Protein AF-0000000085418784 (afdb_homodimer)

Radius of gyration: 41.67 Å; Cα contacts (8 Å, |Δi|>4): 2351; chains: 2; bounding box: 96×192×124 Å

Nearest PDB structures (foldseek):
  6fpy-assembly2_B  TM=6.308E-01  e=1.493E-15  Homo sapiens
  6fpz-assembly2_B  TM=6.278E-01  e=6.413E-15  Homo sapiens
  6fpy-assembly1_A  TM=6.193E-01  e=7.174E-15  Homo sapiens
  8e56-assembly1_F  TM=5.703E-01  e=1.381E-10  Oryctolagus cuniculus
  7ofp-assembly1_A  TM=4.975E-01  e=7.196E-03  Rattus norvegicus

Organism: Lolium multiflorum (NCBI:txid4521)

Foldseek 3Di:
DDCQADPVVRGGPDDDQPCPPVVSNVVPPPPVVPDDDDDDDDDDDDDDDDDDYDDDDDDDDDDDDDDDDDPDPDDDDDDDDPDDPDDDDDDPDPDDPPPPPPPPPPPPPPPDLLQPADAFDPPPPPPVPPVPPDPPQDAKAWAKDWQFQADAQQDWDFFTKMKIKIWGTAFDPVFDFFEEFEEEEEEQAQVCPDPNLVLVLVLVLLVLVPHDQRYWYWYWYDAPAIDTLDAGYGSDVVRSVVVSVSSVPRHHHHHHALLRSQVVVLSSQVSYPDDTLAYAYEYEDQAERPPPPPVCVPVDPPPQLVSSHDPQQFAPPPPPDQHHAYEYEHAALHYDLVNRLNRRLRRVHAYFYDHDSNCVSLQSLLVVLQRRQWWWFFKKKKKFFPDPPKFWDDKDQFSWDKDQPPRRRMIMTGLGIGGRRFMGMMMITMIGDNHDPPDDQKGFRMWMKMWTATNSPRDIDIDTYDTDMHGHHNDDDDPSRVDTDLVRVLVVLLSQLLVLLVVLLVCLVVVNLQVSLVSLVVSLVVCVPDPVPPPPSSVLSSVLSVLLSVQSNDNVSCSRPNVNSSSNLNRCSSSVAAHFDDRDPPDDDPPPPDDDDPPPPPPDPDCGRSVVRRDPSSVVSSVVSVVVSVVVVVVVVVVPPPPPPPPPPPDDPDDPDDDDDDDD/DQCQADPPVRGGPDDDQPCPPVVSNVVPPPPPVPDDDDDDDDDDDDDDDDDDDDDDDDDDDDDDDDDDDPVPPDDDDDDDDDDDPDDDDDDDDPDDPPPCPDDPPPPPPPPDLLQPADAFDPPPDPPVPPVPDDPPQDAKAKAKDWQFQADAQQDWDFQTKMKIKIWGTAFDPVFDFFEEFEEEEEEQAQVCPDPNLVLVLVLVLLVLVPHDQSYWYWYWYDAPAIDTLDAGYGSDVVRSVVVSVSSVPRHHYHHHALLRSQVVVLSSQVSYPDDTLAYAYEYEDQAERPPPPPVCVPVDPPPQLPSSHDPQQFAPPPPPDQHHAYEYEHAALHYDLVNRLNRRLRRVHAYFYDHDSNCVSLQSLLVVLQRRQWWWFFKKKKKFFPDPPKFWDDKDQQSWDKDQPPRRRMIMTGLGIGGRRFMGMMMITMIGDNHDPPDDQKGFRMWMKMWTATNSPRDIDIDTYDTDMHGHHNDDDDPSRVRTDLVRVLVVLLSQLLVLLVVLLVCLVVVNLQVSLVSLVVSLVVCVPDPVPPPPSSVLSSVLSVLLSVQSNDNVSCSRPNVNSSSNLNRCSSSVAAHFDDRDPPDDPPPPPDDPPDDPPPPDPDCGRSVVRRDPSSVVSSVVSVVVSVVVVVVVVVVPPPPPPPPPVPDDPDPPPDDDDDDD

Structure (mmCIF, N/CA/C/O backbone):
data_AF-0000000085418784-model_v1
#
loop_
_entity.id
_entity.type
_entity.pdbx_description
1 polymer 'VWFA domain-containing protein'
#
loop_
_atom_site.group_PDB
_atom_site.id
_atom_site.type_symbol
_atom_site.label_atom_id
_atom_site.label_alt_id
_atom_site.label_comp_id
_atom_site.label_asym_id
_atom_site.label_entity_id
_atom_site.label_seq_id
_atom_site.pdbx_PDB_ins_code
_atom_site.Cartn_x
_atom_site.Cartn_y
_atom_site.Cartn_z
_atom_site.occupancy
_atom_site.B_iso_or_equiv
_atom_site.auth_seq_id
_atom_site.auth_comp_id
_atom_site.auth_asym_id
_atom_site.auth_atom_id
_atom_site.pdbx_PDB_model_num
ATOM 1 N N . MET A 1 1 ? -30.25 18.844 -2.666 1 18.44 1 MET A N 1
ATOM 2 C CA . MET A 1 1 ? -30.297 19.75 -1.519 1 18.44 1 MET A CA 1
ATOM 3 C C . MET A 1 1 ? -30.625 21.172 -1.956 1 18.44 1 MET A C 1
ATOM 5 O O . MET A 1 1 ? -30.141 21.625 -2.996 1 18.44 1 MET A O 1
ATOM 9 N N . ASP A 1 2 ? -31.766 21.734 -1.354 1 25.77 2 ASP A N 1
ATOM 10 C CA . ASP A 1 2 ? -32.562 22.938 -1.175 1 25.77 2 ASP A CA 1
ATOM 11 C C . ASP A 1 2 ? -31.719 24.078 -0.584 1 25.77 2 ASP A C 1
ATOM 13 O O . ASP A 1 2 ? -30.703 23.828 0.067 1 25.77 2 ASP A O 1
ATOM 17 N N . THR A 1 3 ? -31.734 25.312 -0.74 1 36.75 3 THR A N 1
ATOM 18 C CA . THR A 1 3 ? -31.25 26.578 -0.182 1 36.75 3 THR A CA 1
ATOM 19 C C . THR A 1 3 ? -31.609 26.672 1.3 1 36.75 3 THR A C 1
ATOM 21 O O . THR A 1 3 ? -31.297 27.672 1.948 1 36.75 3 THR A O 1
ATOM 24 N N . SER A 1 4 ? -32.531 26.016 1.98 1 38.03 4 SER A N 1
ATOM 25 C CA . SER A 1 4 ? -33.344 26.203 3.17 1 38.03 4 SER A CA 1
ATOM 26 C C . SER A 1 4 ? -32.594 25.828 4.438 1 38.03 4 SER A C 1
ATOM 28 O O . SER A 1 4 ? -33.156 25.844 5.531 1 38.03 4 SER A O 1
ATOM 30 N N . ARG A 1 5 ? -31.312 25.156 4.441 1 43.41 5 ARG A N 1
ATOM 31 C CA . ARG A 1 5 ? -30.672 24.609 5.637 1 43.41 5 ARG A CA 1
ATOM 32 C C . ARG A 1 5 ? -29.438 25.406 6.02 1 43.41 5 ARG A C 1
ATOM 34 O O . ARG A 1 5 ? -28.812 26.031 5.164 1 43.41 5 ARG A O 1
ATOM 41 N N . CYS A 1 6 ? -29.094 25.688 7.387 1 35.53 6 CYS A N 1
ATOM 42 C CA . CYS A 1 6 ? -27.969 26.375 8.008 1 35.53 6 CYS A CA 1
ATOM 43 C C . CYS A 1 6 ? -26.641 25.875 7.449 1 35.53 6 CYS A C 1
ATOM 45 O O . CYS A 1 6 ? -26.422 24.656 7.375 1 35.53 6 CYS A O 1
ATOM 47 N N . ALA A 1 7 ? -25.859 26.625 6.832 1 43.34 7 ALA A N 1
ATOM 48 C CA . ALA A 1 7 ? -24.609 26.297 6.145 1 43.34 7 ALA A CA 1
ATOM 49 C C . ALA A 1 7 ? -23.594 25.703 7.117 1 43.34 7 ALA A C 1
ATOM 51 O O . ALA A 1 7 ? -22.609 25.078 6.699 1 43.34 7 ALA A O 1
ATOM 52 N N . VAL A 1 8 ? -23.609 26.094 8.398 1 37.88 8 VAL A N 1
ATOM 53 C CA . VAL A 1 8 ? -22.578 25.75 9.367 1 37.88 8 VAL A CA 1
ATOM 54 C C . VAL A 1 8 ? -22.703 24.281 9.766 1 37.88 8 VAL A C 1
ATOM 56 O O . VAL A 1 8 ? -21.719 23.547 9.766 1 37.88 8 VAL A O 1
ATOM 59 N N . CYS A 1 9 ? -24 23.734 10.219 1 37.59 9 CYS A N 1
ATOM 60 C CA . CYS A 1 9 ? -24.422 22.422 10.695 1 37.59 9 CYS A CA 1
ATOM 61 C C . CYS A 1 9 ? -25.297 21.719 9.664 1 37.59 9 CYS A C 1
ATOM 63 O O . CYS A 1 9 ? -25.844 20.641 9.922 1 37.59 9 CYS A O 1
ATOM 65 N N . PHE A 1 10 ? -25.344 22.188 8.32 1 42.97 10 PHE A N 1
ATOM 66 C CA . PHE A 1 10 ? -26 21.844 7.062 1 42.97 10 PHE A CA 1
ATOM 67 C C . PHE A 1 10 ? -27.516 21.875 7.211 1 42.97 10 PHE A C 1
ATOM 69 O O . PHE A 1 10 ? -28.234 21.25 6.434 1 42.97 10 PHE A O 1
ATOM 76 N N . HIS A 1 11 ? -28.047 22.625 8.117 1 41.31 11 HIS A N 1
ATOM 77 C CA . HIS A 1 11 ? -29.469 22.734 8.461 1 41.31 11 HIS A CA 1
ATOM 78 C C . HIS A 1 11 ? -30.219 23.562 7.426 1 41.31 11 HIS A C 1
ATOM 80 O O . HIS A 1 11 ? -29.672 24.484 6.836 1 41.31 11 HIS A O 1
ATOM 86 N N . PRO A 1 12 ? -31.391 23.359 7.082 1 42.06 12 PRO A N 1
ATOM 87 C CA . PRO A 1 12 ? -32.312 24.172 6.289 1 42.06 12 PRO A CA 1
ATOM 88 C C . PRO A 1 12 ? -32.688 25.484 6.992 1 42.06 12 PRO A C 1
ATOM 90 O O . PRO A 1 12 ? -33.031 25.469 8.18 1 42.06 12 PRO A O 1
ATOM 93 N N . LEU A 1 13 ? -32.25 26.688 6.688 1 38.31 13 LEU A N 1
ATOM 94 C CA . LEU A 1 13 ? -32.531 28 7.273 1 38.31 13 LEU A CA 1
ATOM 95 C C . LEU A 1 13 ? -34 28.375 7.059 1 38.31 13 LEU A C 1
ATOM 97 O O . LEU A 1 13 ? -34.438 28.562 5.922 1 38.31 13 LEU A O 1
ATOM 101 N N . LEU A 1 14 ? -35 27.984 7.789 1 34.59 14 LEU A N 1
ATOM 102 C CA . LEU A 1 14 ? -36.25 28.734 7.645 1 34.59 14 LEU A CA 1
ATOM 103 C C . LEU A 1 14 ? -36 30.219 7.773 1 34.59 14 LEU A C 1
ATOM 105 O O . LEU A 1 14 ? -34.906 30.641 8.195 1 34.59 14 LEU A O 1
ATOM 109 N N . GLY A 1 15 ? -37.156 31.188 8.117 1 34.81 15 GLY A N 1
ATOM 110 C CA . GLY A 1 15 ? -37.219 32.562 8.516 1 34.81 15 GLY A CA 1
ATOM 111 C C . GLY A 1 15 ? -36.188 32.938 9.594 1 34.81 15 GLY A C 1
ATOM 112 O O . GLY A 1 15 ? -35.406 33.844 9.422 1 34.81 15 GLY A O 1
ATOM 113 N N . ALA A 1 16 ? -36.75 32.594 10.883 1 35.12 16 ALA A N 1
ATOM 114 C CA . ALA A 1 16 ? -36.344 32.906 12.25 1 35.12 16 ALA A CA 1
ATOM 115 C C . ALA A 1 16 ? -34.969 32.344 12.547 1 35.12 16 ALA A C 1
ATOM 117 O O . ALA A 1 16 ? -34.562 31.328 11.961 1 35.12 16 ALA A O 1
ATOM 118 N N . ALA A 1 17 ? -34.031 33.062 13.211 1 35.53 17 ALA A N 1
ATOM 119 C CA . ALA A 1 17 ? -32.75 32.875 13.852 1 35.53 17 ALA A CA 1
ATOM 120 C C . ALA A 1 17 ? -32.625 31.516 14.523 1 35.53 17 ALA A C 1
ATOM 122 O O . ALA A 1 17 ? -33.469 31.156 15.344 1 35.53 17 ALA A O 1
ATOM 123 N N . ALA A 1 18 ? -32.281 30.438 13.984 1 37.03 18 ALA A N 1
ATOM 124 C CA . ALA A 1 18 ? -32.25 29.219 14.797 1 37.03 18 ALA A CA 1
ATOM 125 C C . ALA A 1 18 ? -31.438 29.422 16.062 1 37.03 18 ALA A C 1
ATOM 127 O O . ALA A 1 18 ? -30.297 29.859 16 1 37.03 18 ALA A O 1
ATOM 128 N N . ALA A 1 19 ? -31.953 29.5 17.297 1 39.16 19 ALA A N 1
ATOM 129 C CA . ALA A 1 19 ? -31.531 29.938 18.641 1 39.16 19 ALA A CA 1
ATOM 130 C C . ALA A 1 19 ? -30.219 29.25 19.047 1 39.16 19 ALA A C 1
ATOM 132 O O . ALA A 1 19 ? -29.375 29.859 19.703 1 39.16 19 ALA A O 1
ATOM 133 N N . ASP A 1 20 ? -30.141 27.891 18.812 1 38.47 20 ASP A N 1
ATOM 134 C CA . ASP A 1 20 ? -29.188 27.141 19.625 1 38.47 20 ASP A CA 1
ATOM 135 C C . ASP A 1 20 ? -27.828 27.031 18.922 1 38.47 20 ASP A C 1
ATOM 137 O O . ASP A 1 20 ? -26.938 26.328 19.391 1 38.47 20 ASP A O 1
ATOM 141 N N . CYS A 1 21 ? -27.75 27.188 17.594 1 35.06 21 CYS A N 1
ATOM 142 C CA . CYS A 1 21 ? -26.406 27.141 17.031 1 35.06 21 CYS A CA 1
ATOM 143 C C . CYS A 1 21 ? -25.641 28.422 17.359 1 35.06 21 CYS A C 1
ATOM 145 O O . CYS A 1 21 ? -26.094 29.516 17.016 1 35.06 21 CYS A O 1
ATOM 147 N N . ARG A 1 22 ? -24.812 28.25 18.375 1 40.56 22 ARG A N 1
ATOM 148 C CA . ARG A 1 22 ? -24.25 29.469 18.969 1 40.56 22 ARG A CA 1
ATOM 149 C C . ARG A 1 22 ? -23.781 30.438 17.891 1 40.56 22 ARG A C 1
ATOM 151 O O . ARG A 1 22 ? -23.891 31.641 18.047 1 40.56 22 ARG A O 1
ATOM 158 N N . VAL A 1 23 ? -23.406 29.75 16.906 1 37.62 23 VAL A N 1
ATOM 159 C CA . VAL A 1 23 ? -22.812 30.531 15.82 1 37.62 23 VAL A CA 1
ATOM 160 C C . VAL A 1 23 ? -23.906 31.203 15 1 37.62 23 VAL A C 1
ATOM 162 O O . VAL A 1 23 ? -23.828 32.406 14.703 1 37.62 23 VAL A O 1
ATOM 165 N N . CYS A 1 24 ? -24.906 30.438 14.555 1 40.78 24 CYS A N 1
ATOM 166 C CA . CYS A 1 24 ? -25.922 31.062 13.727 1 40.78 24 CYS A CA 1
ATOM 167 C C . CYS A 1 24 ? -26.719 32.094 14.516 1 40.78 24 CYS A C 1
ATOM 169 O O . CYS A 1 24 ? -27.266 33.031 13.945 1 40.78 24 CYS A O 1
ATOM 171 N N . SER A 1 25 ? -26.734 31.953 15.859 1 39.28 25 SER A N 1
ATOM 172 C CA . SER A 1 25 ? -27.516 32.812 16.734 1 39.28 25 SER A CA 1
ATOM 173 C C . SER A 1 25 ? -26.828 34.188 16.891 1 39.28 25 SER A C 1
ATOM 175 O O . SER A 1 25 ? -27.516 35.219 16.984 1 39.28 25 SER A O 1
ATOM 177 N N . THR A 1 26 ? -25.344 34.25 17.141 1 34.66 26 THR A N 1
ATOM 178 C CA . THR A 1 26 ? -24.703 35.562 17.344 1 34.66 26 THR A CA 1
ATOM 179 C C . THR A 1 26 ? -24.812 36.406 16.094 1 34.66 26 THR A C 1
ATOM 181 O O . THR A 1 26 ? -24.781 37.656 16.172 1 34.66 26 THR A O 1
ATOM 184 N N . ALA A 1 27 ? -24.75 35.75 14.906 1 31.44 27 ALA A N 1
ATOM 185 C CA . ALA A 1 27 ? -24.766 36.531 13.688 1 31.44 27 ALA A CA 1
ATOM 186 C C . ALA A 1 27 ? -26.062 37.312 13.547 1 31.44 27 ALA A C 1
ATOM 188 O O . ALA A 1 27 ? -26.141 38.312 12.805 1 31.44 27 ALA A O 1
ATOM 189 N N . ALA A 1 28 ? -27.031 36.688 14.078 1 31.92 28 ALA A N 1
ATOM 190 C CA . ALA A 1 28 ? -28.266 37.406 13.781 1 31.92 28 ALA A CA 1
ATOM 191 C C . ALA A 1 28 ? -28.328 38.75 14.508 1 31.92 28 ALA A C 1
ATOM 193 O O . ALA A 1 28 ? -29.109 39.625 14.148 1 31.92 28 ALA A O 1
ATOM 194 N N . LYS A 1 29 ? -27.609 38.75 15.711 1 32.44 29 LYS A N 1
ATOM 195 C CA . LYS A 1 29 ? -28.078 39.875 16.516 1 32.44 29 LYS A CA 1
ATOM 196 C C . LYS A 1 29 ? -27.453 41.188 16.031 1 32.44 29 LYS A C 1
ATOM 198 O O . LYS A 1 29 ? -27.719 42.25 16.609 1 32.44 29 LYS A O 1
ATOM 203 N N . THR A 1 30 ? -26.234 41.094 15.273 1 23.89 30 THR A N 1
ATOM 204 C CA . THR A 1 30 ? -25.734 42.469 15.297 1 23.89 30 THR A CA 1
ATOM 205 C C . THR A 1 30 ? -26.516 43.344 14.32 1 23.89 30 THR A C 1
ATOM 207 O O . THR A 1 30 ? -26.484 43.125 13.109 1 23.89 30 THR A O 1
ATOM 210 N N . PRO A 1 31 ? -27.594 43.906 14.648 1 23.27 31 PRO A N 1
ATOM 211 C CA . PRO A 1 31 ? -28.484 44.781 13.914 1 23.27 31 PRO A CA 1
ATOM 212 C C . PRO A 1 31 ? -27.75 45.969 13.273 1 23.27 31 PRO A C 1
ATOM 214 O O . PRO A 1 31 ? -27.25 46.844 13.984 1 23.27 31 PRO A O 1
ATOM 217 N N . SER A 1 32 ? -26.516 45.656 12.625 1 19.84 32 SER A N 1
ATOM 218 C CA . SER A 1 32 ? -25.984 47 12.391 1 19.84 32 SER A CA 1
ATOM 219 C C . SER A 1 32 ? -27 47.875 11.664 1 19.84 32 SER A C 1
ATOM 221 O O . SER A 1 32 ? -27.562 47.469 10.641 1 19.84 32 SER A O 1
ATOM 223 N N . PRO A 1 33 ? -27.531 48.844 12.25 1 19.97 33 PRO A N 1
ATOM 224 C CA . PRO A 1 33 ? -28.578 49.781 11.836 1 19.97 33 PRO A CA 1
ATOM 225 C C . PRO A 1 33 ? -28.172 50.594 10.609 1 19.97 33 PRO A C 1
ATOM 227 O O . PRO A 1 33 ? -28.828 51.594 10.289 1 19.97 33 PRO A O 1
ATOM 230 N N . PHE A 1 34 ? -27.25 50 9.766 1 18.8 34 PHE A N 1
ATOM 231 C CA . PHE A 1 34 ? -26.812 51.094 8.922 1 18.8 34 PHE A CA 1
ATOM 232 C C . PHE A 1 34 ? -28 51.719 8.203 1 18.8 34 PHE A C 1
ATOM 234 O O . PHE A 1 34 ? -28.922 51 7.77 1 18.8 34 PHE A O 1
ATOM 241 N N . GLY A 1 35 ? -28.156 52.969 8.344 1 17.7 35 GLY A N 1
ATOM 242 C CA . GLY A 1 35 ? -29.094 54.031 8.016 1 17.7 35 GLY A CA 1
ATOM 243 C C . GLY A 1 35 ? -29.297 54.219 6.527 1 17.7 35 GLY A C 1
ATOM 244 O O . GLY A 1 35 ? -28.391 53.938 5.738 1 17.7 35 GLY A O 1
ATOM 245 N N . SER A 1 36 ? -30.5 54.156 5.969 1 17.2 36 SER A N 1
ATOM 246 C CA . SER A 1 36 ? -31.266 54.156 4.723 1 17.2 36 SER A CA 1
ATOM 247 C C . SER A 1 36 ? -30.938 55.406 3.889 1 17.2 36 SER A C 1
ATOM 249 O O . SER A 1 36 ? -31.594 55.656 2.879 1 17.2 36 SER A O 1
ATOM 251 N N . SER A 1 37 ? -29.625 55.938 3.881 1 16.38 37 SER A N 1
ATOM 252 C CA . SER A 1 37 ? -29.938 57.25 3.348 1 16.38 37 SER A CA 1
ATOM 253 C C . SER A 1 37 ? -30.375 57.188 1.889 1 16.38 37 SER A C 1
ATOM 255 O O . SER A 1 37 ? -30.016 56.25 1.176 1 16.38 37 SER A O 1
ATOM 257 N N . SER A 1 38 ? -31.156 58.188 1.416 1 15.98 38 SER A N 1
ATOM 258 C CA . SER A 1 38 ? -32.188 58.531 0.464 1 15.98 38 SER A CA 1
ATOM 259 C C . SER A 1 38 ? -31.609 58.906 -0.896 1 15.98 38 SER A C 1
ATOM 261 O O . SER A 1 38 ? -32.344 59.094 -1.864 1 15.98 38 SER A O 1
ATOM 263 N N . ALA A 1 39 ? -30.281 58.875 -1.202 1 16.61 39 ALA A N 1
ATOM 264 C CA . ALA A 1 39 ? -30.297 60.031 -2.1 1 16.61 39 ALA A CA 1
ATOM 265 C C . ALA A 1 39 ? -31.016 59.688 -3.402 1 16.61 39 ALA A C 1
ATOM 267 O O . ALA A 1 39 ? -31.109 58.531 -3.789 1 16.61 39 ALA A O 1
ATOM 268 N N . PRO A 1 40 ? -31.078 60.812 -4.309 1 16.08 40 PRO A N 1
ATOM 269 C CA . PRO A 1 40 ? -32.094 61.281 -5.25 1 16.08 40 PRO A CA 1
ATOM 270 C C . PRO A 1 40 ? -32 60.594 -6.609 1 16.08 40 PRO A C 1
ATOM 272 O O . PRO A 1 40 ? -31.078 59.812 -6.855 1 16.08 40 PRO A O 1
ATOM 275 N N . GLY A 1 41 ? -32.031 61.406 -7.648 1 14.9 41 GLY A N 1
ATOM 276 C CA . GLY A 1 41 ? -33 61.562 -8.742 1 14.9 41 GLY A CA 1
ATOM 277 C C . GLY A 1 41 ? -32.531 60.938 -10.039 1 14.9 41 GLY A C 1
ATOM 278 O O . GLY A 1 41 ? -33.312 60.281 -10.727 1 14.9 41 GLY A O 1
ATOM 279 N N . PHE A 1 42 ? -31.219 61.156 -10.578 1 15.61 42 PHE A N 1
ATOM 280 C CA . PHE A 1 42 ? -31.391 61.812 -11.867 1 15.61 42 PHE A CA 1
ATOM 281 C C . PHE A 1 42 ? -31.703 60.812 -12.969 1 15.61 42 PHE A C 1
ATOM 283 O O . PHE A 1 42 ? -31.422 59.594 -12.812 1 15.61 42 PHE A O 1
ATOM 290 N N . THR A 1 43 ? -31.484 61.344 -14.25 1 15.43 43 THR A N 1
ATOM 291 C CA . THR A 1 43 ? -32.25 61.5 -15.484 1 15.43 43 THR A CA 1
ATOM 292 C C . THR A 1 43 ? -31.922 60.406 -16.484 1 15.43 43 THR A C 1
ATOM 294 O O . THR A 1 43 ? -30.875 59.75 -16.391 1 15.43 43 THR A O 1
ATOM 297 N N . PRO A 1 44 ? -32.5 60.438 -17.656 1 15.15 44 PRO A N 1
ATOM 298 C CA . PRO A 1 44 ? -33.25 59.562 -18.562 1 15.15 44 PRO A CA 1
ATOM 299 C C . PRO A 1 44 ? -32.344 58.906 -19.625 1 15.15 44 PRO A C 1
ATOM 301 O O . PRO A 1 44 ? -32.531 57.75 -19.953 1 15.15 44 PRO A O 1
ATOM 304 N N . PHE A 1 45 ? -31.219 59.594 -20.266 1 14.66 45 PHE A N 1
ATOM 305 C CA . PHE A 1 45 ? -31.562 59.75 -21.672 1 14.66 45 PHE A CA 1
ATOM 306 C C . PHE A 1 45 ? -31.312 58.469 -22.438 1 14.66 45 PHE A C 1
ATOM 308 O O . PHE A 1 45 ? -30.641 57.562 -21.953 1 14.66 45 PHE A O 1
ATOM 315 N N . GLY A 1 46 ? -30.844 58.688 -23.703 1 14.23 46 GLY A N 1
ATOM 316 C CA . GLY A 1 46 ? -31.359 58.438 -25.047 1 14.23 46 GLY A CA 1
ATOM 317 C C . GLY A 1 46 ? -30.797 57.188 -25.688 1 14.23 46 GLY A C 1
ATOM 318 O O . GLY A 1 46 ? -29.828 56.625 -25.188 1 14.23 46 GLY A O 1
ATOM 319 N N . PHE A 1 47 ? -30.641 57.219 -27.047 1 14.38 47 PHE A N 1
ATOM 320 C CA . PHE A 1 47 ? -31.266 56.438 -28.094 1 14.38 47 PHE A CA 1
ATOM 321 C C . PHE A 1 47 ? -30.312 55.375 -28.625 1 14.38 47 PHE A C 1
ATOM 323 O O . PHE A 1 47 ? -30.656 54.188 -28.703 1 14.38 47 PHE A O 1
ATOM 330 N N . SER A 1 48 ? -29.141 55.688 -29.359 1 14.08 48 SER A N 1
ATOM 331 C CA . SER A 1 48 ? -29.266 55.469 -30.797 1 14.08 48 SER A CA 1
ATOM 332 C C . SER A 1 48 ? -28.812 54.062 -31.172 1 14.08 48 SER A C 1
ATOM 334 O O . SER A 1 48 ? -28.094 53.406 -30.406 1 14.08 48 SER A O 1
ATOM 336 N N . GLY A 1 49 ? -28.422 53.844 -32.562 1 14.24 49 GLY A N 1
ATOM 337 C CA . GLY A 1 49 ? -28.859 53.031 -33.688 1 14.24 49 GLY A CA 1
ATOM 338 C C . GLY A 1 49 ? -28.016 51.812 -33.906 1 14.24 49 GLY A C 1
ATOM 339 O O . GLY A 1 49 ? -28.438 50.688 -33.625 1 14.24 49 GLY A O 1
ATOM 340 N N . ILE A 1 50 ? -27 51.75 -35 1 14.43 50 ILE A N 1
ATOM 341 C CA . ILE A 1 50 ? -27.328 51.031 -36.219 1 14.43 50 ILE A CA 1
ATOM 342 C C . ILE A 1 50 ? -26.641 49.656 -36.219 1 14.43 50 ILE A C 1
ATOM 344 O O . ILE A 1 50 ? -25.938 49.312 -35.25 1 14.43 50 ILE A O 1
ATOM 348 N N . PRO A 1 51 ? -25.594 49.312 -37.25 1 14.43 51 PRO A N 1
ATOM 349 C CA . PRO A 1 51 ? -25.859 48.469 -38.438 1 14.43 51 PRO A CA 1
ATOM 350 C C . PRO A 1 51 ? -25.266 47.062 -38.281 1 14.43 51 PRO A C 1
ATOM 352 O O . PRO A 1 51 ? -24.453 46.812 -37.375 1 14.43 51 PRO A O 1
ATOM 355 N N . SER A 1 52 ? -24.938 46.375 -39.562 1 14.19 52 SER A N 1
ATOM 356 C CA . SER A 1 52 ? -25.281 45.125 -40.25 1 14.19 52 SER A CA 1
ATOM 357 C C . SER A 1 52 ? -24.172 44.094 -40.125 1 14.19 52 SER A C 1
ATOM 359 O O . SER A 1 52 ? -24.391 42.969 -39.656 1 14.19 52 SER A O 1
ATOM 361 N N . ALA A 1 53 ? -23.344 43.75 -41.406 1 14.19 53 ALA A N 1
ATOM 362 C CA . ALA A 1 53 ? -23.562 42.562 -42.219 1 14.19 53 ALA A CA 1
ATOM 363 C C . ALA A 1 53 ? -22.516 41.469 -41.938 1 14.19 53 ALA A C 1
ATOM 365 O O . ALA A 1 53 ? -21.812 41.562 -40.906 1 14.19 53 ALA A O 1
ATOM 366 N N . PRO A 1 54 ? -21.672 41 -43.094 1 14.85 54 PRO A N 1
ATOM 367 C CA . PRO A 1 54 ? -21.797 39.719 -43.812 1 14.85 54 PRO A CA 1
ATOM 368 C C . PRO A 1 54 ? -20.75 38.688 -43.375 1 14.85 54 PRO A C 1
ATOM 370 O O . PRO A 1 54 ? -19.781 39.031 -42.688 1 14.85 54 PRO A O 1
ATOM 373 N N . ALA A 1 55 ? -20.438 37.594 -44.406 1 14.97 55 ALA A N 1
ATOM 374 C CA . ALA A 1 55 ? -20.406 36.156 -44.594 1 14.97 55 ALA A CA 1
ATOM 375 C C . ALA A 1 55 ? -18.969 35.656 -44.719 1 14.97 55 ALA A C 1
ATOM 377 O O . ALA A 1 55 ? -18.672 34.531 -44.25 1 14.97 55 ALA A O 1
ATOM 378 N N . THR A 1 56 ? -17.938 36.281 -45.375 1 14.22 56 THR A N 1
ATOM 379 C CA . THR A 1 56 ? -17.391 35.562 -46.5 1 14.22 56 THR A CA 1
ATOM 380 C C . THR A 1 56 ? -16.484 34.438 -46.062 1 14.22 56 THR A C 1
ATOM 382 O O . THR A 1 56 ? -16.047 34.406 -44.906 1 14.22 56 THR A O 1
ATOM 385 N N . SER A 1 57 ? -15.477 33.875 -47.062 1 14.57 57 SER A N 1
ATOM 386 C CA . SER A 1 57 ? -15.188 32.719 -47.938 1 14.57 57 SER A CA 1
ATOM 387 C C . SER A 1 57 ? -13.945 31.984 -47.469 1 14.57 57 SER A C 1
ATOM 389 O O . SER A 1 57 ? -13.953 30.75 -47.375 1 14.57 57 SER A O 1
ATOM 391 N N . SER A 1 58 ? -12.641 32.438 -47.531 1 14.3 58 SER A N 1
ATOM 392 C CA . SER A 1 58 ? -11.75 31.875 -48.531 1 14.3 58 SER A CA 1
ATOM 393 C C . SER A 1 58 ? -11 30.672 -47.969 1 14.3 58 SER A C 1
ATOM 395 O O . SER A 1 58 ? -10.703 30.609 -46.781 1 14.3 58 SER A O 1
ATOM 397 N N . PRO A 1 59 ? -10.539 29.625 -48.875 1 15.88 59 PRO A N 1
ATOM 398 C CA . PRO A 1 59 ? -10.219 28.203 -48.938 1 15.88 59 PRO A CA 1
ATOM 399 C C . PRO A 1 59 ? -8.773 27.891 -48.562 1 15.88 59 PRO A C 1
ATOM 401 O O . PRO A 1 59 ? -8.484 26.844 -48 1 15.88 59 PRO A O 1
ATOM 404 N N . PHE A 1 60 ? -7.727 28.766 -48.719 1 14.56 60 PHE A N 1
ATOM 405 C CA . PHE A 1 60 ? -6.633 28.328 -49.562 1 14.56 60 PHE A CA 1
ATOM 406 C C . PHE A 1 60 ? -5.812 27.234 -48.906 1 14.56 60 PHE A C 1
ATOM 408 O O . PHE A 1 60 ? -5.82 27.125 -47.656 1 14.56 60 PHE A O 1
ATOM 415 N N . GLY A 1 61 ? -4.957 26.578 -49.719 1 14.7 61 GLY A N 1
ATOM 416 C CA . GLY A 1 61 ? -4.371 25.328 -50.219 1 14.7 61 GLY A CA 1
ATOM 417 C C . GLY A 1 61 ? -3.111 24.938 -49.469 1 14.7 61 GLY A C 1
ATOM 418 O O . GLY A 1 61 ? -3.066 23.891 -48.812 1 14.7 61 GLY A O 1
ATOM 419 N N . PHE A 1 62 ? -1.841 25.281 -50.031 1 15.08 62 PHE A N 1
ATOM 420 C CA . PHE A 1 62 ? -0.983 24.281 -50.656 1 15.08 62 PHE A CA 1
ATOM 421 C C . PHE A 1 62 ? 0.137 23.859 -49.719 1 15.08 62 PHE A C 1
ATOM 423 O O . PHE A 1 62 ? 0.354 22.656 -49.5 1 15.08 62 PHE A O 1
ATOM 430 N N . GLY A 1 63 ? 1.154 24.719 -49.344 1 14.35 63 GLY A N 1
ATOM 431 C CA . GLY A 1 63 ? 2.482 24.469 -49.875 1 14.35 63 GLY A CA 1
ATOM 432 C C . GLY A 1 63 ? 3.318 23.562 -49 1 14.35 63 GLY A C 1
ATOM 433 O O . GLY A 1 63 ? 3.107 23.5 -47.812 1 14.35 63 GLY A O 1
ATOM 434 N N . CYS A 1 64 ? 4.281 22.766 -49.625 1 15.52 64 CYS A N 1
ATOM 435 C CA . CYS A 1 64 ? 4.988 21.5 -49.562 1 15.52 64 CYS A CA 1
ATOM 436 C C . CYS A 1 64 ? 6.258 21.609 -48.719 1 15.52 64 CYS A C 1
ATOM 438 O O . CYS A 1 64 ? 6.68 20.641 -48.094 1 15.52 64 CYS A O 1
ATOM 440 N N . PRO A 1 65 ? 6.961 22.828 -48.531 1 15.02 65 PRO A N 1
ATOM 441 C CA . PRO A 1 65 ? 8.336 22.609 -49 1 15.02 65 PRO A CA 1
ATOM 442 C C . PRO A 1 65 ? 9.141 21.719 -48.062 1 15.02 65 PRO A C 1
ATOM 444 O O . PRO A 1 65 ? 8.789 21.578 -46.906 1 15.02 65 PRO A O 1
ATOM 447 N N . PRO A 1 66 ? 10.492 21.469 -48.531 1 16.16 66 PRO A N 1
ATOM 448 C CA . PRO A 1 66 ? 11.43 20.344 -48.625 1 16.16 66 PRO A CA 1
ATOM 449 C C . PRO A 1 66 ? 12.398 20.281 -47.438 1 16.16 66 PRO A C 1
ATOM 451 O O . PRO A 1 66 ? 12.555 19.219 -46.812 1 16.16 66 PRO A O 1
ATOM 454 N N . THR A 1 67 ? 13.328 21.328 -47.25 1 15.31 67 THR A N 1
ATOM 455 C CA . THR A 1 67 ? 14.727 21.031 -47.5 1 15.31 67 THR A CA 1
ATOM 456 C C . THR A 1 67 ? 15.398 20.469 -46.25 1 15.31 67 THR A C 1
ATOM 458 O O . THR A 1 67 ? 14.906 20.672 -45.156 1 15.31 67 THR A O 1
ATOM 461 N N . PRO A 1 68 ? 16.875 20.516 -46.25 1 16.39 68 PRO A N 1
ATOM 462 C CA . PRO A 1 68 ? 18.016 19.609 -46.125 1 16.39 68 PRO A CA 1
ATOM 463 C C . PRO A 1 68 ? 18.672 19.703 -44.75 1 16.39 68 PRO A C 1
ATOM 465 O O . PRO A 1 68 ? 18.531 20.719 -44.062 1 16.39 68 PRO A O 1
ATOM 468 N N . CYS A 1 69 ? 19.156 18.625 -44.094 1 16.52 69 CYS A N 1
ATOM 469 C CA . CYS A 1 69 ? 19.562 18.109 -42.781 1 16.52 69 CYS A CA 1
ATOM 470 C C . CYS A 1 69 ? 20.969 18.594 -42.438 1 16.52 69 CYS A C 1
ATOM 472 O O . CYS A 1 69 ? 21.578 18.125 -41.469 1 16.52 69 CYS A O 1
ATOM 474 N N . PRO A 1 70 ? 21.469 19.812 -43.031 1 15.7 70 PRO A N 1
ATOM 475 C CA . PRO A 1 70 ? 22.922 19.688 -43.094 1 15.7 70 PRO A CA 1
ATOM 476 C C . PRO A 1 70 ? 23.562 19.609 -41.688 1 15.7 70 PRO A C 1
ATOM 478 O O . PRO A 1 70 ? 22.984 20.109 -40.719 1 15.7 70 PRO A O 1
ATOM 481 N N . LEU A 1 71 ? 24.656 18.75 -41.562 1 16.73 71 LEU A N 1
ATOM 482 C CA . LEU A 1 71 ? 25.516 18.094 -40.594 1 16.73 71 LEU A CA 1
ATOM 483 C C . LEU A 1 71 ? 26.531 19.062 -40 1 16.73 71 LEU A C 1
ATOM 485 O O . LEU A 1 71 ? 27.344 18.688 -39.156 1 16.73 71 LEU A O 1
ATOM 489 N N . LEU A 1 72 ? 26.297 20.453 -40.062 1 15.15 72 LEU A N 1
ATOM 490 C CA . LEU A 1 72 ? 27.594 21.125 -40.094 1 15.15 72 LEU A CA 1
ATOM 491 C C . LEU A 1 72 ? 28.344 20.891 -38.781 1 15.15 72 LEU A C 1
ATOM 493 O O . LEU A 1 72 ? 27.766 20.969 -37.688 1 15.15 72 LEU A O 1
ATOM 497 N N . PHE A 1 73 ? 29.719 20.5 -38.906 1 16.7 73 PHE A N 1
ATOM 498 C CA . PHE A 1 73 ? 30.891 19.984 -38.188 1 16.7 73 PHE A CA 1
ATOM 499 C C . PHE A 1 73 ? 31.562 21.078 -37.375 1 16.7 73 PHE A C 1
ATOM 501 O O . PHE A 1 73 ? 32.562 20.828 -36.719 1 16.7 73 PHE A O 1
ATOM 508 N N . GLY A 1 74 ? 30.953 22.281 -37.156 1 15.47 74 GLY A N 1
ATOM 509 C CA . GLY A 1 74 ? 32 23.281 -37 1 15.47 74 GLY A CA 1
ATOM 510 C C . GLY A 1 74 ? 32.938 22.984 -35.844 1 15.47 74 GLY A C 1
ATOM 511 O O . GLY A 1 74 ? 32.594 22.219 -34.938 1 15.47 74 GLY A O 1
ATOM 512 N N . HIS A 1 75 ? 34.219 23.641 -35.969 1 16.59 75 HIS A N 1
ATOM 513 C CA . HIS A 1 75 ? 35.656 23.672 -35.625 1 16.59 75 HIS A CA 1
ATOM 514 C C . HIS A 1 75 ? 35.875 24.156 -34.188 1 16.59 75 HIS A C 1
ATOM 516 O O . HIS A 1 75 ? 35.062 24.953 -33.688 1 16.59 75 HIS A O 1
ATOM 522 N N . ALA A 1 76 ? 36.719 23.453 -33.469 1 17.14 76 ALA A N 1
ATOM 523 C CA . ALA A 1 76 ? 37.219 23.312 -32.094 1 17.14 76 ALA A CA 1
ATOM 524 C C . ALA A 1 76 ? 38.094 24.516 -31.719 1 17.14 76 ALA A C 1
ATOM 526 O O . ALA A 1 76 ? 38.594 24.578 -30.594 1 17.14 76 ALA A O 1
ATOM 527 N N . PRO A 1 77 ? 37.75 25.859 -32.156 1 15.67 77 PRO A N 1
ATOM 528 C CA . PRO A 1 77 ? 39 26.609 -32.031 1 15.67 77 PRO A CA 1
ATOM 529 C C . PRO A 1 77 ? 39.5 26.672 -30.594 1 15.67 77 PRO A C 1
ATOM 531 O O . PRO A 1 77 ? 38.719 26.469 -29.656 1 15.67 77 PRO A O 1
ATOM 534 N N . SER A 1 78 ? 40.906 26.984 -30.453 1 17.52 78 SER A N 1
ATOM 535 C CA . SER A 1 78 ? 42.125 26.938 -29.656 1 17.52 78 SER A CA 1
ATOM 536 C C . SER A 1 78 ? 42.219 28.109 -28.688 1 17.52 78 SER A C 1
ATOM 538 O O . SER A 1 78 ? 43.219 28.281 -28.016 1 17.52 78 SER A O 1
ATOM 540 N N . ASP A 1 79 ? 41.094 28.719 -28.25 1 16.12 79 ASP A N 1
ATOM 541 C CA . ASP A 1 79 ? 41.469 30.062 -27.797 1 16.12 79 ASP A CA 1
ATOM 542 C C . ASP A 1 79 ? 42.531 30.016 -26.719 1 16.12 79 ASP A C 1
ATOM 544 O O . ASP A 1 79 ? 42.594 29.062 -25.938 1 16.12 79 ASP A O 1
ATOM 548 N N . ASP A 1 80 ? 43.281 31.188 -26.734 1 16.83 80 ASP A N 1
ATOM 549 C CA . ASP A 1 80 ? 44.562 31.734 -26.359 1 16.83 80 ASP A CA 1
ATOM 550 C C . ASP A 1 80 ? 44.688 31.859 -24.844 1 16.83 80 ASP A C 1
ATOM 552 O O . ASP A 1 80 ? 43.688 31.891 -24.141 1 16.83 80 ASP A O 1
ATOM 556 N N . PRO A 1 81 ? 45.875 32.438 -24.438 1 18.86 81 PRO A N 1
ATOM 557 C CA . PRO A 1 81 ? 46.938 32.344 -23.438 1 18.86 81 PRO A CA 1
ATOM 558 C C . PRO A 1 81 ? 46.719 33.25 -22.234 1 18.86 81 PRO A C 1
ATOM 560 O O . PRO A 1 81 ? 47.531 33.312 -21.312 1 18.86 81 PRO A O 1
ATOM 563 N N . ASN A 1 82 ? 45.438 33.688 -21.875 1 17.77 82 ASN A N 1
ATOM 564 C CA . ASN A 1 82 ? 45.562 34.969 -21.172 1 17.77 82 ASN A CA 1
ATOM 565 C C . ASN A 1 82 ? 46.469 34.844 -19.953 1 17.77 82 ASN A C 1
ATOM 567 O O . ASN A 1 82 ? 46.25 34 -19.094 1 17.77 82 ASN A O 1
ATOM 571 N N . PRO A 1 83 ? 47.562 35.625 -19.906 1 17.44 83 PRO A N 1
ATOM 572 C CA . PRO A 1 83 ? 48.812 35.688 -19.141 1 17.44 83 PRO A CA 1
ATOM 573 C C . PRO A 1 83 ? 48.594 36.031 -17.672 1 17.44 83 PRO A C 1
ATOM 575 O O . PRO A 1 83 ? 49.312 35.562 -16.812 1 17.44 83 PRO A O 1
ATOM 578 N N . PHE A 1 84 ? 47.75 37.062 -17.328 1 17.75 84 PHE A N 1
ATOM 579 C CA . PHE A 1 84 ? 48.375 38.062 -16.453 1 17.75 84 PHE A CA 1
ATOM 580 C C . PHE A 1 84 ? 48.406 37.562 -15.023 1 17.75 84 PHE A C 1
ATOM 582 O O . PHE A 1 84 ? 47.375 37.156 -14.469 1 17.75 84 PHE A O 1
ATOM 589 N N . LEU A 1 85 ? 49.562 37.25 -14.438 1 16.91 85 LEU A N 1
ATOM 590 C CA . LEU A 1 85 ? 50.156 36.625 -13.258 1 16.91 85 LEU A CA 1
ATOM 591 C C . LEU A 1 85 ? 50 37.5 -12.031 1 16.91 85 LEU A C 1
ATOM 593 O O . LEU A 1 85 ? 50.469 37.188 -10.953 1 16.91 85 LEU A O 1
ATOM 597 N N . THR A 1 86 ? 49.188 38.656 -12.047 1 18.31 86 THR A N 1
ATOM 598 C CA . THR A 1 86 ? 49.844 39.594 -11.117 1 18.31 86 THR A CA 1
ATOM 599 C C . THR A 1 86 ? 49.781 39.031 -9.695 1 18.31 86 THR A C 1
ATOM 601 O O . THR A 1 86 ? 48.844 38.312 -9.336 1 18.31 86 THR A O 1
ATOM 604 N N . PRO A 1 87 ? 50.781 39.406 -8.797 1 17.62 87 PRO A N 1
ATOM 605 C CA . PRO A 1 87 ? 51.344 38.906 -7.543 1 17.62 87 PRO A CA 1
ATOM 606 C C . PRO A 1 87 ? 50.469 39.188 -6.34 1 17.62 87 PRO A C 1
ATOM 608 O O . PRO A 1 87 ? 49.688 40.156 -6.348 1 17.62 87 PRO A O 1
ATOM 611 N N . ARG A 1 88 ? 50.156 38.188 -5.543 1 17.92 88 ARG A N 1
ATOM 612 C CA . ARG A 1 88 ? 49.344 38 -4.359 1 17.92 88 ARG A CA 1
ATOM 613 C C . ARG A 1 88 ? 49.812 38.875 -3.203 1 17.92 88 ARG A C 1
ATOM 615 O O . ARG A 1 88 ? 50.875 38.656 -2.65 1 17.92 88 ARG A O 1
ATOM 622 N N . PRO A 1 89 ? 49.469 40.188 -3.268 1 16.8 89 PRO A N 1
ATOM 623 C CA . PRO A 1 89 ? 50.188 40.844 -2.168 1 16.8 89 PRO A CA 1
ATOM 624 C C . PRO A 1 89 ? 49.844 40.25 -0.804 1 16.8 89 PRO A C 1
ATOM 626 O O . PRO A 1 89 ? 48.844 39.531 -0.668 1 16.8 89 PRO A O 1
ATOM 629 N N . ALA A 1 90 ? 50.469 40.875 0.396 1 19.16 90 ALA A N 1
ATOM 630 C CA . ALA A 1 90 ? 51.031 40.656 1.729 1 19.16 90 ALA A CA 1
ATOM 631 C C . ALA A 1 90 ? 49.906 40.562 2.768 1 19.16 90 ALA A C 1
ATOM 633 O O . ALA A 1 90 ? 48.844 41.188 2.615 1 19.16 90 ALA A O 1
ATOM 634 N N . SER A 1 91 ? 49.969 39.531 3.699 1 18.67 91 SER A N 1
ATOM 635 C CA . SER A 1 91 ? 49.281 38.844 4.777 1 18.67 91 SER A CA 1
ATOM 636 C C . SER A 1 91 ? 49.031 39.75 5.969 1 18.67 91 SER A C 1
ATOM 638 O O . SER A 1 91 ? 48.812 39.281 7.086 1 18.67 91 SER A O 1
ATOM 640 N N . PHE A 1 92 ? 48.656 41.062 5.781 1 19.14 92 PHE A N 1
ATOM 641 C CA . PHE A 1 92 ? 48.781 41.781 7.039 1 19.14 92 PHE A CA 1
ATOM 642 C C . PHE A 1 92 ? 47.938 41.094 8.133 1 19.14 92 PHE A C 1
ATOM 644 O O . PHE A 1 92 ? 46.875 40.562 7.875 1 19.14 92 PHE A O 1
ATOM 651 N N . GLY A 1 93 ? 48.594 40.75 9.344 1 19.33 93 GLY A N 1
ATOM 652 C CA . GLY A 1 93 ? 48.469 40.062 10.625 1 19.33 93 GLY A CA 1
ATOM 653 C C . GLY A 1 93 ? 47.375 40.656 11.492 1 19.33 93 GLY A C 1
ATOM 654 O O . GLY A 1 93 ? 47.469 41.781 11.938 1 19.33 93 GLY A O 1
ATOM 655 N N . GLU A 1 94 ? 46.094 40.688 11.078 1 20.09 94 GLU A N 1
ATOM 656 C CA . GLU A 1 94 ? 45.219 41.375 12.008 1 20.09 94 GLU A CA 1
ATOM 657 C C . GLU A 1 94 ? 45.312 40.781 13.414 1 20.09 94 GLU A C 1
ATOM 659 O O . GLU A 1 94 ? 45.406 39.562 13.57 1 20.09 94 GLU A O 1
ATOM 664 N N . PRO A 1 95 ? 45.625 41.562 14.422 1 19.94 95 PRO A N 1
ATOM 665 C CA . PRO A 1 95 ? 45.844 41.281 15.836 1 19.94 95 PRO A CA 1
ATOM 666 C C . PRO A 1 95 ? 44.719 40.5 16.5 1 19.94 95 PRO A C 1
ATOM 668 O O . PRO A 1 95 ? 43.562 40.594 16.031 1 19.94 95 PRO A O 1
ATOM 671 N N . ALA A 1 96 ? 45.062 39.438 17.266 1 20.31 96 ALA A N 1
ATOM 672 C CA . ALA A 1 96 ? 44.438 38.406 18.078 1 20.31 96 ALA A CA 1
ATOM 673 C C . ALA A 1 96 ? 43.5 39 19.109 1 20.31 96 ALA A C 1
ATOM 675 O O . ALA A 1 96 ? 43.938 39.719 20.016 1 20.31 96 ALA A O 1
ATOM 676 N N . SER A 1 97 ? 42.406 39.594 18.656 1 20.17 97 SER A N 1
ATOM 677 C CA . SER A 1 97 ? 41.625 40.125 19.766 1 20.17 97 SER A CA 1
ATOM 678 C C . SER A 1 97 ? 41.406 39.062 20.844 1 20.17 97 SER A C 1
ATOM 680 O O . SER A 1 97 ? 41.062 37.938 20.531 1 20.17 97 SER A O 1
ATOM 682 N N . PRO A 1 98 ? 41.938 39.125 22.094 1 22 98 PRO A N 1
ATOM 683 C CA . PRO A 1 98 ? 42.156 38.25 23.25 1 22 98 PRO A CA 1
ATOM 684 C C . PRO A 1 98 ? 40.875 37.625 23.734 1 22 98 PRO A C 1
ATOM 686 O O . PRO A 1 98 ? 40.906 36.688 24.547 1 22 98 PRO A O 1
ATOM 689 N N . PHE A 1 99 ? 39.781 38.281 23.719 1 22.86 99 PHE A N 1
ATOM 690 C CA . PHE A 1 99 ? 38.875 37.906 24.781 1 22.86 99 PHE A CA 1
ATOM 691 C C . PHE A 1 99 ? 38.188 36.594 24.5 1 22.86 99 PHE A C 1
ATOM 693 O O . PHE A 1 99 ? 37.188 36.562 23.797 1 22.86 99 PHE A O 1
ATOM 700 N N . ALA A 1 100 ? 39 35.5 24.078 1 23.19 100 ALA A N 1
ATOM 701 C CA . ALA A 1 100 ? 38.375 34.219 23.781 1 23.19 100 ALA A CA 1
ATOM 702 C C . ALA A 1 100 ? 37.531 33.719 24.953 1 23.19 100 ALA A C 1
ATOM 704 O O . ALA A 1 100 ? 38.062 33.594 26.078 1 23.19 100 ALA A O 1
ATOM 705 N N . LEU A 1 101 ? 36.281 34.125 24.969 1 25.11 101 LEU A N 1
ATOM 706 C CA . LEU A 1 101 ? 35.438 33.531 26 1 25.11 101 LEU A CA 1
ATOM 707 C C . LEU A 1 101 ? 35.688 32.031 26.109 1 25.11 101 LEU A C 1
ATOM 709 O O . LEU A 1 101 ? 36 31.375 25.109 1 25.11 101 LEU A O 1
ATOM 713 N N . PRO A 1 102 ? 36.125 31.531 27.266 1 26.92 102 PRO A N 1
ATOM 714 C CA . PRO A 1 102 ? 36.5 30.125 27.406 1 26.92 102 PRO A CA 1
ATOM 715 C C . PRO A 1 102 ? 35.531 29.172 26.719 1 26.92 102 PRO A C 1
ATOM 717 O O . PRO A 1 102 ? 34.344 29.484 26.578 1 26.92 102 PRO A O 1
ATOM 720 N N . PRO A 1 103 ? 36.062 28.438 25.703 1 27.73 103 PRO A N 1
ATOM 721 C CA . PRO A 1 103 ? 35.25 27.469 24.953 1 27.73 103 PRO A CA 1
ATOM 722 C C . PRO A 1 103 ? 34.406 26.578 25.875 1 27.73 103 PRO A C 1
ATOM 724 O O . PRO A 1 103 ? 34.875 26.156 26.938 1 27.73 103 PRO A O 1
ATOM 727 N N . MET A 1 104 ? 33.156 26.953 26.016 1 29.2 104 MET A N 1
ATOM 728 C CA . MET A 1 104 ? 32.281 26.031 26.75 1 29.2 104 MET A CA 1
ATOM 729 C C . MET A 1 104 ? 32.594 24.594 26.375 1 29.2 104 MET A C 1
ATOM 731 O O . MET A 1 104 ? 32.906 24.297 25.219 1 29.2 104 MET A O 1
ATOM 735 N N . PRO A 1 105 ? 33.062 23.734 27.297 1 25.94 105 PRO A N 1
ATOM 736 C CA . PRO A 1 105 ? 33.5 22.375 27.016 1 25.94 105 PRO A CA 1
ATOM 737 C C . PRO A 1 105 ? 32.562 21.641 26.047 1 25.94 105 PRO A C 1
ATOM 739 O O . PRO A 1 105 ? 31.344 21.75 26.172 1 25.94 105 PRO A O 1
ATOM 742 N N . ALA A 1 106 ? 32.969 21.516 24.812 1 30.89 106 ALA A N 1
ATOM 743 C CA . ALA A 1 106 ? 32.438 20.797 23.672 1 30.89 106 ALA A CA 1
ATOM 744 C C . ALA A 1 106 ? 32.062 19.359 24.047 1 30.89 106 ALA A C 1
ATOM 746 O O . ALA A 1 106 ? 31.609 18.578 23.203 1 30.89 106 ALA A O 1
ATOM 747 N N . ASN A 1 107 ? 32.75 18.812 25.141 1 28.95 107 ASN A N 1
ATOM 748 C CA . ASN A 1 107 ? 32.875 17.359 25.078 1 28.95 107 ASN A CA 1
ATOM 749 C C . ASN A 1 107 ? 31.531 16.656 25.156 1 28.95 107 ASN A C 1
ATOM 751 O O . ASN A 1 107 ? 31.484 15.453 25.391 1 28.95 107 ASN A O 1
ATOM 755 N N . THR A 1 108 ? 30.438 17.219 25.797 1 29.91 108 THR A N 1
ATOM 756 C CA . THR A 1 108 ? 29.531 16.141 26.141 1 29.91 108 THR A CA 1
ATOM 757 C C . THR A 1 108 ? 28.859 15.562 24.906 1 29.91 108 THR A C 1
ATOM 759 O O . THR A 1 108 ? 27.906 16.156 24.375 1 29.91 108 THR A O 1
ATOM 762 N N . ASN A 1 109 ? 29.531 15.078 23.938 1 33.62 109 ASN A N 1
ATOM 763 C CA . ASN A 1 109 ? 29 14.25 22.859 1 33.62 109 ASN A CA 1
ATOM 764 C C . ASN A 1 109 ? 28.062 13.172 23.391 1 33.62 109 ASN A C 1
ATOM 766 O O . ASN A 1 109 ? 28.281 11.984 23.172 1 33.62 109 ASN A O 1
ATOM 770 N N . SER A 1 110 ? 27.625 13.102 24.672 1 34.53 110 SER A N 1
ATOM 771 C CA . SER A 1 110 ? 27.016 11.898 25.25 1 34.53 110 SER A CA 1
ATOM 772 C C . SER A 1 110 ? 25.812 11.453 24.422 1 34.53 110 SER A C 1
ATOM 774 O O . SER A 1 110 ? 24.875 12.219 24.234 1 34.53 110 SER A O 1
ATOM 776 N N . TYR A 1 111 ? 25.953 10.602 23.406 1 42.12 111 TYR A N 1
ATOM 777 C CA . TYR A 1 111 ? 24.938 9.727 22.828 1 42.12 111 TYR A CA 1
ATOM 778 C C . TYR A 1 111 ? 23.938 9.281 23.891 1 42.12 111 TYR A C 1
ATOM 780 O O . TYR A 1 111 ? 23.969 8.133 24.328 1 42.12 111 TYR A O 1
ATOM 788 N N . GLY A 1 112 ? 23.75 9.938 24.969 1 44.47 112 GLY A N 1
ATOM 789 C CA . GLY A 1 112 ? 22.922 9.422 26.047 1 44.47 112 GLY A CA 1
ATOM 790 C C . GLY A 1 112 ? 21.469 9.289 25.672 1 44.47 112 GLY A C 1
ATOM 791 O O . GLY A 1 112 ? 21 9.891 24.703 1 44.47 112 GLY A O 1
ATOM 792 N N . VAL A 1 113 ? 20.906 8.125 26.031 1 60.62 113 VAL A N 1
ATOM 793 C CA . VAL A 1 113 ? 19.469 7.832 26.047 1 60.62 113 VAL A CA 1
ATOM 794 C C . VAL A 1 113 ? 18.719 8.992 26.703 1 60.62 113 VAL A C 1
ATOM 796 O O . VAL A 1 113 ? 19.078 9.445 27.781 1 60.62 113 VAL A O 1
ATOM 799 N N . PHE A 1 114 ? 18.156 9.859 25.938 1 69.94 114 PHE A N 1
ATOM 800 C CA . PHE A 1 114 ? 17.375 11.008 26.391 1 69.94 114 PHE A CA 1
ATOM 801 C C . PHE A 1 114 ? 16.109 10.555 27.109 1 69.94 114 PHE A C 1
ATOM 803 O O . PHE A 1 114 ? 15.008 10.938 26.734 1 69.94 114 PHE A O 1
ATOM 810 N N . ASP A 1 115 ? 16.203 9.633 28.031 1 71.75 115 ASP A N 1
ATOM 811 C CA . ASP A 1 115 ? 15.062 9.156 28.797 1 71.75 115 ASP A CA 1
ATOM 812 C C . ASP A 1 115 ? 14.844 10.008 30.047 1 71.75 115 ASP A C 1
ATOM 814 O O . ASP A 1 115 ? 14.531 9.484 31.109 1 71.75 115 ASP A O 1
ATOM 818 N N . ASP A 1 116 ? 15.141 11.359 29.922 1 72.75 116 ASP A N 1
ATOM 819 C CA . ASP A 1 116 ? 15.031 12.266 31.062 1 72.75 116 ASP A CA 1
ATOM 820 C C . ASP A 1 116 ? 13.82 13.188 30.906 1 72.75 116 ASP A C 1
ATOM 822 O O . ASP A 1 116 ? 13.758 14.242 31.547 1 72.75 116 ASP A O 1
ATOM 826 N N . ASP A 1 117 ? 12.984 12.797 30.062 1 79.31 117 ASP A N 1
ATOM 827 C CA . ASP A 1 117 ? 11.789 13.617 29.891 1 79.31 117 ASP A CA 1
ATOM 828 C C . ASP A 1 117 ? 10.922 13.609 31.141 1 79.31 117 ASP A C 1
ATOM 830 O O . ASP A 1 117 ? 10.914 12.625 31.891 1 79.31 117 ASP A O 1
ATOM 834 N N . GLU A 1 118 ? 10.195 14.648 31.344 1 78.94 118 GLU A N 1
ATOM 835 C CA . GLU A 1 118 ? 9.297 14.727 32.5 1 78.94 118 GLU A CA 1
ATOM 836 C C . GLU A 1 118 ? 8.062 13.859 32.281 1 78.94 118 GLU A C 1
ATOM 838 O O . GLU A 1 118 ? 7.609 13.68 31.156 1 78.94 118 GLU A O 1
ATOM 843 N N . PRO A 1 119 ? 7.559 13.227 33.375 1 76.94 119 PRO A N 1
ATOM 844 C CA . PRO A 1 119 ? 6.383 12.359 33.25 1 76.94 119 PRO A CA 1
ATOM 845 C C . PRO A 1 119 ? 5.152 13.102 32.719 1 76.94 119 PRO A C 1
ATOM 847 O O . PRO A 1 119 ? 5.039 14.32 32.906 1 76.94 119 PRO A O 1
ATOM 850 N N . VAL A 1 120 ? 4.453 12.414 31.969 1 78.12 120 VAL A N 1
ATOM 851 C CA . VAL A 1 120 ? 3.215 12.984 31.438 1 78.12 120 VAL A CA 1
ATOM 852 C C . VAL A 1 120 ? 2.111 12.883 32.5 1 78.12 120 VAL A C 1
ATOM 854 O O . VAL A 1 120 ? 2.131 11.984 33.344 1 78.12 120 VAL A O 1
ATOM 857 N N . GLU A 1 121 ? 1.438 13.891 32.688 1 64.56 121 GLU A N 1
ATOM 858 C CA . GLU A 1 121 ? 0.302 13.812 33.594 1 64.56 121 GLU A CA 1
ATOM 859 C C . GLU A 1 121 ? -0.687 12.734 33.156 1 64.56 121 GLU A C 1
ATOM 861 O O . GLU A 1 121 ? -0.924 12.555 31.969 1 64.56 121 GLU A O 1
ATOM 866 N N . ASP A 1 122 ? -0.625 11.625 33.969 1 52.94 122 ASP A N 1
ATOM 867 C CA . ASP A 1 122 ? -1.593 10.57 33.688 1 52.94 122 ASP A CA 1
ATOM 868 C C . ASP A 1 122 ? -2.908 11.156 33.188 1 52.94 122 ASP A C 1
ATOM 870 O O . ASP A 1 122 ? -3.395 12.156 33.719 1 52.94 122 ASP A O 1
ATOM 874 N N . PRO A 1 123 ? -3.168 10.883 32.094 1 47.91 123 PRO A N 1
ATOM 875 C CA . PRO A 1 123 ? -4.539 11.336 31.844 1 47.91 123 PRO A CA 1
ATOM 876 C C . PRO A 1 123 ? -5.438 11.18 33.062 1 47.91 123 PRO A C 1
ATOM 878 O O . PRO A 1 123 ? -5.207 10.297 33.906 1 47.91 123 PRO A O 1
ATOM 881 N N . PRO A 1 124 ? -6.008 12.227 33.781 1 33.16 124 PRO A N 1
ATOM 882 C CA . PRO A 1 124 ? -6.852 11.859 34.938 1 33.16 124 PRO A CA 1
ATOM 883 C C . PRO A 1 124 ? -7.344 10.414 34.844 1 33.16 124 PRO A C 1
ATOM 885 O O . PRO A 1 124 ? -7.672 9.922 33.75 1 33.16 124 PRO A O 1
ATOM 888 N N . ALA A 1 125 ? -6.801 9.578 35.75 1 32.28 125 ALA A N 1
ATOM 889 C CA . ALA A 1 125 ? -7.547 8.32 35.812 1 32.28 125 ALA A CA 1
ATOM 890 C C . ALA A 1 125 ? -8.977 8.508 35.312 1 32.28 125 ALA A C 1
ATOM 892 O O . ALA A 1 125 ? -9.555 9.586 35.469 1 32.28 125 ALA A O 1
ATOM 893 N N . ALA A 1 126 ? -9.43 7.523 34.625 1 32.66 126 ALA A N 1
ATOM 894 C CA . ALA A 1 126 ? -10.891 7.523 34.562 1 32.66 126 ALA A CA 1
ATOM 895 C C . ALA A 1 126 ? -11.484 7.961 35.906 1 32.66 126 ALA A C 1
ATOM 897 O O . ALA A 1 126 ? -11.609 7.156 36.812 1 32.66 126 ALA A O 1
ATOM 898 N N . LYS A 1 127 ? -11.055 8.828 36.688 1 32.5 127 LYS A N 1
ATOM 899 C CA . LYS A 1 127 ? -12.242 9.117 37.5 1 32.5 127 LYS A CA 1
ATOM 900 C C . LYS A 1 127 ? -13.516 8.789 36.719 1 32.5 127 LYS A C 1
ATOM 902 O O . LYS A 1 127 ? -13.68 9.211 35.562 1 32.5 127 LYS A O 1
ATOM 907 N N . GLN A 1 128 ? -14.062 7.656 37.125 1 29.72 128 GLN A N 1
ATOM 908 C CA . GLN A 1 128 ? -15.469 7.316 36.906 1 29.72 128 GLN A CA 1
ATOM 909 C C . GLN A 1 128 ? -16.328 8.57 36.781 1 29.72 128 GLN A C 1
ATOM 911 O O . GLN A 1 128 ? -17.266 8.789 37.531 1 29.72 128 GLN A O 1
ATOM 916 N N . LEU A 1 129 ? -15.742 9.727 36.938 1 29.98 129 LEU A N 1
ATOM 917 C CA . LEU A 1 129 ? -16.781 10.734 36.844 1 29.98 129 LEU A CA 1
ATOM 918 C C . LEU A 1 129 ? -17.875 10.297 35.875 1 29.98 129 LEU A C 1
ATOM 920 O O . LEU A 1 129 ? -17.594 9.625 34.875 1 29.98 129 LEU A O 1
ATOM 924 N N . GLU A 1 130 ? -19.109 10.344 36.5 1 29.8 130 GLU A N 1
ATOM 925 C CA . GLU A 1 130 ? -20.344 10.242 35.719 1 29.8 130 GLU A CA 1
ATOM 926 C C . GLU A 1 130 ? -20.109 10.688 34.281 1 29.8 130 GLU A C 1
ATOM 928 O O . GLU A 1 130 ? -19.438 11.695 34.031 1 29.8 130 GLU A O 1
ATOM 933 N N . ALA A 1 131 ? -20 9.773 33.5 1 34.47 131 ALA A N 1
ATOM 934 C CA . ALA A 1 131 ? -20.109 10.094 32.094 1 34.47 131 ALA A CA 1
ATOM 935 C C . ALA A 1 131 ? -20.703 11.484 31.875 1 34.47 131 ALA A C 1
ATOM 937 O O . ALA A 1 131 ? -21.875 11.719 32.188 1 34.47 131 ALA A O 1
ATOM 938 N N . PRO A 1 132 ? -20.031 12.523 32.531 1 29.81 132 PRO A N 1
ATOM 939 C CA . PRO A 1 132 ? -20.953 13.602 32.188 1 29.81 132 PRO A CA 1
ATOM 940 C C . PRO A 1 132 ? -21.688 13.336 30.859 1 29.81 132 PRO A C 1
ATOM 942 O O . PRO A 1 132 ? -21.156 12.633 29.984 1 29.81 132 PRO A O 1
ATOM 945 N N . SER A 1 133 ? -23.062 13.438 30.938 1 32.59 133 SER A N 1
ATOM 946 C CA . SER A 1 133 ? -23.984 13.156 29.828 1 32.59 133 SER A CA 1
ATOM 947 C C . SER A 1 133 ? -23.297 13.359 28.484 1 32.59 133 SER A C 1
ATOM 949 O O . SER A 1 133 ? -23.203 12.43 27.688 1 32.59 133 SER A O 1
ATOM 951 N N . SER A 1 134 ? -23.984 14.312 27.609 1 34.59 134 SER A N 1
ATOM 952 C CA . SER A 1 134 ? -24.391 14.656 26.25 1 34.59 134 SER A CA 1
ATOM 953 C C . SER A 1 134 ? -23.266 15.344 25.484 1 34.59 134 SER A C 1
ATOM 955 O O . SER A 1 134 ? -23.453 15.805 24.359 1 34.59 134 SER A O 1
ATOM 957 N N . THR A 1 135 ? -22.359 16.016 26.125 1 40.19 135 THR A N 1
ATOM 958 C CA . THR A 1 135 ? -21.781 16.938 25.156 1 40.19 135 THR A CA 1
ATOM 959 C C . THR A 1 135 ? -20.922 16.172 24.141 1 40.19 135 THR A C 1
ATOM 961 O O . THR A 1 135 ? -19.734 15.969 24.359 1 40.19 135 THR A O 1
ATOM 964 N N . THR A 1 136 ? -21.25 15.039 23.703 1 47.16 136 THR A N 1
ATOM 965 C CA . THR A 1 136 ? -20.766 14.227 22.594 1 47.16 136 THR A CA 1
ATOM 966 C C . THR A 1 136 ? -20.281 15.117 21.453 1 47.16 136 THR A C 1
ATOM 968 O O . THR A 1 136 ? -21.062 15.82 20.828 1 47.16 136 THR A O 1
ATOM 971 N N . ASN A 1 137 ? -19.031 15.68 21.609 1 58.69 137 ASN A N 1
ATOM 972 C CA . ASN A 1 137 ? -18.547 16.344 20.406 1 58.69 137 ASN A CA 1
ATOM 973 C C . ASN A 1 137 ? -18.969 15.594 19.141 1 58.69 137 ASN A C 1
ATOM 975 O O . ASN A 1 137 ? -19.062 14.367 19.156 1 58.69 137 ASN A O 1
ATOM 979 N N . ALA A 1 138 ? -19.609 16.312 18.375 1 78 138 ALA A N 1
ATOM 980 C CA . ALA A 1 138 ? -20.062 15.781 17.094 1 78 138 ALA A CA 1
ATOM 981 C C . ALA A 1 138 ? -18.922 15.031 16.391 1 78 138 ALA A C 1
ATOM 983 O O . ALA A 1 138 ? -17.781 15.469 16.406 1 78 138 ALA A O 1
ATOM 984 N N . PRO A 1 139 ? -19.109 13.812 16.172 1 90.38 139 PRO A N 1
ATOM 985 C CA . PRO A 1 139 ? -18.109 13.023 15.461 1 90.38 139 PRO A CA 1
ATOM 986 C C . PRO A 1 139 ? -17.688 13.648 14.133 1 90.38 139 PRO A C 1
ATOM 988 O O . PRO A 1 139 ? -18.266 14.656 13.711 1 90.38 139 PRO A O 1
ATOM 991 N N . LEU A 1 140 ? -16.547 13.195 13.656 1 94.81 140 LEU A N 1
ATOM 992 C CA . LEU A 1 140 ? -16.109 13.578 12.32 1 94.81 140 LEU A CA 1
ATOM 993 C C . LEU A 1 140 ? -17.234 13.422 11.305 1 94.81 140 LEU A C 1
ATOM 995 O O . LEU A 1 140 ? -17.984 12.445 11.352 1 94.81 140 LEU A O 1
ATOM 999 N N . VAL A 1 141 ? -17.391 14.352 10.484 1 95.62 141 VAL A N 1
ATOM 1000 C CA . VAL A 1 141 ? -18.438 14.32 9.461 1 95.62 141 VAL A CA 1
ATOM 1001 C C . VAL A 1 141 ? -17.844 13.859 8.133 1 95.62 141 VAL A C 1
ATOM 1003 O O . VAL A 1 141 ? -16.797 14.344 7.715 1 95.62 141 VAL A O 1
ATOM 1006 N N . LEU A 1 142 ? -18.469 12.953 7.523 1 96.25 142 LEU A N 1
ATOM 1007 C CA . LEU A 1 142 ? -18.047 12.391 6.246 1 96.25 142 LEU A CA 1
ATOM 1008 C C . LEU A 1 142 ? -19.172 12.477 5.215 1 96.25 142 LEU A C 1
ATOM 1010 O O . LEU A 1 142 ? -20.25 11.922 5.422 1 96.25 142 LEU A O 1
ATOM 1014 N N . LYS A 1 143 ? -18.938 13.188 4.129 1 96.69 143 LYS A N 1
ATOM 1015 C CA . LYS A 1 143 ? -19.922 13.367 3.076 1 96.69 143 LYS A CA 1
ATOM 1016 C C . LYS A 1 143 ? -19.359 13.023 1.706 1 96.69 143 LYS A C 1
ATOM 1018 O O . LYS A 1 143 ? -18.141 13.023 1.522 1 96.69 143 LYS A O 1
ATOM 1023 N N . THR A 1 144 ? -20.234 12.734 0.798 1 97.75 144 THR A N 1
ATOM 1024 C CA . THR A 1 144 ? -19.828 12.469 -0.582 1 97.75 144 THR A CA 1
ATOM 1025 C C . THR A 1 144 ? -20.656 13.312 -1.549 1 97.75 144 THR A C 1
ATOM 1027 O O . THR A 1 144 ? -21.812 13.656 -1.259 1 97.75 144 THR A O 1
ATOM 1030 N N . HIS A 1 145 ? -20.047 13.75 -2.648 1 97.62 145 HIS A N 1
ATOM 1031 C CA . HIS A 1 145 ? -20.703 14.484 -3.721 1 97.62 145 HIS A CA 1
ATOM 1032 C C . HIS A 1 145 ? -20.359 13.906 -5.086 1 97.62 145 HIS A C 1
ATOM 1034 O O . HIS A 1 145 ? -19.172 13.781 -5.422 1 97.62 145 HIS A O 1
ATOM 1040 N N . CYS A 1 146 ? -21.359 13.633 -5.871 1 97.75 146 CYS A N 1
ATOM 1041 C CA . CYS A 1 146 ? -21.125 13.148 -7.227 1 97.75 146 CYS A CA 1
ATOM 1042 C C . CYS A 1 146 ? -21 14.305 -8.203 1 97.75 146 CYS A C 1
ATOM 1044 O O . CYS A 1 146 ? -21.625 15.359 -8.016 1 97.75 146 CYS A O 1
ATOM 1046 N N . GLU A 1 147 ? -20.219 14.062 -9.258 1 97.06 147 GLU A N 1
ATOM 1047 C CA . GLU A 1 147 ? -20.031 15.07 -10.297 1 97.06 147 GLU A CA 1
ATOM 1048 C C . GLU A 1 147 ? -21.359 15.461 -10.945 1 97.06 147 GLU A C 1
ATOM 1050 O O . GLU A 1 147 ? -21.609 16.641 -11.188 1 97.06 147 GLU A O 1
ATOM 1055 N N . LEU A 1 148 ? -22.172 14.445 -11.219 1 96.5 148 LEU A N 1
ATOM 1056 C CA . LEU A 1 148 ? -23.516 14.617 -11.766 1 96.5 148 LEU A CA 1
ATOM 1057 C C . LEU A 1 148 ? -24.531 13.828 -10.953 1 96.5 148 LEU A C 1
ATOM 1059 O O . LEU A 1 148 ? -24.219 12.758 -10.43 1 96.5 148 LEU A O 1
ATOM 1063 N N . PRO A 1 149 ? -25.703 14.383 -10.906 1 95.56 149 PRO A N 1
ATOM 1064 C CA . PRO A 1 149 ? -26.719 13.672 -10.125 1 95.56 149 PRO A CA 1
ATOM 1065 C C . PRO A 1 149 ? -27.25 12.43 -10.836 1 95.56 149 PRO A C 1
ATOM 1067 O O . PRO A 1 149 ? -27.797 11.531 -10.188 1 95.56 149 PRO A O 1
ATOM 1070 N N . ALA A 1 150 ? -27.078 12.445 -12.188 1 95.62 150 ALA A N 1
ATOM 1071 C CA . ALA A 1 150 ? -27.672 11.336 -12.938 1 95.62 150 ALA A CA 1
ATOM 1072 C C . ALA A 1 150 ? -26.781 10.953 -14.125 1 95.62 150 ALA A C 1
ATOM 1074 O O . ALA A 1 150 ? -26.078 11.797 -14.68 1 95.62 150 ALA A O 1
ATOM 1075 N N . VAL A 1 151 ? -26.797 9.695 -14.477 1 94.94 151 VAL A N 1
ATOM 1076 C CA . VAL A 1 151 ? -26.172 9.109 -15.656 1 94.94 151 VAL A CA 1
ATOM 1077 C C . VAL A 1 151 ? -27.156 8.156 -16.344 1 94.94 151 VAL A C 1
ATOM 1079 O O . VAL A 1 151 ? -27.75 7.305 -15.688 1 94.94 151 VAL A O 1
ATOM 1082 N N . ALA A 1 152 ? -27.281 8.344 -17.562 1 94 152 ALA A N 1
ATOM 1083 C CA . ALA A 1 152 ? -28.219 7.508 -18.297 1 94 152 ALA A CA 1
ATOM 1084 C C . ALA A 1 152 ? -27.906 6.027 -18.109 1 94 152 ALA A C 1
ATOM 1086 O O . ALA A 1 152 ? -26.734 5.637 -18.062 1 94 152 ALA A O 1
ATOM 1087 N N . ARG A 1 153 ? -28.938 5.156 -18.109 1 91.62 153 ARG A N 1
ATOM 1088 C CA . ARG A 1 153 ? -28.812 3.723 -17.875 1 91.62 153 ARG A CA 1
ATOM 1089 C C . ARG A 1 153 ? -27.922 3.074 -18.938 1 91.62 153 ARG A C 1
ATOM 1091 O O . ARG A 1 153 ? -27.141 2.18 -18.625 1 91.62 153 ARG A O 1
ATOM 1098 N N . GLY A 1 154 ? -28.125 3.443 -20.125 1 90 154 GLY A N 1
ATOM 1099 C CA . GLY A 1 154 ? -27.359 2.863 -21.219 1 90 154 GLY A CA 1
ATOM 1100 C C . GLY A 1 154 ? -25.984 3.496 -21.391 1 90 154 GLY A C 1
ATOM 1101 O O . GLY A 1 154 ? -25.188 3.055 -22.219 1 90 154 GLY A O 1
ATOM 1102 N N . GLY A 1 155 ? -25.734 4.449 -20.594 1 89.81 155 GLY A N 1
ATOM 1103 C CA . GLY A 1 155 ? -24.469 5.164 -20.719 1 89.81 155 GLY A CA 1
ATOM 1104 C C . GLY A 1 155 ? -23.453 4.762 -19.688 1 89.81 155 GLY A C 1
ATOM 1105 O O . GLY A 1 155 ? -23.797 4.535 -18.516 1 89.81 155 GLY A O 1
ATOM 1106 N N . ALA A 1 156 ? -22.219 4.418 -20.203 1 92.81 156 ALA A N 1
ATOM 1107 C CA . ALA A 1 156 ? -21.078 4.246 -19.312 1 92.81 156 ALA A CA 1
ATOM 1108 C C . ALA A 1 156 ? -20.219 5.512 -19.266 1 92.81 156 ALA A C 1
ATOM 1110 O O . ALA A 1 156 ? -20.156 6.254 -20.25 1 92.81 156 ALA A O 1
ATOM 1111 N N . ARG A 1 157 ? -19.75 5.844 -18.141 1 94.12 157 ARG A N 1
ATOM 1112 C CA . ARG A 1 157 ? -18.875 7.008 -17.984 1 94.12 157 ARG A CA 1
ATOM 1113 C C . ARG A 1 157 ? -17.547 6.621 -17.359 1 94.12 157 ARG A C 1
ATOM 1115 O O . ARG A 1 157 ? -17.516 5.977 -16.312 1 94.12 157 ARG A O 1
ATOM 1122 N N . ASP A 1 158 ? -16.516 7.043 -18.016 1 93.88 158 ASP A N 1
ATOM 1123 C CA . ASP A 1 158 ? -15.172 6.832 -17.469 1 93.88 158 ASP A CA 1
ATOM 1124 C C . ASP A 1 158 ? -14.727 8.031 -16.641 1 93.88 158 ASP A C 1
ATOM 1126 O O . ASP A 1 158 ? -15.086 9.172 -16.938 1 93.88 158 ASP A O 1
ATOM 1130 N N . SER A 1 159 ? -14.008 7.781 -15.602 1 95.31 159 SER A N 1
ATOM 1131 C CA . SER A 1 159 ? -13.375 8.797 -14.766 1 95.31 159 SER A CA 1
ATOM 1132 C C . SER A 1 159 ? -14.406 9.781 -14.219 1 95.31 159 SER A C 1
ATOM 1134 O O . SER A 1 159 ? -14.211 10.992 -14.289 1 95.31 159 SER A O 1
ATOM 1136 N N . PHE A 1 160 ? -15.602 9.242 -13.82 1 97.25 160 PHE A N 1
ATOM 1137 C CA . PHE A 1 160 ? -16.609 10.008 -13.109 1 97.25 160 PHE A CA 1
ATOM 1138 C C . PHE A 1 160 ? -16.094 10.461 -11.75 1 97.25 160 PHE A C 1
ATOM 1140 O O . PHE A 1 160 ? -15.641 9.648 -10.945 1 97.25 160 PHE A O 1
ATOM 1147 N N . ALA A 1 161 ? -16.172 11.773 -11.461 1 98.12 161 ALA A N 1
ATOM 1148 C CA . ALA A 1 161 ? -15.57 12.312 -10.242 1 98.12 161 ALA A CA 1
ATOM 1149 C C . ALA A 1 161 ? -16.531 12.227 -9.062 1 98.12 161 ALA A C 1
ATOM 1151 O O . ALA A 1 161 ? -17.719 12.539 -9.203 1 98.12 161 ALA A O 1
ATOM 1152 N N . VAL A 1 162 ? -16.078 11.758 -7.965 1 98.5 162 VAL A N 1
ATOM 1153 C CA . VAL A 1 162 ? -16.781 11.758 -6.691 1 98.5 162 VAL A CA 1
ATOM 1154 C C . VAL A 1 162 ? -15.922 12.422 -5.617 1 98.5 162 VAL A C 1
ATOM 1156 O O . VAL A 1 162 ? -14.766 12.047 -5.422 1 98.5 162 VAL A O 1
ATOM 1159 N N . LEU A 1 163 ? -16.516 13.375 -4.934 1 98.38 163 LEU A N 1
ATOM 1160 C CA . LEU A 1 163 ? -15.797 14.07 -3.869 1 98.38 163 LEU A CA 1
ATOM 1161 C C . LEU A 1 163 ? -16.078 13.43 -2.516 1 98.38 163 LEU A C 1
ATOM 1163 O O . LEU A 1 163 ? -17.25 13.234 -2.148 1 98.38 163 LEU A O 1
ATOM 1167 N N . VAL A 1 164 ? -15.062 13.031 -1.844 1 98.25 164 VAL A N 1
ATOM 1168 C CA . VAL A 1 164 ? -15.148 12.617 -0.446 1 98.25 164 VAL A CA 1
ATOM 1169 C C . VAL A 1 164 ? -14.68 13.758 0.457 1 98.25 164 VAL A C 1
ATOM 1171 O O . VAL A 1 164 ? -13.531 14.188 0.379 1 98.25 164 VAL A O 1
ATOM 1174 N N . HIS A 1 165 ? -15.594 14.188 1.291 1 97.5 165 HIS A N 1
ATOM 1175 C CA . HIS A 1 165 ? -15.359 15.359 2.129 1 97.5 165 HIS A CA 1
ATOM 1176 C C . HIS A 1 165 ? -15.43 15 3.609 1 97.5 165 HIS A C 1
ATOM 1178 O O . HIS A 1 165 ? -16.5 14.641 4.117 1 97.5 165 HIS A O 1
ATOM 1184 N N . ALA A 1 166 ? -14.266 15.109 4.285 1 97.19 166 ALA A N 1
ATOM 1185 C CA . ALA A 1 166 ? -14.195 14.844 5.719 1 97.19 166 ALA A CA 1
ATOM 1186 C C . ALA A 1 166 ? -13.953 16.125 6.504 1 97.19 166 ALA A C 1
ATOM 1188 O O . ALA A 1 166 ? -13.148 16.969 6.102 1 97.19 166 ALA A O 1
ATOM 1189 N N . LYS A 1 167 ? -14.617 16.297 7.582 1 96 167 LYS A N 1
ATOM 1190 C CA . LYS A 1 167 ? -14.438 17.453 8.453 1 96 167 LYS A CA 1
ATOM 1191 C C . LYS A 1 167 ? -14.305 17.016 9.914 1 96 167 LYS A C 1
ATOM 1193 O O . LYS A 1 167 ? -15.156 16.312 10.438 1 96 167 LYS A O 1
ATOM 1198 N N . ALA A 1 168 ? -13.25 17.453 10.539 1 96.38 168 ALA A N 1
ATOM 1199 C CA . ALA A 1 168 ? -13.016 17.156 11.945 1 96.38 168 ALA A CA 1
ATOM 1200 C C . ALA A 1 168 ? -14.008 17.891 12.844 1 96.38 168 ALA A C 1
ATOM 1202 O O . ALA A 1 168 ? -14.555 18.922 12.445 1 96.38 168 ALA A O 1
ATOM 1203 N N . PRO A 1 169 ? -14.219 17.375 14.031 1 93.38 169 PRO A N 1
ATOM 1204 C CA . PRO A 1 169 ? -15.109 18.047 14.977 1 93.38 169 PRO A CA 1
ATOM 1205 C C . PRO A 1 169 ? -14.586 19.422 15.406 1 93.38 169 PRO A C 1
ATOM 1207 O O . PRO A 1 169 ? -13.375 19.672 15.336 1 93.38 169 PRO A O 1
ATOM 1210 N N . ALA A 1 170 ? -15.453 20.234 15.797 1 90.12 170 ALA A N 1
ATOM 1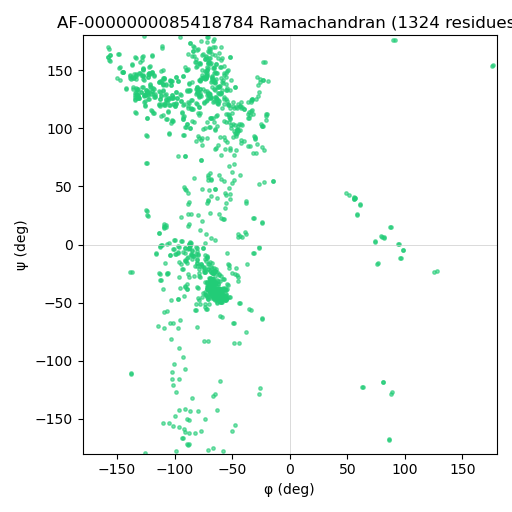211 C CA . ALA A 1 170 ? -15.078 21.562 16.281 1 90.12 170 ALA A CA 1
ATOM 1212 C C . ALA A 1 170 ? -14.391 21.469 17.641 1 90.12 170 ALA A C 1
ATOM 1214 O O . ALA A 1 170 ? -14.562 20.484 18.375 1 90.12 170 ALA A O 1
ATOM 1215 N N . ALA A 1 171 ? -13.641 22.469 17.891 1 82.81 171 ALA A N 1
ATOM 1216 C CA . ALA A 1 171 ? -12.945 22.516 19.172 1 82.81 171 ALA A CA 1
ATOM 1217 C C . ALA A 1 171 ? -13.922 22.734 20.328 1 82.81 171 ALA A C 1
ATOM 1219 O O . ALA A 1 171 ? -14.859 23.531 20.203 1 82.81 171 ALA A O 1
ATOM 1220 N N . ASP A 1 172 ? -13.805 21.812 21.266 1 74.06 172 ASP A N 1
ATOM 1221 C CA . ASP A 1 172 ? -14.562 22.016 22.484 1 74.06 172 ASP A CA 1
ATOM 1222 C C . ASP A 1 172 ? -13.727 22.734 23.531 1 74.06 172 ASP A C 1
ATOM 1224 O O . ASP A 1 172 ? -12.797 22.156 24.109 1 74.06 172 ASP A O 1
ATOM 1228 N N . HIS A 1 173 ? -14.055 23.953 23.766 1 70.62 173 HIS A N 1
ATOM 1229 C CA . HIS A 1 173 ? -13.266 24.766 24.688 1 70.62 173 HIS A CA 1
ATOM 1230 C C . HIS A 1 173 ? -13.484 24.328 26.125 1 70.62 173 HIS A C 1
ATOM 1232 O O . HIS A 1 173 ? -12.727 24.703 27.031 1 70.62 173 HIS A O 1
ATOM 1238 N N . THR A 1 174 ? -14.469 23.5 26.297 1 67.19 174 THR A N 1
ATOM 1239 C CA . THR A 1 174 ? -14.781 23.094 27.656 1 67.19 174 THR A CA 1
ATOM 1240 C C . THR A 1 174 ? -14.109 21.766 27.984 1 67.19 174 THR A C 1
ATOM 1242 O O . THR A 1 174 ? -13.969 21.406 29.156 1 67.19 174 THR A O 1
ATOM 1245 N N . ALA A 1 175 ? -13.672 21.109 27 1 70.69 175 ALA A N 1
ATOM 1246 C CA . ALA A 1 175 ? -13.055 19.812 27.234 1 70.69 175 ALA A CA 1
ATOM 1247 C C . ALA A 1 175 ? -11.539 19.922 27.25 1 70.69 175 ALA A C 1
ATOM 1249 O O . ALA A 1 175 ? -10.961 20.797 26.594 1 70.69 175 ALA A O 1
ATOM 1250 N N . PRO A 1 176 ? -11.008 19.094 28.141 1 78.5 176 PRO A N 1
ATOM 1251 C CA . PRO A 1 176 ? -9.539 19.094 28.125 1 78.5 176 PRO A CA 1
ATOM 1252 C C . PRO A 1 176 ? -8.969 18.688 26.766 1 78.5 176 PRO A C 1
ATOM 1254 O O . PRO A 1 176 ? -9.492 17.781 26.125 1 78.5 176 PRO A O 1
ATOM 1257 N N . ARG A 1 177 ? -8.062 19.531 26.344 1 83.88 177 ARG A N 1
ATOM 1258 C CA . ARG A 1 177 ? -7.398 19.219 25.078 1 83.88 177 ARG A CA 1
ATOM 1259 C C . ARG A 1 177 ? -6.27 18.219 25.281 1 83.88 177 ARG A C 1
ATOM 1261 O O . ARG A 1 177 ? -5.727 18.094 26.391 1 83.88 177 ARG A O 1
ATOM 1268 N N . PRO A 1 178 ? -5.926 17.531 24.266 1 88.31 178 PRO A N 1
ATOM 1269 C CA . PRO A 1 178 ? -4.785 16.609 24.375 1 88.31 178 PRO A CA 1
ATOM 1270 C C . PRO A 1 178 ? -3.465 17.344 24.609 1 88.31 178 PRO A C 1
ATOM 1272 O O . PRO A 1 178 ? -3.273 18.453 24.109 1 88.31 178 PRO A O 1
ATOM 1275 N N . SER A 1 179 ? -2.607 16.656 25.344 1 93.12 179 SER A N 1
ATOM 1276 C CA . SER A 1 179 ? -1.313 17.25 25.656 1 93.12 179 SER A CA 1
ATOM 1277 C C . SER A 1 179 ? -0.334 17.094 24.5 1 93.12 179 SER A C 1
ATOM 1279 O O . SER A 1 179 ? -0.439 16.141 23.719 1 93.12 179 SER A O 1
ATOM 1281 N N . LEU A 1 180 ? 0.598 18 24.453 1 95.81 180 LEU A N 1
ATOM 1282 C CA . LEU A 1 180 ? 1.504 18.109 23.312 1 95.81 180 LEU A CA 1
ATOM 1283 C C . LEU A 1 180 ? 2.953 17.938 23.75 1 95.81 180 LEU A C 1
ATOM 1285 O O . LEU A 1 180 ? 3.361 18.453 24.781 1 95.81 180 LEU A O 1
ATOM 1289 N N . ASP A 1 181 ? 3.688 17.062 23.078 1 96.69 181 ASP A N 1
ATOM 1290 C CA . ASP A 1 181 ? 5.148 17.078 23.094 1 96.69 181 ASP A CA 1
ATOM 1291 C C . ASP A 1 181 ? 5.703 17.875 21.922 1 96.69 181 ASP A C 1
ATOM 1293 O O . ASP A 1 181 ? 5.594 17.453 20.766 1 96.69 181 ASP A O 1
ATOM 1297 N N . LEU A 1 182 ? 6.336 18.969 22.203 1 98 182 LEU A N 1
ATOM 1298 C CA . LEU A 1 182 ? 6.859 19.844 21.172 1 98 182 LEU A CA 1
ATOM 1299 C C . LEU A 1 182 ? 8.375 19.938 21.25 1 98 182 LEU A C 1
ATOM 1301 O O . LEU A 1 182 ? 8.93 20.141 22.328 1 98 182 LEU A O 1
ATOM 1305 N N . VAL A 1 183 ? 9.047 19.688 20.156 1 98.19 183 VAL A N 1
ATOM 1306 C CA . VAL A 1 183 ? 10.477 19.953 20.047 1 98.19 183 VAL A CA 1
ATOM 1307 C C . VAL A 1 183 ? 10.719 21.078 19.031 1 98.19 183 VAL A C 1
ATOM 1309 O O . VAL A 1 183 ? 10.289 20.984 17.875 1 98.19 183 VAL A O 1
ATOM 1312 N N . THR A 1 184 ? 11.32 22.125 19.453 1 98.38 184 THR A N 1
ATOM 1313 C CA . THR A 1 184 ? 11.68 23.203 18.547 1 98.38 184 THR A CA 1
ATOM 1314 C C . THR A 1 184 ? 13.164 23.141 18.188 1 98.38 184 THR A C 1
ATOM 1316 O O . THR A 1 184 ? 14.016 23 19.078 1 98.38 184 THR A O 1
ATOM 1319 N N . VAL A 1 185 ? 13.43 23.141 16.922 1 98 185 VAL A N 1
ATOM 1320 C CA . VAL A 1 185 ? 14.789 23.125 16.391 1 98 185 VAL A CA 1
ATOM 1321 C C . VAL A 1 185 ? 15.117 24.5 15.812 1 98 185 VAL A C 1
ATOM 1323 O O . VAL A 1 185 ? 14.703 24.828 14.695 1 98 185 VAL A O 1
ATOM 1326 N N . LEU A 1 186 ? 15.953 25.219 16.5 1 97.25 186 LEU A N 1
ATOM 1327 C CA . LEU A 1 186 ? 16.141 26.641 16.219 1 97.25 186 LEU A CA 1
ATOM 1328 C C . LEU A 1 186 ? 17.531 26.906 15.68 1 97.25 186 LEU A C 1
ATOM 1330 O O . LEU A 1 186 ? 18.531 26.578 16.328 1 97.25 186 LEU A O 1
ATOM 1334 N N . ASP A 1 187 ? 17.578 27.516 14.562 1 95.62 187 ASP A N 1
ATOM 1335 C CA . ASP A 1 187 ? 18.844 27.922 13.938 1 95.62 187 ASP A CA 1
ATOM 1336 C C . ASP A 1 187 ? 19.469 29.094 14.688 1 95.62 187 ASP A C 1
ATOM 1338 O O . ASP A 1 187 ? 18.844 30.156 14.82 1 95.62 187 ASP A O 1
ATOM 1342 N N . VAL A 1 188 ? 20.719 28.969 15.148 1 95.38 188 VAL A N 1
ATOM 1343 C CA . VAL A 1 188 ? 21.438 30.062 15.797 1 95.38 188 VAL A CA 1
ATOM 1344 C C . VAL A 1 188 ? 22.766 30.297 15.078 1 95.38 188 VAL A C 1
ATOM 1346 O O . VAL A 1 188 ? 23.766 30.672 15.703 1 95.38 188 VAL A O 1
ATOM 1349 N N . SER A 1 189 ? 22.734 30 13.82 1 92.44 189 SER A N 1
ATOM 1350 C CA . SER A 1 189 ? 23.953 30.234 13.031 1 92.44 189 SER A CA 1
ATOM 1351 C C . SER A 1 189 ? 24.25 31.734 12.938 1 92.44 189 SER A C 1
ATOM 1353 O O . SER A 1 189 ? 23.438 32.562 13.344 1 92.44 189 SER A O 1
ATOM 1355 N N . GLY A 1 190 ? 25.422 32.062 12.43 1 90.19 190 GLY A N 1
ATOM 1356 C CA . GLY A 1 190 ? 25.875 33.438 12.352 1 90.19 190 GLY A CA 1
ATOM 1357 C C . GLY A 1 190 ? 24.891 34.344 11.648 1 90.19 190 GLY A C 1
ATOM 1358 O O . GLY A 1 190 ? 24.766 35.531 12.016 1 90.19 190 GLY A O 1
ATOM 1359 N N . SER A 1 191 ? 24.219 33.906 10.695 1 88.06 191 SER A N 1
ATOM 1360 C CA . SER A 1 191 ? 23.297 34.719 9.922 1 88.06 191 SER A CA 1
ATOM 1361 C C . SER A 1 191 ? 22.094 35.156 10.758 1 88.06 191 SER A C 1
ATOM 1363 O O . SER A 1 191 ? 21.359 36.062 10.375 1 88.06 191 SER A O 1
ATOM 1365 N N . MET A 1 192 ? 21.859 34.531 11.883 1 91.75 192 MET A N 1
ATOM 1366 C CA . MET A 1 192 ? 20.719 34.812 12.75 1 91.75 192 MET A CA 1
ATOM 1367 C C . MET A 1 192 ? 21.047 35.938 13.727 1 91.75 192 MET A C 1
ATOM 1369 O O . MET A 1 192 ? 20.172 36.375 14.461 1 91.75 192 MET A O 1
ATOM 1373 N N . ALA A 1 193 ? 22.188 36.406 13.703 1 91 193 ALA A N 1
ATOM 1374 C CA . ALA A 1 193 ? 22.625 37.406 14.672 1 91 193 ALA A CA 1
ATOM 1375 C C . ALA A 1 193 ? 21.812 38.688 14.531 1 91 193 ALA A C 1
ATOM 1377 O O . ALA A 1 193 ? 21.359 39.031 13.438 1 91 193 ALA A O 1
ATOM 1378 N N . GLY A 1 194 ? 21.578 39.406 15.68 1 90.81 194 GLY A N 1
ATOM 1379 C CA . GLY A 1 194 ? 20.891 40.719 15.648 1 90.81 194 GLY A CA 1
ATOM 1380 C C . GLY A 1 194 ? 19.391 40.594 15.734 1 90.81 194 GLY A C 1
ATOM 1381 O O . GLY A 1 194 ? 18.859 39.906 16.609 1 90.81 194 GLY A O 1
ATOM 1382 N N . GLY A 1 195 ? 18.75 41.219 14.82 1 88.88 195 GLY A N 1
ATOM 1383 C CA . GLY A 1 195 ? 17.297 41.344 14.852 1 88.88 195 GLY A CA 1
ATOM 1384 C C . GLY A 1 195 ? 16.594 40 14.695 1 88.88 195 GLY A C 1
ATOM 1385 O O . GLY A 1 195 ? 15.57 39.75 15.344 1 88.88 195 GLY A O 1
ATOM 1386 N N . LYS A 1 196 ? 17.141 39.125 13.898 1 90.69 196 LYS A N 1
ATOM 1387 C CA . LYS A 1 196 ? 16.516 37.844 13.648 1 90.69 196 LYS A CA 1
ATOM 1388 C C . LYS A 1 196 ? 16.422 37 14.922 1 90.69 196 LYS A C 1
ATOM 1390 O O . LYS A 1 196 ? 15.383 36.438 15.227 1 90.69 196 LYS A O 1
ATOM 1395 N N . LEU A 1 197 ? 17.5 36.969 15.633 1 94 197 LEU A N 1
ATOM 1396 C CA . LEU A 1 197 ? 17.531 36.188 16.859 1 94 197 LEU A CA 1
ATOM 1397 C C . LEU A 1 197 ? 16.609 36.781 17.922 1 94 197 LEU A C 1
ATOM 1399 O O . LEU A 1 197 ? 15.961 36.031 18.672 1 94 197 LEU A O 1
ATOM 1403 N N . ALA A 1 198 ? 16.609 38.094 17.984 1 93.62 198 ALA A N 1
ATOM 1404 C CA . ALA A 1 198 ? 15.734 38.781 18.938 1 93.62 198 ALA A CA 1
ATOM 1405 C C . ALA A 1 198 ? 14.266 38.469 18.656 1 93.62 198 ALA A C 1
ATOM 1407 O O . ALA A 1 198 ? 13.492 38.188 19.578 1 93.62 198 ALA A O 1
ATOM 1408 N N . LEU A 1 199 ? 13.906 38.531 17.422 1 91.69 199 LEU A N 1
ATOM 1409 C CA . LEU A 1 199 ? 12.539 38.25 17.016 1 91.69 199 LEU A CA 1
ATOM 1410 C C . LEU A 1 199 ? 12.195 36.781 17.312 1 91.69 199 LEU A C 1
ATOM 1412 O O . LEU A 1 199 ? 11.078 36.469 17.719 1 91.69 199 LEU A O 1
ATOM 1416 N N . LEU A 1 200 ? 13.141 35.906 17.031 1 94.75 200 LEU A N 1
ATOM 1417 C CA . LEU A 1 200 ? 12.945 34.5 17.344 1 94.75 200 LEU A CA 1
ATOM 1418 C C . LEU A 1 200 ? 12.711 34.281 18.828 1 94.75 200 LEU A C 1
ATOM 1420 O O . LEU A 1 200 ? 11.836 33.5 19.219 1 94.75 200 LEU A O 1
ATOM 1424 N N . LYS A 1 201 ? 13.531 34.938 19.672 1 95.62 201 LYS A N 1
ATOM 1425 C CA . LYS A 1 201 ? 13.367 34.812 21.109 1 95.62 201 LYS A CA 1
ATOM 1426 C C . LYS A 1 201 ? 11.984 35.281 21.547 1 95.62 201 LYS A C 1
ATOM 1428 O O . LYS A 1 201 ? 11.352 34.656 22.406 1 95.62 201 LYS A O 1
ATOM 1433 N N . GLU A 1 202 ? 11.531 36.344 20.953 1 93.81 202 GLU A N 1
ATOM 1434 C CA . GLU A 1 202 ? 10.188 36.844 21.234 1 93.81 202 GLU A CA 1
ATOM 1435 C C . GLU A 1 202 ? 9.117 35.844 20.812 1 93.81 202 GLU A C 1
ATOM 1437 O O . GLU A 1 202 ? 8.164 35.625 21.562 1 93.81 202 GLU A O 1
ATOM 1442 N N . ALA A 1 203 ? 9.305 35.344 19.641 1 94.88 203 ALA A N 1
ATOM 1443 C CA . ALA A 1 203 ? 8.352 34.375 19.141 1 94.88 203 ALA A CA 1
ATOM 1444 C C . ALA A 1 203 ? 8.297 33.125 20.031 1 94.88 203 ALA A C 1
ATOM 1446 O O . ALA A 1 203 ? 7.215 32.625 20.312 1 94.88 203 ALA A O 1
ATOM 1447 N N . MET A 1 204 ? 9.422 32.688 20.469 1 97.12 204 MET A N 1
ATOM 1448 C CA . MET A 1 204 ? 9.484 31.547 21.375 1 97.12 204 MET A CA 1
ATOM 1449 C C . MET A 1 204 ? 8.836 31.875 22.719 1 97.12 204 MET A C 1
ATOM 1451 O O . MET A 1 204 ? 8.203 31 23.328 1 97.12 204 MET A O 1
ATOM 1455 N N . GLY A 1 205 ? 9.086 33.094 23.156 1 96.19 205 GLY A N 1
ATOM 1456 C CA . GLY A 1 205 ? 8.398 33.5 24.359 1 96.19 205 GLY A CA 1
ATOM 1457 C C . GLY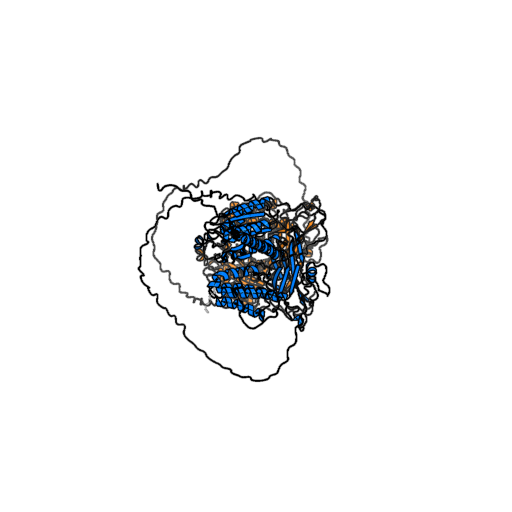 A 1 205 ? 6.891 33.375 24.281 1 96.19 205 GLY A C 1
ATOM 1458 O O . GLY A 1 205 ? 6.254 32.875 25.219 1 96.19 205 GLY A O 1
ATOM 1459 N N . PHE A 1 206 ? 6.359 33.781 23.188 1 95.31 206 PHE A N 1
ATOM 1460 C CA . PHE A 1 206 ? 4.926 33.656 22.953 1 95.31 206 PHE A CA 1
ATOM 1461 C C . PHE A 1 206 ? 4.5 32.188 22.969 1 95.31 206 PHE A C 1
ATOM 1463 O O . PHE A 1 206 ? 3.502 31.844 23.609 1 95.31 206 PHE A O 1
ATOM 1470 N N . VAL A 1 207 ? 5.246 31.312 22.219 1 97.06 207 VAL A N 1
ATOM 1471 C CA . VAL A 1 207 ? 4.934 29.891 22.156 1 97.06 207 VAL A CA 1
ATOM 1472 C C . VAL A 1 207 ? 4.91 29.297 23.562 1 97.06 207 VAL A C 1
ATOM 1474 O O . VAL A 1 207 ? 3.967 28.609 23.922 1 97.06 207 VAL A O 1
ATOM 1477 N N . ILE A 1 208 ? 5.93 29.594 24.344 1 97.81 208 ILE A N 1
ATOM 1478 C CA . ILE A 1 208 ? 6.059 29.078 25.703 1 97.81 208 ILE A CA 1
ATOM 1479 C C . ILE A 1 208 ? 4.855 29.5 26.531 1 97.81 208 ILE A C 1
ATOM 1481 O O . ILE A 1 208 ? 4.281 28.703 27.281 1 97.81 208 ILE A O 1
ATOM 1485 N N . ASP A 1 209 ? 4.422 30.688 26.328 1 96.62 209 ASP A N 1
ATOM 1486 C CA . ASP A 1 209 ? 3.316 31.234 27.109 1 96.62 209 ASP A CA 1
ATOM 1487 C C . ASP A 1 209 ? 2.002 30.547 26.766 1 96.62 209 ASP A C 1
ATOM 1489 O O . ASP A 1 209 ? 1.117 30.422 27.625 1 96.62 209 ASP A O 1
ATOM 1493 N N . LYS A 1 210 ? 1.831 30.078 25.594 1 95.81 210 LYS A N 1
ATOM 1494 C CA . LYS A 1 210 ? 0.554 29.531 25.141 1 95.81 210 LYS A CA 1
ATOM 1495 C C . LYS A 1 210 ? 0.451 28.047 25.453 1 95.81 210 LYS A C 1
ATOM 1497 O O . LYS A 1 210 ? -0.636 27.469 25.375 1 95.81 210 LYS A O 1
ATOM 1502 N N . LEU A 1 211 ? 1.564 27.406 25.766 1 96.38 211 LEU A N 1
ATOM 1503 C CA . LEU A 1 211 ? 1.536 26 26.125 1 96.38 211 LEU A CA 1
ATOM 1504 C C . LEU A 1 211 ? 0.949 25.797 27.516 1 96.38 211 LEU A C 1
ATOM 1506 O O . LEU A 1 211 ? 1.151 26.625 28.406 1 96.38 211 LEU A O 1
ATOM 1510 N N . GLY A 1 212 ? 0.179 24.719 27.703 1 93.69 212 GLY A N 1
ATOM 1511 C CA . GLY A 1 212 ? -0.407 24.406 29 1 93.69 212 GLY A CA 1
ATOM 1512 C C . GLY A 1 212 ? 0.52 23.594 29.891 1 93.69 212 GLY A C 1
ATOM 1513 O O . GLY A 1 212 ? 1.583 23.156 29.453 1 93.69 212 GLY A O 1
ATOM 1514 N N . PRO A 1 213 ? 0.085 23.406 31.109 1 93.62 213 PRO A N 1
ATOM 1515 C CA . PRO A 1 213 ? 0.945 22.734 32.094 1 93.62 213 PRO A CA 1
ATOM 1516 C C . PRO A 1 213 ? 1.189 21.266 31.734 1 93.62 213 PRO A C 1
ATOM 1518 O O . PRO A 1 213 ? 2.182 20.672 32.188 1 93.62 213 PRO A O 1
ATOM 1521 N N . ALA A 1 214 ? 0.322 20.672 31 1 93.06 214 ALA A N 1
ATOM 1522 C CA . ALA A 1 214 ? 0.482 19.266 30.641 1 93.06 214 ALA A CA 1
ATOM 1523 C C . ALA A 1 214 ? 1.304 19.109 29.375 1 93.06 214 ALA A C 1
ATOM 1525 O O . ALA A 1 214 ? 1.721 18 29.016 1 93.06 214 ALA A O 1
ATOM 1526 N N . ASP A 1 215 ? 1.535 20.203 28.703 1 96 215 ASP A N 1
ATOM 1527 C CA . ASP A 1 215 ? 2.375 20.156 27.5 1 96 215 ASP A CA 1
ATOM 1528 C C . ASP A 1 215 ? 3.855 20.109 27.875 1 96 215 ASP A C 1
ATOM 1530 O O . ASP A 1 215 ? 4.234 20.516 28.984 1 96 215 ASP A O 1
ATOM 1534 N N . ARG A 1 216 ? 4.621 19.594 26.969 1 97.56 216 ARG A N 1
ATOM 1535 C CA . ARG A 1 216 ? 6.066 19.562 27.188 1 97.56 216 ARG A CA 1
ATOM 1536 C C . ARG A 1 216 ? 6.805 20.172 26 1 97.56 216 ARG A C 1
ATOM 1538 O O . ARG A 1 216 ? 6.336 20.078 24.859 1 97.56 216 ARG A O 1
ATOM 1545 N N . LEU A 1 217 ? 7.895 20.844 26.312 1 97.81 217 LEU A N 1
ATOM 1546 C CA . LEU A 1 217 ? 8.688 21.516 25.281 1 97.81 217 LEU A CA 1
ATOM 1547 C C . LEU A 1 217 ? 10.172 21.234 25.469 1 97.81 217 LEU A C 1
ATOM 1549 O O . LEU A 1 217 ? 10.68 21.266 26.594 1 97.81 217 LEU A O 1
ATOM 1553 N N . SER A 1 218 ? 10.781 20.812 24.453 1 97.81 218 SER A N 1
ATOM 1554 C CA . SER A 1 218 ? 12.234 20.75 24.375 1 97.81 218 SER A CA 1
ATOM 1555 C C . SER A 1 218 ? 12.766 21.719 23.328 1 97.81 218 SER A C 1
ATOM 1557 O O . SER A 1 218 ? 12.25 21.781 22.219 1 97.81 218 SER A O 1
ATOM 1559 N N . VAL A 1 219 ? 13.758 22.484 23.703 1 97.75 219 VAL A N 1
ATOM 1560 C CA . VAL A 1 219 ? 14.383 23.438 22.781 1 97.75 219 VAL A CA 1
ATOM 1561 C C . VAL A 1 219 ? 15.742 22.906 22.328 1 97.75 219 VAL A C 1
ATOM 1563 O O . VAL A 1 219 ? 16.609 22.609 23.156 1 97.75 219 VAL A O 1
ATOM 1566 N N . VAL A 1 220 ? 15.844 22.734 21.062 1 97.5 220 VAL A N 1
ATOM 1567 C CA . VAL A 1 220 ? 17.094 22.344 20.422 1 97.5 220 VAL A CA 1
ATOM 1568 C C . VAL A 1 220 ? 17.625 23.5 19.578 1 97.5 220 VAL A C 1
ATOM 1570 O O . VAL A 1 220 ? 16.875 24.125 18.828 1 97.5 220 VAL A O 1
ATOM 1573 N N . SER A 1 221 ? 18.828 23.875 19.766 1 96.94 221 SER A N 1
ATOM 1574 C CA . SER A 1 221 ? 19.484 24.859 18.906 1 96.94 221 SER A CA 1
ATOM 1575 C C . SER A 1 221 ? 20.578 24.219 18.047 1 96.94 221 SER A C 1
ATOM 1577 O O . SER A 1 221 ? 21.125 23.172 18.422 1 96.94 221 SER A O 1
ATOM 1579 N N . PHE A 1 222 ? 20.781 24.812 16.859 1 94.31 222 PHE A N 1
ATOM 1580 C CA . PHE A 1 222 ? 21.812 24.234 16.016 1 94.31 222 PHE A CA 1
ATOM 1581 C C . PHE A 1 222 ? 22.516 25.328 15.219 1 94.31 222 PHE A C 1
ATOM 1583 O O . PHE A 1 222 ? 21.938 26.375 14.953 1 94.31 222 PHE A O 1
ATOM 1590 N N . SER A 1 223 ? 23.719 25.141 14.961 1 93 223 SER A N 1
ATOM 1591 C CA . SER A 1 223 ? 24.609 25.828 14.031 1 93 223 SER A CA 1
ATOM 1592 C C . SER A 1 223 ? 25.5 24.844 13.281 1 93 223 SER A C 1
ATOM 1594 O O . SER A 1 223 ? 25.016 24.078 12.438 1 93 223 SER A O 1
ATOM 1596 N N . HIS A 1 224 ? 26.781 24.844 13.57 1 88.31 224 HIS A N 1
ATOM 1597 C CA . HIS A 1 224 ? 27.641 23.781 13.055 1 88.31 224 HIS A CA 1
ATOM 1598 C C . HIS A 1 224 ? 27.516 22.516 13.906 1 88.31 224 HIS A C 1
ATOM 1600 O O . HIS A 1 224 ? 27.891 21.422 13.469 1 88.31 224 HIS A O 1
ATOM 1606 N N . GLN A 1 225 ? 26.984 22.734 15.008 1 90.31 225 GLN A N 1
ATOM 1607 C CA . GLN A 1 225 ? 26.625 21.656 15.914 1 90.31 225 GLN A CA 1
ATOM 1608 C C . GLN A 1 225 ? 25.219 21.859 16.484 1 90.31 225 GLN A C 1
ATOM 1610 O O . GLN A 1 225 ? 24.672 22.953 16.422 1 90.31 225 GLN A O 1
ATOM 1615 N N . ALA A 1 226 ? 24.656 20.766 17 1 94.5 226 ALA A N 1
ATOM 1616 C CA . ALA A 1 226 ? 23.328 20.844 17.625 1 94.5 226 ALA A CA 1
ATOM 1617 C C . ALA A 1 226 ? 23.422 20.656 19.125 1 94.5 226 ALA A C 1
ATOM 1619 O O . ALA A 1 226 ? 24.25 19.875 19.609 1 94.5 226 ALA A O 1
ATOM 1620 N N . ARG A 1 227 ? 22.625 21.359 19.812 1 93.44 227 ARG A N 1
ATOM 1621 C CA . ARG A 1 227 ? 22.594 21.297 21.266 1 93.44 227 ARG A CA 1
ATOM 1622 C C . ARG A 1 227 ? 21.156 21.25 21.781 1 93.44 227 ARG A C 1
ATOM 1624 O O . ARG A 1 227 ? 20.297 22.016 21.312 1 93.44 227 ARG A O 1
ATOM 1631 N N . ARG A 1 228 ? 20.938 20.344 22.719 1 95.31 228 ARG A N 1
ATOM 1632 C CA . ARG A 1 228 ? 19.672 20.359 23.438 1 95.31 228 ARG A CA 1
ATOM 1633 C C . ARG A 1 228 ? 19.688 21.359 24.578 1 95.31 228 ARG A C 1
ATOM 1635 O O . ARG A 1 228 ? 20.312 21.109 25.625 1 95.31 228 ARG A O 1
ATOM 1642 N N . VAL A 1 229 ? 19.062 22.406 24.406 1 94.38 229 VAL A N 1
ATOM 1643 C CA . VAL A 1 229 ? 19.094 23.5 25.375 1 94.38 229 VAL A CA 1
ATOM 1644 C C . VAL A 1 229 ? 18.266 23.141 26.594 1 94.38 229 VAL A C 1
ATOM 1646 O O . VAL A 1 229 ? 18.625 23.5 27.719 1 94.38 229 VAL A O 1
ATOM 1649 N N . THR A 1 230 ? 17.141 22.531 26.359 1 94.69 230 THR A N 1
ATOM 1650 C CA . THR A 1 230 ? 16.281 22.062 27.438 1 94.69 230 THR A CA 1
ATOM 1651 C C . THR A 1 230 ? 15.82 20.625 27.172 1 94.69 230 THR A C 1
ATOM 1653 O O . THR A 1 230 ? 15.633 20.234 26.031 1 94.69 230 THR A O 1
ATOM 1656 N N . ARG A 1 231 ? 15.664 19.828 28.25 1 93.75 231 ARG A N 1
ATOM 1657 C CA . ARG A 1 231 ? 15.008 18.531 28.109 1 93.75 231 ARG A CA 1
ATOM 1658 C C . ARG A 1 231 ? 13.516 18.688 27.844 1 93.75 231 ARG A C 1
ATOM 1660 O O . ARG A 1 231 ? 13.008 19.812 27.828 1 93.75 231 ARG A O 1
ATOM 1667 N N . LEU A 1 232 ? 12.938 17.641 27.5 1 95.44 232 LEU A N 1
ATOM 1668 C CA . LEU A 1 232 ? 11.492 17.703 27.328 1 95.44 232 LEU A CA 1
ATOM 1669 C C . LEU A 1 232 ? 10.805 18 28.656 1 95.44 232 LEU A C 1
ATOM 1671 O O . LEU A 1 232 ? 10.5 17.078 29.422 1 95.44 232 LEU A O 1
ATOM 1675 N N . THR A 1 233 ? 10.484 19.281 28.828 1 94.88 233 THR A N 1
ATOM 1676 C CA . THR A 1 233 ? 10.078 19.812 30.125 1 94.88 233 THR A CA 1
ATOM 1677 C C . THR A 1 233 ? 8.609 20.219 30.109 1 94.88 233 THR A C 1
ATOM 1679 O O . THR A 1 233 ? 8.148 20.844 29.141 1 94.88 233 THR A O 1
ATOM 1682 N N . ARG A 1 234 ? 7.93 19.906 31.234 1 95.44 234 ARG A N 1
ATOM 1683 C CA . ARG A 1 234 ? 6.543 20.344 31.375 1 95.44 234 ARG A CA 1
ATOM 1684 C C . ARG A 1 234 ? 6.441 21.859 31.438 1 95.44 234 ARG A C 1
ATOM 1686 O O . ARG A 1 234 ? 7.266 22.516 32.062 1 95.44 234 ARG A O 1
ATOM 1693 N N . MET A 1 235 ? 5.465 22.375 30.781 1 96.12 235 MET A N 1
ATOM 1694 C CA . MET A 1 235 ? 5.289 23.828 30.719 1 96.12 235 MET A CA 1
ATOM 1695 C C . MET A 1 235 ? 4.406 24.328 31.859 1 96.12 235 MET A C 1
ATOM 1697 O O . MET A 1 235 ? 3.428 25.031 31.625 1 96.12 235 MET A O 1
ATOM 1701 N N . SER A 1 236 ? 4.754 23.828 33.062 1 94.12 236 SER A N 1
ATOM 1702 C CA . SER A 1 236 ? 4.242 24.453 34.281 1 94.12 236 SER A CA 1
ATOM 1703 C C . SER A 1 236 ? 4.801 25.859 34.438 1 94.12 236 SER A C 1
ATOM 1705 O O . SER A 1 236 ? 5.617 26.312 33.656 1 94.12 236 SER A O 1
ATOM 1707 N N . ASP A 1 237 ? 4.383 26.578 35.469 1 93.81 237 ASP A N 1
ATOM 1708 C CA . ASP A 1 237 ? 4.902 27.922 35.688 1 93.81 237 ASP A CA 1
ATOM 1709 C C . ASP A 1 237 ? 6.422 27.906 35.812 1 93.81 237 ASP A C 1
ATOM 1711 O O . ASP A 1 237 ? 7.113 28.75 35.219 1 93.81 237 ASP A O 1
ATOM 1715 N N . ALA A 1 238 ? 6.855 26.938 36.594 1 93.75 238 ALA A N 1
ATOM 1716 C CA . ALA A 1 238 ? 8.297 26.797 36.75 1 93.75 238 ALA A CA 1
ATOM 1717 C C . ALA A 1 238 ? 8.984 26.406 35.469 1 93.75 238 ALA A C 1
ATOM 1719 O O . ALA A 1 238 ? 10.062 26.906 35.125 1 93.75 238 ALA A O 1
ATOM 1720 N N . GLY A 1 239 ? 8.367 25.516 34.781 1 94.56 239 GLY A N 1
ATOM 1721 C CA . GLY A 1 239 ? 8.922 25.094 33.5 1 94.56 239 GLY A CA 1
ATOM 1722 C C . GLY A 1 239 ? 8.984 26.203 32.469 1 94.56 239 GLY A C 1
ATOM 1723 O O . GLY A 1 239 ? 9.961 26.312 31.734 1 94.56 239 GLY A O 1
ATOM 1724 N N . LYS A 1 240 ? 8 27.031 32.438 1 96.81 240 LYS A N 1
ATOM 1725 C CA . LYS A 1 240 ? 7.957 28.156 31.516 1 96.81 240 LYS A CA 1
ATOM 1726 C C . LYS A 1 240 ? 9.086 29.141 31.812 1 96.81 240 LYS A C 1
ATOM 1728 O O . LYS A 1 240 ? 9.758 29.609 30.891 1 96.81 240 LYS A O 1
ATOM 1733 N N . ALA A 1 241 ? 9.234 29.453 33.031 1 96.12 241 ALA A N 1
ATOM 1734 C CA . ALA A 1 241 ? 10.266 30.406 33.406 1 96.12 241 ALA A CA 1
ATOM 1735 C C . ALA A 1 241 ? 11.656 29.891 33.062 1 96.12 241 ALA A C 1
ATOM 1737 O O . ALA A 1 241 ? 12.477 30.641 32.5 1 96.12 241 ALA A O 1
ATOM 1738 N N . SER A 1 242 ? 11.859 28.656 33.406 1 95.19 242 SER A N 1
ATOM 1739 C CA . SER A 1 242 ? 13.164 28.062 33.125 1 95.19 242 SER A CA 1
ATOM 1740 C C . SER A 1 242 ? 13.438 28.016 31.625 1 95.19 242 SER A C 1
ATOM 1742 O O . SER A 1 242 ? 14.555 28.297 31.172 1 95.19 242 SER A O 1
ATOM 1744 N N . THR A 1 243 ? 12.43 27.625 30.906 1 96.69 243 THR A N 1
ATOM 1745 C CA . THR A 1 243 ? 12.586 27.516 29.453 1 96.69 243 THR A CA 1
ATOM 1746 C C . THR A 1 243 ? 12.812 28.891 28.828 1 96.69 243 THR A C 1
ATOM 1748 O O . THR A 1 243 ? 13.609 29.047 27.906 1 96.69 243 THR A O 1
ATOM 1751 N N . LYS A 1 244 ? 12.109 29.922 29.281 1 96.75 244 LYS A N 1
ATOM 1752 C CA . LYS A 1 244 ? 12.289 31.281 28.766 1 96.75 244 LYS A CA 1
ATOM 1753 C C . LYS A 1 244 ? 13.711 31.781 29.016 1 96.75 244 LYS A C 1
ATOM 1755 O O . LYS A 1 244 ? 14.305 32.438 28.156 1 96.75 244 LYS A O 1
ATOM 1760 N N . LEU A 1 245 ? 14.25 31.453 30.125 1 95.56 245 LEU A N 1
ATOM 1761 C CA . LEU A 1 245 ? 15.625 31.828 30.438 1 95.56 245 LEU A CA 1
ATOM 1762 C C . LEU A 1 245 ? 16.594 31.141 29.5 1 95.56 245 LEU A C 1
ATOM 1764 O O . LEU A 1 245 ? 17.578 31.75 29.047 1 95.56 245 LEU A O 1
ATOM 1768 N N . SER A 1 246 ? 16.328 29.922 29.297 1 95.62 246 SER A N 1
ATOM 1769 C CA . SER A 1 246 ? 17.172 29.172 28.375 1 95.62 246 SER A CA 1
ATOM 1770 C C . SER A 1 246 ? 17.141 29.766 26.984 1 95.62 246 SER A C 1
ATOM 1772 O O . SER A 1 246 ? 18.172 29.859 26.312 1 95.62 246 SER A O 1
ATOM 1774 N N . VAL A 1 247 ? 16 30.125 26.547 1 96.75 247 VAL A N 1
ATOM 1775 C CA . VAL A 1 247 ? 15.836 30.719 25.219 1 96.75 247 VAL A CA 1
ATOM 1776 C C . VAL A 1 247 ? 16.562 32.062 25.156 1 96.75 247 VAL A C 1
ATOM 1778 O O . VAL A 1 247 ? 17.203 32.375 24.141 1 96.75 247 VAL A O 1
ATOM 1781 N N . GLU A 1 248 ? 16.469 32.812 26.188 1 94.94 248 GLU A N 1
ATOM 1782 C CA . GLU A 1 248 ? 17.125 34.125 26.25 1 94.94 248 GLU A CA 1
ATOM 1783 C C . GLU A 1 248 ? 18.656 33.969 26.203 1 94.94 248 GLU A C 1
ATOM 1785 O O . GLU A 1 248 ? 19.344 34.875 25.781 1 94.94 248 GLU A O 1
ATOM 1790 N N . SER A 1 249 ? 19.125 32.844 26.562 1 94.12 249 SER A N 1
ATOM 1791 C CA . SER A 1 249 ? 20.562 32.594 26.625 1 94.12 249 SER A CA 1
ATOM 1792 C C . SER A 1 249 ? 21.125 32.188 25.266 1 94.12 249 SER A C 1
ATOM 1794 O O . SER A 1 249 ? 22.344 32.094 25.094 1 94.12 249 SER A O 1
ATOM 1796 N N . LEU A 1 250 ? 20.312 32.031 24.328 1 95.19 250 LEU A N 1
ATOM 1797 C CA . LEU A 1 250 ? 20.766 31.625 23 1 95.19 250 LEU A CA 1
ATOM 1798 C C . LEU A 1 250 ? 21.625 32.719 22.375 1 95.19 250 LEU A C 1
ATOM 1800 O O . LEU A 1 250 ? 21.344 33.906 22.547 1 95.19 250 LEU A O 1
ATOM 1804 N N . SER A 1 251 ? 22.656 32.344 21.688 1 94.44 251 SER A N 1
ATOM 1805 C CA . SER A 1 251 ? 23.547 33.25 20.984 1 94.44 251 SER A CA 1
ATOM 1806 C C . SER A 1 251 ? 23.859 32.719 19.578 1 94.44 251 SER A C 1
ATOM 1808 O O . SER A 1 251 ? 23.922 31.516 19.359 1 94.44 251 SER A O 1
ATOM 1810 N N . ALA A 1 252 ? 24.016 33.688 18.734 1 92.81 252 ALA A N 1
ATOM 1811 C CA . ALA A 1 252 ? 24.234 33.344 17.328 1 92.81 252 ALA A CA 1
ATOM 1812 C C . ALA A 1 252 ? 25.719 33.125 17.047 1 92.81 252 ALA A C 1
ATOM 1814 O O . ALA A 1 252 ? 26.562 33.812 17.594 1 92.81 252 ALA A O 1
ATOM 1815 N N . GLY A 1 253 ? 26 32.062 16.25 1 88.44 253 GLY A N 1
ATOM 1816 C CA . GLY A 1 253 ? 27.359 31.828 15.805 1 88.44 253 GLY A CA 1
ATOM 1817 C C . GLY A 1 253 ? 27.516 30.547 14.992 1 88.44 253 GLY A C 1
ATOM 1818 O O . GLY A 1 253 ? 26.625 29.703 14.992 1 88.44 253 GLY A O 1
ATOM 1819 N N . GLY A 1 254 ? 28.578 30.578 14.133 1 85.38 254 GLY A N 1
ATOM 1820 C CA . GLY A 1 254 ? 28.953 29.375 13.43 1 85.38 254 GLY A CA 1
ATOM 1821 C C . GLY A 1 254 ? 28.188 29.156 12.141 1 85.38 254 GLY A C 1
ATOM 1822 O O . GLY A 1 254 ? 27.609 30.109 11.602 1 85.38 254 GLY A O 1
ATOM 1823 N N . GLY A 1 255 ? 28.266 27.906 11.516 1 86.25 255 GLY A N 1
ATOM 1824 C CA . GLY A 1 255 ? 27.594 27.516 10.289 1 86.25 255 GLY A CA 1
ATOM 1825 C C . GLY A 1 255 ? 26.203 26.953 10.531 1 86.25 255 GLY A C 1
ATOM 1826 O O . GLY A 1 255 ? 25.625 27.156 11.594 1 86.25 255 GLY A O 1
ATOM 1827 N N . THR A 1 256 ? 25.609 26.453 9.516 1 87.19 256 THR A N 1
ATOM 1828 C CA . THR A 1 256 ? 24.25 25.922 9.586 1 87.19 256 THR A CA 1
ATOM 1829 C C . THR A 1 256 ? 24.234 24.438 9.203 1 87.19 256 THR A C 1
ATOM 1831 O O . THR A 1 256 ? 24.594 24.078 8.086 1 87.19 256 THR A O 1
ATOM 1834 N N . ASP A 1 257 ? 23.891 23.609 10.156 1 89.62 257 ASP A N 1
ATOM 1835 C CA . ASP A 1 257 ? 23.75 22.172 9.93 1 89.62 257 ASP A CA 1
ATOM 1836 C C . ASP A 1 257 ? 22.359 21.672 10.344 1 89.62 257 ASP A C 1
ATOM 1838 O O . ASP A 1 257 ? 22.172 21.25 11.484 1 89.62 257 ASP A O 1
ATOM 1842 N N . ILE A 1 258 ? 21.484 21.625 9.445 1 90.88 258 ILE A N 1
ATOM 1843 C CA . ILE A 1 258 ? 20.094 21.297 9.703 1 90.88 258 ILE A CA 1
ATOM 1844 C C . ILE A 1 258 ? 19.984 19.828 10.102 1 90.88 258 ILE A C 1
ATOM 1846 O O . ILE A 1 258 ? 19.172 19.484 10.977 1 90.88 258 ILE A O 1
ATOM 1850 N N . LEU A 1 259 ? 20.734 18.938 9.469 1 89.81 259 LEU A N 1
ATOM 1851 C CA . LEU A 1 259 ? 20.703 17.516 9.758 1 89.81 259 LEU A CA 1
ATOM 1852 C C . LEU A 1 259 ? 20.984 17.25 11.234 1 89.81 259 LEU A C 1
ATOM 1854 O O . LEU A 1 259 ? 20.281 16.453 11.867 1 89.81 259 LEU A O 1
ATOM 1858 N N . LYS A 1 260 ? 21.969 17.844 11.773 1 92.12 260 LYS A N 1
ATOM 1859 C CA . LYS A 1 260 ? 22.312 17.641 13.18 1 92.12 260 LYS A CA 1
ATOM 1860 C C . LYS A 1 260 ? 21.188 18.109 14.094 1 92.12 260 LYS A C 1
ATOM 1862 O O . LYS A 1 260 ? 20.938 17.516 15.141 1 92.12 260 LYS A O 1
ATOM 1867 N N . GLY A 1 261 ? 20.609 19.266 13.75 1 95.25 261 GLY A N 1
ATOM 1868 C CA . GLY A 1 261 ? 19.469 19.75 14.508 1 95.25 261 GLY A CA 1
ATOM 1869 C C . GLY A 1 261 ? 18.312 18.75 14.539 1 95.25 261 GLY A C 1
ATOM 1870 O O . GLY A 1 261 ? 17.766 18.453 15.602 1 95.25 261 GLY A O 1
ATOM 1871 N N . LEU A 1 262 ? 18 18.219 13.383 1 95.06 262 LEU A N 1
ATOM 1872 C CA . LEU A 1 262 ? 16.891 17.281 13.273 1 95.06 262 LEU A CA 1
ATOM 1873 C C . LEU A 1 262 ? 17.25 15.953 13.93 1 95.06 262 LEU A C 1
ATOM 1875 O O . LEU A 1 262 ? 16.375 15.289 14.508 1 95.06 262 LEU A O 1
ATOM 1879 N N . ASP A 1 263 ? 18.422 15.547 13.82 1 93.75 263 ASP A N 1
ATOM 1880 C CA . ASP A 1 263 ? 18.875 14.336 14.508 1 93.75 263 ASP A CA 1
ATOM 1881 C C . ASP A 1 263 ? 18.672 14.461 16.016 1 93.75 263 ASP A C 1
ATOM 1883 O O . ASP A 1 263 ? 18.234 13.508 16.672 1 93.75 263 ASP A O 1
ATOM 1887 N N . MET A 1 264 ? 19.062 15.578 16.516 1 95.19 264 MET A N 1
ATOM 1888 C CA . MET A 1 264 ? 18.875 15.82 17.953 1 95.19 264 MET A CA 1
ATOM 1889 C C . MET A 1 264 ? 17.406 15.789 18.328 1 95.19 264 MET A C 1
ATOM 1891 O O . MET A 1 264 ? 17.031 15.242 19.359 1 95.19 264 MET A O 1
ATOM 1895 N N . ALA A 1 265 ? 16.609 16.422 17.562 1 96.56 265 ALA A N 1
ATOM 1896 C CA . ALA A 1 265 ? 15.164 16.406 17.812 1 96.56 265 ALA A CA 1
ATOM 1897 C C . ALA A 1 265 ? 14.633 14.969 17.812 1 96.56 265 ALA A C 1
ATOM 1899 O O . ALA A 1 265 ? 13.82 14.609 18.672 1 96.56 265 ALA A O 1
ATOM 1900 N N . ALA A 1 266 ? 15.062 14.18 16.844 1 94 266 ALA A N 1
ATOM 1901 C CA . ALA A 1 266 ? 14.656 12.781 16.75 1 94 266 ALA A CA 1
ATOM 1902 C C . ALA A 1 266 ? 15.055 12.023 18.016 1 94 266 ALA A C 1
ATOM 1904 O O . ALA A 1 266 ? 14.266 11.234 18.547 1 94 266 ALA A O 1
ATOM 1905 N N . LYS A 1 267 ? 16.188 12.242 18.453 1 92.88 267 LYS A N 1
ATOM 1906 C CA . LYS A 1 267 ? 16.672 11.586 19.672 1 92.88 267 LYS A CA 1
ATOM 1907 C C . LYS A 1 267 ? 15.805 11.945 20.875 1 92.88 267 LYS A C 1
ATOM 1909 O O . LYS A 1 267 ? 15.508 11.094 21.703 1 92.88 267 LYS A O 1
ATOM 1914 N N . VAL A 1 268 ? 15.453 13.203 20.984 1 94.38 268 VAL A N 1
ATOM 1915 C CA . VAL A 1 268 ? 14.609 13.656 22.078 1 94.38 268 VAL A CA 1
ATOM 1916 C C . VAL A 1 268 ? 13.273 12.914 22.047 1 94.38 268 VAL A C 1
ATOM 1918 O O . VAL A 1 268 ? 12.805 12.422 23.078 1 94.38 268 VAL A O 1
ATOM 1921 N N . LEU A 1 269 ? 12.727 12.812 20.906 1 93.62 269 LEU A N 1
ATOM 1922 C CA . LEU A 1 269 ? 11.414 12.188 20.766 1 93.62 269 LEU A CA 1
ATOM 1923 C C . LEU A 1 269 ? 11.508 10.672 20.953 1 93.62 269 LEU A C 1
ATOM 1925 O O . LEU A 1 269 ? 10.641 10.062 21.578 1 93.62 269 LEU A O 1
ATOM 1929 N N . ASP A 1 270 ? 12.5 10.078 20.375 1 89.31 270 ASP A N 1
ATOM 1930 C CA . ASP A 1 270 ? 12.664 8.625 20.438 1 89.31 270 ASP A CA 1
ATOM 1931 C C . ASP A 1 270 ? 12.992 8.188 21.859 1 89.31 270 ASP A C 1
ATOM 1933 O O . ASP A 1 270 ? 12.641 7.074 22.266 1 89.31 270 ASP A O 1
ATOM 1937 N N . GLY A 1 271 ? 13.625 9 22.547 1 88.06 271 GLY A N 1
ATOM 1938 C CA . GLY A 1 271 ? 14.086 8.641 23.875 1 88.06 271 GLY A CA 1
ATOM 1939 C C . GLY A 1 271 ? 13.047 8.883 24.953 1 88.06 271 GLY A C 1
ATOM 1940 O O . GLY A 1 271 ? 13.289 8.617 26.141 1 88.06 271 GLY A O 1
ATOM 1941 N N . ARG A 1 272 ? 11.906 9.328 24.594 1 90.06 272 ARG A N 1
ATOM 1942 C CA . ARG A 1 272 ? 10.875 9.648 25.578 1 90.06 272 ARG A CA 1
ATOM 1943 C C . ARG A 1 272 ? 10.453 8.398 26.359 1 90.06 272 ARG A C 1
ATOM 1945 O O . ARG A 1 272 ? 10.211 7.348 25.75 1 90.06 272 ARG A O 1
ATOM 1952 N N . ARG A 1 273 ? 10.32 8.469 27.641 1 88.38 273 ARG A N 1
ATOM 1953 C CA . ARG A 1 273 ? 9.773 7.406 28.484 1 88.38 273 ARG A CA 1
ATOM 1954 C C . ARG A 1 273 ? 8.25 7.406 28.438 1 88.38 273 ARG A C 1
ATOM 1956 O O . ARG A 1 273 ? 7.621 6.352 28.547 1 88.38 273 ARG A O 1
ATOM 1963 N N . TYR A 1 274 ? 7.734 8.656 28.375 1 88.88 274 TYR A N 1
ATOM 1964 C CA . TYR A 1 274 ? 6.293 8.883 28.312 1 88.88 274 TYR A CA 1
ATOM 1965 C C . TYR A 1 274 ? 5.93 9.656 27.047 1 88.88 274 TYR A C 1
ATOM 1967 O O . TYR A 1 274 ? 6.719 10.461 26.547 1 88.88 274 TYR A O 1
ATOM 1975 N N . LYS A 1 275 ? 4.809 9.32 26.609 1 89.75 275 LYS A N 1
ATOM 1976 C CA . LYS A 1 275 ? 4.418 9.984 25.359 1 89.75 275 LYS A CA 1
ATOM 1977 C C . LYS A 1 275 ? 3.057 10.664 25.5 1 89.75 275 LYS A C 1
ATOM 1979 O O . LYS A 1 275 ? 2.086 10.031 25.922 1 89.75 275 LYS A O 1
ATOM 1984 N N . ASN A 1 276 ? 3.064 11.977 25.219 1 91.88 276 ASN A N 1
ATOM 1985 C CA . ASN A 1 276 ? 1.783 12.656 25.062 1 91.88 276 ASN A CA 1
ATOM 1986 C C . ASN A 1 276 ? 1.075 12.227 23.781 1 91.88 276 ASN A C 1
ATOM 1988 O O . ASN A 1 276 ? 1.666 11.555 22.938 1 91.88 276 ASN A O 1
ATOM 1992 N N . THR A 1 277 ? -0.149 12.562 23.734 1 89.06 277 THR A N 1
ATOM 1993 C CA . THR A 1 277 ? -0.992 12.125 22.625 1 89.06 277 THR A CA 1
ATOM 1994 C C . THR A 1 277 ? -0.495 12.719 21.312 1 89.06 277 THR A C 1
ATOM 1996 O O . THR A 1 277 ? -0.532 12.047 20.266 1 89.06 277 THR A O 1
ATOM 1999 N N . VAL A 1 278 ? -0.086 13.992 21.375 1 93.06 278 VAL A N 1
ATOM 2000 C CA . VAL A 1 278 ? 0.344 14.695 20.172 1 93.06 278 VAL A CA 1
ATOM 2001 C C . VAL A 1 278 ? 1.836 15.008 20.266 1 93.06 278 VAL A C 1
ATOM 2003 O O . VAL A 1 278 ? 2.352 15.305 21.344 1 93.06 278 VAL A O 1
ATOM 2006 N N . ALA A 1 279 ? 2.518 14.859 19.172 1 94.75 279 ALA A N 1
ATOM 2007 C CA . ALA A 1 279 ? 3.928 15.234 19.078 1 94.75 279 ALA A CA 1
ATOM 2008 C C . ALA A 1 279 ? 4.219 15.961 17.781 1 94.75 279 ALA A C 1
ATOM 2010 O O . ALA A 1 279 ? 3.635 15.648 16.734 1 94.75 279 ALA A O 1
ATOM 2011 N N . SER A 1 280 ? 5.078 16.906 17.828 1 96.88 280 SER A N 1
ATOM 2012 C CA . SER A 1 280 ? 5.434 17.672 16.641 1 96.88 280 SER A CA 1
ATOM 2013 C C . SER A 1 280 ? 6.809 18.312 16.781 1 96.88 280 SER A C 1
ATOM 2015 O O . SER A 1 280 ? 7.324 18.453 17.906 1 96.88 280 SER A O 1
ATOM 2017 N N . VAL A 1 281 ? 7.434 18.656 15.648 1 97.69 281 VAL A N 1
ATOM 2018 C CA . VAL A 1 281 ? 8.711 19.344 15.602 1 97.69 281 VAL A CA 1
ATOM 2019 C C . VAL A 1 281 ? 8.562 20.641 14.789 1 97.69 281 VAL A C 1
ATOM 2021 O O . VAL A 1 281 ? 7.934 20.641 13.734 1 97.69 281 VAL A O 1
ATOM 2024 N N . ILE A 1 282 ? 9.031 21.672 15.32 1 97.44 282 ILE A N 1
ATOM 2025 C CA . ILE A 1 282 ? 9.117 22.938 14.586 1 97.44 282 ILE A CA 1
ATOM 2026 C C . ILE A 1 282 ? 10.578 23.219 14.242 1 97.44 282 ILE A C 1
ATOM 2028 O O . ILE A 1 282 ? 11.438 23.234 15.125 1 97.44 282 ILE A O 1
ATOM 2032 N N . LEU A 1 283 ? 10.875 23.422 12.977 1 97.19 283 LEU A N 1
ATOM 2033 C CA . LEU A 1 283 ? 12.211 23.766 12.5 1 97.19 283 LEU A CA 1
ATOM 2034 C C . LEU A 1 283 ? 12.234 25.172 11.922 1 97.19 283 LEU A C 1
ATOM 2036 O O . LEU A 1 283 ? 11.461 25.484 11.008 1 97.19 283 LEU A O 1
ATOM 2040 N N . LEU A 1 284 ? 13.023 26.016 12.484 1 94.81 284 LEU A N 1
ATOM 2041 C CA . LEU A 1 284 ? 13.211 27.359 11.93 1 94.81 284 LEU A CA 1
ATOM 2042 C C . LEU A 1 284 ? 14.656 27.562 11.508 1 94.81 284 LEU A C 1
ATOM 2044 O O . LEU A 1 284 ? 15.586 27.297 12.281 1 94.81 284 LEU A O 1
ATOM 2048 N N . SER A 1 285 ? 14.852 28.016 10.289 1 93.31 285 SER A N 1
ATOM 2049 C CA . SER A 1 285 ? 16.188 28.297 9.781 1 93.31 285 SER A CA 1
ATOM 2050 C C . SER A 1 285 ? 16.172 29.422 8.758 1 93.31 285 SER A C 1
ATOM 2052 O O . SER A 1 285 ? 15.203 29.578 8.023 1 93.31 285 SER A O 1
ATOM 2054 N N . ASP A 1 286 ? 17.203 30.297 8.734 1 86.56 286 ASP A N 1
ATOM 2055 C CA . ASP A 1 286 ? 17.312 31.359 7.734 1 86.56 286 ASP A CA 1
ATOM 2056 C C . ASP A 1 286 ? 18.391 31.031 6.711 1 86.56 286 ASP A C 1
ATOM 2058 O O . ASP A 1 286 ? 18.781 31.875 5.91 1 86.56 286 ASP A O 1
ATOM 2062 N N . GLY A 1 287 ? 19 29.875 6.91 1 74.19 287 GLY A N 1
ATOM 2063 C CA . GLY A 1 287 ? 20.156 29.688 6.043 1 74.19 287 GLY A CA 1
ATOM 2064 C C . GLY A 1 287 ? 20.094 28.391 5.25 1 74.19 287 GLY A C 1
ATOM 2065 O O . GLY A 1 287 ? 19.062 27.734 5.199 1 74.19 287 GLY A O 1
ATOM 2066 N N . GLN A 1 288 ? 21.25 28.266 4.441 1 67.44 288 GLN A N 1
ATOM 2067 C CA . GLN A 1 288 ? 21.5 27.078 3.643 1 67.44 288 GLN A CA 1
ATOM 2068 C C . GLN A 1 288 ? 22.406 26.094 4.375 1 67.44 288 GLN A C 1
ATOM 2070 O O . GLN A 1 288 ? 23.328 26.516 5.098 1 67.44 288 GLN A O 1
ATOM 2075 N N . ASP A 1 289 ? 21.969 24.891 4.418 1 65 289 ASP A N 1
ATOM 2076 C CA . ASP A 1 289 ? 22.812 23.859 5.004 1 65 289 ASP A CA 1
ATOM 2077 C C . ASP A 1 289 ? 24.234 23.922 4.422 1 65 289 ASP A C 1
ATOM 2079 O O . ASP A 1 289 ? 24.438 23.625 3.244 1 65 289 ASP A O 1
ATOM 2083 N N . THR A 1 290 ? 25.078 24.609 5.043 1 57.03 290 THR A N 1
ATOM 2084 C CA . THR A 1 290 ? 26.438 24.844 4.562 1 57.03 290 THR A CA 1
ATOM 2085 C C . THR A 1 290 ? 27.344 23.656 4.875 1 57.03 290 THR A C 1
ATOM 2087 O O . THR A 1 290 ? 28.406 23.516 4.285 1 57.03 290 THR A O 1
ATOM 2090 N N . CYS A 1 291 ? 26.938 22.875 5.754 1 50.16 291 CYS A N 1
ATOM 2091 C CA . CYS A 1 291 ? 27.828 21.812 6.219 1 50.16 291 CYS A CA 1
ATOM 2092 C C . CYS A 1 291 ? 27.641 20.531 5.414 1 50.16 291 CYS A C 1
ATOM 2094 O O . CYS A 1 291 ? 28.562 19.734 5.285 1 50.16 291 CYS A O 1
ATOM 2096 N N . ASN A 1 292 ? 26.531 20.219 5.043 1 52.31 292 ASN A N 1
ATOM 2097 C CA . ASN A 1 292 ? 26.281 18.938 4.406 1 52.31 292 ASN A CA 1
ATOM 2098 C C . ASN A 1 292 ? 26.281 19.062 2.885 1 52.31 292 ASN A C 1
ATOM 2100 O O . ASN A 1 292 ? 26.156 18.047 2.18 1 52.31 292 ASN A O 1
ATOM 2104 N N . ARG A 1 293 ? 26.359 20.234 2.381 1 50.34 293 ARG A N 1
ATOM 2105 C CA . ARG A 1 293 ? 26.422 20.391 0.932 1 50.34 293 ARG A CA 1
ATOM 2106 C C . ARG A 1 293 ? 27.672 19.734 0.369 1 50.34 293 ARG A C 1
ATOM 2108 O O . ARG A 1 293 ? 27.672 19.25 -0.765 1 50.34 293 ARG A O 1
ATOM 2115 N N . GLN A 1 294 ? 28.875 19.969 0.965 1 43.5 294 GLN A N 1
ATOM 2116 C CA . GLN A 1 294 ? 30.156 19.562 0.369 1 43.5 294 GLN A CA 1
ATOM 2117 C C . GLN A 1 294 ? 30.203 18.062 0.149 1 43.5 294 GLN A C 1
ATOM 2119 O O . GLN A 1 294 ? 30.766 17.594 -0.849 1 43.5 294 GLN A O 1
ATOM 2124 N N . SER A 1 295 ? 30.109 17.359 1.254 1 38.47 295 SER A N 1
ATOM 2125 C CA . SER A 1 295 ? 30.438 15.938 1.137 1 38.47 295 SER A CA 1
ATOM 2126 C C . SER A 1 295 ? 29.578 15.25 0.094 1 38.47 295 SER A C 1
ATOM 2128 O O . SER A 1 295 ? 29.828 14.102 -0.273 1 38.47 295 SER A O 1
ATOM 2130 N N . TYR A 1 296 ? 28.484 15.656 -0.118 1 41.28 296 TYR A N 1
ATOM 2131 C CA . TYR A 1 296 ? 27.578 14.969 -1.042 1 41.28 296 TYR A CA 1
ATOM 2132 C C . TYR A 1 296 ? 27.922 15.32 -2.486 1 41.28 296 TYR A C 1
ATOM 2134 O O . TYR A 1 296 ? 27.172 14.961 -3.406 1 41.28 296 TYR A O 1
ATOM 2142 N N . TYR A 1 297 ? 28.781 16.25 -2.787 1 36.66 297 TYR A N 1
ATOM 2143 C CA . TYR A 1 297 ? 29.219 16.234 -4.184 1 36.66 297 TYR A CA 1
ATOM 2144 C C . TYR A 1 297 ? 29.516 14.812 -4.645 1 36.66 297 TYR A C 1
ATOM 2146 O O . TYR A 1 297 ? 29.469 14.523 -5.844 1 36.66 297 TYR A O 1
ATOM 2154 N N . ASN A 1 298 ? 30.266 14.133 -3.898 1 33.12 298 ASN A N 1
ATOM 2155 C CA . ASN A 1 298 ? 30.672 12.812 -4.375 1 33.12 298 ASN A CA 1
ATOM 2156 C C . ASN A 1 298 ? 29.5 11.828 -4.355 1 33.12 298 ASN A C 1
ATOM 2158 O O . ASN A 1 298 ? 29.672 10.656 -4.711 1 33.12 298 ASN A O 1
ATOM 2162 N N . TYR A 1 299 ? 28.797 11.812 -3.287 1 34 299 TYR A N 1
ATOM 2163 C CA . TYR A 1 299 ? 27.812 10.75 -3.416 1 34 299 TYR A CA 1
ATOM 2164 C C . TYR A 1 299 ? 26.859 11.031 -4.574 1 34 299 TYR A C 1
ATOM 2166 O O . TYR A 1 299 ? 26.547 12.188 -4.859 1 34 299 TYR A O 1
ATOM 2174 N N . GLY A 1 300 ? 26.734 10.219 -5.531 1 33.12 300 GLY A N 1
ATOM 2175 C CA . GLY A 1 300 ? 25.984 10.219 -6.777 1 33.12 300 GLY A CA 1
ATOM 2176 C C . GLY A 1 300 ? 24.797 11.172 -6.766 1 33.12 300 GLY A C 1
ATOM 2177 O O . GLY A 1 300 ? 24.391 11.648 -5.703 1 33.12 300 GLY A O 1
ATOM 2178 N N . ALA A 1 301 ? 24.281 11.664 -8.07 1 35.69 301 ALA A N 1
ATOM 2179 C CA . ALA A 1 301 ? 23.203 12.438 -8.68 1 35.69 301 ALA A CA 1
ATOM 2180 C C . ALA A 1 301 ? 21.906 12.297 -7.895 1 35.69 301 ALA A C 1
ATOM 2182 O O . ALA A 1 301 ? 20.844 12.695 -8.367 1 35.69 301 ALA A O 1
ATOM 2183 N N . ASN A 1 302 ? 21.734 11.492 -6.91 1 39.31 302 ASN A N 1
ATOM 2184 C CA . ASN A 1 302 ? 20.328 11.477 -6.484 1 39.31 302 ASN A CA 1
ATOM 2185 C C . ASN A 1 302 ? 19.984 12.719 -5.66 1 39.31 302 ASN A C 1
ATOM 2187 O O . ASN A 1 302 ? 20.469 12.875 -4.535 1 39.31 302 ASN A O 1
ATOM 2191 N N . ASN A 1 303 ? 19.844 13.969 -6.18 1 48.56 303 ASN A N 1
ATOM 2192 C CA . ASN A 1 303 ? 19.234 15.227 -5.766 1 48.56 303 ASN A CA 1
ATOM 2193 C C . ASN A 1 303 ? 18.125 15.016 -4.738 1 48.56 303 ASN A C 1
ATOM 2195 O O . ASN A 1 303 ? 17.234 15.852 -4.598 1 48.56 303 ASN A O 1
ATOM 2199 N N . SER A 1 304 ? 18.062 13.938 -4.094 1 62.31 304 SER A N 1
ATOM 2200 C CA . SER A 1 304 ? 16.953 13.75 -3.164 1 62.31 304 SER A CA 1
ATOM 2201 C C . SER A 1 304 ? 17.312 14.203 -1.756 1 62.31 304 SER A C 1
ATOM 2203 O O . SER A 1 304 ? 18.422 13.93 -1.286 1 62.31 304 SER A O 1
ATOM 2205 N N . TYR A 1 305 ? 16.75 15.359 -1.126 1 72.75 305 TYR A N 1
ATOM 2206 C CA . TYR A 1 305 ? 16.906 15.875 0.231 1 72.75 305 TYR A CA 1
ATOM 2207 C C . TYR A 1 305 ? 16.484 14.828 1.26 1 72.75 305 TYR A C 1
ATOM 2209 O O . TYR A 1 305 ? 16.297 15.148 2.436 1 72.75 305 TYR A O 1
ATOM 2217 N N . ASP A 1 306 ? 16.484 13.547 0.857 1 73.75 306 ASP A N 1
ATOM 2218 C CA . ASP A 1 306 ? 16.016 12.477 1.739 1 73.75 306 ASP A CA 1
ATOM 2219 C C . ASP A 1 306 ? 17.016 12.25 2.881 1 73.75 306 ASP A C 1
ATOM 2221 O O . ASP A 1 306 ? 16.625 11.766 3.951 1 73.75 306 ASP A O 1
ATOM 2225 N N . TYR A 1 307 ? 18.188 12.641 2.705 1 77.19 307 TYR A N 1
ATOM 2226 C CA . TYR A 1 307 ? 19.234 12.398 3.699 1 77.19 307 TYR A CA 1
ATOM 2227 C C . TYR A 1 307 ? 19.062 13.32 4.902 1 77.19 307 TYR A C 1
ATOM 2229 O O . TYR A 1 307 ? 19.594 13.055 5.977 1 77.19 307 TYR A O 1
ATOM 2237 N N . LEU A 1 308 ? 18.344 14.406 4.797 1 83.12 308 LEU A N 1
ATOM 2238 C CA . LEU A 1 308 ? 18.203 15.406 5.855 1 83.12 308 LEU A CA 1
ATOM 2239 C C . LEU A 1 308 ? 17.234 14.914 6.93 1 83.12 308 LEU A C 1
ATOM 2241 O O . LEU A 1 308 ? 17.203 15.461 8.039 1 83.12 308 LEU A O 1
ATOM 2245 N N . VAL A 1 309 ? 16.469 13.953 6.637 1 88.12 309 VAL A N 1
ATOM 2246 C CA . VAL A 1 309 ? 15.414 13.523 7.543 1 88.12 309 VAL A CA 1
ATOM 2247 C C . VAL A 1 309 ? 15.805 12.211 8.219 1 88.12 309 VAL A C 1
ATOM 2249 O O . VAL A 1 309 ? 15.945 11.18 7.555 1 88.12 309 VAL A O 1
ATOM 2252 N N . PRO A 1 310 ? 15.984 12.297 9.523 1 87.44 310 PRO A N 1
ATOM 2253 C CA . PRO A 1 310 ? 16.203 11.039 10.234 1 87.44 310 PRO A CA 1
ATOM 2254 C C . PRO A 1 310 ? 15.109 10.008 9.969 1 87.44 310 PRO A C 1
ATOM 2256 O O . PRO A 1 310 ? 13.945 10.375 9.82 1 87.44 310 PRO A O 1
ATOM 2259 N N . ARG A 1 311 ? 15.438 8.75 10.016 1 82.62 311 ARG A N 1
ATOM 2260 C CA . ARG A 1 311 ? 14.539 7.652 9.672 1 82.62 311 ARG A CA 1
ATOM 2261 C C . ARG A 1 311 ? 13.32 7.641 10.586 1 82.62 311 ARG A C 1
ATOM 2263 O O . ARG A 1 311 ? 12.203 7.344 10.148 1 82.62 311 ARG A O 1
ATOM 2270 N N . SER A 1 312 ? 13.578 7.926 11.797 1 84.94 312 SER A N 1
ATOM 2271 C CA . SER A 1 312 ? 12.484 7.852 12.766 1 84.94 312 SER A CA 1
ATOM 2272 C C . SER A 1 312 ? 11.445 8.938 12.516 1 84.94 312 SER A C 1
ATOM 2274 O O . SER A 1 312 ? 10.32 8.852 13.008 1 84.94 312 SER A O 1
ATOM 2276 N N . LEU A 1 313 ? 11.828 10 11.773 1 87.12 313 LEU A N 1
ATOM 2277 C CA . LEU A 1 313 ? 10.898 11.086 11.484 1 87.12 313 LEU A CA 1
ATOM 2278 C C . LEU A 1 313 ? 10.305 10.93 10.094 1 87.12 313 LEU A C 1
ATOM 2280 O O . LEU A 1 313 ? 9.383 11.656 9.727 1 87.12 313 LEU A O 1
ATOM 2284 N N . ALA A 1 314 ? 10.828 10.016 9.375 1 80.88 314 ALA A N 1
ATOM 2285 C CA . ALA A 1 314 ? 10.398 9.859 7.984 1 80.88 314 ALA A CA 1
ATOM 2286 C C . ALA A 1 314 ? 9.086 9.086 7.902 1 80.88 314 ALA A C 1
ATOM 2288 O O . ALA A 1 314 ? 8.891 8.094 8.609 1 80.88 314 ALA A O 1
ATOM 2289 N N . ALA A 1 315 ? 8.203 9.625 7.039 1 65.75 315 ALA A N 1
ATOM 2290 C CA . ALA A 1 315 ? 6.922 8.969 6.809 1 65.75 315 ALA A CA 1
ATOM 2291 C C . ALA A 1 315 ? 7.094 7.691 5.996 1 65.75 315 ALA A C 1
ATOM 2293 O O . ALA A 1 315 ? 8.016 7.582 5.188 1 65.75 315 ALA A O 1
ATOM 2294 N N . GLY A 1 316 ? 6.215 6.609 6.094 1 59 316 GLY A N 1
ATOM 2295 C CA . GLY A 1 316 ? 6.152 5.426 5.246 1 59 316 GLY A CA 1
ATOM 2296 C C . GLY A 1 316 ? 6.918 4.246 5.812 1 59 316 GLY A C 1
ATOM 2297 O O . GLY A 1 316 ? 6.992 3.189 5.184 1 59 316 GLY A O 1
ATOM 2298 N N . THR A 1 317 ? 7.762 4.527 6.91 1 52.09 317 THR A N 1
ATOM 2299 C CA . THR A 1 317 ? 8.453 3.35 7.426 1 52.09 317 THR A CA 1
ATOM 2300 C C . THR A 1 317 ? 7.453 2.334 7.973 1 52.09 317 THR A C 1
ATOM 2302 O O . THR A 1 317 ? 6.391 2.707 8.469 1 52.09 317 THR A O 1
ATOM 2305 N N . ASN A 1 318 ? 7.34 1.218 7.277 1 49.25 318 ASN A N 1
ATOM 2306 C CA . ASN A 1 318 ? 6.445 0.075 7.434 1 49.25 318 ASN A CA 1
ATOM 2307 C C . ASN A 1 318 ? 6.309 -0.33 8.898 1 49.25 318 ASN A C 1
ATOM 2309 O O . ASN A 1 318 ? 5.871 -1.442 9.203 1 49.25 318 ASN A O 1
ATOM 2313 N N . ASP A 1 319 ? 6.859 0.455 9.875 1 49.75 319 ASP A N 1
ATOM 2314 C CA . ASP A 1 319 ? 6.809 -0.121 11.211 1 49.75 319 ASP A CA 1
ATOM 2315 C C . ASP A 1 319 ? 5.5 0.237 11.914 1 49.75 319 ASP A C 1
ATOM 2317 O O . ASP A 1 319 ? 5.324 -0.059 13.102 1 49.75 319 ASP A O 1
ATOM 2321 N N . GLY A 1 320 ? 4.555 0.676 11.18 1 54.97 320 GLY A N 1
ATOM 2322 C CA . GLY A 1 320 ? 3.264 0.904 11.805 1 54.97 320 GLY A CA 1
ATOM 2323 C C . GLY A 1 320 ? 3.223 2.168 12.641 1 54.97 320 GLY A C 1
ATOM 2324 O O . GLY A 1 320 ? 2.154 2.584 13.094 1 54.97 320 GLY A O 1
ATOM 2325 N N . ASN A 1 321 ? 4.422 2.715 12.969 1 59.25 321 ASN A N 1
ATOM 2326 C CA . ASN A 1 321 ? 4.398 3.904 13.812 1 59.25 321 ASN A CA 1
ATOM 2327 C C . ASN A 1 321 ? 4.316 5.18 12.977 1 59.25 321 ASN A C 1
ATOM 2329 O O . ASN A 1 321 ? 4.887 5.254 11.891 1 59.25 321 ASN A O 1
ATOM 2333 N N . ARG A 1 322 ? 3.416 6.098 13.359 1 65.56 322 ARG A N 1
ATOM 2334 C CA . ARG A 1 322 ? 3.244 7.359 12.648 1 65.56 322 ARG A CA 1
ATOM 2335 C C . ARG A 1 322 ? 4.438 8.281 12.867 1 65.56 322 ARG A C 1
ATOM 2337 O O . ARG A 1 322 ? 4.875 8.477 14.008 1 65.56 322 ARG A O 1
ATOM 2344 N N . PRO A 1 323 ? 4.934 8.727 11.828 1 77.88 323 PRO A N 1
ATOM 2345 C CA . PRO A 1 323 ? 6.02 9.695 11.961 1 77.88 323 PRO A CA 1
ATOM 2346 C C . PRO A 1 323 ? 5.559 11.023 12.562 1 77.88 323 PRO A C 1
ATOM 2348 O O . PRO A 1 323 ? 4.398 11.406 12.391 1 77.88 323 PRO A O 1
ATOM 2351 N N . THR A 1 324 ? 6.383 11.625 13.375 1 91.56 324 THR A N 1
ATOM 2352 C CA . THR A 1 324 ? 6.137 12.961 13.914 1 91.56 324 THR A CA 1
ATOM 2353 C C . THR A 1 324 ? 6.363 14.023 12.852 1 91.56 324 THR A C 1
ATOM 2355 O O . THR A 1 324 ? 7.457 14.125 12.289 1 91.56 324 THR A O 1
ATOM 2358 N N . PRO A 1 325 ? 5.367 14.789 12.594 1 94.38 325 PRO A N 1
ATOM 2359 C CA . PRO A 1 325 ? 5.523 15.797 11.539 1 94.38 325 PRO A CA 1
ATOM 2360 C C . PRO A 1 325 ? 6.516 16.891 11.922 1 94.38 325 PRO A C 1
ATOM 2362 O O . PRO A 1 325 ? 6.582 17.297 13.086 1 94.38 325 PRO A O 1
ATOM 2365 N N . VAL A 1 326 ? 7.254 17.391 10.945 1 96.06 326 VAL A N 1
ATOM 2366 C CA . VAL A 1 326 ? 8.156 18.516 11.094 1 96.06 326 VAL A CA 1
ATOM 2367 C C . VAL A 1 326 ? 7.617 19.719 10.312 1 96.06 326 VAL A C 1
ATOM 2369 O O . VAL A 1 326 ? 7.555 19.688 9.086 1 96.06 326 VAL A O 1
ATOM 2372 N N . HIS A 1 327 ? 7.207 20.688 11.031 1 96.25 327 HIS A N 1
ATOM 2373 C CA . HIS A 1 327 ? 6.812 21.953 10.406 1 96.25 327 HIS A CA 1
ATOM 2374 C C . HIS A 1 327 ? 8.008 22.891 10.266 1 96.25 327 HIS A C 1
ATOM 2376 O O . HIS A 1 327 ? 8.602 23.312 11.258 1 96.25 327 HIS A O 1
ATOM 2382 N N . THR A 1 328 ? 8.312 23.234 9.039 1 96.31 328 THR A N 1
ATOM 2383 C CA . THR A 1 328 ? 9.516 24.016 8.766 1 96.31 328 THR A CA 1
ATOM 2384 C C . THR A 1 328 ? 9.156 25.469 8.484 1 96.31 328 THR A C 1
ATOM 2386 O O . THR A 1 328 ? 8.141 25.75 7.848 1 96.31 328 THR A O 1
ATOM 2389 N N . PHE A 1 329 ? 9.938 26.359 8.961 1 95 329 PHE A N 1
ATOM 2390 C CA . PHE A 1 329 ? 9.789 27.797 8.773 1 95 329 PHE A CA 1
ATOM 2391 C C . PHE A 1 329 ? 11.055 28.391 8.172 1 95 329 PHE A C 1
ATOM 2393 O O . PHE A 1 329 ? 12.102 28.422 8.82 1 95 329 PHE A O 1
ATOM 2400 N N . GLY A 1 330 ? 10.945 28.797 6.895 1 93.12 330 GLY A N 1
ATOM 2401 C CA . GLY A 1 330 ? 12.039 29.516 6.266 1 93.12 330 GLY A CA 1
ATOM 2402 C C . GLY A 1 330 ? 12.055 30.984 6.617 1 93.12 330 GLY A C 1
ATOM 2403 O O . GLY A 1 330 ? 11.125 31.719 6.289 1 93.12 330 GLY A O 1
ATOM 2404 N N . PHE A 1 331 ? 13.125 31.391 7.176 1 88.75 331 PHE A N 1
ATOM 2405 C CA . PHE A 1 331 ? 13.211 32.719 7.73 1 88.75 331 PHE A CA 1
ATOM 2406 C C . PHE A 1 331 ? 14.016 33.656 6.805 1 88.75 331 PHE A C 1
ATOM 2408 O O . PHE A 1 331 ? 15.227 33.469 6.652 1 88.75 331 PHE A O 1
ATOM 2415 N N . GLY A 1 332 ? 13.32 34.469 6.16 1 85.69 332 GLY A N 1
ATOM 2416 C CA . GLY A 1 332 ? 13.984 35.406 5.258 1 85.69 332 GLY A CA 1
ATOM 2417 C C . GLY A 1 332 ? 14.117 34.875 3.844 1 85.69 332 GLY A C 1
ATOM 2418 O O . GLY A 1 332 ? 13.789 33.719 3.58 1 85.69 332 GLY A O 1
ATOM 2419 N N . THR A 1 333 ? 14.617 35.656 2.959 1 84.19 333 THR A N 1
ATOM 2420 C CA . THR A 1 333 ? 14.672 35.312 1.542 1 84.19 333 THR A CA 1
ATOM 2421 C C . THR A 1 333 ? 15.93 34.5 1.227 1 84.19 333 THR A C 1
ATOM 2423 O O . THR A 1 333 ? 16.047 33.938 0.148 1 84.19 333 THR A O 1
ATOM 2426 N N . ASP A 1 334 ? 16.797 34.406 2.162 1 80 334 ASP A N 1
ATOM 2427 C CA . ASP A 1 334 ? 18.078 33.781 1.896 1 80 334 ASP A CA 1
ATOM 2428 C C . ASP A 1 334 ? 18.078 32.312 2.307 1 80 334 ASP A C 1
ATOM 2430 O O . ASP A 1 334 ? 19.047 31.609 2.068 1 80 334 ASP A O 1
ATOM 2434 N N . HIS A 1 335 ? 17 31.891 2.838 1 85.88 335 HIS A N 1
ATOM 2435 C CA . HIS A 1 335 ? 16.984 30.5 3.277 1 85.88 335 HIS A CA 1
ATOM 2436 C C . HIS A 1 335 ? 16.859 29.547 2.096 1 85.88 335 HIS A C 1
ATOM 2438 O O . HIS A 1 335 ? 16.531 29.984 0.983 1 85.88 335 HIS A O 1
ATOM 2444 N N . ASP A 1 336 ? 17.156 28.312 2.311 1 88.12 336 ASP A N 1
ATOM 2445 C CA . ASP A 1 336 ? 16.969 27.297 1.279 1 88.12 336 ASP A CA 1
ATOM 2446 C C . ASP A 1 336 ? 15.555 26.734 1.313 1 88.12 336 ASP A C 1
ATOM 2448 O O . ASP A 1 336 ? 15.281 25.781 2.055 1 88.12 336 ASP A O 1
ATOM 2452 N N . ALA A 1 337 ? 14.773 27.203 0.459 1 90.81 337 ALA A N 1
ATOM 2453 C CA . ALA A 1 337 ? 13.352 26.844 0.438 1 90.81 337 ALA A CA 1
ATOM 2454 C C . ALA A 1 337 ? 13.156 25.391 0.037 1 90.81 337 ALA A C 1
ATOM 2456 O O . ALA A 1 337 ? 12.25 24.719 0.538 1 90.81 337 ALA A O 1
ATOM 2457 N N . LYS A 1 338 ? 13.961 24.891 -0.859 1 90 338 LYS A N 1
ATOM 2458 C CA . LYS A 1 338 ? 13.836 23.516 -1.329 1 90 338 LYS A CA 1
ATOM 2459 C C . LYS A 1 338 ? 14.109 22.531 -0.202 1 90 338 LYS A C 1
ATOM 2461 O O . LYS A 1 338 ? 13.391 21.531 -0.055 1 90 338 LYS A O 1
ATOM 2466 N N . GLU A 1 339 ? 15.086 22.844 0.529 1 89.62 339 GLU A N 1
ATOM 2467 C CA . GLU A 1 339 ? 15.438 21.984 1.648 1 89.62 339 GLU A CA 1
ATOM 2468 C C . GLU A 1 339 ? 14.328 21.953 2.697 1 89.62 339 GLU A C 1
ATOM 2470 O O . GLU A 1 339 ? 13.953 20.891 3.182 1 89.62 339 GLU A O 1
ATOM 2475 N N . MET A 1 340 ? 13.859 23.078 3.041 1 92.62 340 MET A N 1
ATOM 2476 C CA . MET A 1 340 ? 12.812 23.188 4.051 1 92.62 340 MET A CA 1
ATOM 2477 C C . MET A 1 340 ? 11.539 22.484 3.594 1 92.62 340 MET A C 1
ATOM 2479 O O . MET A 1 340 ? 10.891 21.797 4.383 1 92.62 340 MET A O 1
ATOM 2483 N N . HIS A 1 341 ? 11.266 22.688 2.393 1 92.81 341 HIS A N 1
ATOM 2484 C CA . HIS A 1 341 ? 10.078 22.047 1.829 1 92.81 341 HIS A CA 1
ATOM 2485 C C . HIS A 1 341 ? 10.227 20.531 1.814 1 92.81 341 HIS A C 1
ATOM 2487 O O . HIS A 1 341 ? 9.281 19.812 2.125 1 92.81 341 HIS A O 1
ATOM 2493 N N . ALA A 1 342 ? 11.375 20.062 1.45 1 91.44 342 ALA A N 1
ATOM 2494 C CA . ALA A 1 342 ? 11.625 18.641 1.369 1 91.44 342 ALA A CA 1
ATOM 2495 C C . ALA A 1 342 ? 11.484 17.969 2.738 1 91.44 342 ALA A C 1
ATOM 2497 O O . ALA A 1 342 ? 10.906 16.891 2.854 1 91.44 342 ALA A O 1
ATOM 2498 N N . VAL A 1 343 ? 11.961 18.594 3.719 1 92.19 343 VAL A N 1
ATOM 2499 C CA . VAL A 1 343 ? 11.867 18.078 5.078 1 92.19 343 VAL A CA 1
ATOM 2500 C C . VAL A 1 343 ? 10.398 17.984 5.496 1 92.19 343 VAL A C 1
ATOM 2502 O O . VAL A 1 343 ? 9.953 16.969 6.027 1 92.19 343 VAL A O 1
ATOM 2505 N N . ALA A 1 344 ? 9.695 19.047 5.301 1 93.56 344 ALA A N 1
ATOM 2506 C CA . ALA A 1 344 ? 8.281 19.078 5.652 1 93.56 344 ALA A CA 1
ATOM 2507 C C . ALA A 1 344 ? 7.512 17.969 4.93 1 93.56 344 ALA A C 1
ATOM 2509 O O . ALA A 1 344 ? 6.723 17.25 5.543 1 93.56 344 ALA A O 1
ATOM 2510 N N . GLU A 1 345 ? 7.797 17.828 3.707 1 90.75 345 GLU A N 1
ATOM 2511 C CA . GLU A 1 345 ? 7.09 16.859 2.889 1 90.75 345 GLU A CA 1
ATOM 2512 C C . GLU A 1 345 ? 7.398 15.43 3.348 1 90.75 345 GLU A C 1
ATOM 2514 O O . GLU A 1 345 ? 6.504 14.586 3.4 1 90.75 345 GLU A O 1
ATOM 2519 N N . ALA A 1 346 ? 8.578 15.172 3.654 1 89 346 ALA A N 1
ATOM 2520 C CA . ALA A 1 346 ? 9.016 13.828 4.012 1 89 346 ALA A CA 1
ATOM 2521 C C . ALA A 1 346 ? 8.453 13.414 5.371 1 89 346 ALA A C 1
ATOM 2523 O O . ALA A 1 346 ? 8.391 12.219 5.684 1 89 346 ALA A O 1
ATOM 2524 N N . THR A 1 347 ? 7.992 14.312 6.156 1 91.44 347 THR A N 1
ATOM 2525 C CA . THR A 1 347 ? 7.586 13.992 7.523 1 91.44 347 THR A CA 1
ATOM 2526 C C . THR A 1 347 ? 6.086 14.227 7.707 1 91.44 347 THR A C 1
ATOM 2528 O O . THR A 1 347 ? 5.535 13.93 8.766 1 91.44 347 THR A O 1
ATOM 2531 N N . GLY A 1 348 ? 5.449 14.797 6.715 1 89.5 348 GLY A N 1
ATOM 2532 C CA . GLY A 1 348 ? 4.023 15.07 6.82 1 89.5 348 GLY A CA 1
ATOM 2533 C C . GLY A 1 348 ? 3.715 16.406 7.457 1 89.5 348 GLY A C 1
ATOM 2534 O O . GLY A 1 348 ? 2.586 16.656 7.891 1 89.5 348 GLY A O 1
ATOM 2535 N N . GLY A 1 349 ? 4.703 17.25 7.543 1 92.94 349 GLY A N 1
ATOM 2536 C CA . GLY A 1 349 ? 4.5 18.609 8.039 1 92.94 349 GLY A CA 1
ATOM 2537 C C . GLY A 1 349 ? 4.227 19.609 6.941 1 92.94 349 GLY A C 1
ATOM 2538 O O . GLY A 1 349 ? 3.771 19.25 5.855 1 92.94 349 GLY A O 1
ATOM 2539 N N . THR A 1 350 ? 4.324 20.906 7.348 1 92.38 350 THR A N 1
ATOM 2540 C CA . THR A 1 350 ? 4.125 21.984 6.391 1 92.38 350 THR A CA 1
ATOM 2541 C C . THR A 1 350 ? 5.355 22.875 6.32 1 92.38 350 THR A C 1
ATOM 2543 O O . THR A 1 350 ? 6.141 22.953 7.27 1 92.38 350 THR A O 1
ATOM 2546 N N . TYR A 1 351 ? 5.523 23.516 5.152 1 94.12 351 TYR A N 1
ATOM 2547 C CA . TYR A 1 351 ? 6.555 24.531 4.945 1 94.12 351 TYR A CA 1
ATOM 2548 C C . TYR A 1 351 ? 5.945 25.922 4.906 1 94.12 351 TYR A C 1
ATOM 2550 O O . TYR A 1 351 ? 5.02 26.188 4.129 1 94.12 351 TYR A O 1
ATOM 2558 N N . SER A 1 352 ? 6.496 26.766 5.766 1 92.44 352 SER A N 1
ATOM 2559 C CA . SER A 1 352 ? 6.07 28.156 5.816 1 92.44 352 SER A CA 1
ATOM 2560 C C . SER A 1 352 ? 7.219 29.109 5.477 1 92.44 352 SER A C 1
ATOM 2562 O O . SER A 1 352 ? 8.336 28.922 5.961 1 92.44 352 SER A O 1
ATOM 2564 N N . PHE A 1 353 ? 6.938 30.078 4.629 1 90.75 353 PHE A N 1
ATOM 2565 C CA . PHE A 1 353 ? 7.891 31.125 4.258 1 90.75 353 PHE A CA 1
ATOM 2566 C C . PHE A 1 353 ? 7.605 32.406 5.016 1 90.75 353 PHE A C 1
ATOM 2568 O O . PHE A 1 353 ? 6.516 32.969 4.902 1 90.75 353 PHE A O 1
ATOM 2575 N N . ILE A 1 354 ? 8.602 32.781 5.719 1 88.69 354 ILE A N 1
ATOM 2576 C CA . ILE A 1 354 ? 8.5 34.062 6.441 1 88.69 354 ILE A CA 1
ATOM 2577 C C . ILE A 1 354 ? 9.336 35.125 5.738 1 88.69 354 ILE A C 1
ATOM 2579 O O . ILE A 1 354 ? 10.531 35.25 6.012 1 88.69 354 ILE A O 1
ATOM 2583 N N . GLU A 1 355 ? 8.695 35.844 4.934 1 82.81 355 GLU A N 1
ATOM 2584 C CA . GLU A 1 355 ? 9.398 36.906 4.184 1 82.81 355 GLU A CA 1
ATOM 2585 C C . GLU A 1 355 ? 9.766 38.062 5.082 1 82.81 355 GLU A C 1
ATOM 2587 O O . GLU A 1 355 ? 10.922 38.5 5.121 1 82.81 355 GLU A O 1
ATOM 2592 N N . ASN A 1 356 ? 8.641 38.562 5.734 1 78.94 356 ASN A N 1
ATOM 2593 C CA . ASN A 1 356 ? 8.828 39.625 6.73 1 78.94 356 ASN A CA 1
ATOM 2594 C C . ASN A 1 356 ? 9.156 39.031 8.102 1 78.94 356 ASN A C 1
ATOM 2596 O O . ASN A 1 356 ? 8.289 38.469 8.758 1 78.94 356 ASN A O 1
ATOM 2600 N N . GLN A 1 357 ? 10.297 39.344 8.555 1 77.94 357 GLN A N 1
ATOM 2601 C CA . GLN A 1 357 ? 10.797 38.75 9.789 1 77.94 357 GLN A CA 1
ATOM 2602 C C . GLN A 1 357 ? 9.961 39.188 10.984 1 77.94 357 GLN A C 1
ATOM 2604 O O . GLN A 1 357 ? 9.852 38.438 11.969 1 77.94 357 GLN A O 1
ATOM 2609 N N . ALA A 1 358 ? 9.258 40.25 10.844 1 78.12 358 ALA A N 1
ATOM 2610 C CA . ALA A 1 358 ? 8.5 40.812 11.961 1 78.12 358 ALA A CA 1
ATOM 2611 C C . ALA A 1 358 ? 7.277 39.938 12.281 1 78.12 358 ALA A C 1
ATOM 2613 O O . ALA A 1 358 ? 6.715 40.031 13.375 1 78.12 358 ALA A O 1
ATOM 2614 N N . VAL A 1 359 ? 7 39.094 11.391 1 81.88 359 VAL A N 1
ATOM 2615 C CA . VAL A 1 359 ? 5.758 38.344 11.594 1 81.88 359 VAL A CA 1
ATOM 2616 C C . VAL A 1 359 ? 6.066 36.906 11.953 1 81.88 359 VAL A C 1
ATOM 2618 O O . VAL A 1 359 ? 5.191 36.031 11.883 1 81.88 359 VAL A O 1
ATOM 2621 N N . VAL A 1 360 ? 7.25 36.594 12.328 1 88.5 360 VAL A N 1
ATOM 2622 C CA . VAL A 1 360 ? 7.633 35.219 12.688 1 88.5 360 VAL A CA 1
ATOM 2623 C C . VAL A 1 360 ? 6.75 34.719 13.828 1 88.5 360 VAL A C 1
ATOM 2625 O O . VAL A 1 360 ? 6.367 33.562 13.852 1 88.5 360 VAL A O 1
ATOM 2628 N N . GLN A 1 361 ? 6.449 35.625 14.758 1 90.94 361 GLN A N 1
ATOM 2629 C CA . GLN A 1 361 ? 5.594 35.219 15.867 1 90.94 361 GLN A CA 1
ATOM 2630 C C . GLN A 1 361 ? 4.219 34.781 15.375 1 90.94 361 GLN A C 1
ATOM 2632 O O . GLN A 1 361 ? 3.656 33.812 15.883 1 90.94 361 GLN A O 1
ATOM 2637 N N . ASP A 1 362 ? 3.678 35.5 14.391 1 90.25 362 ASP A N 1
ATOM 2638 C CA . ASP A 1 362 ? 2.385 35.125 13.812 1 90.25 362 ASP A CA 1
ATOM 2639 C C . ASP A 1 362 ? 2.445 33.75 13.148 1 90.25 362 ASP A C 1
ATOM 2641 O O . ASP A 1 362 ? 1.485 32.969 13.211 1 90.25 362 ASP A O 1
ATOM 2645 N N . ALA A 1 363 ? 3.516 33.469 12.484 1 90.44 363 ALA A N 1
ATOM 2646 C CA . ALA A 1 363 ? 3.684 32.188 11.836 1 90.44 363 ALA A CA 1
ATOM 2647 C C . ALA A 1 363 ? 3.707 31.047 12.867 1 90.44 363 ALA A C 1
ATOM 2649 O O . ALA A 1 363 ? 3.049 30.016 12.688 1 90.44 363 ALA A O 1
ATOM 2650 N N . PHE A 1 364 ? 4.484 31.234 13.93 1 94.38 364 PHE A N 1
ATOM 2651 C CA . PHE A 1 364 ? 4.504 30.266 15.016 1 94.38 364 PHE A CA 1
ATOM 2652 C C . PHE A 1 364 ? 3.115 30.109 15.633 1 94.38 364 PHE A C 1
ATOM 2654 O O . PHE A 1 364 ? 2.701 29 15.977 1 94.38 364 PHE A O 1
ATOM 2661 N N . ALA A 1 365 ? 2.469 31.25 15.797 1 93.94 365 ALA A N 1
ATOM 2662 C CA . ALA A 1 365 ? 1.13 31.234 16.375 1 93.94 365 ALA A CA 1
ATOM 2663 C C . ALA A 1 365 ? 0.177 30.391 15.547 1 93.94 365 ALA A C 1
ATOM 2665 O O . ALA A 1 365 ? -0.592 29.594 16.094 1 93.94 365 ALA A O 1
ATOM 2666 N N . GLN A 1 366 ? 0.207 30.531 14.258 1 91.69 366 GLN A N 1
ATOM 2667 C CA . GLN A 1 366 ? -0.653 29.734 13.398 1 91.69 366 GLN A CA 1
ATOM 2668 C C . GLN A 1 366 ? -0.371 28.234 13.578 1 91.69 366 GLN A C 1
ATOM 2670 O O . GLN A 1 366 ? -1.299 27.438 13.672 1 91.69 366 GLN A O 1
ATOM 2675 N N . CYS A 1 367 ? 0.885 27.922 13.578 1 93.81 367 CYS A N 1
ATOM 2676 C CA . CYS A 1 367 ? 1.285 26.531 13.734 1 93.81 367 CYS A CA 1
ATOM 2677 C C . CYS A 1 367 ? 0.813 25.969 15.07 1 93.81 367 CYS A C 1
ATOM 2679 O O . CYS A 1 367 ? 0.177 24.922 15.117 1 93.81 367 CYS A O 1
ATOM 2681 N N . ILE A 1 368 ? 1.02 26.688 16.156 1 95.5 368 ILE A N 1
ATOM 2682 C CA . ILE A 1 368 ? 0.677 26.219 17.5 1 95.5 368 ILE A CA 1
ATOM 2683 C C . ILE A 1 368 ? -0.841 26.188 17.656 1 95.5 368 ILE A C 1
ATOM 2685 O O . ILE A 1 368 ? -1.383 25.328 18.344 1 95.5 368 ILE A O 1
ATOM 2689 N N . GLY A 1 369 ? -1.481 27.188 17.031 1 93.81 369 GLY A N 1
ATOM 2690 C CA . GLY A 1 369 ? -2.936 27.156 17.062 1 93.81 369 GLY A CA 1
ATOM 2691 C C . GLY A 1 369 ? -3.514 25.844 16.531 1 93.81 369 GLY A C 1
ATOM 2692 O O . GLY A 1 369 ? -4.52 25.359 17.047 1 93.81 369 GLY A O 1
ATOM 2693 N N . GLY A 1 370 ? -2.906 25.344 15.531 1 94.12 370 GLY A N 1
ATOM 2694 C CA . GLY A 1 370 ? -3.305 24.047 15.008 1 94.12 370 GLY A CA 1
ATOM 2695 C C . GLY A 1 370 ? -2.93 22.891 15.922 1 94.12 370 GLY A C 1
ATOM 2696 O O . GLY A 1 370 ? -3.771 22.047 16.25 1 94.12 370 GLY A O 1
ATOM 2697 N N . LEU A 1 371 ? -1.742 22.875 16.438 1 95 371 LEU A N 1
ATOM 2698 C CA . LEU A 1 371 ? -1.193 21.766 17.219 1 95 371 LEU A CA 1
ATOM 2699 C C . LEU A 1 371 ? -1.927 21.625 18.547 1 95 371 LEU A C 1
ATOM 2701 O O . LEU A 1 371 ? -2.057 20.516 19.078 1 95 371 LEU A O 1
ATOM 2705 N N . LEU A 1 372 ? -2.406 22.672 19.047 1 94.88 372 LEU A N 1
ATOM 2706 C CA . LEU A 1 372 ? -3.086 22.656 20.344 1 94.88 372 LEU A CA 1
ATOM 2707 C C . LEU A 1 372 ? -4.566 22.328 20.172 1 94.88 372 LEU A C 1
ATOM 2709 O O . LEU A 1 372 ? -5.301 22.219 21.156 1 94.88 372 LEU A O 1
ATOM 2713 N N . SER A 1 373 ? -4.941 22.125 18.953 1 94.19 373 SER A N 1
ATOM 2714 C CA . SER A 1 373 ? -6.352 21.859 18.688 1 94.19 373 SER A CA 1
ATOM 2715 C C . SER A 1 373 ? -6.531 20.531 17.953 1 94.19 373 SER A C 1
ATOM 2717 O O . SER A 1 373 ? -7.504 20.359 17.203 1 94.19 373 SER A O 1
ATOM 2719 N N . VAL A 1 374 ? -5.625 19.688 18.094 1 94.38 374 VAL A N 1
ATOM 2720 C CA . VAL A 1 374 ? -5.746 18.391 17.422 1 94.38 374 VAL A CA 1
ATOM 2721 C C . VAL A 1 374 ? -6.953 17.641 17.969 1 94.38 374 VAL A C 1
ATOM 2723 O O . VAL A 1 374 ? -7.047 17.406 19.188 1 94.38 374 VAL A O 1
ATOM 2726 N N . ALA A 1 375 ? -7.863 17.219 17.109 1 94.12 375 ALA A N 1
ATOM 2727 C CA . ALA A 1 375 ? -9.102 16.578 17.531 1 94.12 375 ALA A CA 1
ATOM 2728 C C . ALA A 1 375 ? -9.133 15.109 17.109 1 94.12 375 ALA A C 1
ATOM 2730 O O . ALA A 1 375 ? -9.773 14.281 17.781 1 94.12 375 ALA A O 1
ATOM 2731 N N . VAL A 1 376 ? -8.508 14.852 16.062 1 94 376 VAL A N 1
ATOM 2732 C CA . VAL A 1 376 ? -8.594 13.523 15.461 1 94 376 VAL A CA 1
ATOM 2733 C C . VAL A 1 376 ? -7.188 12.945 15.289 1 94 376 VAL A C 1
ATOM 2735 O O . VAL A 1 376 ? -6.273 13.648 14.852 1 94 376 VAL A O 1
ATOM 2738 N N . GLN A 1 377 ? -7.051 11.703 15.711 1 92.12 377 GLN A N 1
ATOM 2739 C CA . GLN A 1 377 ? -5.812 10.969 15.477 1 92.12 377 GLN A CA 1
ATOM 2740 C C . GLN A 1 377 ? -6.066 9.711 14.648 1 92.12 377 GLN A C 1
ATOM 2742 O O . GLN A 1 377 ? -7.156 9.133 14.703 1 92.12 377 GLN A O 1
ATOM 2747 N N . GLU A 1 378 ? -5.098 9.32 13.844 1 91.81 378 GLU A N 1
ATOM 2748 C CA . GLU A 1 378 ? -5.113 8.07 13.094 1 91.81 378 GLU A CA 1
ATOM 2749 C C . GLU A 1 378 ? -6.359 7.961 12.227 1 91.81 378 GLU A C 1
ATOM 2751 O O . GLU A 1 378 ? -7.023 6.918 12.211 1 91.81 378 GLU A O 1
ATOM 2756 N N . ALA A 1 379 ? -6.762 8.984 11.625 1 95.31 379 ALA A N 1
ATOM 2757 C CA . ALA A 1 379 ? -7.938 8.953 10.758 1 95.31 379 ALA A CA 1
ATOM 2758 C C . ALA A 1 379 ? -7.648 8.172 9.477 1 95.31 379 ALA A C 1
ATOM 2760 O O . ALA A 1 379 ? -6.633 8.398 8.82 1 95.31 379 ALA A O 1
ATOM 2761 N N . TRP A 1 380 ? -8.508 7.277 9.18 1 95.38 380 TRP A N 1
ATOM 2762 C CA . TRP A 1 380 ? -8.391 6.41 8.008 1 95.38 380 TRP A CA 1
ATOM 2763 C C . TRP A 1 380 ? -9.719 6.32 7.266 1 95.38 380 TRP A C 1
ATOM 2765 O O . TRP A 1 380 ? -10.734 5.914 7.844 1 95.38 380 TRP A O 1
ATOM 2775 N N . ILE A 1 381 ? -9.641 6.652 5.977 1 97.5 381 ILE A N 1
ATOM 2776 C CA . ILE A 1 381 ? -10.852 6.586 5.168 1 97.5 381 ILE A CA 1
ATOM 2777 C C . ILE A 1 381 ? -10.836 5.324 4.309 1 97.5 381 ILE A C 1
ATOM 2779 O O . ILE A 1 381 ? -9.852 5.062 3.604 1 97.5 381 ILE A O 1
ATOM 2783 N N . ALA A 1 382 ? -11.836 4.594 4.418 1 96.5 382 ALA A N 1
ATOM 2784 C CA . ALA A 1 382 ? -12.016 3.398 3.596 1 96.5 382 ALA A CA 1
ATOM 2785 C C . ALA A 1 382 ? -13.141 3.592 2.588 1 96.5 382 ALA A C 1
ATOM 2787 O O . ALA A 1 382 ? -14.227 4.066 2.941 1 96.5 382 ALA A O 1
ATOM 2788 N N . VAL A 1 383 ? -12.859 3.229 1.331 1 97.19 383 VAL A N 1
ATOM 2789 C CA . VAL A 1 383 ? -13.836 3.33 0.248 1 97.19 383 VAL A CA 1
ATOM 2790 C C . VAL A 1 383 ? -14.094 1.946 -0.344 1 97.19 383 VAL A C 1
ATOM 2792 O O . VAL A 1 383 ? -13.156 1.184 -0.59 1 97.19 383 VAL A O 1
ATOM 2795 N N . THR A 1 384 ? -15.336 1.604 -0.502 1 95.25 384 THR A N 1
ATOM 2796 C CA . THR A 1 384 ? -15.719 0.378 -1.193 1 95.25 384 THR A CA 1
ATOM 2797 C C . THR A 1 384 ? -16.734 0.674 -2.297 1 95.25 384 THR A C 1
ATOM 2799 O O . THR A 1 384 ? -17.484 1.651 -2.217 1 95.25 384 THR A O 1
ATOM 2802 N N . CYS A 1 385 ? -16.703 -0.126 -3.309 1 95.81 385 CYS A N 1
ATOM 2803 C CA . CYS A 1 385 ? -17.688 -0.033 -4.387 1 95.81 385 CYS A CA 1
ATOM 2804 C C . CYS A 1 385 ? -18.766 -1.109 -4.242 1 95.81 385 CYS A C 1
ATOM 2806 O O . CYS A 1 385 ? -18.516 -2.275 -4.559 1 95.81 385 CYS A O 1
ATOM 2808 N N . PRO A 1 386 ? -19.938 -0.693 -3.838 1 91.94 386 PRO A N 1
ATOM 2809 C CA . PRO A 1 386 ? -20.984 -1.699 -3.65 1 91.94 386 PRO A CA 1
ATOM 2810 C C . PRO A 1 386 ? -21.391 -2.377 -4.957 1 91.94 386 PRO A C 1
ATOM 2812 O O . PRO A 1 386 ? -21.688 -3.576 -4.969 1 91.94 386 PRO A O 1
ATOM 2815 N N . HIS A 1 387 ? -21.531 -1.596 -6.008 1 91.31 387 HIS A N 1
ATOM 2816 C CA . HIS A 1 387 ? -21.844 -2.201 -7.297 1 91.31 387 HIS A CA 1
ATOM 2817 C C . HIS A 1 387 ? -20.625 -2.949 -7.859 1 91.31 387 HIS A C 1
ATOM 2819 O O . HIS A 1 387 ? -19.531 -2.395 -7.941 1 91.31 387 HIS A O 1
ATOM 2825 N N . PRO A 1 388 ? -20.781 -4.098 -8.281 1 85.44 388 PRO A N 1
ATOM 2826 C CA . PRO A 1 388 ? -19.656 -4.949 -8.656 1 85.44 388 PRO A CA 1
ATOM 2827 C C . PRO A 1 388 ? -18.906 -4.426 -9.883 1 85.44 388 PRO A C 1
ATOM 2829 O O . PRO A 1 388 ? -17.719 -4.73 -10.062 1 85.44 388 PRO A O 1
ATOM 2832 N N . ASP A 1 389 ? -19.5 -3.668 -10.719 1 88.38 389 ASP A N 1
ATOM 2833 C CA . ASP A 1 389 ? -18.844 -3.252 -11.961 1 88.38 389 ASP A CA 1
ATOM 2834 C C . ASP A 1 389 ? -18.312 -1.828 -11.844 1 88.38 389 ASP A C 1
ATOM 2836 O O . ASP A 1 389 ? -17.75 -1.292 -12.805 1 88.38 389 ASP A O 1
ATOM 2840 N N . VAL A 1 390 ? -18.578 -1.184 -10.734 1 94.38 390 VAL A N 1
ATOM 2841 C CA . VAL A 1 390 ? -17.984 0.124 -10.484 1 94.38 390 VAL A CA 1
ATOM 2842 C C . VAL A 1 390 ? -16.531 -0.048 -10.047 1 94.38 390 VAL A C 1
ATOM 2844 O O . VAL A 1 390 ? -16.219 -0.921 -9.234 1 94.38 390 VAL A O 1
ATOM 2847 N N . ARG A 1 391 ? -15.617 0.766 -10.648 1 93.94 391 ARG A N 1
ATOM 2848 C CA . ARG A 1 391 ? -14.203 0.651 -10.328 1 93.94 391 ARG A CA 1
ATOM 2849 C C . ARG A 1 391 ? -13.586 2.021 -10.055 1 93.94 391 ARG A C 1
ATOM 2851 O O . ARG A 1 391 ? -13.852 2.979 -10.781 1 93.94 391 ARG A O 1
ATOM 2858 N N . VAL A 1 392 ? -12.836 2.096 -8.977 1 96.5 392 VAL A N 1
ATOM 2859 C CA . VAL A 1 392 ? -12.055 3.299 -8.711 1 96.5 392 VAL A CA 1
ATOM 2860 C C . VAL A 1 392 ? -10.805 3.309 -9.586 1 96.5 392 VAL A C 1
ATOM 2862 O O . VAL A 1 392 ? -10.039 2.342 -9.594 1 96.5 392 VAL A O 1
ATOM 2865 N N . ARG A 1 393 ? -10.586 4.344 -10.25 1 94.5 393 ARG A N 1
ATOM 2866 C CA . ARG A 1 393 ? -9.43 4.453 -11.141 1 94.5 393 ARG A CA 1
ATOM 2867 C C . ARG A 1 393 ? -8.273 5.172 -10.445 1 94.5 393 ARG A C 1
ATOM 2869 O O . ARG A 1 393 ? -7.125 4.742 -10.547 1 94.5 393 ARG A O 1
ATOM 2876 N N . SER A 1 394 ? -8.625 6.207 -9.859 1 95.94 394 SER A N 1
ATOM 2877 C CA . SER A 1 394 ? -7.574 7 -9.227 1 95.94 394 SER A CA 1
ATOM 2878 C C . SER A 1 394 ? -8.141 7.891 -8.133 1 95.94 394 SER A C 1
ATOM 2880 O O . SER A 1 394 ? -9.359 8.094 -8.055 1 95.94 394 SER A O 1
ATOM 2882 N N . ILE A 1 395 ? -7.246 8.344 -7.273 1 97.25 395 ILE A N 1
ATOM 2883 C CA . ILE A 1 395 ? -7.586 9.234 -6.172 1 97.25 395 ILE A CA 1
ATOM 2884 C C . ILE A 1 395 ? -6.625 10.422 -6.148 1 97.25 395 ILE A C 1
ATOM 2886 O O . ILE A 1 395 ? -5.406 10.242 -6.195 1 97.25 395 ILE A O 1
ATOM 2890 N N . LYS A 1 396 ? -7.148 11.562 -6.16 1 97.56 396 LYS A N 1
ATOM 2891 C CA . LYS A 1 396 ? -6.352 12.758 -5.914 1 97.56 396 LYS A CA 1
ATOM 2892 C C . LYS A 1 396 ? -6.359 13.133 -4.434 1 97.56 396 LYS A C 1
ATOM 2894 O O . LYS A 1 396 ? -7.266 13.828 -3.969 1 97.56 396 LYS A O 1
ATOM 2899 N N . SER A 1 397 ? -5.332 12.656 -3.721 1 95.62 397 SER A N 1
ATOM 2900 C CA . SER A 1 397 ? -5.32 12.805 -2.268 1 95.62 397 SER A CA 1
ATOM 2901 C C . SER A 1 397 ? -4.199 13.734 -1.816 1 95.62 397 SER A C 1
ATOM 2903 O O . SER A 1 397 ? -3.914 13.836 -0.622 1 95.62 397 SER A O 1
ATOM 2905 N N . GLY A 1 398 ? -3.537 14.414 -2.721 1 92.44 398 GLY A N 1
ATOM 2906 C CA . GLY A 1 398 ? -2.426 15.266 -2.34 1 92.44 398 GLY A CA 1
ATOM 2907 C C . GLY A 1 398 ? -1.27 14.5 -1.722 1 92.44 398 GLY A C 1
ATOM 2908 O O . GLY A 1 398 ? -0.761 13.547 -2.316 1 92.44 398 GLY A O 1
ATOM 2909 N N . ARG A 1 399 ? -0.935 14.922 -0.488 1 90.5 399 ARG A N 1
ATOM 2910 C CA . ARG A 1 399 ? 0.206 14.281 0.16 1 90.5 399 ARG A CA 1
ATOM 2911 C C . ARG A 1 399 ? -0.239 13.086 1.002 1 90.5 399 ARG A C 1
ATOM 2913 O O . ARG A 1 399 ? 0.594 12.352 1.535 1 90.5 399 ARG A O 1
ATOM 2920 N N . TYR A 1 400 ? -1.452 12.883 1.049 1 93.56 400 TYR A N 1
ATOM 2921 C CA . TYR A 1 400 ? -1.958 11.773 1.855 1 93.56 400 TYR A CA 1
ATOM 2922 C C . TYR A 1 400 ? -1.84 10.453 1.105 1 93.56 400 TYR A C 1
ATOM 2924 O O . TYR A 1 400 ? -2.273 10.344 -0.044 1 93.56 400 TYR A O 1
ATOM 2932 N N . GLU A 1 401 ? -1.275 9.492 1.781 1 91.25 401 GLU A N 1
ATOM 2933 C CA . GLU A 1 401 ? -1.114 8.188 1.147 1 91.25 401 GLU A CA 1
ATOM 2934 C C . GLU A 1 401 ? -2.467 7.57 0.804 1 91.25 401 GLU A C 1
ATOM 2936 O O . GLU A 1 401 ? -3.357 7.5 1.653 1 91.25 401 GLU A O 1
ATOM 2941 N N . SER A 1 402 ? -2.621 7.316 -0.403 1 94.44 402 SER A N 1
ATOM 2942 C CA . SER A 1 402 ? -3.842 6.672 -0.876 1 94.44 402 SER A CA 1
ATOM 2943 C C . SER A 1 402 ? -3.529 5.438 -1.714 1 94.44 402 SER A C 1
ATOM 2945 O O . SER A 1 402 ? -2.432 5.316 -2.264 1 94.44 402 SER A O 1
ATOM 2947 N N . ARG A 1 403 ? -4.441 4.488 -1.72 1 91.94 403 ARG A N 1
ATOM 2948 C CA . ARG A 1 403 ? -4.258 3.26 -2.484 1 91.94 403 ARG A CA 1
ATOM 2949 C C . ARG A 1 403 ? -5.574 2.795 -3.098 1 91.94 403 ARG A C 1
ATOM 2951 O O . ARG A 1 403 ? -6.629 2.891 -2.465 1 91.94 403 ARG A O 1
ATOM 2958 N N . VAL A 1 404 ? -5.465 2.439 -4.359 1 93.5 404 VAL A N 1
ATOM 2959 C CA . VAL A 1 404 ? -6.555 1.693 -4.98 1 93.5 404 VAL A CA 1
ATOM 2960 C C . VAL A 1 404 ? -6.383 0.201 -4.711 1 93.5 404 VAL A C 1
ATOM 2962 O O . VAL A 1 404 ? -5.32 -0.366 -4.973 1 93.5 404 VAL A O 1
ATOM 2965 N N . LEU A 1 405 ? -7.391 -0.369 -4.152 1 91.88 405 LEU A N 1
ATOM 2966 C CA . LEU A 1 405 ? -7.305 -1.75 -3.689 1 91.88 405 LEU A CA 1
ATOM 2967 C C . LEU A 1 405 ? -8.328 -2.629 -4.41 1 91.88 405 LEU A C 1
ATOM 2969 O O . LEU A 1 405 ? -9.258 -2.121 -5.035 1 91.88 405 LEU A O 1
ATOM 2973 N N . ALA A 1 406 ? -8.086 -3.928 -4.316 1 92.31 406 ALA A N 1
ATOM 2974 C CA . ALA A 1 406 ? -9.039 -4.918 -4.801 1 92.31 406 ALA A CA 1
ATOM 2975 C C . ALA A 1 406 ? -9.375 -4.68 -6.27 1 92.31 406 ALA A C 1
ATOM 2977 O O . ALA A 1 406 ? -10.555 -4.668 -6.652 1 92.31 406 ALA A O 1
ATOM 2978 N N . TYR A 1 407 ? -8.383 -4.309 -7.043 1 89.06 407 TYR A N 1
ATOM 2979 C CA . TYR A 1 407 ? -8.523 -4.145 -8.484 1 89.06 407 TYR A CA 1
ATOM 2980 C C . TYR A 1 407 ? -9.562 -3.078 -8.82 1 89.06 407 TYR A C 1
ATOM 2982 O O . TYR A 1 407 ? -10.359 -3.25 -9.734 1 89.06 407 TYR A O 1
ATOM 2990 N N . GLY A 1 408 ? -9.625 -2.082 -7.988 1 92.38 408 GLY A N 1
ATOM 2991 C CA . GLY A 1 408 ? -10.484 -0.936 -8.219 1 92.38 408 GLY A CA 1
ATOM 2992 C C . GLY A 1 408 ? -11.797 -1.015 -7.457 1 92.38 408 GLY A C 1
ATOM 2993 O O . GLY A 1 408 ? -12.594 -0.074 -7.48 1 92.38 408 GLY A O 1
ATOM 2994 N N . ARG A 1 409 ? -12.086 -2.066 -6.781 1 94.06 409 ARG A N 1
ATOM 2995 C CA . ARG A 1 409 ? -13.352 -2.227 -6.074 1 94.06 409 ARG A CA 1
ATOM 2996 C C . ARG A 1 409 ? -13.297 -1.572 -4.699 1 94.06 409 ARG A C 1
ATOM 2998 O O . ARG A 1 409 ? -14.312 -1.494 -4 1 94.06 409 ARG A O 1
ATOM 3005 N N . ALA A 1 410 ? -12.148 -1.16 -4.281 1 94.31 410 ALA A N 1
ATOM 3006 C CA . ALA A 1 410 ? -11.945 -0.49 -3 1 94.31 410 ALA A CA 1
ATOM 3007 C C . ALA A 1 410 ? -10.797 0.514 -3.08 1 94.31 410 ALA A C 1
ATOM 3009 O O . ALA A 1 410 ? -10.039 0.522 -4.051 1 94.31 410 ALA A O 1
ATOM 3010 N N . ALA A 1 411 ? -10.758 1.346 -2.15 1 96.12 411 ALA A N 1
ATOM 3011 C CA . ALA A 1 411 ? -9.68 2.32 -2.014 1 96.12 411 ALA A CA 1
ATOM 3012 C C . ALA A 1 411 ? -9.539 2.787 -0.567 1 96.12 411 ALA A C 1
ATOM 3014 O O . ALA A 1 411 ? -10.406 2.512 0.266 1 96.12 411 ALA A O 1
ATOM 3015 N N . SER A 1 412 ? -8.438 3.377 -0.247 1 96.31 412 SER A N 1
ATOM 3016 C CA . SER A 1 412 ? -8.234 3.9 1.099 1 96.31 412 SER A CA 1
ATOM 3017 C C . SER A 1 412 ? -7.352 5.145 1.077 1 96.31 412 SER A C 1
ATOM 3019 O O . SER A 1 412 ? -6.574 5.348 0.141 1 96.31 412 SER A O 1
ATOM 3021 N N . VAL A 1 413 ? -7.555 5.984 2.053 1 96.88 413 VAL A N 1
ATOM 3022 C CA . VAL A 1 413 ? -6.734 7.176 2.246 1 96.88 413 VAL A CA 1
ATOM 3023 C C . VAL A 1 413 ? -6.309 7.277 3.709 1 96.88 413 VAL A C 1
ATOM 3025 O O . VAL A 1 413 ? -7.141 7.191 4.613 1 96.88 413 VAL A O 1
ATOM 3028 N N . ASP A 1 414 ? -5.016 7.457 3.943 1 94.44 414 ASP A N 1
ATOM 3029 C CA . ASP A 1 414 ? -4.477 7.707 5.277 1 94.44 414 ASP A CA 1
ATOM 3030 C C . ASP A 1 414 ? -4.453 9.203 5.59 1 94.44 414 ASP A C 1
ATOM 3032 O O . ASP A 1 414 ? -3.525 9.906 5.188 1 94.44 414 ASP A O 1
ATOM 3036 N N . VAL A 1 415 ? -5.344 9.625 6.359 1 95.12 415 VAL A N 1
ATOM 3037 C CA . VAL A 1 415 ? -5.5 11.047 6.641 1 95.12 415 VAL A CA 1
ATOM 3038 C C . VAL A 1 415 ? -4.633 11.43 7.84 1 95.12 415 VAL A C 1
ATOM 3040 O O . VAL A 1 415 ? -4.078 12.531 7.883 1 95.12 415 VAL A O 1
ATOM 3043 N N . GLY A 1 416 ? -4.555 10.578 8.805 1 92.44 416 GLY A N 1
ATOM 3044 C CA . GLY A 1 416 ? -3.711 10.836 9.969 1 92.44 416 GLY A CA 1
ATOM 3045 C C . GLY A 1 416 ? -4.359 11.758 10.984 1 92.44 416 GLY A C 1
ATOM 3046 O O . GLY A 1 416 ? -5.457 11.477 11.469 1 92.44 416 GLY A O 1
ATOM 3047 N N . GLU A 1 417 ? -3.738 12.891 11.203 1 93.69 417 GLU A N 1
ATOM 3048 C CA . GLU A 1 417 ? -4.18 13.82 12.234 1 93.69 417 GLU A CA 1
ATOM 3049 C C . GLU A 1 417 ? -4.93 15.008 11.633 1 93.69 417 GLU A C 1
ATOM 3051 O O . GLU A 1 417 ? -4.547 15.516 10.578 1 93.69 417 GLU A O 1
ATOM 3056 N N . LEU A 1 418 ? -5.977 15.367 12.367 1 95.88 418 LEU A N 1
ATOM 3057 C CA . LEU A 1 418 ? -6.723 16.562 11.992 1 95.88 418 LEU A CA 1
ATOM 3058 C C . LEU A 1 418 ? -6.867 17.516 13.18 1 95.88 418 LEU A C 1
ATOM 3060 O O . LEU A 1 418 ? -7.121 17.062 14.305 1 95.88 418 LEU A O 1
ATOM 3064 N N . TYR A 1 419 ? -6.637 18.766 12.852 1 95.75 419 TYR A N 1
ATOM 3065 C CA . TYR A 1 419 ? -6.992 19.797 13.828 1 95.75 419 TYR A CA 1
ATOM 3066 C C . TYR A 1 419 ? -8.5 19.984 13.898 1 95.75 419 TYR A C 1
ATOM 3068 O O . TYR A 1 419 ? -9.227 19.547 13.008 1 95.75 419 TYR A O 1
ATOM 3076 N N . ALA A 1 420 ? -8.891 20.562 15.016 1 94.81 420 ALA A N 1
ATOM 3077 C CA . ALA A 1 420 ? -10.312 20.875 15.117 1 94.81 420 ALA A CA 1
ATOM 3078 C C . ALA A 1 420 ? -10.766 21.734 13.938 1 94.81 420 ALA A C 1
ATOM 3080 O O . ALA A 1 420 ? -10.07 22.656 13.523 1 94.81 420 ALA A O 1
ATOM 3081 N N . ASP A 1 421 ? -11.906 21.359 13.32 1 93.44 421 ASP A N 1
ATOM 3082 C CA . ASP A 1 421 ? -12.586 22.078 12.242 1 93.44 421 ASP A CA 1
ATOM 3083 C C . ASP A 1 421 ? -11.828 21.938 10.922 1 93.44 421 ASP A C 1
ATOM 3085 O O . ASP A 1 421 ? -12.25 22.469 9.898 1 93.44 421 ASP A O 1
ATOM 3089 N N . GLU A 1 422 ? -10.781 21.203 10.906 1 95.12 422 GLU A N 1
ATOM 3090 C CA . GLU A 1 422 ? -10.039 21.016 9.664 1 95.12 422 GLU A CA 1
ATOM 3091 C C . GLU A 1 422 ? -10.797 20.125 8.695 1 95.12 422 GLU A C 1
ATOM 3093 O O . GLU A 1 422 ? -11.516 19.219 9.109 1 95.12 422 GLU A O 1
ATOM 3098 N N . GLU A 1 423 ? -10.602 20.406 7.461 1 95 423 GLU A N 1
ATOM 3099 C CA . GLU A 1 423 ? -11.297 19.641 6.422 1 95 423 GLU A CA 1
ATOM 3100 C C . GLU A 1 423 ? -10.305 19 5.453 1 95 423 GLU A C 1
ATOM 3102 O O . GLU A 1 423 ? -9.211 19.531 5.238 1 95 423 GLU A O 1
ATOM 3107 N N . ARG A 1 424 ? -10.648 17.844 5.012 1 97.12 424 ARG A N 1
ATOM 3108 C CA . ARG A 1 424 ? -9.938 17.156 3.932 1 97.12 424 ARG A CA 1
ATOM 3109 C C . ARG A 1 424 ? -10.891 16.812 2.793 1 97.12 424 ARG A C 1
ATOM 3111 O O . ARG A 1 424 ? -11.992 16.312 3.033 1 97.12 424 ARG A O 1
ATOM 3118 N N . ARG A 1 425 ? -10.461 17.156 1.616 1 97 425 ARG A N 1
ATOM 3119 C CA . ARG A 1 425 ? -11.258 16.891 0.419 1 97 425 ARG A CA 1
ATOM 3120 C C . ARG A 1 425 ? -10.484 16.047 -0.582 1 97 425 ARG A C 1
ATOM 3122 O O . ARG A 1 425 ? -9.391 16.422 -1.013 1 97 425 ARG A O 1
ATOM 3129 N N . PHE A 1 426 ? -11.07 14.922 -0.986 1 98.19 426 PHE A N 1
ATOM 3130 C CA . PHE A 1 426 ? -10.398 14.008 -1.902 1 98.19 426 PHE A CA 1
ATOM 3131 C C . PHE A 1 426 ? -11.273 13.711 -3.111 1 98.19 426 PHE A C 1
ATOM 3133 O O . PHE A 1 426 ? -12.453 13.359 -2.963 1 98.19 426 PHE A O 1
ATOM 3140 N N . LEU A 1 427 ? -10.734 13.883 -4.27 1 98.25 427 LEU A N 1
ATOM 3141 C CA . LEU A 1 427 ? -11.445 13.555 -5.496 1 98.25 427 LEU A CA 1
ATOM 3142 C C . LEU A 1 427 ? -11.141 12.125 -5.934 1 98.25 427 LEU A C 1
ATOM 3144 O O . LEU A 1 427 ? -9.977 11.781 -6.164 1 98.25 427 LEU A O 1
ATOM 3148 N N . LEU A 1 428 ? -12.133 11.359 -6.023 1 98.06 428 LEU A N 1
ATOM 3149 C CA . LEU A 1 428 ? -12.031 10.016 -6.574 1 98.06 428 LEU A CA 1
ATOM 3150 C C . LEU A 1 428 ? -12.586 9.961 -7.992 1 98.06 428 LEU A C 1
ATOM 3152 O O . LEU A 1 428 ? -13.633 10.547 -8.273 1 98.06 428 LEU A O 1
ATOM 3156 N N . PHE A 1 429 ? -11.898 9.281 -8.82 1 98.25 429 PHE A N 1
ATOM 3157 C CA . PHE A 1 429 ? -12.383 9.039 -10.172 1 98.25 429 PHE A CA 1
ATOM 3158 C C . PHE A 1 429 ? -12.789 7.586 -10.359 1 98.25 429 PHE A C 1
ATOM 3160 O O . PHE A 1 429 ? -11.977 6.68 -10.172 1 98.25 429 PHE A O 1
ATOM 3167 N N . VAL A 1 430 ? -14.062 7.414 -10.688 1 97.69 430 VAL A N 1
ATOM 3168 C CA . VAL A 1 430 ? -14.625 6.07 -10.75 1 97.69 430 VAL A CA 1
ATOM 3169 C C . VAL A 1 430 ? -15.195 5.809 -12.148 1 97.69 430 VAL A C 1
ATOM 3171 O O . VAL A 1 430 ? -15.633 6.738 -12.828 1 97.69 430 VAL A O 1
ATOM 3174 N N . ASP A 1 431 ? -15.125 4.582 -12.586 1 96.69 431 ASP A N 1
ATOM 3175 C CA . ASP A 1 431 ? -15.797 4.148 -13.812 1 96.69 431 ASP A CA 1
ATOM 3176 C C . ASP A 1 431 ? -17.219 3.693 -13.516 1 96.69 431 ASP A C 1
ATOM 3178 O O . ASP A 1 431 ? -17.438 2.775 -12.727 1 96.69 431 ASP A O 1
ATOM 3182 N N . VAL A 1 432 ? -18.141 4.316 -14.156 1 95.88 432 VAL A N 1
ATOM 3183 C CA . VAL A 1 432 ? -19.562 3.994 -14.008 1 95.88 432 VAL A CA 1
ATOM 3184 C C . VAL A 1 432 ? -20.016 3.094 -15.156 1 95.88 432 VAL A C 1
ATOM 3186 O O . VAL A 1 432 ? -19.969 3.492 -16.312 1 95.88 432 VAL A O 1
ATOM 3189 N N . PRO A 1 433 ? -20.5 1.947 -14.852 1 93.25 433 PRO A N 1
ATOM 3190 C CA . PRO A 1 433 ? -20.891 1.002 -15.906 1 93.25 433 PRO A CA 1
ATOM 3191 C C . PRO A 1 433 ? -22.297 1.255 -16.453 1 93.25 433 PRO A C 1
ATOM 3193 O O . PRO A 1 433 ? -23.062 2.008 -15.844 1 93.25 433 PRO A O 1
ATOM 3196 N N . ARG A 1 434 ? -22.484 0.579 -17.578 1 92.56 434 ARG A N 1
ATOM 3197 C CA . ARG A 1 434 ? -23.859 0.471 -18.062 1 92.56 434 ARG A CA 1
ATOM 3198 C C . ARG A 1 434 ? -24.672 -0.483 -17.203 1 92.56 434 ARG A C 1
ATOM 3200 O O . ARG A 1 434 ? -24.125 -1.388 -16.578 1 92.56 434 ARG A O 1
ATOM 3207 N N . VAL A 1 435 ? -25.906 -0.14 -17.062 1 88.81 435 VAL A N 1
ATOM 3208 C CA . VAL A 1 435 ? -26.766 -1.024 -16.266 1 88.81 435 VAL A CA 1
ATOM 3209 C C . VAL A 1 435 ? -27.891 -1.569 -17.141 1 88.81 435 VAL A C 1
ATOM 3211 O O . VAL A 1 435 ? -28.344 -0.898 -18.062 1 88.81 435 VAL A O 1
ATOM 3214 N N . ALA A 1 436 ? -28.188 -2.812 -16.781 1 82.88 436 ALA A N 1
ATOM 3215 C CA . ALA A 1 436 ? -29.266 -3.469 -17.516 1 82.88 436 ALA A CA 1
ATOM 3216 C C . ALA A 1 436 ? -30.609 -2.842 -17.188 1 82.88 436 ALA A C 1
ATOM 3218 O O . ALA A 1 436 ? -30.734 -2.102 -16.203 1 82.88 436 ALA A O 1
ATOM 3219 N N . GLU A 1 437 ? -31.562 -3.061 -18.031 1 77.75 437 GLU A N 1
ATOM 3220 C CA . GLU A 1 437 ? -32.906 -2.479 -17.891 1 77.75 437 GLU A CA 1
ATOM 3221 C C . GLU A 1 437 ? -33.562 -2.943 -16.609 1 77.75 437 GLU A C 1
ATOM 3223 O O . GLU A 1 437 ? -34.344 -2.193 -16 1 77.75 437 GLU A O 1
ATOM 3228 N N . ASP A 1 438 ? -33.156 -4.082 -16.125 1 75.75 438 ASP A N 1
ATOM 3229 C CA . ASP A 1 438 ? -33.844 -4.648 -14.953 1 75.75 438 ASP A CA 1
ATOM 3230 C C . ASP A 1 438 ? -33.125 -4.246 -13.664 1 75.75 438 ASP A C 1
ATOM 3232 O O . ASP A 1 438 ? -33.594 -4.559 -12.57 1 75.75 438 ASP A O 1
ATOM 3236 N N . ASP A 1 439 ? -32.125 -3.461 -13.914 1 77.81 439 ASP A N 1
ATOM 3237 C CA . ASP A 1 439 ? -31.375 -3.049 -12.727 1 77.81 439 ASP A CA 1
ATOM 3238 C C . ASP A 1 439 ? -32.094 -1.915 -12 1 77.81 439 ASP A C 1
ATOM 3240 O O . ASP A 1 439 ? -33.062 -1.347 -12.516 1 77.81 439 ASP A O 1
ATOM 3244 N N . GLU A 1 440 ? -31.641 -1.608 -10.742 1 81.19 440 GLU A N 1
ATOM 3245 C CA . GLU A 1 440 ? -32.188 -0.528 -9.93 1 81.19 440 GLU A CA 1
ATOM 3246 C C . GLU A 1 440 ? -32.031 0.821 -10.617 1 81.19 440 GLU A C 1
ATOM 3248 O O . GLU A 1 440 ? -31.141 1.001 -11.445 1 81.19 440 GLU A O 1
ATOM 3253 N N . ASP A 1 441 ? -32.906 1.766 -10.328 1 90.12 441 ASP A N 1
ATOM 3254 C CA . ASP A 1 441 ? -32.906 3.102 -10.914 1 90.12 441 ASP A CA 1
ATOM 3255 C C . ASP A 1 441 ? -31.781 3.959 -10.305 1 90.12 441 ASP A C 1
ATOM 3257 O O . ASP A 1 441 ? -31.609 5.121 -10.68 1 90.12 441 ASP A O 1
ATOM 3261 N N . VAL A 1 442 ? -31.141 3.354 -9.391 1 93.44 442 VAL A N 1
ATOM 3262 C CA . VAL A 1 442 ? -30.047 4.062 -8.742 1 93.44 442 VAL A CA 1
ATOM 3263 C C . VAL A 1 442 ? -28.828 3.15 -8.648 1 93.44 442 VAL A C 1
ATOM 3265 O O . VAL A 1 442 ? -28.953 1.942 -8.438 1 93.44 442 VAL A O 1
ATOM 3268 N N . THR A 1 443 ? -27.703 3.713 -8.992 1 94.5 443 THR A N 1
ATOM 3269 C CA . THR A 1 443 ? -26.453 2.975 -8.805 1 94.5 443 THR A CA 1
ATOM 3270 C C . THR A 1 443 ? -25.641 3.58 -7.672 1 94.5 443 THR A C 1
ATOM 3272 O O . THR A 1 443 ? -25.344 4.777 -7.68 1 94.5 443 THR A O 1
ATOM 3275 N N . ARG A 1 444 ? -25.375 2.82 -6.703 1 96 444 ARG A N 1
ATOM 3276 C CA . ARG A 1 444 ? -24.453 3.234 -5.648 1 96 444 ARG A CA 1
ATOM 3277 C C . ARG A 1 444 ? -23 3.102 -6.098 1 96 444 ARG A C 1
ATOM 3279 O O . ARG A 1 444 ? -22.5 1.989 -6.281 1 96 444 ARG A O 1
ATOM 3286 N N . LEU A 1 445 ? -22.312 4.188 -6.238 1 97.19 445 LEU A N 1
ATOM 3287 C CA . LEU A 1 445 ? -20.969 4.191 -6.785 1 97.19 445 LEU A CA 1
ATOM 3288 C C . LEU A 1 445 ? -19.938 3.824 -5.715 1 97.19 445 LEU A C 1
ATOM 3290 O O . LEU A 1 445 ? -19.188 2.863 -5.879 1 97.19 445 LEU A O 1
ATOM 3294 N N . ILE A 1 446 ? -19.922 4.574 -4.598 1 97.69 446 ILE A N 1
ATOM 3295 C CA . ILE A 1 446 ? -18.953 4.27 -3.553 1 97.69 446 ILE A CA 1
ATOM 3296 C C . ILE A 1 446 ? -19.625 4.387 -2.182 1 97.69 446 ILE A C 1
ATOM 3298 O O . ILE A 1 446 ? -20.562 5.156 -2.008 1 97.69 446 ILE A O 1
ATOM 3302 N N . ARG A 1 447 ? -19.234 3.586 -1.269 1 96.94 447 ARG A N 1
ATOM 3303 C CA . ARG A 1 447 ? -19.5 3.662 0.165 1 96.94 447 ARG A CA 1
ATOM 3304 C C . ARG A 1 447 ? -18.25 4.055 0.931 1 96.94 447 ARG A C 1
ATOM 3306 O O . ARG A 1 447 ? -17.172 3.518 0.681 1 96.94 447 ARG A O 1
ATOM 3313 N N . VAL A 1 448 ? -18.391 5.094 1.801 1 97.5 448 VAL A N 1
ATOM 3314 C CA . VAL A 1 448 ? -17.203 5.629 2.475 1 97.5 448 VAL A CA 1
ATOM 3315 C C . VAL A 1 448 ? -17.391 5.516 3.988 1 97.5 448 VAL A C 1
ATOM 3317 O O . VAL A 1 448 ? -18.484 5.727 4.512 1 97.5 448 VAL A O 1
ATOM 3320 N N . SER A 1 449 ? -16.359 5.121 4.668 1 96.06 449 SER A N 1
ATOM 3321 C CA . SER A 1 449 ? -16.297 5.109 6.125 1 96.06 449 SER A CA 1
ATOM 3322 C C . SER A 1 449 ? -14.953 5.621 6.629 1 96.06 449 SER A C 1
ATOM 3324 O O . SER A 1 449 ? -13.977 5.652 5.879 1 96.06 449 SER A O 1
ATOM 3326 N N . CYS A 1 450 ? -14.945 6.125 7.836 1 96.31 450 CYS A N 1
ATOM 3327 C CA . CYS A 1 450 ? -13.727 6.637 8.445 1 96.31 450 CYS A CA 1
ATOM 3328 C C . CYS A 1 450 ? -13.547 6.094 9.859 1 96.31 450 CYS A C 1
ATOM 3330 O O . CYS A 1 450 ? -14.492 6.094 10.648 1 96.31 450 CYS A O 1
ATOM 3332 N N . THR A 1 451 ? -12.453 5.547 10.148 1 94.44 451 THR A N 1
ATOM 3333 C CA . THR A 1 451 ? -12.07 5.156 11.5 1 94.44 451 THR A CA 1
ATOM 3334 C C . THR A 1 451 ? -10.992 6.082 12.047 1 94.44 451 THR A C 1
ATOM 3336 O O . THR A 1 451 ? -10.094 6.496 11.312 1 94.44 451 THR A O 1
ATOM 3339 N N . TYR A 1 452 ? -11.109 6.465 13.297 1 94.12 452 TYR A N 1
ATOM 3340 C CA . TYR A 1 452 ? -10.125 7.355 13.906 1 94.12 452 TYR A CA 1
ATOM 3341 C C . TYR A 1 452 ? -10.148 7.23 15.43 1 94.12 452 TYR A C 1
ATOM 3343 O O . TYR A 1 452 ? -10.992 6.527 15.992 1 94.12 452 TYR A O 1
ATOM 3351 N N . LYS A 1 453 ? -9.18 7.812 16.062 1 91.44 453 LYS A N 1
ATOM 3352 C CA . LYS A 1 453 ? -9.117 7.941 17.516 1 91.44 453 LYS A CA 1
ATOM 3353 C C . LYS A 1 453 ? -9.391 9.383 17.938 1 91.44 453 LYS A C 1
ATOM 3355 O O . LYS A 1 453 ? -8.758 10.312 17.438 1 91.44 453 LYS A O 1
ATOM 3360 N N . GLU A 1 454 ? -10.359 9.484 18.797 1 90.75 454 GLU A N 1
ATOM 3361 C CA . GLU A 1 454 ? -10.617 10.812 19.359 1 90.75 454 GLU A CA 1
ATOM 3362 C C . GLU A 1 454 ? -9.477 11.242 20.281 1 90.75 454 GLU A C 1
ATOM 3364 O O . GLU A 1 454 ? -9.164 10.547 21.25 1 90.75 454 GLU A O 1
ATOM 3369 N N . SER A 1 455 ? -8.922 12.367 20.078 1 89.62 455 SER A N 1
ATOM 3370 C CA . SER A 1 455 ? -7.691 12.781 20.75 1 89.62 455 SER A CA 1
ATOM 3371 C C . SER A 1 455 ? -7.926 13.039 22.234 1 89.62 455 SER A C 1
ATOM 3373 O O . SER A 1 455 ? -7.062 12.75 23.062 1 89.62 455 SER A O 1
ATOM 3375 N N . ALA A 1 456 ? -8.984 13.602 22.594 1 84.56 456 ALA A N 1
ATOM 3376 C CA . ALA A 1 456 ? -9.258 13.984 23.969 1 84.56 456 ALA A CA 1
ATOM 3377 C C . ALA A 1 456 ? -9.469 12.766 24.859 1 84.56 456 ALA A C 1
ATOM 3379 O O . ALA A 1 456 ? -9 12.727 26 1 84.56 456 ALA A O 1
ATOM 3380 N N . THR A 1 457 ? -10.141 11.719 24.344 1 83.12 457 THR A N 1
ATOM 3381 C CA . THR A 1 457 ? -10.523 10.57 25.156 1 83.12 457 THR A CA 1
ATOM 3382 C C . THR A 1 457 ? -9.664 9.359 24.828 1 83.12 457 THR A C 1
ATOM 3384 O O . THR A 1 457 ? -9.57 8.422 25.625 1 83.12 457 THR A O 1
ATOM 3387 N N . GLY A 1 458 ? -9.172 9.383 23.672 1 84.38 458 GLY A N 1
ATOM 3388 C CA . GLY A 1 458 ? -8.422 8.211 23.234 1 84.38 458 GLY A CA 1
ATOM 3389 C C . GLY A 1 458 ? -9.312 7.094 22.719 1 84.38 458 GLY A C 1
ATOM 3390 O O . GLY A 1 458 ? -8.828 6.016 22.375 1 84.38 458 GLY A O 1
ATOM 3391 N N . LYS A 1 459 ? -10.594 7.328 22.609 1 85 459 LYS A N 1
ATOM 3392 C CA . LYS A 1 459 ? -11.547 6.316 22.156 1 85 459 LYS A CA 1
ATOM 3393 C C . LYS A 1 459 ? -11.508 6.145 20.641 1 85 459 LYS A C 1
ATOM 3395 O O . LYS A 1 459 ? -11.391 7.125 19.906 1 85 459 LYS A O 1
ATOM 3400 N N . SER A 1 460 ? -11.633 4.871 20.234 1 88.31 460 SER A N 1
ATOM 3401 C CA . SER A 1 460 ? -11.727 4.578 18.812 1 88.31 460 SER A CA 1
ATOM 3402 C C . SER A 1 460 ? -13.141 4.836 18.281 1 88.31 460 SER A C 1
ATOM 3404 O O . SER A 1 460 ? -14.117 4.387 18.875 1 88.31 460 SER A O 1
ATOM 3406 N N . MET A 1 461 ? -13.188 5.559 17.172 1 91.19 461 MET A N 1
ATOM 3407 C CA . MET A 1 461 ? -14.469 5.941 16.578 1 91.19 461 MET A CA 1
ATOM 3408 C C . MET A 1 461 ? -14.586 5.445 15.148 1 91.19 461 MET A C 1
ATOM 3410 O O . MET A 1 461 ? -13.57 5.281 14.461 1 91.19 461 MET A O 1
ATOM 3414 N N . GLN A 1 462 ? -15.766 5.117 14.75 1 91.75 462 GLN A N 1
ATOM 3415 C CA . GLN A 1 462 ? -16.078 4.797 13.359 1 91.75 462 GLN A CA 1
ATOM 3416 C C . GLN A 1 462 ? -17.281 5.598 12.867 1 91.75 462 GLN A C 1
ATOM 3418 O O . GLN A 1 462 ? -18.297 5.676 13.547 1 91.75 462 GLN A O 1
ATOM 3423 N N . VAL A 1 463 ? -17.109 6.191 11.742 1 94.44 463 VAL A N 1
ATOM 3424 C CA . VAL A 1 463 ? -18.172 6.988 11.141 1 94.44 463 VAL A CA 1
ATOM 3425 C C . VAL A 1 463 ? -18.453 6.5 9.727 1 94.44 463 VAL A C 1
ATOM 3427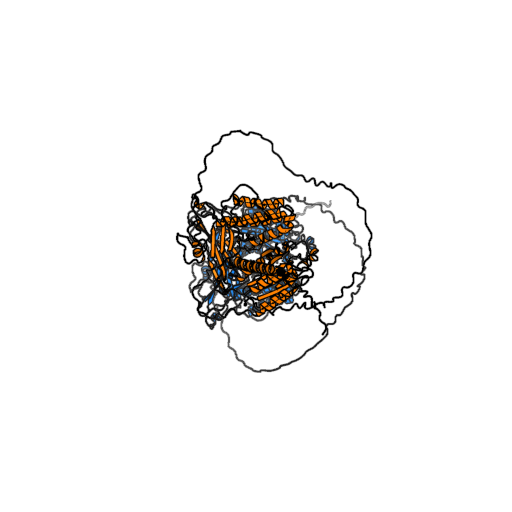 O O . VAL A 1 463 ? -17.516 6.332 8.93 1 94.44 463 VAL A O 1
ATOM 3430 N N . ASP A 1 464 ? -19.688 6.234 9.43 1 93.38 464 ASP A N 1
ATOM 3431 C CA . ASP A 1 464 ? -20.094 5.879 8.078 1 93.38 464 ASP A CA 1
ATOM 3432 C C . ASP A 1 464 ? -20.656 7.09 7.332 1 93.38 464 ASP A C 1
ATOM 3434 O O . ASP A 1 464 ? -21.547 7.777 7.832 1 93.38 464 ASP A O 1
ATOM 3438 N N . GLY A 1 465 ? -20.094 7.316 6.219 1 92.69 465 GLY A N 1
ATOM 3439 C CA . GLY A 1 465 ? -20.609 8.398 5.395 1 92.69 465 GLY A CA 1
ATOM 3440 C C . GLY A 1 465 ? -21.797 7.98 4.539 1 92.69 465 GLY A C 1
ATOM 3441 O O . GLY A 1 465 ? -22.188 6.809 4.531 1 92.69 465 GLY A O 1
ATOM 3442 N N . GLU A 1 466 ? -22.391 8.984 3.939 1 90.38 466 GLU A N 1
ATOM 3443 C CA . GLU A 1 466 ? -23.438 8.695 2.973 1 90.38 466 GLU A CA 1
ATOM 3444 C C . GLU A 1 466 ? -22.859 8.125 1.68 1 90.38 466 GLU A C 1
ATOM 3446 O O . GLU A 1 466 ? -21.812 8.57 1.216 1 90.38 466 GLU A O 1
ATOM 3451 N N . ASP A 1 467 ? -23.578 7.203 1.121 1 95.12 467 ASP A N 1
ATOM 3452 C CA . ASP A 1 467 ? -23.141 6.629 -0.147 1 95.12 467 ASP A CA 1
ATOM 3453 C C . ASP A 1 467 ? -23.234 7.656 -1.272 1 95.12 467 ASP A C 1
ATOM 3455 O O . ASP A 1 467 ? -24.125 8.508 -1.281 1 95.12 467 ASP A O 1
ATOM 3459 N N . ALA A 1 468 ? -22.203 7.582 -2.096 1 97.5 468 ALA A N 1
ATOM 3460 C CA . ALA A 1 468 ? -22.328 8.344 -3.336 1 97.5 468 ALA A CA 1
ATOM 3461 C C . ALA A 1 468 ? -23.203 7.617 -4.348 1 97.5 468 ALA A C 1
ATOM 3463 O O . ALA A 1 468 ? -22.859 6.531 -4.82 1 97.5 468 ALA A O 1
ATOM 3464 N N . VAL A 1 469 ? -24.312 8.234 -4.719 1 96.44 469 VAL A N 1
ATOM 3465 C CA . VAL A 1 469 ? -25.297 7.562 -5.551 1 96.44 469 VAL A CA 1
ATOM 3466 C C . VAL A 1 469 ? -25.609 8.414 -6.781 1 96.44 469 VAL A C 1
ATOM 3468 O O . VAL A 1 469 ? -25.609 9.648 -6.707 1 96.44 469 VAL A O 1
ATOM 3471 N N . VAL A 1 470 ? -25.797 7.746 -7.93 1 96 470 VAL A N 1
ATOM 3472 C CA . VAL A 1 470 ? -26.25 8.43 -9.141 1 96 470 VAL A CA 1
ATOM 3473 C C . VAL A 1 470 ? -27.562 7.812 -9.625 1 96 470 VAL A C 1
ATOM 3475 O O . VAL A 1 470 ? -27.734 6.598 -9.562 1 96 470 VAL A O 1
ATOM 3478 N N . ARG A 1 471 ? -28.484 8.633 -9.992 1 95.5 471 ARG A N 1
ATOM 3479 C CA . ARG A 1 471 ? -29.703 8.148 -10.609 1 95.5 471 ARG A CA 1
ATOM 3480 C C . ARG A 1 471 ? -29.453 7.652 -12.031 1 95.5 471 ARG A C 1
ATOM 3482 O O . ARG A 1 471 ? -28.578 8.164 -12.727 1 95.5 471 ARG A O 1
ATOM 3489 N N . ARG A 1 472 ? -30.266 6.68 -12.438 1 94.81 472 ARG A N 1
ATOM 3490 C CA . ARG A 1 472 ? -30.062 6.051 -13.734 1 94.81 472 ARG A CA 1
ATOM 3491 C C . ARG A 1 472 ? -31.328 6.125 -14.594 1 94.81 472 ARG A C 1
ATOM 3493 O O . ARG A 1 472 ? -31.922 5.098 -14.914 1 94.81 472 ARG A O 1
ATOM 3500 N N . PRO A 1 473 ? -31.656 7.281 -15.039 1 92.81 473 PRO A N 1
ATOM 3501 C CA . PRO A 1 473 ? -32.812 7.383 -15.945 1 92.81 473 PRO A CA 1
ATOM 3502 C C . PRO A 1 473 ? -32.5 6.836 -17.344 1 92.81 473 PRO A C 1
ATOM 3504 O O . PRO A 1 473 ? -31.328 6.617 -17.688 1 92.81 473 PRO A O 1
ATOM 3507 N N . ALA A 1 474 ? -33.562 6.562 -18.047 1 90.62 474 ALA A N 1
ATOM 3508 C CA . ALA A 1 474 ? -33.375 6.09 -19.406 1 90.62 474 ALA A CA 1
ATOM 3509 C C . ALA A 1 474 ? -32.594 7.113 -20.25 1 90.62 474 ALA A C 1
ATOM 3511 O O . ALA A 1 474 ? -31.703 6.758 -21 1 90.62 474 ALA A O 1
ATOM 3512 N N . GLU A 1 475 ? -33 8.383 -20.078 1 90.5 475 GLU A N 1
ATOM 3513 C CA . GLU A 1 475 ? -32.312 9.523 -20.672 1 90.5 475 GLU A CA 1
ATOM 3514 C C . GLU A 1 475 ? -32.219 10.688 -19.703 1 90.5 475 GLU A C 1
ATOM 3516 O O . GLU A 1 475 ? -33.125 10.922 -18.906 1 90.5 475 GLU A O 1
ATOM 3521 N N . VAL A 1 476 ? -31.109 11.328 -19.797 1 91.25 476 VAL A N 1
ATOM 3522 C CA . VAL A 1 476 ? -30.938 12.492 -18.922 1 91.25 476 VAL A CA 1
ATOM 3523 C C . VAL A 1 476 ? -31.453 13.742 -19.641 1 91.25 476 VAL A C 1
ATOM 3525 O O . VAL A 1 476 ? -30.75 14.305 -20.484 1 91.25 476 VAL A O 1
ATOM 3528 N N . THR A 1 477 ? -32.594 14.242 -19.375 1 87.5 477 THR A N 1
ATOM 3529 C CA . THR A 1 477 ? -33.188 15.336 -20.125 1 87.5 477 THR A CA 1
ATOM 3530 C C . THR A 1 477 ? -33.312 16.594 -19.25 1 87.5 477 THR A C 1
ATOM 3532 O O . THR A 1 477 ? -33.25 17.703 -19.766 1 87.5 477 THR A O 1
ATOM 3535 N N . SER A 1 478 ? -33.375 16.484 -17.969 1 89.62 478 SER A N 1
ATOM 3536 C CA . SER A 1 478 ? -33.562 17.641 -17.109 1 89.62 478 SER A CA 1
ATOM 3537 C C . SER A 1 478 ? -32.281 18.438 -16.922 1 89.62 478 SER A C 1
ATOM 3539 O O . SER A 1 478 ? -31.203 17.859 -16.859 1 89.62 478 SER A O 1
ATOM 3541 N N . GLU A 1 479 ? -32.406 19.703 -16.891 1 89.12 479 GLU A N 1
ATOM 3542 C CA . GLU A 1 479 ? -31.25 20.594 -16.688 1 89.12 479 GLU A CA 1
ATOM 3543 C C . GLU A 1 479 ? -30.609 20.344 -15.32 1 89.12 479 GLU A C 1
ATOM 3545 O O . GLU A 1 479 ? -29.391 20.422 -15.18 1 89.12 479 GLU A O 1
ATOM 3550 N N . GLU A 1 480 ? -31.406 20.031 -14.414 1 88.5 480 GLU A N 1
ATOM 3551 C CA . GLU A 1 480 ? -30.922 19.781 -13.062 1 88.5 480 GLU A CA 1
ATOM 3552 C C . GLU A 1 480 ? -30.031 18.547 -13.023 1 88.5 480 GLU A C 1
ATOM 3554 O O . GLU A 1 480 ? -29.047 18.5 -12.289 1 88.5 480 GLU A O 1
ATOM 3559 N N . ASP A 1 481 ? -30.344 17.656 -13.852 1 90.81 481 ASP A N 1
ATOM 3560 C CA . ASP A 1 481 ? -29.609 16.406 -13.875 1 90.81 481 ASP A CA 1
ATOM 3561 C C . ASP A 1 481 ? -28.297 16.547 -14.641 1 90.81 481 ASP A C 1
ATOM 3563 O O . ASP A 1 481 ? -27.406 15.711 -14.523 1 90.81 481 ASP A O 1
ATOM 3567 N N . GLN A 1 482 ? -28.234 17.625 -15.32 1 89.75 482 GLN A N 1
ATOM 3568 C CA . GLN A 1 482 ? -27.047 17.828 -16.141 1 89.75 482 GLN A CA 1
ATOM 3569 C C . GLN A 1 482 ? -26.109 18.844 -15.492 1 89.75 482 GLN A C 1
ATOM 3571 O O . GLN A 1 482 ? -24.984 19.047 -15.961 1 89.75 482 GLN A O 1
ATOM 3576 N N . LYS A 1 483 ? -26.531 19.469 -14.484 1 90.25 483 LYS A N 1
ATOM 3577 C CA . LYS A 1 483 ? -25.719 20.484 -13.828 1 90.25 483 LYS A CA 1
ATOM 3578 C C . LYS A 1 483 ? -24.656 19.828 -12.93 1 90.25 483 LYS A C 1
ATOM 3580 O O . LYS A 1 483 ? -25 19.062 -12.023 1 90.25 483 LYS A O 1
ATOM 3585 N N . PRO A 1 484 ? -23.438 20.203 -13.094 1 92.25 484 PRO A N 1
ATOM 3586 C CA . PRO A 1 484 ? -22.391 19.625 -12.25 1 92.25 484 PRO A CA 1
ATOM 3587 C C . PRO A 1 484 ? -22.438 20.141 -10.812 1 92.25 484 PRO A C 1
ATOM 3589 O O . PRO A 1 484 ? -22.844 21.281 -10.578 1 92.25 484 PRO A O 1
ATOM 3592 N N . SER A 1 485 ? -22.109 19.312 -9.875 1 94.31 485 SER A N 1
ATOM 3593 C CA . SER A 1 485 ? -22.047 19.688 -8.469 1 94.31 485 SER A CA 1
ATOM 3594 C C . SER A 1 485 ? -21 20.766 -8.234 1 94.31 485 SER A C 1
ATOM 3596 O O . SER A 1 485 ? -19.859 20.641 -8.672 1 94.31 485 SER A O 1
ATOM 3598 N N . MET A 1 486 ? -21.422 21.812 -7.527 1 93.44 486 MET A N 1
ATOM 3599 C CA . MET A 1 486 ? -20.516 22.922 -7.227 1 93.44 486 MET A CA 1
ATOM 3600 C C . MET A 1 486 ? -19.359 22.438 -6.352 1 93.44 486 MET A C 1
ATOM 3602 O O . MET A 1 486 ? -18.219 22.859 -6.539 1 93.44 486 MET A O 1
ATOM 3606 N N . GLU A 1 487 ? -19.656 21.547 -5.43 1 94.88 487 GLU A N 1
ATOM 3607 C CA . GLU A 1 487 ? -18.625 21.031 -4.539 1 94.88 487 GLU A CA 1
ATOM 3608 C C . GLU A 1 487 ? -17.531 20.297 -5.324 1 94.88 487 GLU A C 1
ATOM 3610 O O . GLU A 1 487 ? -16.344 20.469 -5.047 1 94.88 487 GLU A O 1
ATOM 3615 N N . VAL A 1 488 ? -17.969 19.562 -6.254 1 96.88 488 VAL A N 1
ATOM 3616 C CA . VAL A 1 488 ? -17.016 18.797 -7.055 1 96.88 488 VAL A CA 1
ATOM 3617 C C . VAL A 1 488 ? -16.234 19.734 -7.961 1 96.88 488 VAL A C 1
ATOM 3619 O O . VAL A 1 488 ? -15.008 19.609 -8.102 1 96.88 488 VAL A O 1
ATOM 3622 N N . GLN A 1 489 ? -16.891 20.734 -8.5 1 95.12 489 GLN A N 1
ATOM 3623 C CA . GLN A 1 489 ? -16.219 21.672 -9.406 1 95.12 489 GLN A CA 1
ATOM 3624 C C . GLN A 1 489 ? -15.164 22.484 -8.68 1 95.12 489 GLN A C 1
ATOM 3626 O O . GLN A 1 489 ? -14.078 22.719 -9.203 1 95.12 489 GLN A O 1
ATOM 3631 N N . VAL A 1 490 ? -15.531 22.922 -7.5 1 93.69 490 VAL A N 1
ATOM 3632 C CA . VAL A 1 490 ? -14.602 23.734 -6.715 1 93.69 490 VAL A CA 1
ATOM 3633 C C . VAL A 1 490 ? -13.359 22.906 -6.387 1 93.69 490 VAL A C 1
ATOM 3635 O O . VAL A 1 490 ? -12.234 23.406 -6.52 1 93.69 490 VAL A O 1
ATOM 3638 N N . GLU A 1 491 ? -13.578 21.703 -5.965 1 95.75 491 GLU A N 1
ATOM 3639 C CA . GLU A 1 491 ? -12.43 20.875 -5.613 1 95.75 491 GLU A CA 1
ATOM 3640 C C . GLU A 1 491 ? -11.602 20.516 -6.848 1 95.75 491 GLU A C 1
ATOM 3642 O O . GLU A 1 491 ? -10.375 20.469 -6.785 1 95.75 491 GLU A O 1
ATOM 3647 N N . ARG A 1 492 ? -12.234 20.219 -7.898 1 95.81 492 ARG A N 1
ATOM 3648 C CA . ARG A 1 492 ? -11.523 19.953 -9.141 1 95.81 492 ARG A CA 1
ATOM 3649 C C . ARG A 1 492 ? -10.633 21.141 -9.523 1 95.81 492 ARG A C 1
ATOM 3651 O O . ARG A 1 492 ? -9.492 20.953 -9.938 1 95.81 492 ARG A O 1
ATOM 3658 N N . PHE A 1 493 ? -11.227 22.328 -9.383 1 94.5 493 PHE A N 1
ATOM 3659 C CA . PHE A 1 493 ? -10.461 23.531 -9.68 1 94.5 493 PHE A CA 1
ATOM 3660 C C . PHE A 1 493 ? -9.25 23.641 -8.766 1 94.5 493 PHE A C 1
ATOM 3662 O O . PHE A 1 493 ? -8.148 23.953 -9.219 1 94.5 493 PHE A O 1
ATOM 3669 N N . ARG A 1 494 ? -9.414 23.422 -7.527 1 94.31 494 ARG A N 1
ATOM 3670 C CA . ARG A 1 494 ? -8.312 23.516 -6.574 1 94.31 494 ARG A CA 1
ATOM 3671 C C . ARG A 1 494 ? -7.199 22.531 -6.922 1 94.31 494 ARG A C 1
ATOM 3673 O O . ARG A 1 494 ? -6.016 22.875 -6.875 1 94.31 494 ARG A O 1
ATOM 3680 N N . VAL A 1 495 ? -7.566 21.312 -7.191 1 96.31 495 VAL A N 1
ATOM 3681 C CA . VAL A 1 495 ? -6.594 20.281 -7.523 1 96.31 495 VAL A CA 1
ATOM 3682 C C . VAL A 1 495 ? -5.82 20.672 -8.781 1 96.31 495 VAL A C 1
ATOM 3684 O O . VAL A 1 495 ? -4.594 20.562 -8.82 1 96.31 495 VAL A O 1
ATOM 3687 N N . GLU A 1 496 ? -6.52 21.125 -9.742 1 96.19 496 GLU A N 1
ATOM 3688 C CA . GLU A 1 496 ? -5.871 21.562 -10.977 1 96.19 496 GLU A CA 1
ATOM 3689 C C . GLU A 1 496 ? -4.953 22.75 -10.734 1 96.19 496 GLU A C 1
ATOM 3691 O O . GLU A 1 496 ? -3.875 22.844 -11.328 1 96.19 496 GLU A O 1
ATOM 3696 N N . ALA A 1 497 ? -5.426 23.672 -9.914 1 94.75 497 ALA A N 1
ATOM 3697 C CA . ALA A 1 497 ? -4.598 24.828 -9.57 1 94.75 497 ALA A CA 1
ATOM 3698 C C . ALA A 1 497 ? -3.307 24.391 -8.883 1 94.75 497 ALA A C 1
ATOM 3700 O O . ALA A 1 497 ? -2.229 24.891 -9.195 1 94.75 497 ALA A O 1
ATOM 3701 N N . ALA A 1 498 ? -3.412 23.484 -7.957 1 94.62 498 ALA A N 1
ATOM 3702 C CA . ALA A 1 498 ? -2.23 22.969 -7.27 1 94.62 498 ALA A CA 1
ATOM 3703 C C . ALA A 1 498 ? -1.257 22.328 -8.25 1 94.62 498 ALA A C 1
ATOM 3705 O O . ALA A 1 498 ? -0.043 22.516 -8.148 1 94.62 498 ALA A O 1
ATOM 3706 N N . GLU A 1 499 ? -1.75 21.609 -9.172 1 96.12 499 GLU A N 1
ATOM 3707 C CA . GLU A 1 499 ? -0.916 20.984 -10.188 1 96.12 499 GLU A CA 1
ATOM 3708 C C . GLU A 1 499 ? -0.243 22.031 -11.07 1 96.12 499 GLU A C 1
ATOM 3710 O O . GLU A 1 499 ? 0.916 21.875 -11.461 1 96.12 499 GLU A O 1
ATOM 3715 N N . ASP A 1 500 ? -1.013 23.016 -11.344 1 97 500 ASP A N 1
ATOM 3716 C CA . ASP A 1 500 ? -0.464 24.094 -12.172 1 97 500 ASP A CA 1
ATOM 3717 C C . ASP A 1 500 ? 0.638 24.844 -11.43 1 97 500 ASP A C 1
ATOM 3719 O O . ASP A 1 500 ? 1.601 25.297 -12.047 1 97 500 ASP A O 1
ATOM 3723 N N . ILE A 1 501 ? 0.476 25.047 -10.164 1 95.56 501 ILE A N 1
ATOM 3724 C CA . ILE A 1 501 ? 1.533 25.672 -9.375 1 95.56 501 ILE A CA 1
ATOM 3725 C C . ILE A 1 501 ? 2.812 24.844 -9.477 1 95.56 501 ILE A C 1
ATOM 3727 O O . ILE A 1 501 ? 3.896 25.391 -9.695 1 95.56 501 ILE A O 1
ATOM 3731 N N . ALA A 1 502 ? 2.693 23.609 -9.336 1 96.06 502 ALA A N 1
ATOM 3732 C CA . ALA A 1 502 ? 3.848 22.734 -9.445 1 96.06 502 ALA A CA 1
ATOM 3733 C C . ALA A 1 502 ? 4.465 22.812 -10.836 1 96.06 502 ALA A C 1
ATOM 3735 O O . ALA A 1 502 ? 5.691 22.859 -10.977 1 96.06 502 ALA A O 1
ATOM 3736 N N . ALA A 1 503 ? 3.637 22.797 -11.844 1 97.25 503 ALA A N 1
ATOM 3737 C CA . ALA A 1 503 ? 4.121 22.891 -13.219 1 97.25 503 ALA A CA 1
ATOM 3738 C C . ALA A 1 503 ? 4.836 24.219 -13.461 1 97.25 503 ALA A C 1
ATOM 3740 O O . ALA A 1 503 ? 5.859 24.266 -14.141 1 97.25 503 ALA A O 1
ATOM 3741 N N . ALA A 1 504 ? 4.219 25.219 -12.945 1 97.56 504 ALA A N 1
ATOM 3742 C CA . ALA A 1 504 ? 4.828 26.547 -13.07 1 97.56 504 ALA A CA 1
ATOM 3743 C C . ALA A 1 504 ? 6.191 26.594 -12.383 1 97.56 504 ALA A C 1
ATOM 3745 O O . ALA A 1 504 ? 7.137 27.188 -12.906 1 97.56 504 ALA A O 1
ATOM 3746 N N . ARG A 1 505 ? 6.289 26.047 -11.258 1 96.31 505 ARG A N 1
ATOM 3747 C CA . ARG A 1 505 ? 7.566 26 -10.555 1 96.31 505 ARG A CA 1
ATOM 3748 C C . ARG A 1 505 ? 8.609 25.25 -11.391 1 96.31 505 ARG A C 1
ATOM 3750 O O . ARG A 1 505 ? 9.758 25.703 -11.492 1 96.31 505 ARG A O 1
ATOM 3757 N N . ALA A 1 506 ? 8.203 24.125 -11.93 1 95.88 506 ALA A N 1
ATOM 3758 C CA . ALA A 1 506 ? 9.125 23.359 -12.773 1 95.88 506 ALA A CA 1
ATOM 3759 C C . ALA A 1 506 ? 9.617 24.203 -13.945 1 95.88 506 ALA A C 1
ATOM 3761 O O . ALA A 1 506 ? 10.797 24.156 -14.297 1 95.88 506 ALA A O 1
ATOM 3762 N N . ALA A 1 507 ? 8.734 24.891 -14.531 1 96.75 507 ALA A N 1
ATOM 3763 C CA . ALA A 1 507 ? 9.102 25.781 -15.641 1 96.75 507 ALA A CA 1
ATOM 3764 C C . ALA A 1 507 ? 10.086 26.859 -15.18 1 96.75 507 ALA A C 1
ATOM 3766 O O . ALA A 1 507 ? 11.07 27.141 -15.859 1 96.75 507 ALA A O 1
ATOM 3767 N N . ALA A 1 508 ? 9.797 27.469 -14.047 1 96.81 508 ALA A N 1
ATOM 3768 C CA . ALA A 1 508 ? 10.672 28.516 -13.5 1 96.81 508 ALA A CA 1
ATOM 3769 C C . ALA A 1 508 ? 12.055 27.953 -13.188 1 96.81 508 ALA A C 1
ATOM 3771 O O . ALA A 1 508 ? 13.062 28.625 -13.422 1 96.81 508 ALA A O 1
ATOM 3772 N N . GLU A 1 509 ? 12.102 26.766 -12.641 1 95.12 509 GLU A N 1
ATOM 3773 C CA . GLU A 1 509 ? 13.375 26.125 -12.297 1 95.12 509 GLU A CA 1
ATOM 3774 C C . GLU A 1 509 ? 14.211 25.859 -13.547 1 95.12 509 GLU A C 1
ATOM 3776 O O . GLU A 1 509 ? 15.445 25.828 -13.484 1 95.12 509 GLU A O 1
ATOM 3781 N N . ARG A 1 510 ? 13.531 25.766 -14.688 1 94.94 510 ARG A N 1
ATOM 3782 C CA . ARG A 1 510 ? 14.227 25.594 -15.961 1 94.94 510 ARG A CA 1
ATOM 3783 C C . ARG A 1 510 ? 14.594 26.938 -16.578 1 94.94 510 ARG A C 1
ATOM 3785 O O . ARG A 1 510 ? 15.188 26.984 -17.656 1 94.94 510 ARG A O 1
ATOM 3792 N N . GLY A 1 511 ? 14.18 27.969 -15.961 1 95.12 511 GLY A N 1
ATOM 3793 C CA . GLY A 1 511 ? 14.508 29.297 -16.422 1 95.12 511 GLY A CA 1
ATOM 3794 C C . GLY A 1 511 ? 13.438 29.906 -17.312 1 95.12 511 GLY A C 1
ATOM 3795 O O . GLY A 1 511 ? 13.617 31 -17.859 1 95.12 511 GLY A O 1
ATOM 3796 N N . ASP A 1 512 ? 12.422 29.156 -17.5 1 96.75 512 ASP A N 1
ATOM 3797 C CA . ASP A 1 512 ? 11.336 29.656 -18.344 1 96.75 512 ASP A CA 1
ATOM 3798 C C . ASP A 1 512 ? 10.281 30.391 -17.531 1 96.75 512 ASP A C 1
ATOM 3800 O O . ASP A 1 512 ? 9.148 29.922 -17.391 1 96.75 512 ASP A O 1
ATOM 3804 N N . TYR A 1 513 ? 10.57 31.609 -17.125 1 96.62 513 TYR A N 1
ATOM 3805 C CA . TYR A 1 513 ? 9.734 32.375 -16.219 1 96.62 513 TYR A CA 1
ATOM 3806 C C . TYR A 1 513 ? 8.461 32.844 -16.922 1 96.62 513 TYR A C 1
ATOM 3808 O O . TYR A 1 513 ? 7.395 32.938 -16.297 1 96.62 513 TYR A O 1
ATOM 3816 N N . ALA A 1 514 ? 8.531 33.094 -18.156 1 95.88 514 ALA A N 1
ATOM 3817 C CA . ALA A 1 514 ? 7.352 33.5 -18.906 1 95.88 514 ALA A CA 1
ATOM 3818 C C . ALA A 1 514 ? 6.324 32.375 -18.984 1 95.88 514 ALA A C 1
ATOM 3820 O O . ALA A 1 514 ? 5.125 32.625 -18.812 1 95.88 514 ALA A O 1
ATOM 3821 N N . GLU A 1 515 ? 6.848 31.234 -19.25 1 96.88 515 GLU A N 1
ATOM 3822 C CA . GLU A 1 515 ? 5.953 30.094 -19.281 1 96.88 515 GLU A CA 1
ATOM 3823 C C . GLU A 1 515 ? 5.332 29.828 -17.922 1 96.88 515 GLU A C 1
ATOM 3825 O O . GLU A 1 515 ? 4.156 29.469 -17.812 1 96.88 515 GLU A O 1
ATOM 3830 N N . ALA A 1 516 ? 6.141 29.922 -16.906 1 97.75 516 ALA A N 1
ATOM 3831 C CA . ALA A 1 516 ? 5.637 29.734 -15.547 1 97.75 516 ALA A CA 1
ATOM 3832 C C . ALA A 1 516 ? 4.477 30.688 -15.258 1 97.75 516 ALA A C 1
ATOM 3834 O O . ALA A 1 516 ? 3.428 30.266 -14.766 1 97.75 516 ALA A O 1
ATOM 3835 N N . ALA A 1 517 ? 4.641 31.875 -15.586 1 96.88 517 ALA A N 1
ATOM 3836 C CA . ALA A 1 517 ? 3.586 32.875 -15.375 1 96.88 517 ALA A CA 1
ATOM 3837 C C . ALA A 1 517 ? 2.357 32.562 -16.219 1 96.88 517 ALA A C 1
ATOM 3839 O O . ALA A 1 517 ? 1.224 32.688 -15.758 1 96.88 517 ALA A O 1
ATOM 3840 N N . ARG A 1 518 ? 2.604 32.094 -17.391 1 97.31 518 ARG A N 1
ATOM 3841 C CA . ARG A 1 518 ? 1.506 31.797 -18.297 1 97.31 518 ARG A CA 1
ATOM 3842 C C . ARG A 1 518 ? 0.655 30.641 -17.781 1 97.31 518 ARG A C 1
ATOM 3844 O O . ARG A 1 518 ? -0.57 30.656 -17.922 1 97.31 518 ARG A O 1
ATOM 3851 N N . ILE A 1 519 ? 1.279 29.656 -17.25 1 97.88 519 ILE A N 1
ATOM 3852 C CA . ILE A 1 519 ? 0.569 28.516 -16.688 1 97.88 519 ILE A CA 1
ATOM 3853 C C . ILE A 1 519 ? -0.4 28.984 -15.609 1 97.88 519 ILE A C 1
ATOM 3855 O O . ILE A 1 519 ? -1.568 28.594 -15.602 1 97.88 519 ILE A O 1
ATOM 3859 N N . LEU A 1 520 ? 0.071 29.844 -14.789 1 97.06 520 LEU A N 1
ATOM 3860 C CA . LEU A 1 520 ? -0.735 30.344 -13.68 1 97.06 520 LEU A CA 1
ATOM 3861 C C . LEU A 1 520 ? -1.836 31.281 -14.188 1 97.06 520 LEU A C 1
ATOM 3863 O O . LEU A 1 520 ? -2.965 31.234 -13.688 1 97.06 520 LEU A O 1
ATOM 3867 N N . ASP A 1 521 ? -1.539 32 -15.156 1 96.44 521 ASP A N 1
ATOM 3868 C CA . ASP A 1 521 ? -2.518 32.938 -15.719 1 96.44 521 ASP A CA 1
ATOM 3869 C C . ASP A 1 521 ? -3.648 32.188 -16.422 1 96.44 521 ASP A C 1
ATOM 3871 O O . ASP A 1 521 ? -4.812 32.562 -16.328 1 96.44 521 ASP A O 1
ATOM 3875 N N . ARG A 1 522 ? -3.268 31.219 -17.094 1 96.38 522 ARG A N 1
ATOM 3876 C CA . ARG A 1 522 ? -4.273 30.406 -17.766 1 96.38 522 ARG A CA 1
ATOM 3877 C C . ARG A 1 522 ? -5.266 29.812 -16.781 1 96.38 522 ARG A C 1
ATOM 3879 O O . ARG A 1 522 ? -6.461 29.734 -17.062 1 96.38 522 ARG A O 1
ATOM 3886 N N . ARG A 1 523 ? -4.781 29.375 -15.672 1 95.06 523 ARG A N 1
ATOM 3887 C CA . ARG A 1 523 ? -5.648 28.828 -14.641 1 95.06 523 ARG A CA 1
ATOM 3888 C C . ARG A 1 523 ? -6.586 29.891 -14.086 1 95.06 523 ARG A C 1
ATOM 3890 O O . ARG A 1 523 ? -7.758 29.625 -13.812 1 95.06 523 ARG A O 1
ATOM 3897 N N . GLN A 1 524 ? -6.094 31.047 -13.922 1 92.88 524 GLN A N 1
ATOM 3898 C CA . GLN A 1 524 ? -6.934 32.156 -13.477 1 92.88 524 GLN A CA 1
ATOM 3899 C C . GLN A 1 524 ? -8.047 32.438 -14.484 1 92.88 524 GLN A C 1
ATOM 3901 O O . GLN A 1 524 ? -9.203 32.625 -14.094 1 92.88 524 GLN A O 1
ATOM 3906 N N . GLU A 1 525 ? -7.668 32.344 -15.719 1 92.69 525 GLU A N 1
ATOM 3907 C CA . GLU A 1 525 ? -8.633 32.625 -16.781 1 92.69 525 GLU A CA 1
ATOM 3908 C C . GLU A 1 525 ? -9.711 31.531 -16.844 1 92.69 525 GLU A C 1
ATOM 3910 O O . GLU A 1 525 ? -10.875 31.828 -17.109 1 92.69 525 GLU A O 1
ATOM 3915 N N . ALA A 1 526 ? -9.305 30.359 -16.609 1 90.44 526 ALA A N 1
ATOM 3916 C CA . ALA A 1 526 ? -10.25 29.25 -16.609 1 90.44 526 ALA A CA 1
ATOM 3917 C C . ALA A 1 526 ? -11.312 29.438 -15.523 1 90.44 526 ALA A C 1
ATOM 3919 O O . ALA A 1 526 ? -12.469 29.062 -15.711 1 90.44 526 ALA A O 1
ATOM 3920 N N . ALA A 1 527 ? -10.93 29.953 -14.406 1 88.12 527 ALA A N 1
ATOM 3921 C CA . ALA A 1 527 ? -11.859 30.188 -13.305 1 88.12 527 ALA A CA 1
ATOM 3922 C C . ALA A 1 527 ? -12.844 31.297 -13.641 1 88.12 527 ALA A C 1
ATOM 3924 O O . ALA A 1 527 ? -14.008 31.25 -13.234 1 88.12 527 ALA A O 1
ATOM 3925 N N . ARG A 1 528 ? -12.398 32.25 -14.398 1 84.06 528 ARG A N 1
ATOM 3926 C CA . ARG A 1 528 ? -13.227 33.406 -14.727 1 84.06 528 ARG A CA 1
ATOM 3927 C C . ARG A 1 528 ? -14.305 33.062 -15.742 1 84.06 528 ARG A C 1
ATOM 3929 O O . ARG A 1 528 ? -15.359 33.688 -15.789 1 84.06 528 ARG A O 1
ATOM 3936 N N . THR A 1 529 ? -14.078 32.031 -16.5 1 79.94 529 THR A N 1
ATOM 3937 C CA . THR A 1 529 ? -15 31.656 -17.562 1 79.94 529 THR A CA 1
ATOM 3938 C C . THR A 1 529 ? -15.906 30.516 -17.125 1 79.94 529 THR A C 1
ATOM 3940 O O . THR A 1 529 ? -16.75 30.047 -17.906 1 79.94 529 THR A O 1
ATOM 3943 N N . SER A 1 530 ? -15.773 30.141 -15.938 1 81.5 530 SER A N 1
ATOM 3944 C CA . SER A 1 530 ? -16.547 28.984 -15.484 1 81.5 530 SER A CA 1
ATOM 3945 C C . SER A 1 530 ? -17.625 29.406 -14.492 1 81.5 530 SER A C 1
ATOM 3947 O O . SER A 1 530 ? -17.734 30.594 -14.148 1 81.5 530 SER A O 1
ATOM 3949 N N . ASP A 1 531 ? -18.547 28.484 -14.172 1 82.88 531 ASP A N 1
ATOM 3950 C CA . ASP A 1 531 ? -19.609 28.688 -13.195 1 82.88 531 ASP A CA 1
ATOM 3951 C C . ASP A 1 531 ? -19.047 28.875 -11.789 1 82.88 531 ASP A C 1
ATOM 3953 O O . ASP A 1 531 ? -19.797 29.094 -10.836 1 82.88 531 ASP A O 1
ATOM 3957 N N . LEU A 1 532 ? -17.797 28.906 -11.734 1 86.38 532 LEU A N 1
ATOM 3958 C CA . LEU A 1 532 ? -17.141 28.984 -10.43 1 86.38 532 LEU A CA 1
ATOM 3959 C C . LEU A 1 532 ? -17.016 30.438 -9.977 1 86.38 532 LEU A C 1
ATOM 3961 O O . LEU A 1 532 ? -16.641 30.703 -8.836 1 86.38 532 LEU A O 1
ATOM 3965 N N . VAL A 1 533 ? -17.547 31.203 -10.969 1 80.06 533 VAL A N 1
ATOM 3966 C CA . VAL A 1 533 ? -17.453 32.625 -10.68 1 80.06 533 VAL A CA 1
ATOM 3967 C C . VAL A 1 533 ? -18.344 32.969 -9.484 1 80.06 533 VAL A C 1
ATOM 3969 O O . VAL A 1 533 ? -19.5 32.562 -9.438 1 80.06 533 VAL A O 1
ATOM 3972 N N . GLY A 1 534 ? -17.875 33.281 -8.328 1 79 534 GLY A N 1
ATOM 3973 C CA . GLY A 1 534 ? -18.656 33.656 -7.16 1 79 534 GLY A CA 1
ATOM 3974 C C . GLY A 1 534 ? -18.344 32.812 -5.934 1 79 534 GLY A C 1
ATOM 3975 O O . GLY A 1 534 ? -18.75 33.156 -4.82 1 79 534 GLY A O 1
ATOM 3976 N N . ASP A 1 535 ? -17.875 31.719 -6.277 1 86.62 535 ASP A N 1
ATOM 3977 C CA . ASP A 1 535 ? -17.516 30.891 -5.129 1 86.62 535 ASP A CA 1
ATOM 3978 C C . ASP A 1 535 ? -16.281 31.438 -4.41 1 86.62 535 ASP A C 1
ATOM 3980 O O . ASP A 1 535 ? -15.234 31.641 -5.023 1 86.62 535 ASP A O 1
ATOM 3984 N N . ALA A 1 536 ? -16.406 31.656 -3.098 1 83.19 536 ALA A N 1
ATOM 3985 C CA . ALA A 1 536 ? -15.352 32.281 -2.305 1 83.19 536 ALA A CA 1
ATOM 3986 C C . ALA A 1 536 ? -14.102 31.422 -2.258 1 83.19 536 ALA A C 1
ATOM 3988 O O . ALA A 1 536 ? -12.984 31.953 -2.184 1 83.19 536 ALA A O 1
ATOM 3989 N N . ARG A 1 537 ? -14.289 30.188 -2.305 1 87 537 ARG A N 1
ATOM 3990 C CA . ARG A 1 537 ? -13.133 29.297 -2.246 1 87 537 ARG A CA 1
ATOM 3991 C C . ARG A 1 537 ? -12.305 29.391 -3.521 1 87 537 ARG A C 1
ATOM 3993 O O . ARG A 1 537 ? -11.07 29.422 -3.467 1 87 537 ARG A O 1
ATOM 4000 N N . CYS A 1 538 ? -12.945 29.438 -4.555 1 88.81 538 CYS A N 1
ATOM 4001 C CA . CYS A 1 538 ? -12.258 29.578 -5.832 1 88.81 538 CYS A CA 1
ATOM 4002 C C . CYS A 1 538 ? -11.594 30.938 -5.945 1 88.81 538 CYS A C 1
ATOM 4004 O O . CYS A 1 538 ? -10.492 31.062 -6.484 1 88.81 538 CYS A O 1
ATOM 4006 N N . ALA A 1 539 ? -12.305 31.891 -5.41 1 85.38 539 ALA A N 1
ATOM 4007 C CA . ALA A 1 539 ? -11.75 33.25 -5.438 1 85.38 539 ALA A CA 1
ATOM 4008 C C . ALA A 1 539 ? -10.438 33.312 -4.66 1 85.38 539 ALA A C 1
ATOM 4010 O O . ALA A 1 539 ? -9.5 34 -5.066 1 85.38 539 ALA A O 1
ATOM 4011 N N . ALA A 1 540 ? -10.383 32.656 -3.572 1 84.5 540 ALA A N 1
ATOM 4012 C CA . ALA A 1 540 ? -9.164 32.625 -2.768 1 84.5 540 ALA A CA 1
ATOM 4013 C C . ALA A 1 540 ? -8.008 31.984 -3.543 1 84.5 540 ALA A C 1
ATOM 4015 O O . ALA A 1 540 ? -6.871 32.469 -3.477 1 84.5 540 ALA A O 1
ATOM 4016 N N . VAL A 1 541 ? -8.289 30.953 -4.289 1 89.5 541 VAL A N 1
ATOM 4017 C CA . VAL A 1 541 ? -7.266 30.266 -5.07 1 89.5 541 VAL A CA 1
ATOM 4018 C C . VAL A 1 541 ? -6.809 31.156 -6.219 1 89.5 541 VAL A C 1
ATOM 4020 O O . VAL A 1 541 ? -5.613 31.234 -6.516 1 89.5 541 VAL A O 1
ATOM 4023 N N . VAL A 1 542 ? -7.75 31.828 -6.812 1 89.25 542 VAL A N 1
ATOM 4024 C CA . VAL A 1 542 ? -7.418 32.719 -7.926 1 89.25 542 VAL A CA 1
ATOM 4025 C C . VAL A 1 542 ? -6.512 33.844 -7.434 1 89.25 542 VAL A C 1
ATOM 4027 O O . VAL A 1 542 ? -5.559 34.219 -8.117 1 89.25 542 VAL A O 1
ATOM 4030 N N . TYR A 1 543 ? -6.824 34.312 -6.289 1 85 543 TYR A N 1
ATOM 4031 C CA . TYR A 1 543 ? -5.984 35.344 -5.695 1 85 543 TYR A CA 1
ATOM 4032 C C . TYR A 1 543 ? -4.562 34.844 -5.484 1 85 543 TYR A C 1
ATOM 4034 O O . TYR A 1 543 ? -3.596 35.562 -5.777 1 85 543 TYR A O 1
ATOM 4042 N N . GLU A 1 544 ? -4.426 33.719 -4.961 1 87.25 544 GLU A N 1
ATOM 4043 C CA . GLU A 1 544 ? -3.113 33.125 -4.754 1 87.25 544 GLU A CA 1
ATOM 4044 C C . GLU A 1 544 ? -2.369 32.938 -6.074 1 87.25 544 GLU A C 1
ATOM 4046 O O . GLU A 1 544 ? -1.173 33.219 -6.16 1 87.25 544 GLU A O 1
ATOM 4051 N N . LEU A 1 545 ? -3.098 32.469 -7.074 1 91.44 545 LEU A N 1
ATOM 4052 C CA . LEU A 1 545 ? -2.484 32.281 -8.383 1 91.44 545 LEU A CA 1
ATOM 4053 C C . LEU A 1 545 ? -1.977 33.594 -8.961 1 91.44 545 LEU A C 1
ATOM 4055 O O . LEU A 1 545 ? -0.915 33.625 -9.578 1 91.44 545 LEU A O 1
ATOM 4059 N N . ALA A 1 546 ? -2.721 34.594 -8.734 1 89.44 546 ALA A N 1
ATOM 4060 C CA . ALA A 1 546 ? -2.322 35.906 -9.227 1 89.44 546 ALA A CA 1
ATOM 4061 C C . ALA A 1 546 ? -1.041 36.375 -8.547 1 89.44 546 ALA A C 1
ATOM 4063 O O . ALA A 1 546 ? -0.147 36.938 -9.203 1 89.44 546 ALA A O 1
ATOM 4064 N N . GLU A 1 547 ? -0.983 36.188 -7.27 1 87.25 547 GLU A N 1
ATOM 4065 C CA . GLU A 1 547 ? 0.213 36.562 -6.52 1 87.25 547 GLU A CA 1
ATOM 4066 C C . GLU A 1 547 ? 1.428 35.781 -6.98 1 87.25 547 GLU A C 1
ATOM 4068 O O . GLU A 1 547 ? 2.516 36.344 -7.148 1 87.25 547 GLU A O 1
ATOM 4073 N N . LEU A 1 548 ? 1.229 34.562 -7.18 1 91.88 548 LEU A N 1
ATOM 4074 C CA . LEU A 1 548 ? 2.336 33.719 -7.59 1 91.88 548 LEU A CA 1
ATOM 4075 C C . LEU A 1 548 ? 2.801 34.062 -9 1 91.88 548 LEU A C 1
ATOM 4077 O O . LEU A 1 548 ? 3.996 34 -9.297 1 91.88 548 LEU A O 1
ATOM 4081 N N . SER A 1 549 ? 1.847 34.344 -9.82 1 94.06 549 SER A N 1
ATOM 4082 C CA . SER A 1 549 ? 2.199 34.719 -11.188 1 94.06 549 SER A CA 1
ATOM 4083 C C . SER A 1 549 ? 3.115 35.938 -11.195 1 94.06 549 SER A C 1
ATOM 4085 O O . SER A 1 549 ? 4.074 36 -11.969 1 94.06 549 SER A O 1
ATOM 4087 N N . ALA A 1 550 ? 2.846 36.844 -10.305 1 90 550 ALA A N 1
ATOM 4088 C CA . ALA A 1 550 ? 3.664 38.062 -10.195 1 90 550 ALA A CA 1
ATOM 4089 C C . ALA A 1 550 ? 5.062 37.719 -9.68 1 90 550 ALA A C 1
ATOM 4091 O O . ALA A 1 550 ? 6.039 38.375 -10.062 1 90 550 ALA A O 1
ATOM 4092 N N . ARG A 1 551 ? 5.184 36.75 -8.938 1 91 551 ARG A N 1
ATOM 4093 C CA . ARG A 1 551 ? 6.445 36.438 -8.266 1 91 551 ARG A CA 1
ATOM 4094 C C . ARG A 1 551 ? 7.305 35.5 -9.109 1 91 551 ARG A C 1
ATOM 4096 O O . ARG A 1 551 ? 8.461 35.25 -8.766 1 91 551 ARG A O 1
ATOM 4103 N N . VAL A 1 552 ? 6.762 35.031 -10.156 1 94 552 VAL A N 1
ATOM 4104 C CA . VAL A 1 552 ? 7.535 34.094 -10.961 1 94 552 VAL A CA 1
ATOM 4105 C C . VAL A 1 552 ? 7.871 34.719 -12.312 1 94 552 VAL A C 1
ATOM 4107 O O . VAL A 1 552 ? 8.625 34.156 -13.102 1 94 552 VAL A O 1
ATOM 4110 N N . SER A 1 553 ? 7.441 35.906 -12.594 1 89.06 553 SER A N 1
ATOM 4111 C CA . SER A 1 553 ? 7.5 36.5 -13.922 1 89.06 553 SER A CA 1
ATOM 4112 C C . SER A 1 553 ? 8.938 36.812 -14.32 1 89.06 553 SER A C 1
ATOM 4114 O O . SER A 1 553 ? 9.266 36.844 -15.508 1 89.06 553 SER A O 1
ATOM 4116 N N . THR A 1 554 ? 9.758 37.094 -13.266 1 92.88 554 THR A N 1
ATOM 4117 C CA . THR A 1 554 ? 11.156 37.375 -13.547 1 92.88 554 THR A CA 1
ATOM 4118 C C . THR A 1 554 ? 12.078 36.5 -12.695 1 92.88 554 THR A C 1
ATOM 4120 O O . THR A 1 554 ? 11.664 36 -11.664 1 92.88 554 THR A O 1
ATOM 4123 N N . ARG A 1 555 ? 13.258 36.469 -13.18 1 94 555 ARG A N 1
ATOM 4124 C CA . ARG A 1 555 ? 14.25 35.656 -12.453 1 94 555 ARG A CA 1
ATOM 4125 C C . ARG A 1 555 ? 14.484 36.219 -11.055 1 94 555 ARG A C 1
ATOM 4127 O O . ARG A 1 555 ? 14.555 35.469 -10.086 1 94 555 ARG A O 1
ATOM 4134 N N . ARG A 1 556 ? 14.633 37.531 -10.984 1 92.06 556 ARG A N 1
ATOM 4135 C CA . ARG A 1 556 ? 14.922 38.156 -9.711 1 92.06 556 ARG A CA 1
ATOM 4136 C C . ARG A 1 556 ? 13.812 37.906 -8.695 1 92.06 556 ARG A C 1
ATOM 4138 O O . ARG A 1 556 ? 14.086 37.5 -7.562 1 92.06 556 ARG A O 1
ATOM 4145 N N . GLU A 1 557 ? 12.625 38.094 -9.148 1 90 557 GLU A N 1
ATOM 4146 C CA . GLU A 1 557 ? 11.492 37.875 -8.25 1 90 557 GLU A CA 1
ATOM 4147 C C . GLU A 1 557 ? 11.367 36.438 -7.824 1 90 557 GLU A C 1
ATOM 4149 O O . GLU A 1 557 ? 11.078 36.125 -6.664 1 90 557 GLU A O 1
ATOM 4154 N N . TYR A 1 558 ? 11.555 35.594 -8.789 1 93.88 558 TYR A N 1
ATOM 4155 C CA . TYR A 1 558 ? 11.445 34.156 -8.5 1 93.88 558 TYR A CA 1
ATOM 4156 C C . TYR A 1 558 ? 12.477 33.719 -7.461 1 93.88 558 TYR A C 1
ATOM 4158 O O . TYR A 1 558 ? 12.156 33 -6.52 1 93.88 558 TYR A O 1
ATOM 4166 N N . GLU A 1 559 ? 13.672 34.156 -7.574 1 90.75 559 GLU A N 1
ATOM 4167 C CA . GLU A 1 559 ? 14.758 33.75 -6.684 1 90.75 559 GLU A CA 1
ATOM 4168 C C . GLU A 1 559 ? 14.617 34.406 -5.309 1 90.75 559 GLU A C 1
ATOM 4170 O O . GLU A 1 559 ? 15 33.812 -4.297 1 90.75 559 GLU A O 1
ATOM 4175 N N . GLN A 1 560 ? 14.086 35.562 -5.32 1 87.75 560 GLN A N 1
ATOM 4176 C CA . GLN A 1 560 ? 13.977 36.281 -4.055 1 87.75 560 GLN A CA 1
ATOM 4177 C C . GLN A 1 560 ? 12.797 35.75 -3.23 1 87.75 560 GLN A C 1
ATOM 4179 O O . GLN A 1 560 ? 12.938 35.5 -2.035 1 87.75 560 GLN A O 1
ATOM 4184 N N . THR A 1 561 ? 11.633 35.625 -3.936 1 89.38 561 THR A N 1
ATOM 4185 C CA . THR A 1 561 ? 10.461 35.281 -3.137 1 89.38 561 THR A CA 1
ATOM 4186 C C . THR A 1 561 ? 9.617 34.219 -3.832 1 89.38 561 THR A C 1
ATOM 4188 O O . THR A 1 561 ? 8.836 33.531 -3.186 1 89.38 561 THR A O 1
ATOM 4191 N N . GLY A 1 562 ? 9.734 34.125 -5.113 1 92 562 GLY A N 1
ATOM 4192 C CA . GLY A 1 562 ? 8.859 33.25 -5.891 1 92 562 GLY A CA 1
ATOM 4193 C C . GLY A 1 562 ? 8.992 31.797 -5.539 1 92 562 GLY A C 1
ATOM 4194 O O . GLY A 1 562 ? 7.992 31.094 -5.348 1 92 562 GLY A O 1
ATOM 4195 N N . ARG A 1 563 ? 10.164 31.312 -5.445 1 93.06 563 ARG A N 1
ATOM 4196 C CA . ARG A 1 563 ? 10.422 29.906 -5.145 1 93.06 563 ARG A CA 1
ATOM 4197 C C . ARG A 1 563 ? 9.828 29.516 -3.791 1 93.06 563 ARG A C 1
ATOM 4199 O O . ARG A 1 563 ? 9.109 28.531 -3.684 1 93.06 563 ARG A O 1
ATOM 4206 N N . SER A 1 564 ? 10.125 30.312 -2.803 1 92.12 564 SER A N 1
ATOM 4207 C CA . SER A 1 564 ? 9.648 30.047 -1.45 1 92.12 564 SER A CA 1
ATOM 4208 C C . SER A 1 564 ? 8.125 30.109 -1.381 1 92.12 564 SER A C 1
ATOM 4210 O O . SER A 1 564 ? 7.492 29.25 -0.75 1 92.12 564 SER A O 1
ATOM 4212 N N . SER A 1 565 ? 7.574 31.047 -2.076 1 90.94 565 SER A N 1
ATOM 4213 C CA . SER A 1 565 ? 6.121 31.219 -2.059 1 90.94 565 SER A CA 1
ATOM 4214 C C . SER A 1 565 ? 5.43 30.047 -2.76 1 90.94 565 SER A C 1
ATOM 4216 O O . SER A 1 565 ? 4.391 29.562 -2.297 1 90.94 565 SER A O 1
ATOM 4218 N N . MET A 1 566 ? 5.961 29.672 -3.863 1 92.75 566 MET A N 1
ATOM 4219 C CA . MET A 1 566 ? 5.371 28.562 -4.609 1 92.75 566 MET A CA 1
ATOM 4220 C C . MET A 1 566 ? 5.445 27.266 -3.809 1 92.75 566 MET A C 1
ATOM 4222 O O . MET A 1 566 ? 4.477 26.516 -3.754 1 92.75 566 MET A O 1
ATOM 4226 N N . LEU A 1 567 ? 6.59 27.016 -3.203 1 92.69 567 LEU A N 1
ATOM 4227 C CA . LEU A 1 567 ? 6.758 25.797 -2.412 1 92.69 567 LEU A CA 1
ATOM 4228 C C . LEU A 1 567 ? 5.828 25.812 -1.205 1 92.69 567 LEU A C 1
ATOM 4230 O O . LEU A 1 567 ? 5.281 24.766 -0.833 1 92.69 567 LEU A O 1
ATOM 4234 N N . SER A 1 568 ? 5.676 26.938 -0.588 1 91.31 568 SER A N 1
ATOM 4235 C CA . SER A 1 568 ? 4.734 27.047 0.524 1 91.31 568 SER A CA 1
ATOM 4236 C C . SER A 1 568 ? 3.305 26.781 0.071 1 91.31 568 SER A C 1
ATOM 4238 O O . SER A 1 568 ? 2.549 26.094 0.762 1 91.31 568 SER A O 1
ATOM 4240 N N . GLY A 1 569 ? 2.953 27.375 -1.041 1 88.81 569 GLY A N 1
ATOM 4241 C CA . GLY A 1 569 ? 1.637 27.125 -1.602 1 88.81 569 GLY A CA 1
ATOM 4242 C C . GLY A 1 569 ? 1.399 25.656 -1.922 1 88.81 569 GLY A C 1
ATOM 4243 O O . GLY A 1 569 ? 0.337 25.109 -1.614 1 88.81 569 GLY A O 1
ATOM 4244 N N . MET A 1 570 ? 2.369 25.094 -2.541 1 91.69 570 MET A N 1
ATOM 4245 C CA . MET A 1 570 ? 2.279 23.672 -2.855 1 91.69 570 MET A CA 1
ATOM 4246 C C . MET A 1 570 ? 2.086 22.844 -1.589 1 91.69 570 MET A C 1
ATOM 4248 O O . MET A 1 570 ? 1.264 21.922 -1.56 1 91.69 570 MET A O 1
ATOM 4252 N N . SER A 1 571 ? 2.816 23.156 -0.604 1 91.75 571 SER A N 1
ATOM 4253 C CA . SER A 1 571 ? 2.715 22.453 0.673 1 91.75 571 SER A CA 1
ATOM 4254 C C . SER A 1 571 ? 1.317 22.594 1.268 1 91.75 571 SER A C 1
ATOM 4256 O O . SER A 1 571 ? 0.732 21.609 1.726 1 91.75 571 SER A O 1
ATOM 4258 N N . ALA A 1 572 ? 0.793 23.75 1.263 1 91.69 572 ALA A N 1
ATOM 4259 C CA . ALA A 1 572 ? -0.526 24.016 1.831 1 91.69 572 ALA A CA 1
ATOM 4260 C C . ALA A 1 572 ? -1.608 23.234 1.102 1 91.69 572 ALA A C 1
ATOM 4262 O O . ALA A 1 572 ? -2.469 22.609 1.735 1 91.69 572 ALA A O 1
ATOM 4263 N N . HIS A 1 573 ? -1.564 23.266 -0.186 1 92.75 573 HIS A N 1
ATOM 4264 C CA . HIS A 1 573 ? -2.592 22.594 -0.964 1 92.75 573 HIS A CA 1
ATOM 4265 C C . HIS A 1 573 ? -2.43 21.078 -0.885 1 92.75 573 HIS A C 1
ATOM 4267 O O . HIS A 1 573 ? -3.42 20.344 -0.858 1 92.75 573 HIS A O 1
ATOM 4273 N N . ALA A 1 574 ? -1.203 20.656 -0.882 1 92.56 574 ALA A N 1
ATOM 4274 C CA . ALA A 1 574 ? -0.973 19.219 -0.795 1 92.56 574 ALA A CA 1
ATOM 4275 C C . ALA A 1 574 ? -1.442 18.672 0.549 1 92.56 574 ALA A C 1
ATOM 4277 O O . ALA A 1 574 ? -2.025 17.578 0.614 1 92.56 574 ALA A O 1
ATOM 4278 N N . GLN A 1 575 ? -1.236 19.422 1.596 1 92.88 575 GLN A N 1
ATOM 4279 C CA . GLN A 1 575 ? -1.628 19 2.938 1 92.88 575 GLN A CA 1
ATOM 4280 C C . GLN A 1 575 ? -3.047 19.469 3.266 1 92.88 575 GLN A C 1
ATOM 4282 O O . GLN A 1 575 ? -3.645 19 4.238 1 92.88 575 GLN A O 1
ATOM 4287 N N . GLN A 1 576 ? -3.521 20.391 2.43 1 93.69 576 GLN A N 1
ATOM 4288 C CA . GLN A 1 576 ? -4.777 21.047 2.764 1 93.69 576 GLN A CA 1
ATOM 4289 C C . GLN A 1 576 ? -4.75 21.594 4.191 1 93.69 576 GLN A C 1
ATOM 4291 O O . GLN A 1 576 ? -5.676 21.344 4.969 1 93.69 576 GLN A O 1
ATOM 4296 N N . ARG A 1 577 ? -3.701 22.141 4.477 1 92.5 577 ARG A N 1
ATOM 4297 C CA . ARG A 1 577 ? -3.443 22.75 5.777 1 92.5 577 ARG A CA 1
ATOM 4298 C C . ARG A 1 577 ? -2.809 24.141 5.617 1 92.5 577 ARG A C 1
ATOM 4300 O O . ARG A 1 577 ? -1.96 24.344 4.746 1 92.5 577 ARG A O 1
ATOM 4307 N N . ALA A 1 578 ? -3.225 24.984 6.477 1 86.5 578 ALA A N 1
ATOM 4308 C CA . ALA A 1 578 ? -2.762 26.359 6.352 1 86.5 578 ALA A CA 1
ATOM 4309 C C . ALA A 1 578 ? -1.26 26.453 6.605 1 86.5 578 ALA A C 1
ATOM 4311 O O . ALA A 1 578 ? -0.749 25.891 7.578 1 86.5 578 ALA A O 1
ATOM 4312 N N . ALA A 1 579 ? -0.589 26.969 5.652 1 80.56 579 ALA A N 1
ATOM 4313 C CA . ALA A 1 579 ? 0.81 27.359 5.793 1 80.56 579 ALA A CA 1
ATOM 4314 C C . ALA A 1 579 ? 0.955 28.875 5.797 1 80.56 579 ALA A C 1
ATOM 4316 O O . ALA A 1 579 ? 0.207 29.578 5.109 1 80.56 579 ALA A O 1
ATOM 4317 N N . TYR A 1 580 ? 1.819 29.344 6.555 1 73.56 580 TYR A N 1
ATOM 4318 C CA . TYR A 1 580 ? 1.926 30.797 6.695 1 73.56 580 TYR A CA 1
ATOM 4319 C C . TYR A 1 580 ? 2.799 31.391 5.598 1 73.56 580 TYR A C 1
ATOM 4321 O O . TYR A 1 580 ? 3.898 30.906 5.336 1 73.56 580 TYR A O 1
ATOM 4329 N N . VAL A 1 581 ? 2.223 32.188 4.812 1 68.62 581 VAL A N 1
ATOM 4330 C CA . VAL A 1 581 ? 2.969 33 3.859 1 68.62 581 VAL A CA 1
ATOM 4331 C C . VAL A 1 581 ? 2.471 34.438 3.906 1 68.62 581 VAL A C 1
ATOM 4333 O O . VAL A 1 581 ? 1.263 34.688 3.859 1 68.62 581 VAL A O 1
ATOM 4336 N N . ASN A 1 582 ? 3.311 35.406 4.371 1 59.06 582 ASN A N 1
ATOM 4337 C CA . ASN A 1 582 ? 2.9 36.812 4.316 1 59.06 582 ASN A CA 1
ATOM 4338 C C . ASN A 1 582 ? 3.098 37.375 2.924 1 59.06 582 ASN A C 1
ATOM 4340 O O . ASN A 1 582 ? 4.227 37.5 2.445 1 59.06 582 ASN A O 1
ATOM 4344 N N . LEU A 1 583 ? 2.078 37.344 2.055 1 53.25 583 LEU A N 1
ATOM 4345 C CA . LEU A 1 583 ? 2.164 37.906 0.702 1 53.25 583 LEU A CA 1
ATOM 4346 C C . LEU A 1 583 ? 2.068 39.406 0.718 1 53.25 583 LEU A C 1
ATOM 4348 O O . LEU A 1 583 ? 1.164 39.969 1.337 1 53.25 583 LEU A O 1
ATOM 4352 N N . CYS A 1 584 ? 3.184 40.094 0.792 1 45.06 584 CYS A N 1
ATOM 4353 C CA . CYS A 1 584 ? 3.109 41.531 0.573 1 45.06 584 CYS A CA 1
ATOM 4354 C C . CYS A 1 584 ? 2.408 41.844 -0.743 1 45.06 584 CYS A C 1
ATOM 4356 O O . CYS A 1 584 ? 2.613 41.156 -1.742 1 45.06 584 CYS A O 1
ATOM 4358 N N . GLY A 1 585 ? 1.252 42.281 -0.797 1 41.97 585 GLY A N 1
ATOM 4359 C CA . GLY A 1 585 ? 0.503 42.812 -1.924 1 41.97 585 GLY A CA 1
ATOM 4360 C C . GLY A 1 585 ? 1.391 43.312 -3.047 1 41.97 585 GLY A C 1
ATOM 4361 O O . GLY A 1 585 ? 1.824 44.469 -3.033 1 41.97 585 GLY A O 1
ATOM 4362 N N . ALA A 1 586 ? 2.256 42.625 -3.561 1 35.84 586 ALA A N 1
ATOM 4363 C CA . ALA A 1 586 ? 2.797 43.281 -4.75 1 35.84 586 ALA A CA 1
ATOM 4364 C C . ALA A 1 586 ? 1.677 43.75 -5.668 1 35.84 586 ALA A C 1
ATOM 4366 O O . ALA A 1 586 ? 1.814 44.781 -6.34 1 35.84 586 ALA A O 1
ATOM 4367 N N . MET A 1 587 ? 0.887 42.875 -6.316 1 33.31 587 MET A N 1
ATOM 4368 C CA . MET A 1 587 ? 0.028 43.375 -7.387 1 33.31 587 MET A CA 1
ATOM 4369 C C . MET A 1 587 ? -0.972 44.375 -6.852 1 33.31 587 MET A C 1
ATOM 4371 O O . MET A 1 587 ? -1.881 44.031 -6.098 1 33.31 587 MET A O 1
ATOM 4375 N N . ALA A 1 588 ? -0.713 45.625 -6.707 1 29.81 588 ALA A N 1
ATOM 4376 C CA . ALA A 1 588 ? -1.571 46.719 -7.109 1 29.81 588 ALA A CA 1
ATOM 4377 C C . ALA A 1 588 ? -2.451 46.344 -8.297 1 29.81 588 ALA A C 1
ATOM 4379 O O . ALA A 1 588 ? -2.074 45.5 -9.109 1 29.81 588 ALA A O 1
ATOM 4380 N N . SER A 1 589 ? -3.729 46.781 -8.469 1 28.59 589 SER A N 1
ATOM 4381 C CA . SER A 1 589 ? -4.781 46.719 -9.477 1 28.59 589 SER A CA 1
ATOM 4382 C C . SER A 1 589 ? -4.211 46.875 -10.883 1 28.59 589 SER A C 1
ATOM 4384 O O . SER A 1 589 ? -3.574 47.875 -11.195 1 28.59 589 SER A O 1
ATOM 4386 N N . PRO A 1 590 ? -3.805 46 -11.633 1 29.2 590 PRO A N 1
ATOM 4387 C CA . PRO A 1 590 ? -3.938 46.531 -12.992 1 29.2 590 PRO A CA 1
ATOM 4388 C C . PRO A 1 590 ? -5.273 47.219 -13.227 1 29.2 590 PRO A C 1
ATOM 4390 O O . PRO A 1 590 ? -6.262 46.906 -12.562 1 29.2 590 PRO A O 1
ATOM 4393 N N . THR A 1 591 ? -5.32 48.531 -13.602 1 25.97 591 THR A N 1
ATOM 4394 C CA . THR A 1 591 ? -6.398 49.312 -14.188 1 25.97 591 THR A CA 1
ATOM 4395 C C . THR A 1 591 ? -7.191 48.469 -15.195 1 25.97 591 THR A C 1
ATOM 4397 O O . THR A 1 591 ? -7.438 48.906 -16.312 1 25.97 591 THR A O 1
ATOM 4400 N N . PHE A 1 592 ? -7.188 47.25 -15.5 1 26.44 592 PHE A N 1
ATOM 4401 C CA . PHE A 1 592 ? -8.281 47 -16.422 1 26.44 592 PHE A CA 1
ATOM 4402 C C . PHE A 1 592 ? -9.609 47.469 -15.844 1 26.44 592 PHE A C 1
ATOM 4404 O O . PHE A 1 592 ? -9.766 47.531 -14.625 1 26.44 592 PHE A O 1
ATOM 4411 N N . GLY A 1 593 ? -10.57 48.188 -16.516 1 27.23 593 GLY A N 1
ATOM 4412 C CA . GLY A 1 593 ? -11.883 48.781 -16.328 1 27.23 593 GLY A CA 1
ATOM 4413 C C . GLY A 1 593 ? -12.766 47.969 -15.383 1 27.23 593 GLY A C 1
ATOM 4414 O O . GLY A 1 593 ? -13.875 48.406 -15.055 1 27.23 593 GLY A O 1
ATOM 4415 N N . ALA A 1 594 ? -12.977 46.656 -15.695 1 27.58 594 ALA A N 1
ATOM 4416 C CA . ALA A 1 594 ? -14.156 46.219 -14.953 1 27.58 594 ALA A CA 1
ATOM 4417 C C . ALA A 1 594 ? -13.945 46.375 -13.445 1 27.58 594 ALA A C 1
ATOM 4419 O O . ALA A 1 594 ? -12.805 46.5 -12.984 1 27.58 594 ALA A O 1
ATOM 4420 N N . THR A 1 595 ? -15.07 46.188 -12.68 1 27.48 595 THR A N 1
ATOM 4421 C CA . THR A 1 595 ? -15.383 46.375 -11.273 1 27.48 595 THR A CA 1
ATOM 4422 C C . THR A 1 595 ? -14.328 45.719 -10.391 1 27.48 595 THR A C 1
ATOM 4424 O O . THR A 1 595 ? -13.938 44.594 -10.625 1 27.48 595 THR A O 1
ATOM 4427 N N . PRO A 1 596 ? -13.445 46.469 -9.805 1 28.84 596 PRO A N 1
ATOM 4428 C CA . PRO A 1 596 ? -12.516 46.031 -8.758 1 28.84 596 PRO A CA 1
ATOM 4429 C C . PRO A 1 596 ? -13.062 44.906 -7.898 1 28.84 596 PRO A C 1
ATOM 4431 O O . PRO A 1 596 ? -14.242 44.906 -7.543 1 28.84 596 PRO A O 1
ATOM 4434 N N . ALA A 1 597 ? -12.805 43.719 -8.266 1 31.45 597 ALA A N 1
ATOM 4435 C CA . ALA A 1 597 ? -13.305 42.719 -7.32 1 31.45 597 ALA A CA 1
ATOM 4436 C C . ALA A 1 597 ? -13.375 43.312 -5.906 1 31.45 597 ALA A C 1
ATOM 4438 O O . ALA A 1 597 ? -12.641 44.25 -5.574 1 31.45 597 ALA A O 1
ATOM 4439 N N . PRO A 1 598 ? -14.5 43.031 -5.148 1 29.31 598 PRO A N 1
ATOM 4440 C CA . PRO A 1 598 ? -14.719 43.625 -3.836 1 29.31 598 PRO A CA 1
ATOM 4441 C C . PRO A 1 598 ? -13.43 43.812 -3.035 1 29.31 598 PRO A C 1
ATOM 4443 O O . PRO A 1 598 ? -12.5 43 -3.189 1 29.31 598 PRO A O 1
ATOM 4446 N N . ALA A 1 599 ? -12.977 45.031 -2.861 1 27.12 599 ALA A N 1
ATOM 4447 C CA . ALA A 1 599 ? -12.094 45.531 -1.814 1 27.12 599 ALA A CA 1
ATOM 4448 C C . ALA A 1 599 ? -12.148 44.625 -0.575 1 27.12 599 ALA A C 1
ATOM 4450 O O . ALA A 1 599 ? -13.219 44.406 -0 1 27.12 599 ALA A O 1
ATOM 4451 N N . PHE A 1 600 ? -11.438 43.531 -0.548 1 29.3 600 PHE A N 1
ATOM 4452 C CA . PHE A 1 600 ? -11.398 43.031 0.811 1 29.3 600 PHE A CA 1
ATOM 4453 C C . PHE A 1 600 ? -11.461 44.156 1.831 1 29.3 600 PHE A C 1
ATOM 4455 O O . PHE A 1 600 ? -10.812 45.188 1.66 1 29.3 600 PHE A O 1
ATOM 4462 N N . GLY A 1 601 ? -12.578 44.562 2.361 1 27.48 601 GLY A N 1
ATOM 4463 C CA . GLY A 1 601 ? -12.719 45.625 3.361 1 27.48 601 GLY A CA 1
ATOM 4464 C C . GLY A 1 601 ? -11.469 45.812 4.199 1 27.48 601 GLY A C 1
ATOM 4465 O O . GLY A 1 601 ? -10.625 44.938 4.285 1 27.48 601 GLY A O 1
ATOM 4466 N N . ALA A 1 602 ? -11 47.062 4.621 1 30.88 602 ALA A N 1
ATOM 4467 C CA . ALA A 1 602 ? -9.883 47.5 5.457 1 30.88 602 ALA A CA 1
ATOM 4468 C C . ALA A 1 602 ? -9.453 46.375 6.41 1 30.88 602 ALA A C 1
ATOM 4470 O O . ALA A 1 602 ? -8.258 46.219 6.672 1 30.88 602 ALA A O 1
ATOM 4471 N N . GLY A 1 603 ? -10.297 45.969 7.297 1 30.3 603 GLY A N 1
ATOM 4472 C CA . GLY A 1 603 ? -10.047 45.062 8.43 1 30.3 603 GLY A CA 1
ATOM 4473 C C . GLY A 1 603 ? -9.742 43.656 8.023 1 30.3 603 GLY A C 1
ATOM 4474 O O . GLY A 1 603 ? -9.734 42.75 8.859 1 30.3 603 GLY A O 1
ATOM 4475 N N . CYS A 1 604 ? -10.18 43.281 6.902 1 31.91 604 CYS A N 1
ATOM 4476 C CA . CYS A 1 604 ? -9.961 41.875 6.637 1 31.91 604 CYS A CA 1
ATOM 4477 C C . CYS A 1 604 ? -8.484 41.562 6.434 1 31.91 604 CYS A C 1
ATOM 4479 O O . CYS A 1 604 ? -7.801 42.281 5.688 1 31.91 604 CYS A O 1
ATOM 4481 N N . ALA A 1 605 ? -7.82 40.875 7.359 1 37.91 605 ALA A N 1
ATOM 4482 C CA . ALA A 1 605 ? -6.48 40.312 7.344 1 37.91 605 ALA A CA 1
ATOM 4483 C C . ALA A 1 605 ? -6.129 39.781 5.961 1 37.91 605 ALA A C 1
ATOM 4485 O O . ALA A 1 605 ? -7.004 39.312 5.227 1 37.91 605 ALA A O 1
ATOM 4486 N N . MET A 1 606 ? -5.215 40.375 5.289 1 42.66 606 MET A N 1
ATOM 4487 C CA . MET A 1 606 ? -4.582 39.844 4.078 1 42.66 606 MET A CA 1
ATOM 4488 C C . MET A 1 606 ? -4.75 38.344 3.975 1 42.66 606 MET A C 1
ATOM 4490 O O . MET A 1 606 ? -4.543 37.625 4.953 1 42.66 606 MET A O 1
ATOM 4494 N N . PRO A 1 607 ? -5.566 38 2.938 1 44.28 607 PRO A N 1
ATOM 4495 C CA . PRO A 1 607 ? -5.699 36.531 2.803 1 44.28 607 PRO A CA 1
ATOM 4496 C C . PRO A 1 607 ? -4.355 35.812 2.844 1 44.28 607 PRO A C 1
ATOM 4498 O O . PRO A 1 607 ? -3.357 36.344 2.334 1 44.28 607 PRO A O 1
ATOM 4501 N N . THR A 1 608 ? -3.969 35.344 3.953 1 50.22 608 THR A N 1
ATOM 4502 C CA . THR A 1 608 ? -2.801 34.5 4.047 1 50.22 608 THR A CA 1
ATOM 4503 C C . THR A 1 608 ? -2.914 33.312 3.066 1 50.22 608 THR A C 1
ATOM 4505 O O . THR A 1 608 ? -4.02 32.875 2.758 1 50.22 608 THR A O 1
ATOM 4508 N N . PHE A 1 609 ? -1.985 33.312 2.264 1 52.12 609 PHE A N 1
ATOM 4509 C CA . PHE A 1 609 ? -1.799 32.156 1.401 1 52.12 609 PHE A CA 1
ATOM 4510 C C . PHE A 1 609 ? -2.225 30.891 2.115 1 52.12 609 PHE A C 1
ATOM 4512 O O . PHE A 1 609 ? -1.808 30.641 3.246 1 52.12 609 PHE A O 1
ATOM 4519 N N . GLY A 1 610 ? -3.08 30.172 1.578 1 55.62 610 GLY A N 1
ATOM 4520 C CA . GLY A 1 610 ? -3.613 28.969 2.219 1 55.62 610 GLY A CA 1
ATOM 4521 C C . GLY A 1 610 ? -4.68 29.281 3.254 1 55.62 610 GLY A C 1
ATOM 4522 O O . GLY A 1 610 ? -4.996 28.438 4.094 1 55.62 610 GLY A O 1
ATOM 4523 N N . ALA A 1 611 ? -5.039 30.562 3.312 1 59.81 611 ALA A N 1
ATOM 4524 C CA . ALA A 1 611 ? -6 31.047 4.301 1 59.81 611 ALA A CA 1
ATOM 4525 C C . ALA A 1 611 ? -7.289 30.219 4.246 1 59.81 611 ALA A C 1
ATOM 4527 O O . ALA A 1 611 ? -8.016 30.125 5.238 1 59.81 611 ALA A O 1
ATOM 4528 N N . ALA A 1 612 ? -7.242 29.594 3.061 1 70.31 612 ALA A N 1
ATOM 4529 C CA . ALA A 1 612 ? -8.492 28.844 2.918 1 70.31 612 ALA A CA 1
ATOM 4530 C C . ALA A 1 612 ? -8.523 27.641 3.838 1 70.31 612 ALA A C 1
ATOM 4532 O O . ALA A 1 612 ? -9.602 27.125 4.164 1 70.31 612 ALA A O 1
ATOM 4533 N N . PHE A 1 613 ? -7.367 27.375 4.422 1 88 613 PHE A N 1
ATOM 4534 C CA . PHE A 1 613 ? -7.328 26.141 5.207 1 88 613 PHE A CA 1
ATOM 4535 C C . PHE A 1 613 ? -7.211 26.453 6.695 1 88 613 PHE A C 1
ATOM 4537 O O . PHE A 1 613 ? -7.188 25.547 7.527 1 88 613 PHE A O 1
ATOM 4544 N N . ALA A 1 614 ? -7.156 27.781 7.062 1 89.31 614 ALA A N 1
ATOM 4545 C CA . ALA A 1 614 ? -6.961 28.156 8.461 1 89.31 614 ALA A CA 1
ATOM 4546 C C . ALA A 1 614 ? -8.203 27.828 9.289 1 89.31 614 ALA A C 1
ATOM 4548 O O . ALA A 1 614 ? -9.312 28.188 8.93 1 89.31 614 ALA A O 1
ATOM 4549 N N . THR A 1 615 ? -8.023 27.172 10.344 1 92.19 615 THR A N 1
ATOM 4550 C CA . THR A 1 615 ? -9.102 26.844 11.266 1 92.19 615 THR A CA 1
ATOM 4551 C C . THR A 1 615 ? -9.367 28.016 12.219 1 92.19 615 THR A C 1
ATOM 4553 O O . THR A 1 615 ? -8.523 28.906 12.367 1 92.19 615 THR A O 1
ATOM 4556 N N . PRO A 1 616 ? -10.5 28 12.828 1 90 616 PRO A N 1
ATOM 4557 C CA . PRO A 1 616 ? -10.766 29.047 13.812 1 90 616 PRO A CA 1
ATOM 4558 C C . PRO A 1 616 ? -9.719 29.109 14.922 1 90 616 PRO A C 1
ATOM 4560 O O . PRO A 1 616 ? -9.32 30.188 15.344 1 90 616 PRO A O 1
ATOM 4563 N N . ALA A 1 617 ? -9.258 27.969 15.359 1 92.31 617 ALA A N 1
ATOM 4564 C CA . ALA A 1 617 ? -8.234 27.938 16.406 1 92.31 617 ALA A CA 1
ATOM 4565 C C . ALA A 1 617 ? -6.949 28.609 15.93 1 92.31 617 ALA A C 1
ATOM 4567 O O . ALA A 1 617 ? -6.305 29.328 16.688 1 92.31 617 ALA A O 1
ATOM 4568 N N . MET A 1 618 ? -6.586 28.391 14.758 1 92.31 618 MET A N 1
ATOM 4569 C CA . MET A 1 618 ? -5.391 29.016 14.188 1 92.31 618 MET A CA 1
ATOM 4570 C C . MET A 1 618 ? -5.559 30.516 14.07 1 92.31 618 MET A C 1
ATOM 4572 O O . MET A 1 618 ? -4.656 31.281 14.43 1 92.31 618 MET A O 1
ATOM 4576 N N . VAL A 1 619 ? -6.703 30.906 13.57 1 90.19 619 VAL A N 1
ATOM 4577 C CA . VAL A 1 619 ? -6.992 32.312 13.383 1 90.19 619 VAL A CA 1
ATOM 4578 C C . VAL A 1 619 ? -6.984 33.031 14.734 1 90.19 619 VAL A C 1
ATOM 4580 O O . VAL A 1 619 ? -6.422 34.125 14.867 1 90.19 619 VAL A O 1
ATOM 4583 N N . ASP A 1 620 ? -7.582 32.438 15.68 1 91.12 620 ASP A N 1
ATOM 4584 C CA . ASP A 1 620 ? -7.633 33 17.016 1 91.12 620 ASP A CA 1
ATOM 4585 C C . ASP A 1 620 ? -6.227 33.156 17.594 1 91.12 620 ASP A C 1
ATOM 4587 O O . ASP A 1 620 ? -5.918 34.188 18.219 1 91.12 620 ASP A O 1
ATOM 4591 N N . MET A 1 621 ? -5.426 32.219 17.422 1 93 621 MET A N 1
ATOM 4592 C CA . MET A 1 621 ? -4.066 32.25 17.953 1 93 621 MET A CA 1
ATOM 4593 C C . MET A 1 621 ? -3.248 33.344 17.266 1 93 621 MET A C 1
ATOM 4595 O O . MET A 1 621 ? -2.475 34.062 17.922 1 93 621 MET A O 1
ATOM 4599 N N . VAL A 1 622 ? -3.379 33.438 15.984 1 91 622 VAL A N 1
ATOM 4600 C CA . VAL A 1 622 ? -2.697 34.5 15.25 1 91 622 VAL A CA 1
ATOM 4601 C C . VAL A 1 622 ? -3.197 35.875 15.734 1 91 622 VAL A C 1
ATOM 4603 O O . VAL A 1 622 ? -2.412 36.812 15.875 1 91 622 VAL A O 1
ATOM 4606 N N . GLY A 1 623 ? -4.465 35.969 15.93 1 89.56 623 GLY A N 1
ATOM 4607 C CA . GLY A 1 623 ? -5.016 37.188 16.484 1 89.56 623 GLY A CA 1
ATOM 4608 C C . GLY A 1 623 ? -4.398 37.562 17.828 1 89.56 623 GLY A C 1
ATOM 4609 O O . GLY A 1 623 ? -4.078 38.719 18.062 1 89.56 623 GLY A O 1
ATOM 4610 N N . SER A 1 624 ? -4.289 36.594 18.641 1 92.44 624 SER A N 1
ATOM 4611 C CA . SER A 1 624 ? -3.66 36.812 19.938 1 92.44 624 SER A CA 1
ATOM 4612 C C . SER A 1 624 ? -2.221 37.281 19.781 1 92.44 624 SER A C 1
ATOM 4614 O O . SER A 1 624 ? -1.774 38.188 20.5 1 92.44 624 SER A O 1
ATOM 4616 N N . SER A 1 625 ? -1.509 36.656 18.906 1 92.38 625 SER A N 1
ATOM 4617 C CA . SER A 1 625 ? -0.133 37.062 18.625 1 92.38 625 SER A CA 1
ATOM 4618 C C . SER A 1 625 ? -0.059 38.5 18.156 1 92.38 625 SER A C 1
ATOM 4620 O O . SER A 1 625 ? 0.774 39.281 18.641 1 92.38 625 SER A O 1
ATOM 4622 N N . ARG A 1 626 ? -0.872 38.906 17.297 1 89.31 626 ARG A N 1
ATOM 4623 C CA . ARG A 1 626 ? -0.887 40.25 16.75 1 89.31 626 ARG A CA 1
ATOM 4624 C C . ARG A 1 626 ? -1.175 41.281 17.844 1 89.31 626 ARG A C 1
ATOM 4626 O O . ARG A 1 626 ? -0.563 42.344 17.875 1 89.31 626 ARG A O 1
ATOM 4633 N N . LYS A 1 627 ? -2.072 40.969 18.672 1 89.94 627 LYS A N 1
ATOM 4634 C CA . LYS A 1 627 ? -2.406 41.875 19.781 1 89.94 627 LYS A CA 1
ATOM 4635 C C . LYS A 1 627 ? -1.198 42.125 20.672 1 89.94 627 LYS A C 1
ATOM 4637 O O . LYS A 1 627 ? -0.915 43.25 21.062 1 89.94 627 LYS A O 1
ATOM 4642 N N . ILE A 1 628 ? -0.542 41.062 20.953 1 89.88 628 ILE A N 1
ATOM 4643 C CA . ILE A 1 628 ? 0.617 41.156 21.844 1 89.88 628 ILE A CA 1
ATOM 4644 C C . ILE A 1 628 ? 1.719 41.969 21.156 1 89.88 628 ILE A C 1
ATOM 4646 O O . ILE A 1 628 ? 2.391 42.781 21.797 1 89.88 628 ILE A O 1
ATOM 4650 N N . ARG A 1 629 ? 1.958 41.781 19.922 1 86.56 629 ARG A N 1
ATOM 4651 C CA . ARG A 1 629 ? 2.977 42.5 19.172 1 86.56 629 ARG A CA 1
ATOM 4652 C C . ARG A 1 629 ? 2.645 44 19.125 1 86.56 629 ARG A C 1
ATOM 4654 O O . ARG A 1 629 ? 3.525 44.844 19.297 1 86.56 629 ARG A O 1
ATOM 4661 N N . GLU A 1 630 ? 1.406 44.312 18.922 1 84 630 GLU A N 1
ATOM 4662 C CA . GLU A 1 630 ? 0.973 45.719 18.859 1 84 630 GLU A CA 1
ATOM 4663 C C . GLU A 1 630 ? 1.147 46.406 20.219 1 84 630 GLU A C 1
ATOM 4665 O O . GLU A 1 630 ? 1.548 47.562 20.281 1 84 630 GLU A O 1
ATOM 4670 N N . GLU A 1 631 ? 0.851 45.688 21.172 1 85.69 631 GLU A N 1
ATOM 4671 C CA . GLU A 1 631 ? 1.033 46.219 22.516 1 85.69 631 GLU A CA 1
ATOM 4672 C C . GLU A 1 631 ? 2.508 46.469 22.812 1 85.69 631 GLU A C 1
ATOM 4674 O O . GLU A 1 631 ? 2.852 47.469 23.453 1 85.69 631 GLU A O 1
ATOM 4679 N N . ARG A 1 632 ? 3.342 45.625 22.391 1 82.56 632 ARG A N 1
ATOM 4680 C CA . ARG A 1 632 ? 4.777 45.781 22.578 1 82.56 632 ARG A CA 1
ATOM 4681 C C . ARG A 1 632 ? 5.293 47 21.812 1 82.56 632 ARG A C 1
ATOM 4683 O O . ARG A 1 632 ? 6.152 47.75 22.297 1 82.56 632 ARG A O 1
ATOM 4690 N N . GLU A 1 633 ? 4.773 47.125 20.625 1 79 633 GLU A N 1
ATOM 4691 C CA . GLU A 1 633 ? 5.176 48.281 19.812 1 79 633 GLU A CA 1
ATOM 4692 C C . GLU A 1 633 ? 4.707 49.594 20.422 1 79 633 GLU A C 1
ATOM 4694 O O . GLU A 1 633 ? 5.418 50.594 20.359 1 79 633 GLU A O 1
ATOM 4699 N N . GLN A 1 634 ? 3.602 49.594 21.016 1 78.69 634 GLN A N 1
ATOM 4700 C CA . GLN A 1 634 ? 3.078 50.781 21.672 1 78.69 634 GLN A CA 1
ATOM 4701 C C . GLN A 1 634 ? 3.889 51.125 22.906 1 78.69 634 GLN A C 1
ATOM 4703 O O . GLN A 1 634 ? 4.156 52.312 23.188 1 78.69 634 GLN A O 1
ATOM 4708 N N . GLN A 1 635 ? 4.281 50.125 23.547 1 74.31 635 GLN A N 1
ATOM 4709 C CA . GLN A 1 635 ? 5.074 50.344 24.75 1 74.31 635 GLN A CA 1
ATOM 4710 C C . GLN A 1 635 ? 6.461 50.875 24.406 1 74.31 635 GLN A C 1
ATOM 4712 O O . GLN A 1 635 ? 7.012 51.719 25.125 1 74.31 635 GLN A O 1
ATOM 4717 N N . GLN A 1 636 ? 7.02 50.406 23.375 1 69.06 636 GLN A N 1
ATOM 4718 C CA . GLN A 1 636 ? 8.328 50.875 22.938 1 69.06 636 GLN A CA 1
ATOM 4719 C C . GLN A 1 636 ? 8.258 52.312 22.438 1 69.06 636 GLN A C 1
ATOM 4721 O O . GLN A 1 636 ? 9.195 53.094 22.625 1 69.06 636 GLN A O 1
ATOM 4726 N N . GLN A 1 637 ? 7.172 52.656 21.828 1 65.12 637 GLN A N 1
ATOM 4727 C CA . GLN A 1 637 ? 6.996 54.031 21.359 1 65.12 637 GLN A CA 1
ATOM 4728 C C . GLN A 1 637 ? 6.797 55 22.531 1 65.12 637 GLN A C 1
ATOM 4730 O O . GLN A 1 637 ? 7.25 56.125 22.484 1 65.12 637 GLN A O 1
ATOM 4735 N N . GLN A 1 638 ? 6.129 54.594 23.484 1 60.62 638 GLN A N 1
ATOM 4736 C CA . GLN A 1 638 ? 5.922 55.438 24.656 1 60.62 638 GLN A CA 1
ATOM 4737 C C . GLN A 1 638 ? 7.223 55.625 25.422 1 60.62 638 GLN A C 1
ATOM 4739 O O . GLN A 1 638 ? 7.449 56.688 26 1 60.62 638 GLN A O 1
ATOM 4744 N N . HIS A 1 639 ? 7.977 54.531 25.375 1 58.69 639 HIS A N 1
ATOM 4745 C CA . HIS A 1 639 ? 9.234 54.688 26.094 1 58.69 639 HIS A CA 1
ATOM 4746 C C . HIS A 1 639 ? 10.242 55.5 25.281 1 58.69 639 HIS A C 1
ATOM 4748 O O . HIS A 1 639 ? 11.211 56.031 25.828 1 58.69 639 HIS A O 1
ATOM 4754 N N . SER A 1 640 ? 10.156 55.469 24.031 1 51.59 640 SER A N 1
ATOM 4755 C CA . SER A 1 640 ? 11.086 56.25 23.219 1 51.59 640 SER A CA 1
ATOM 4756 C C . SER A 1 640 ? 10.664 57.719 23.172 1 51.59 640 SER A C 1
ATOM 4758 O O . SER A 1 640 ? 11.312 58.531 22.516 1 51.59 640 SER A O 1
ATOM 4760 N N . SER A 1 641 ? 9.555 58.125 23.641 1 45.03 641 SER A N 1
ATOM 4761 C CA . SER A 1 641 ? 9.297 59.562 23.641 1 45.03 641 SER A CA 1
ATOM 4762 C C . SER A 1 641 ? 10.188 60.281 24.656 1 45.03 641 SER A C 1
ATOM 4764 O O . SER A 1 641 ? 10.203 59.938 25.844 1 45.03 641 SER A O 1
ATOM 4766 N N . PRO A 1 642 ? 11.234 60.906 24.219 1 43.12 642 PRO A N 1
ATOM 4767 C CA . PRO A 1 642 ? 12.125 61.656 25.094 1 43.12 642 PRO A CA 1
ATOM 4768 C C . PRO A 1 642 ? 11.367 62.5 26.125 1 43.12 642 PRO A C 1
ATOM 4770 O O . PRO A 1 642 ? 10.258 62.969 25.859 1 43.12 642 PRO A O 1
ATOM 4773 N N . PRO A 1 643 ? 11.562 62.25 27.375 1 39.56 643 PRO A N 1
ATOM 4774 C CA . PRO A 1 643 ? 10.945 63.125 28.359 1 39.56 643 PRO A CA 1
ATOM 4775 C C . PRO A 1 643 ? 11.117 64.625 28 1 39.56 643 PRO A C 1
ATOM 4777 O O . PRO A 1 643 ? 12.188 65 27.547 1 39.56 643 PRO A O 1
ATOM 4780 N N . THR A 1 644 ? 10.172 65.188 27.422 1 37.94 644 THR A N 1
ATOM 4781 C CA . THR A 1 644 ? 10.227 66.625 27.219 1 37.94 644 THR A CA 1
ATOM 4782 C C . THR A 1 644 ? 10.75 67.312 28.469 1 37.94 644 THR A C 1
ATOM 4784 O O . THR A 1 644 ? 10.141 67.25 29.531 1 37.94 644 THR A O 1
ATOM 4787 N N . MET A 1 645 ? 12.102 67.438 28.594 1 35.25 645 MET A N 1
ATOM 4788 C CA . MET A 1 645 ? 12.758 68.25 29.641 1 35.25 645 MET A CA 1
ATOM 4789 C C . MET A 1 645 ? 12.078 69.625 29.797 1 35.25 645 MET A C 1
ATOM 4791 O O . MET A 1 645 ? 11.883 70.312 28.828 1 35.25 645 MET A O 1
ATOM 4795 N N . PRO A 1 646 ? 11.266 69.75 30.828 1 33.03 646 PRO A N 1
ATOM 4796 C CA . PRO A 1 646 ? 10.688 71.062 31.094 1 33.03 646 PRO A CA 1
ATOM 4797 C C . PRO A 1 646 ? 11.742 72.188 31.156 1 33.03 646 PRO A C 1
ATOM 4799 O O . PRO A 1 646 ? 12.867 71.938 31.594 1 33.03 646 PRO A O 1
ATOM 4802 N N . SER A 1 647 ? 11.906 72.938 30.125 1 30.33 647 SER A N 1
ATOM 4803 C CA . SER A 1 647 ? 12.766 74.125 30.031 1 30.33 647 SER A CA 1
ATOM 4804 C C . SER A 1 647 ? 12.633 75 31.266 1 30.33 647 SER A C 1
ATOM 4806 O O . SER A 1 647 ? 11.625 75.688 31.438 1 30.33 647 SER A O 1
ATOM 4808 N N . ASN A 1 648 ? 12.945 74.5 32.5 1 26.44 648 ASN A N 1
ATOM 4809 C CA . ASN A 1 648 ? 12.93 75.312 33.688 1 26.44 648 ASN A CA 1
ATOM 4810 C C . ASN A 1 648 ? 13.93 76.5 33.531 1 26.44 648 ASN A C 1
ATOM 4812 O O . ASN A 1 648 ? 15.141 76.25 33.625 1 26.44 648 ASN A O 1
ATOM 4816 N N . GLY A 1 649 ? 13.883 77.375 32.531 1 25.72 649 GLY A N 1
ATOM 4817 C CA . GLY A 1 649 ? 14.68 78.562 32.312 1 25.72 649 GLY A CA 1
ATOM 4818 C C . GLY A 1 649 ? 14.82 79.438 33.531 1 25.72 649 GLY A C 1
ATOM 4819 O O . GLY A 1 649 ? 15.445 80.5 33.469 1 25.72 649 GLY A O 1
ATOM 4820 N N . SER A 1 650 ? 13.984 79.375 34.531 1 26.11 650 SER A N 1
ATOM 4821 C CA . SER A 1 650 ? 13.875 80.688 35.188 1 26.11 650 SER A CA 1
ATOM 4822 C C . SER A 1 650 ? 15.078 80.938 36.094 1 26.11 650 SER A C 1
ATOM 4824 O O . SER A 1 650 ? 15.164 82 36.719 1 26.11 650 SER A O 1
ATOM 4826 N N . ILE A 1 651 ? 15.891 79.875 36.531 1 21.72 651 ILE A N 1
ATOM 4827 C CA . ILE A 1 651 ? 16.203 80.125 37.938 1 21.72 651 ILE A CA 1
ATOM 4828 C C . ILE A 1 651 ? 17.234 81.25 38.031 1 21.72 651 ILE A C 1
ATOM 4830 O O . ILE A 1 651 ? 17.062 82.188 38.812 1 21.72 651 ILE A O 1
ATOM 4834 N N . PHE A 1 652 ? 18.641 80.812 37.844 1 22.72 652 PHE A N 1
ATOM 4835 C CA . PHE A 1 652 ? 19.656 81.188 38.844 1 22.72 652 PHE A CA 1
ATOM 4836 C C . PHE A 1 652 ? 20.188 82.625 38.562 1 22.72 652 PHE A C 1
ATOM 4838 O O . PHE A 1 652 ? 20.922 82.812 37.594 1 22.72 652 PHE A O 1
ATOM 4845 N N . ALA A 1 653 ? 19.422 83.688 38.5 1 23.88 653 ALA A N 1
ATOM 4846 C CA . ALA A 1 653 ? 19.953 85.062 38.375 1 23.88 653 ALA A CA 1
ATOM 4847 C C . ALA A 1 653 ? 20.906 85.375 39.5 1 23.88 653 ALA A C 1
ATOM 4849 O O . ALA A 1 653 ? 20.484 85.75 40.594 1 23.88 653 ALA A O 1
ATOM 4850 N N . ALA A 1 654 ? 21.906 84.312 39.844 1 21.86 654 ALA A N 1
ATOM 4851 C CA . ALA A 1 654 ? 22.719 84.625 41.031 1 21.86 654 ALA A CA 1
ATOM 4852 C C . ALA A 1 654 ? 23.484 85.938 40.844 1 21.86 654 ALA A C 1
ATOM 4854 O O . ALA A 1 654 ? 23.875 86.312 39.719 1 21.86 654 ALA A O 1
ATOM 4855 N N . ASN A 1 655 ? 23.531 86.75 41.906 1 21.66 655 ASN A N 1
ATOM 4856 C CA . ASN A 1 655 ? 23.969 88.062 42.375 1 21.66 655 ASN A CA 1
ATOM 4857 C C . ASN A 1 655 ? 25.5 88.188 42.438 1 21.66 655 ASN A C 1
ATOM 4859 O O . ASN A 1 655 ? 26.125 87.5 43.25 1 21.66 655 ASN A O 1
ATOM 4863 N N . ASN A 1 656 ? 26.312 87.938 41.312 1 20.23 656 ASN A N 1
ATOM 4864 C CA . ASN A 1 656 ? 27.766 88.125 41.281 1 20.23 656 ASN A CA 1
ATOM 4865 C C . ASN A 1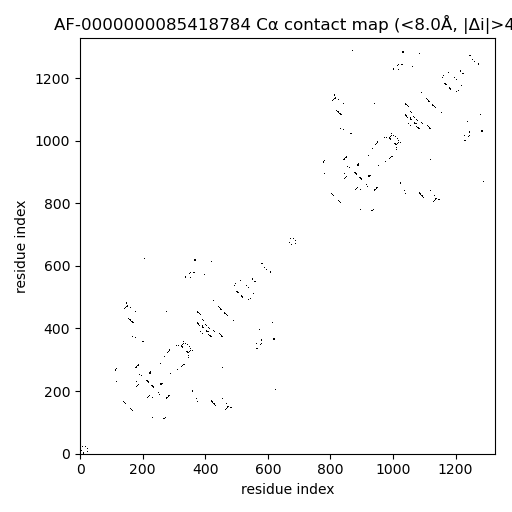 656 ? 28.156 89.5 41.906 1 20.23 656 ASN A C 1
ATOM 4867 O O . ASN A 1 656 ? 27.812 90.562 41.406 1 20.23 656 ASN A O 1
ATOM 4871 N N . GLY A 1 657 ? 28.203 89.5 43.219 1 21 657 GLY A N 1
ATOM 4872 C CA . GLY A 1 657 ? 28.781 90.625 43.938 1 21 657 GLY A CA 1
ATOM 4873 C C . GLY A 1 657 ? 30.234 90.812 43.594 1 21 657 GLY A C 1
ATOM 4874 O O . GLY A 1 657 ? 30.953 89.938 43.25 1 21 657 GLY A O 1
ATOM 4875 N N . ASN A 1 658 ? 30.75 92.062 43.344 1 20.53 658 ASN A N 1
ATOM 4876 C CA . ASN A 1 658 ? 31.844 92.875 42.844 1 20.53 658 ASN A CA 1
ATOM 4877 C C . ASN A 1 658 ? 33.062 92.812 43.781 1 20.53 658 ASN A C 1
ATOM 4879 O O . ASN A 1 658 ? 33.688 93.875 44.031 1 20.53 658 ASN A O 1
ATOM 4883 N N . SER A 1 659 ? 33.531 91.562 44.281 1 21.28 659 SER A N 1
ATOM 4884 C CA . SER A 1 659 ? 34.562 92 45.188 1 21.28 659 SER A CA 1
ATOM 4885 C C . SER A 1 659 ? 35.719 92.688 44.438 1 21.28 659 SER A C 1
ATOM 4887 O O . SER A 1 659 ? 35.875 92.438 43.219 1 21.28 659 SER A O 1
ATOM 4889 N N . SER A 1 660 ? 36.656 93.5 45.125 1 21 660 SER A N 1
ATOM 4890 C CA . SER A 1 660 ? 37.656 94.625 45.156 1 21 660 SER A CA 1
ATOM 4891 C C . SER A 1 660 ? 39.062 94.125 44.875 1 21 660 SER A C 1
ATOM 4893 O O . SER A 1 660 ? 39.906 94.875 44.406 1 21 660 SER A O 1
ATOM 4895 N N . ASN A 1 661 ? 39.844 93.062 45.281 1 21.84 661 ASN A N 1
ATOM 4896 C CA . ASN A 1 661 ? 41.156 93.688 45.406 1 21.84 661 ASN A CA 1
ATOM 4897 C C . ASN A 1 661 ? 41.812 94 44.062 1 21.84 661 ASN A C 1
ATOM 4899 O O . ASN A 1 661 ? 41.312 93.5 43.031 1 21.84 661 ASN A O 1
ATOM 4903 N N . PRO A 1 662 ? 43.188 93.938 44.156 1 27.45 662 PRO A N 1
ATOM 4904 C CA . PRO A 1 662 ? 44.594 94.188 43.781 1 27.45 662 PRO A CA 1
ATOM 4905 C C . PRO A 1 662 ? 45.125 93.188 42.75 1 27.45 662 PRO A C 1
ATOM 4907 O O . PRO A 1 662 ? 44.562 92.125 42.562 1 27.45 662 PRO A O 1
ATOM 4910 N N . ASN A 1 663 ? 46 93.5 41.594 1 19.94 663 ASN A N 1
ATOM 4911 C CA . ASN A 1 663 ? 46.5 92.812 40.375 1 19.94 663 ASN A CA 1
ATOM 4912 C C . ASN A 1 663 ? 47.188 91.5 40.688 1 19.94 663 ASN A C 1
ATOM 4914 O O . ASN A 1 663 ? 47.656 90.812 39.781 1 19.94 663 ASN A O 1
ATOM 4918 N N . SER A 1 664 ? 47.406 91.188 41.969 1 18 664 SER A N 1
ATOM 4919 C CA . SER A 1 664 ? 48.688 90.5 41.938 1 18 664 SER A CA 1
ATOM 4920 C C . SER A 1 664 ? 48.5 89.062 41.438 1 18 664 SER A C 1
ATOM 4922 O O . SER A 1 664 ? 47.562 88.375 41.875 1 18 664 SER A O 1
ATOM 4924 N N . MET B 1 1 ? -13.984 -30.328 18.75 1 20.91 1 MET B N 1
ATOM 4925 C CA . MET B 1 1 ? -13.438 -30.625 17.422 1 20.91 1 MET B CA 1
ATOM 4926 C C . MET B 1 1 ? -14.438 -31.406 16.578 1 20.91 1 MET B C 1
ATOM 4928 O O . MET B 1 1 ? -14.586 -32.625 16.75 1 20.91 1 MET B O 1
ATOM 4932 N N . ASP B 1 2 ? -15.805 -31.328 16.391 1 26.52 2 ASP B N 1
ATOM 4933 C CA . ASP B 1 2 ? -16.812 -32.375 16.484 1 26.52 2 ASP B CA 1
ATOM 4934 C C . ASP B 1 2 ? -16.734 -33.344 15.312 1 26.52 2 ASP B C 1
ATOM 4936 O O . ASP B 1 2 ? -16.516 -32.906 14.172 1 26.52 2 ASP B O 1
ATOM 4940 N N . THR B 1 3 ? -16.25 -34.594 15.297 1 37.38 3 THR B N 1
ATOM 4941 C CA . THR B 1 3 ? -16.094 -35.75 14.414 1 37.38 3 THR B CA 1
ATOM 4942 C C . THR B 1 3 ? -17.312 -35.906 13.5 1 37.38 3 THR B C 1
ATOM 4944 O O . THR B 1 3 ? -17.391 -36.844 12.703 1 37.38 3 THR B O 1
ATOM 4947 N N . SER B 1 4 ? -18.469 -35.344 13.68 1 38.72 4 SER B N 1
ATOM 4948 C CA . SER B 1 4 ? -19.812 -35.688 13.203 1 38.72 4 SER B CA 1
ATOM 4949 C C . SER B 1 4 ? -20.047 -35.125 11.805 1 38.72 4 SER B C 1
ATOM 4951 O O . SER B 1 4 ? -21.156 -35.25 11.258 1 38.72 4 SER B O 1
ATOM 4953 N N . ARG B 1 5 ? -19.141 -34.156 11.219 1 43.97 5 ARG B N 1
ATOM 4954 C CA . ARG B 1 5 ? -19.516 -33.531 9.961 1 43.97 5 ARG B CA 1
ATOM 4955 C C . ARG B 1 5 ? -18.641 -34 8.82 1 43.97 5 ARG B C 1
ATOM 4957 O O . ARG B 1 5 ? -17.484 -34.406 9.039 1 43.97 5 ARG B O 1
ATOM 4964 N N . CYS B 1 6 ? -19.141 -34.312 7.551 1 36.19 6 CYS B N 1
ATOM 4965 C CA . CYS B 1 6 ? -18.484 -34.719 6.309 1 36.19 6 CYS B CA 1
ATOM 4966 C C . CYS B 1 6 ? -17.328 -33.781 5.984 1 36.19 6 CYS B C 1
ATOM 4968 O O . CYS B 1 6 ? -17.469 -32.562 6.027 1 36.19 6 CYS B O 1
ATOM 4970 N N . ALA B 1 7 ? -16.141 -34.219 5.898 1 43.66 7 ALA B N 1
ATOM 4971 C CA . ALA B 1 7 ? -14.898 -33.438 5.719 1 43.66 7 ALA B CA 1
ATOM 4972 C C . ALA B 1 7 ? -14.898 -32.688 4.395 1 43.66 7 ALA B C 1
ATOM 4974 O O . ALA B 1 7 ? -14.094 -31.781 4.191 1 43.66 7 ALA B O 1
ATOM 4975 N N . VAL B 1 8 ? -15.555 -33.219 3.328 1 38.62 8 VAL B N 1
ATOM 4976 C CA . VAL B 1 8 ? -15.438 -32.688 1.971 1 38.62 8 VAL B CA 1
ATOM 4977 C C . VAL B 1 8 ? -16.203 -31.375 1.86 1 38.62 8 VAL B C 1
ATOM 4979 O O . VAL B 1 8 ? -15.672 -30.391 1.342 1 38.62 8 VAL B O 1
ATOM 4982 N N . CYS B 1 9 ? -17.562 -31.281 2.24 1 38.34 9 CYS B N 1
ATOM 4983 C CA . CYS B 1 9 ? -18.531 -30.203 2.219 1 38.34 9 CYS B CA 1
ATOM 4984 C C . CYS B 1 9 ? -18.812 -29.688 3.627 1 38.34 9 CYS B C 1
ATOM 4986 O O . CYS B 1 9 ? -19.688 -28.859 3.826 1 38.34 9 CYS B O 1
ATOM 4988 N N . PHE B 1 10 ? -17.938 -30.031 4.684 1 43.03 10 PHE B N 1
ATOM 4989 C CA . PHE B 1 10 ? -17.828 -29.766 6.113 1 43.03 10 PHE B CA 1
ATOM 4990 C C . PHE B 1 10 ? -19.062 -30.234 6.852 1 43.03 10 PHE B C 1
ATOM 4992 O O . PHE B 1 10 ? -19.359 -29.766 7.945 1 43.03 10 PHE B O 1
ATOM 4999 N N . HIS B 1 11 ? -19.781 -31.188 6.328 1 41.97 11 HIS B N 1
ATOM 5000 C CA . HIS B 1 11 ? -21.047 -31.703 6.836 1 41.97 11 HIS B CA 1
ATOM 5001 C C . HIS B 1 11 ? -20.828 -32.625 8.039 1 41.97 11 HIS B C 1
ATOM 5003 O O . HIS B 1 11 ? -19.812 -33.312 8.125 1 41.97 11 HIS B O 1
ATOM 5009 N N . PRO B 1 12 ? -21.594 -32.688 9.023 1 42.47 12 PRO B N 1
ATOM 5010 C CA . PRO B 1 12 ? -21.641 -33.688 10.109 1 42.47 12 PRO B CA 1
ATOM 5011 C C . PRO B 1 12 ? -21.984 -35.094 9.625 1 42.47 12 PRO B C 1
ATOM 5013 O O . PRO B 1 12 ? -22.938 -35.281 8.883 1 42.47 12 PRO B O 1
ATOM 5016 N N . LEU B 1 13 ? -21.109 -36.094 9.445 1 39.03 13 LEU B N 1
ATOM 5017 C CA . LEU B 1 13 ? -21.328 -37.469 8.992 1 39.03 13 LEU B CA 1
ATOM 5018 C C . LEU B 1 13 ? -22.188 -38.25 9.984 1 39.03 13 LEU B C 1
ATOM 5020 O O . LEU B 1 13 ? -21.781 -38.469 11.125 1 39.03 13 LEU B O 1
ATOM 5024 N N . LEU B 1 14 ? -23.5 -38.219 10.039 1 35.38 14 LEU B N 1
ATOM 5025 C CA . LEU B 1 14 ? -24.141 -39.281 10.82 1 35.38 14 LEU B CA 1
ATOM 5026 C C . LEU B 1 14 ? -23.562 -40.656 10.461 1 35.38 14 LEU B C 1
ATOM 5028 O O . LEU B 1 14 ? -22.844 -40.781 9.469 1 35.38 14 LEU B O 1
ATOM 5032 N N . GLY B 1 15 ? -24.422 -41.938 10.688 1 34.97 15 GLY B N 1
ATOM 5033 C CA . GLY B 1 15 ? -24.281 -43.312 10.266 1 34.97 15 GLY B CA 1
ATOM 5034 C C . GLY B 1 15 ? -23.969 -43.469 8.781 1 34.97 15 GLY B C 1
ATOM 5035 O O . GLY B 1 15 ? -22.891 -43.938 8.414 1 34.97 15 GLY B O 1
ATOM 5036 N N . ALA B 1 16 ? -25.25 -43.438 8.031 1 35.72 16 ALA B N 1
ATOM 5037 C CA . ALA B 1 16 ? -25.594 -43.75 6.648 1 35.72 16 ALA B CA 1
ATOM 5038 C C . ALA B 1 16 ? -24.844 -42.844 5.68 1 35.72 16 ALA B C 1
ATOM 5040 O O . ALA B 1 16 ? -24.531 -41.688 6.008 1 35.72 16 ALA B O 1
ATOM 5041 N N . ALA B 1 17 ? -24.266 -43.312 4.555 1 35.75 17 ALA B N 1
ATOM 5042 C CA . ALA B 1 17 ? -23.656 -42.844 3.314 1 35.75 17 ALA B CA 1
ATOM 5043 C C . ALA B 1 17 ? -24.375 -41.594 2.799 1 35.75 17 ALA B C 1
ATOM 5045 O O . ALA B 1 17 ? -25.594 -41.625 2.613 1 35.75 17 ALA B O 1
ATOM 5046 N N . ALA B 1 18 ? -24.141 -40.406 3.152 1 37.31 18 ALA B N 1
ATOM 5047 C CA . ALA B 1 18 ? -24.938 -39.344 2.553 1 37.31 18 ALA B CA 1
ATOM 5048 C C . ALA B 1 18 ? -24.938 -39.438 1.03 1 37.31 18 ALA B C 1
ATOM 5050 O O . ALA B 1 18 ? -23.875 -39.531 0.41 1 37.31 18 ALA B O 1
ATOM 5051 N N . ALA B 1 19 ? -25.969 -39.812 0.291 1 40.25 19 ALA B N 1
ATOM 5052 C CA . ALA B 1 19 ? -26.234 -40.25 -1.077 1 40.25 19 ALA B CA 1
ATOM 5053 C C . ALA B 1 19 ? -25.656 -39.281 -2.092 1 40.25 19 ALA B C 1
ATOM 5055 O O . ALA B 1 19 ? -25.172 -39.688 -3.152 1 40.25 19 ALA B O 1
ATOM 5056 N N . ASP B 1 20 ? -25.875 -37.938 -1.841 1 39.12 20 ASP B N 1
ATOM 5057 C CA . ASP B 1 20 ? -25.781 -37.031 -2.975 1 39.12 20 ASP B CA 1
ATOM 5058 C C . ASP B 1 20 ? -24.375 -36.438 -3.105 1 39.12 20 ASP B C 1
ATOM 5060 O O . ASP B 1 20 ? -24.141 -35.562 -3.926 1 39.12 20 ASP B O 1
ATOM 5064 N N . CYS B 1 21 ? -23.578 -36.438 -2.01 1 35.44 21 CYS B N 1
ATOM 5065 C CA . CYS B 1 21 ? -22.219 -35.938 -2.258 1 35.44 21 CYS B CA 1
ATOM 5066 C C . CYS B 1 21 ? -21.391 -36.969 -3.004 1 35.44 21 CYS B C 1
ATOM 5068 O O . CYS B 1 21 ? -21.234 -38.094 -2.533 1 35.44 21 CYS B O 1
ATOM 5070 N N . ARG B 1 22 ? -21.312 -36.719 -4.316 1 40.75 22 ARG B N 1
ATOM 5071 C CA . ARG B 1 22 ? -20.812 -37.812 -5.176 1 40.75 22 ARG B CA 1
ATOM 5072 C C . ARG B 1 22 ? -19.594 -38.469 -4.57 1 40.75 22 ARG B C 1
ATOM 5074 O O . ARG B 1 22 ? -19.406 -39.688 -4.707 1 40.75 22 ARG B O 1
ATOM 5081 N N . VAL B 1 23 ? -18.984 -37.625 -3.848 1 37.88 23 VAL B N 1
ATOM 5082 C CA . VAL B 1 23 ? -17.703 -38.062 -3.295 1 37.88 23 VAL B CA 1
ATOM 5083 C C . VAL B 1 23 ? -17.938 -38.906 -2.043 1 37.88 23 VAL B C 1
ATOM 5085 O O . VAL B 1 23 ? -17.359 -39.969 -1.887 1 37.88 23 VAL B O 1
ATOM 5088 N N . CYS B 1 24 ? -18.719 -38.438 -1.072 1 41.38 24 CYS B N 1
ATOM 5089 C CA . CYS B 1 24 ? -18.906 -39.188 0.158 1 41.38 24 CYS B CA 1
ATOM 5090 C C . CYS B 1 24 ? -19.672 -40.469 -0.109 1 41.38 24 CYS B C 1
ATOM 5092 O O . CYS B 1 24 ? -19.516 -41.469 0.628 1 41.38 24 CYS B O 1
ATOM 5094 N N . SER B 1 25 ? -20.438 -40.5 -1.185 1 40.06 25 SER B N 1
ATOM 5095 C CA . SER B 1 25 ? -21.266 -41.656 -1.536 1 40.06 25 SER B CA 1
ATOM 5096 C C . SER B 1 25 ? -20.422 -42.812 -2.064 1 40.06 25 SER B C 1
ATOM 5098 O O . SER B 1 25 ? -20.719 -43.969 -1.81 1 40.06 25 SER B O 1
ATOM 5100 N N . THR B 1 26 ? -19.312 -42.531 -3.031 1 34.97 26 THR B N 1
ATOM 5101 C CA . THR B 1 26 ? -18.5 -43.625 -3.57 1 34.97 26 THR B CA 1
ATOM 5102 C C . THR B 1 26 ? -17.703 -44.312 -2.465 1 34.97 26 THR B C 1
ATOM 5104 O O . THR B 1 26 ? -17.344 -45.5 -2.58 1 34.97 26 THR B O 1
ATOM 5107 N N . ALA B 1 27 ? -17.281 -43.531 -1.437 1 32.12 27 ALA B N 1
ATOM 5108 C CA . ALA B 1 27 ? -16.422 -44.094 -0.403 1 32.12 27 ALA B CA 1
ATOM 5109 C C . ALA B 1 27 ? -17.188 -45.156 0.404 1 32.12 27 ALA B C 1
ATOM 5111 O O . ALA B 1 27 ? -16.578 -45.969 1.078 1 32.12 27 ALA B O 1
ATOM 5112 N N . ALA B 1 28 ? -18.375 -44.906 0.531 1 32.75 28 ALA B N 1
ATOM 5113 C CA . ALA B 1 28 ? -19.047 -45.844 1.428 1 32.75 28 ALA B CA 1
ATOM 5114 C C . ALA B 1 28 ? -19.078 -47.25 0.834 1 32.75 28 ALA B C 1
ATOM 5116 O O . ALA B 1 28 ? -19.328 -48.219 1.546 1 32.75 28 ALA B O 1
ATOM 5117 N N . LYS B 1 29 ? -19.109 -47.281 -0.522 1 34.03 29 LYS B N 1
ATOM 5118 C CA . LYS B 1 29 ? -19.531 -48.594 -0.997 1 34.03 29 LYS B CA 1
ATOM 5119 C C . LYS B 1 29 ? -18.391 -49.625 -0.908 1 34.03 29 LYS B C 1
ATOM 5121 O O . LYS B 1 29 ? -18.547 -50.781 -1.306 1 34.03 29 LYS B O 1
ATOM 5126 N N . THR B 1 30 ? -17 -49.094 -0.756 1 24.42 30 THR B N 1
ATOM 5127 C CA . THR B 1 30 ? -16.156 -50.25 -0.984 1 24.42 30 THR B CA 1
ATOM 5128 C C . THR B 1 30 ? -16.047 -51.094 0.285 1 24.42 30 THR B C 1
ATOM 5130 O O . THR B 1 30 ? -15.547 -50.625 1.307 1 24.42 30 THR B O 1
ATOM 5133 N N . PRO B 1 31 ? -16.797 -51.969 0.557 1 23.66 31 PRO B N 1
ATOM 5134 C CA . PRO B 1 31 ? -16.875 -52.938 1.652 1 23.66 31 PRO B CA 1
ATOM 5135 C C . PRO B 1 31 ? -15.562 -53.688 1.899 1 23.66 31 PRO B C 1
ATOM 5137 O O . PRO B 1 31 ? -15.125 -54.469 1.055 1 23.66 31 PRO B O 1
ATOM 5140 N N . SER B 1 32 ? -14.391 -52.844 2.08 1 19.62 32 SER B N 1
ATOM 5141 C CA . SER B 1 32 ? -13.344 -53.875 2.098 1 19.62 32 SER B CA 1
ATOM 5142 C C . SER B 1 32 ? -13.578 -54.875 3.213 1 19.62 32 SER B C 1
ATOM 5144 O O . SER B 1 32 ? -13.828 -54.5 4.359 1 19.62 32 SER B O 1
ATOM 5146 N N . PRO B 1 33 ? -13.781 -56.062 2.945 1 19.98 33 PRO B N 1
ATOM 5147 C CA . PRO B 1 33 ? -14.102 -57.188 3.793 1 19.98 33 PRO B CA 1
ATOM 5148 C C . PRO B 1 33 ? -12.945 -57.625 4.691 1 19.98 33 PRO B C 1
ATOM 5150 O O . PRO B 1 33 ? -12.961 -58.688 5.27 1 19.98 33 PRO B O 1
ATOM 5153 N N . PHE B 1 34 ? -12.055 -56.625 5.008 1 18.64 34 PHE B N 1
ATOM 5154 C CA . PHE B 1 34 ? -10.945 -57.375 5.57 1 18.64 34 PHE B CA 1
ATOM 5155 C C . PHE B 1 34 ? -11.391 -58.156 6.816 1 18.64 34 PHE B C 1
ATOM 5157 O O . PHE B 1 34 ? -12.172 -57.625 7.617 1 18.64 34 PHE B O 1
ATOM 5164 N N . GLY B 1 35 ? -11.078 -59.375 6.812 1 17.25 35 GLY B N 1
ATOM 5165 C CA . GLY B 1 35 ? -11.297 -60.562 7.609 1 17.25 35 GLY B CA 1
ATOM 5166 C C . GLY B 1 35 ? -10.602 -60.531 8.961 1 17.25 35 GLY B C 1
ATOM 5167 O O . GLY B 1 35 ? -9.602 -59.812 9.125 1 17.25 35 GLY B O 1
ATOM 5168 N N . SER B 1 36 ? -11.211 -60.781 10.07 1 16.86 36 SER B N 1
ATOM 5169 C CA . SER B 1 36 ? -11.172 -60.812 11.531 1 16.86 36 SER B CA 1
ATOM 5170 C C . SER B 1 36 ? -10.016 -61.688 12.031 1 16.86 36 SER B C 1
ATOM 5172 O O . SER B 1 36 ? -9.906 -61.938 13.234 1 16.86 36 SER B O 1
ATOM 5174 N N . SER B 1 37 ? -8.797 -61.812 11.297 1 16.3 37 SER B N 1
ATOM 5175 C CA . SER B 1 37 ? -8.297 -63 11.945 1 16.3 37 SER B CA 1
ATOM 5176 C C . SER B 1 37 ? -7.793 -62.719 13.352 1 16.3 37 SER B C 1
ATOM 5178 O O . SER B 1 37 ? -7.352 -61.625 13.648 1 16.3 37 SER B O 1
ATOM 5180 N N . SER B 1 38 ? -7.891 -63.688 14.258 1 15.9 38 SER B N 1
ATOM 5181 C CA . SER B 1 38 ? -8.008 -64 15.672 1 15.9 38 SER B CA 1
ATOM 5182 C C . SER B 1 38 ? -6.633 -64.125 16.328 1 15.9 38 SER B C 1
ATOM 5184 O O . SER B 1 38 ? -6.523 -64.5 17.5 1 15.9 38 SER B O 1
ATOM 5186 N N . ALA B 1 39 ? -5.543 -63.438 15.773 1 16.3 39 ALA B N 1
ATOM 5187 C CA . ALA B 1 39 ? -4.535 -64.312 16.391 1 16.3 39 ALA B CA 1
ATOM 5188 C C . ALA B 1 39 ? -4.43 -64.062 17.891 1 16.3 39 ALA B C 1
ATOM 5190 O O . ALA B 1 39 ? -4.746 -62.938 18.344 1 16.3 39 ALA B O 1
ATOM 5191 N N . PRO B 1 40 ? -3.598 -64.938 18.562 1 15.98 40 PRO B N 1
ATOM 5192 C CA . PRO B 1 40 ? -3.605 -65.5 19.922 1 15.98 40 PRO B CA 1
ATOM 5193 C C . PRO B 1 40 ? -2.887 -64.625 20.922 1 15.98 40 PRO B C 1
ATOM 5195 O O . PRO B 1 40 ? -2.23 -63.656 20.547 1 15.98 40 PRO B O 1
ATOM 5198 N N . GLY B 1 41 ? -2.311 -65.188 21.953 1 15.01 41 GLY B N 1
ATOM 5199 C CA . GLY B 1 41 ? -2.359 -65.25 23.406 1 15.01 41 GLY B CA 1
ATOM 5200 C C . GLY B 1 41 ? -1.189 -64.562 24.062 1 15.01 41 GLY B C 1
ATOM 5201 O O . GLY B 1 41 ? -1.224 -64.25 25.25 1 15.01 41 GLY B O 1
ATOM 5202 N N . PHE B 1 42 ? 0.035 -64.188 23.406 1 15.51 42 PHE B N 1
ATOM 5203 C CA . PHE B 1 42 ? 1.065 -64.625 24.344 1 15.51 42 PHE B CA 1
ATOM 5204 C C . PHE B 1 42 ? 1.174 -63.625 25.531 1 15.51 42 PHE B C 1
ATOM 5206 O O . PHE B 1 42 ? 0.806 -62.469 25.422 1 15.51 42 PHE B O 1
ATOM 5213 N N . THR B 1 43 ? 2.07 -64.062 26.516 1 15.09 43 THR B N 1
ATOM 5214 C CA . THR B 1 43 ? 2.213 -64.25 27.953 1 15.09 43 THR B CA 1
ATOM 5215 C C . THR B 1 43 ? 2.916 -63.031 28.547 1 15.09 43 THR B C 1
ATOM 5217 O O . THR B 1 43 ? 3.545 -62.25 27.828 1 15.09 43 THR B O 1
ATOM 5220 N N . PRO B 1 44 ? 3.83 -63.188 29.578 1 15.1 44 PRO B N 1
ATOM 5221 C CA . PRO B 1 44 ? 3.748 -62.844 30.984 1 15.1 44 PRO B CA 1
ATOM 5222 C C . PRO B 1 44 ? 4.617 -61.625 31.328 1 15.1 44 PRO B C 1
ATOM 5224 O O . PRO B 1 44 ? 4.152 -60.688 31.984 1 15.1 44 PRO B O 1
ATOM 5227 N N . PHE B 1 45 ? 6.086 -61.562 31.062 1 14.82 45 PHE B N 1
ATOM 5228 C CA . PHE B 1 45 ? 6.84 -61.688 32.312 1 14.82 45 PHE B CA 1
ATOM 5229 C C . PHE B 1 45 ? 7.086 -60.281 32.906 1 14.82 45 PHE B C 1
ATOM 5231 O O . PHE B 1 45 ? 6.965 -59.281 32.219 1 14.82 45 PHE B O 1
ATOM 5238 N N . GLY B 1 46 ? 8.125 -60.188 33.875 1 14.16 46 GLY B N 1
ATOM 5239 C CA . GLY B 1 46 ? 8.352 -59.906 35.281 1 14.16 46 GLY B CA 1
ATOM 5240 C C . GLY B 1 46 ? 9.047 -58.562 35.5 1 14.16 46 GLY B C 1
ATOM 5241 O O . GLY B 1 46 ? 8.586 -57.75 36.312 1 14.16 46 GLY B O 1
ATOM 5242 N N . PHE B 1 47 ? 10.43 -58.312 35.188 1 14.38 47 PHE B N 1
ATOM 5243 C CA . PHE B 1 47 ? 11.273 -58.125 36.375 1 14.38 47 PHE B CA 1
ATOM 5244 C C . PHE B 1 47 ? 11.32 -56.656 36.812 1 14.38 47 PHE B C 1
ATOM 5246 O O . PHE B 1 47 ? 10.961 -55.781 36.031 1 14.38 47 PHE B O 1
ATOM 5253 N N . SER B 1 48 ? 12.539 -56.25 37.469 1 14.28 48 SER B N 1
ATOM 5254 C CA . SER B 1 48 ? 13.039 -55.906 38.781 1 14.28 48 SER B CA 1
ATOM 5255 C C . SER B 1 48 ? 13.359 -54.406 38.844 1 14.28 48 SER B C 1
ATOM 5257 O O . SER B 1 48 ? 13.445 -53.719 37.812 1 14.28 48 SER B O 1
ATOM 5259 N N . GLY B 1 49 ? 14.359 -53.938 39.781 1 14.48 49 GLY B N 1
ATOM 5260 C CA . GLY B 1 49 ? 14.453 -53.188 41 1 14.48 49 GLY B CA 1
ATOM 5261 C C . GLY B 1 49 ? 15.07 -51.812 40.812 1 14.48 49 GLY B C 1
ATOM 5262 O O . GLY B 1 49 ? 14.547 -50.812 41.312 1 14.48 49 GLY B O 1
ATOM 5263 N N . ILE B 1 50 ? 16.359 -51.5 40.281 1 14.95 50 ILE B N 1
ATOM 5264 C CA . ILE B 1 50 ? 17.312 -51.031 41.281 1 14.95 50 ILE B CA 1
ATOM 5265 C C . ILE B 1 50 ? 17.203 -49.531 41.406 1 14.95 50 ILE B C 1
ATOM 5267 O O . ILE B 1 50 ? 16.766 -48.844 40.5 1 14.95 50 ILE B O 1
ATOM 5271 N N . PRO B 1 51 ? 18.234 -48.875 42.25 1 14.84 51 PRO B N 1
ATOM 5272 C CA . PRO B 1 51 ? 18.375 -47.969 43.406 1 14.84 51 PRO B CA 1
ATOM 5273 C C . PRO B 1 51 ? 18.594 -46.5 43 1 14.84 51 PRO B C 1
ATOM 5275 O O . PRO B 1 51 ? 18.812 -46.219 41.812 1 14.84 51 PRO B O 1
ATOM 5278 N N . SER B 1 52 ? 19.234 -45.688 43.969 1 14.7 52 SER B N 1
ATOM 5279 C CA . SER B 1 52 ? 19.047 -44.469 44.75 1 14.7 52 SER B CA 1
ATOM 5280 C C . SER B 1 52 ? 19.938 -43.344 44.219 1 14.7 52 SER B C 1
ATOM 5282 O O . SER B 1 52 ? 19.656 -42.156 44.469 1 14.7 52 SER B O 1
ATOM 5284 N N . ALA B 1 53 ? 21.109 -43.5 43.531 1 14.98 53 ALA B N 1
ATOM 5285 C CA . ALA B 1 53 ? 22.172 -42.75 44.219 1 14.98 53 ALA B CA 1
ATOM 5286 C C . ALA B 1 53 ? 22.078 -41.25 43.969 1 14.98 53 ALA B C 1
ATOM 5288 O O . ALA B 1 53 ? 21.609 -40.844 42.906 1 14.98 53 ALA B O 1
ATOM 5289 N N . PRO B 1 54 ? 22.562 -40.406 45 1 16 54 PRO B N 1
ATOM 5290 C CA . PRO B 1 54 ? 22.328 -39.062 45.531 1 16 54 PRO B CA 1
ATOM 5291 C C . PRO B 1 54 ? 23.172 -38 44.844 1 16 54 PRO B C 1
ATOM 5293 O O . PRO B 1 54 ? 23.141 -36.844 45.219 1 16 54 PRO B O 1
ATOM 5296 N N . ALA B 1 55 ? 23.25 -38.031 43.656 1 14.79 55 ALA B N 1
ATOM 5297 C CA . ALA B 1 55 ? 24.484 -37.406 43.188 1 14.79 55 ALA B CA 1
ATOM 5298 C C . ALA B 1 55 ? 24.469 -35.906 43.531 1 14.79 55 ALA B C 1
ATOM 5300 O O . ALA B 1 55 ? 23.484 -35.219 43.312 1 14.79 55 ALA B O 1
ATOM 5301 N N . THR B 1 56 ? 25.578 -35.531 44.219 1 15.09 56 THR B N 1
ATOM 5302 C CA . THR B 1 56 ? 26.062 -34.469 45.062 1 15.09 56 THR B CA 1
ATOM 5303 C C . THR B 1 56 ? 26.188 -33.156 44.25 1 15.09 56 THR B C 1
ATOM 5305 O O . THR B 1 56 ? 26.016 -33.156 43.031 1 15.09 56 THR B O 1
ATOM 5308 N N . SER B 1 57 ? 27.359 -32.531 44.375 1 14.64 57 SER B N 1
ATOM 5309 C CA . SER B 1 57 ? 27.828 -31.344 45.094 1 14.64 57 SER B CA 1
ATOM 5310 C C . SER B 1 57 ? 28 -30.156 44.156 1 14.64 57 SER B C 1
ATOM 5312 O O . SER B 1 57 ? 27.5 -29.062 44.406 1 14.64 57 SER B O 1
ATOM 5314 N N . SER B 1 58 ? 29.094 -30.078 43.438 1 14.86 58 SER B N 1
ATOM 5315 C CA . SER B 1 58 ? 30.109 -29.062 43.719 1 14.86 58 SER B CA 1
ATOM 5316 C C . SER B 1 58 ? 29.812 -27.766 42.969 1 14.86 58 SER B C 1
ATOM 5318 O O . SER B 1 58 ? 29.125 -27.766 41.969 1 14.86 58 SER B O 1
ATOM 5320 N N . PRO B 1 59 ? 30.516 -26.562 43.406 1 16.14 59 PRO B N 1
ATOM 5321 C CA . PRO B 1 59 ? 30.359 -25.125 43.656 1 16.14 59 PRO B CA 1
ATOM 5322 C C . PRO B 1 59 ? 30.656 -24.281 42.406 1 16.14 59 PRO B C 1
ATOM 5324 O O . PRO B 1 59 ? 30.141 -23.172 42.281 1 16.14 59 PRO B O 1
ATOM 5327 N N . PHE B 1 60 ? 31.547 -24.734 41.656 1 15.44 60 PHE B N 1
ATOM 5328 C CA . PHE B 1 60 ? 32.625 -23.812 41.375 1 15.44 60 PHE B CA 1
ATOM 5329 C C . PHE B 1 60 ? 32.125 -22.641 40.531 1 15.44 60 PHE B C 1
ATOM 5331 O O . PHE B 1 60 ? 31.094 -22.734 39.875 1 15.44 60 PHE B O 1
ATOM 5338 N N . GLY B 1 61 ? 32.906 -21.609 40.5 1 16.06 61 GLY B N 1
ATOM 5339 C CA . GLY B 1 61 ? 33.25 -20.203 40.469 1 16.06 61 GLY B CA 1
ATOM 5340 C C . GLY B 1 61 ? 33.094 -19.594 39.094 1 16.06 61 GLY B C 1
ATOM 5341 O O . GLY B 1 61 ? 33.094 -20.312 38.094 1 16.06 61 GLY B O 1
ATOM 5342 N N . PHE B 1 62 ? 32.906 -18.328 39.094 1 15.23 62 PHE B N 1
ATOM 5343 C CA . PHE B 1 62 ? 32.156 -17.359 38.312 1 15.23 62 PHE B CA 1
ATOM 5344 C C . PHE B 1 62 ? 32.781 -17.203 36.938 1 15.23 62 PHE B C 1
ATOM 5346 O O . PHE B 1 62 ? 32.125 -17.312 35.906 1 15.23 62 PHE B O 1
ATOM 5353 N N . GLY B 1 63 ? 33.719 -16.438 36.906 1 15.03 63 GLY B N 1
ATOM 5354 C CA . GLY B 1 63 ? 33.531 -15.18 36.219 1 15.03 63 GLY B CA 1
ATOM 5355 C C . GLY B 1 63 ? 33.812 -15.273 34.719 1 15.03 63 GLY B C 1
ATOM 5356 O O . GLY B 1 63 ? 34.281 -16.297 34.25 1 15.03 63 GLY B O 1
ATOM 5357 N N . CYS B 1 64 ? 34.406 -14.172 34.188 1 15.81 64 CYS B N 1
ATOM 5358 C CA . CYS B 1 64 ? 34.156 -13.258 33.094 1 15.81 64 CYS B CA 1
ATOM 5359 C C . CYS B 1 64 ? 34.781 -13.789 31.797 1 15.81 64 CYS B C 1
ATOM 5361 O O . CYS B 1 64 ? 35.906 -14.266 31.797 1 15.81 64 CYS B O 1
ATOM 5363 N N . PRO B 1 65 ? 34.031 -13.797 30.719 1 14.43 65 PRO B N 1
ATOM 5364 C CA . PRO B 1 65 ? 34.188 -14.531 29.453 1 14.43 65 PRO B CA 1
ATOM 5365 C C . PRO B 1 65 ? 35.469 -14.125 28.703 1 14.43 65 PRO B C 1
ATOM 5367 O O . PRO B 1 65 ? 36.125 -13.156 29.078 1 14.43 65 PRO B O 1
ATOM 5370 N N . PRO B 1 66 ? 35.219 -14.086 27.297 1 14.47 66 PRO B N 1
ATOM 5371 C CA . PRO B 1 66 ? 35.719 -14.898 26.203 1 14.47 66 PRO B CA 1
ATOM 5372 C C . PRO B 1 66 ? 37 -14.305 25.578 1 14.47 66 PRO B C 1
ATOM 5374 O O . PRO B 1 66 ? 38.031 -14.969 25.531 1 14.47 66 PRO B O 1
ATOM 5377 N N . THR B 1 67 ? 36.781 -13.766 24.391 1 14.44 67 THR B N 1
ATOM 5378 C CA . THR B 1 67 ? 37.156 -14.344 23.109 1 14.44 67 THR B CA 1
ATOM 5379 C C . THR B 1 67 ? 38.5 -13.773 22.656 1 14.44 67 THR B C 1
ATOM 5381 O O . THR B 1 67 ? 38.906 -12.688 23.078 1 14.44 67 THR B O 1
ATOM 5384 N N . PRO B 1 68 ? 38.938 -14.312 21.453 1 15.46 68 PRO B N 1
ATOM 5385 C CA . PRO B 1 68 ? 40.094 -14.922 20.781 1 15.46 68 PRO B CA 1
ATOM 5386 C C . PRO B 1 68 ? 40.906 -13.922 19.969 1 15.46 68 PRO B C 1
ATOM 5388 O O . PRO B 1 68 ? 42.125 -14.078 19.844 1 15.46 68 PRO B O 1
ATOM 5391 N N . CYS B 1 69 ? 40.375 -12.836 19.438 1 15.01 69 CYS B N 1
ATOM 5392 C CA . CYS B 1 69 ? 40.656 -13.008 18.016 1 15.01 69 CYS B CA 1
ATOM 5393 C C . CYS B 1 69 ? 42.125 -12.836 17.719 1 15.01 69 CYS B C 1
ATOM 5395 O O . CYS B 1 69 ? 42.688 -11.742 17.875 1 15.01 69 CYS B O 1
ATOM 5397 N N . PRO B 1 70 ? 42.844 -13.609 18.281 1 15.36 70 PRO B N 1
ATOM 5398 C CA . PRO B 1 70 ? 44.25 -13.383 17.859 1 15.36 70 PRO B CA 1
ATOM 5399 C C . PRO B 1 70 ? 44.406 -13.289 16.344 1 15.36 70 PRO B C 1
ATOM 5401 O O . PRO B 1 70 ? 44.125 -14.258 15.633 1 15.36 70 PRO B O 1
ATOM 5404 N N . LEU B 1 71 ? 43.75 -12.453 15.609 1 15.62 71 LEU B N 1
ATOM 5405 C CA . LEU B 1 71 ? 44.031 -12.711 14.203 1 15.62 71 LEU B CA 1
ATOM 5406 C C . LEU B 1 71 ? 45.562 -12.828 13.992 1 15.62 71 LEU B C 1
ATOM 5408 O O . LEU B 1 71 ? 46.281 -11.859 14.188 1 15.62 71 LEU B O 1
ATOM 5412 N N . LEU B 1 72 ? 46.031 -13.953 14.375 1 14.6 72 LEU B N 1
ATOM 5413 C CA . LEU B 1 72 ? 47.406 -14.328 14.039 1 14.6 72 LEU B CA 1
ATOM 5414 C C . LEU B 1 72 ? 47.656 -14.211 12.539 1 14.6 72 LEU B C 1
ATOM 5416 O O . LEU B 1 72 ? 46.875 -14.742 11.742 1 14.6 72 LEU B O 1
ATOM 5420 N N . PHE B 1 73 ? 48.438 -13.32 12.125 1 16.42 73 PHE B N 1
ATOM 5421 C CA . PHE B 1 73 ? 49.031 -13.078 10.82 1 16.42 73 PHE B CA 1
ATOM 5422 C C . PHE B 1 73 ? 49.875 -14.281 10.375 1 16.42 73 PHE B C 1
ATOM 5424 O O . PHE B 1 73 ? 50.531 -14.234 9.336 1 16.42 73 PHE B O 1
ATOM 5431 N N . GLY B 1 74 ? 49.625 -15.555 10.914 1 13.54 74 GLY B N 1
ATOM 5432 C CA . GLY B 1 74 ? 50.812 -16.344 10.68 1 13.54 74 GLY B CA 1
ATOM 5433 C C . GLY B 1 74 ? 51.031 -16.688 9.219 1 13.54 74 GLY B C 1
ATOM 5434 O O . GLY B 1 74 ? 52.094 -17.188 8.836 1 13.54 74 GLY B O 1
ATOM 5435 N N . HIS B 1 75 ? 50.125 -16.828 8.305 1 14.12 75 HIS B N 1
ATOM 5436 C CA . HIS B 1 75 ? 50.312 -18.094 7.59 1 14.12 75 HIS B CA 1
ATOM 5437 C C . HIS B 1 75 ? 51.75 -18.219 7.113 1 14.12 75 HIS B C 1
ATOM 5439 O O . HIS B 1 75 ? 52.375 -17.234 6.711 1 14.12 75 HIS B O 1
ATOM 5445 N N . ALA B 1 76 ? 52.25 -19.484 7.215 1 14.23 76 ALA B N 1
ATOM 5446 C CA . ALA B 1 76 ? 53.5 -20.25 7.043 1 14.23 76 ALA B CA 1
ATOM 5447 C C . ALA B 1 76 ? 53.938 -20.25 5.586 1 14.23 76 ALA B C 1
ATOM 5449 O O . ALA B 1 76 ? 53.156 -19.906 4.691 1 14.23 76 ALA B O 1
ATOM 5450 N N . PRO B 1 77 ? 54.188 -21.672 5.156 1 15.01 77 PRO B N 1
ATOM 5451 C CA . PRO B 1 77 ? 55.469 -22.266 4.75 1 15.01 77 PRO B CA 1
ATOM 5452 C C . PRO B 1 77 ? 55.656 -22.281 3.232 1 15.01 77 PRO B C 1
ATOM 5454 O O . PRO B 1 77 ? 56.656 -21.797 2.725 1 15.01 77 PRO B O 1
ATOM 5457 N N . SER B 1 78 ? 55.125 -23.5 2.539 1 14.73 78 SER B N 1
ATOM 5458 C CA . SER B 1 78 ? 55.969 -24.578 2.066 1 14.73 78 SER B CA 1
ATOM 5459 C C . SER B 1 78 ? 56.406 -24.359 0.615 1 14.73 78 SER B C 1
ATOM 5461 O O . SER B 1 78 ? 55.812 -23.5 -0.076 1 14.73 78 SER B O 1
ATOM 5463 N N . ASP B 1 79 ? 56.406 -25.688 -0.142 1 15.45 79 ASP B N 1
ATOM 5464 C CA . ASP B 1 79 ? 57.438 -26.453 -0.814 1 15.45 79 ASP B CA 1
ATOM 5465 C C . ASP B 1 79 ? 57.469 -26.172 -2.314 1 15.45 79 ASP B C 1
ATOM 5467 O O . ASP B 1 79 ? 58.406 -25.562 -2.83 1 15.45 79 ASP B O 1
ATOM 5471 N N . ASP B 1 80 ? 57.125 -27.406 -3.188 1 15.93 80 ASP B N 1
ATOM 5472 C CA . ASP B 1 80 ? 58.031 -28.188 -4.043 1 15.93 80 ASP B CA 1
ATOM 5473 C C . ASP B 1 80 ? 57.906 -27.75 -5.504 1 15.93 80 ASP B C 1
ATOM 5475 O O . ASP B 1 80 ? 56.969 -27.047 -5.867 1 15.93 80 ASP B O 1
ATOM 5479 N N . PRO B 1 81 ? 57.625 -28.953 -6.477 1 16.86 81 PRO B N 1
ATOM 5480 C CA . PRO B 1 81 ? 58.562 -29.453 -7.477 1 16.86 81 PRO B CA 1
ATOM 5481 C C . PRO B 1 81 ? 58.281 -28.891 -8.875 1 16.86 81 PRO B C 1
ATOM 5483 O O . PRO B 1 81 ? 59.219 -28.422 -9.539 1 16.86 81 PRO B O 1
ATOM 5486 N N . ASN B 1 82 ? 57.125 -29.359 -9.586 1 17.84 82 ASN B N 1
ATOM 5487 C CA . ASN B 1 82 ? 57.312 -30.266 -10.711 1 17.84 82 ASN B CA 1
ATOM 5488 C C . ASN B 1 82 ? 57.688 -29.516 -11.984 1 17.84 82 ASN B C 1
ATOM 5490 O O . ASN B 1 82 ? 57.219 -28.391 -12.195 1 17.84 82 ASN B O 1
ATOM 5494 N N . PRO B 1 83 ? 58.312 -30.297 -12.992 1 17.64 83 PRO B N 1
ATOM 5495 C CA . PRO B 1 83 ? 59.219 -30.047 -14.109 1 17.64 83 PRO B CA 1
ATOM 5496 C C . PRO B 1 83 ? 58.531 -29.516 -15.352 1 17.64 83 PRO B C 1
ATOM 5498 O O . PRO B 1 83 ? 58.938 -28.516 -15.914 1 17.64 83 PRO B O 1
ATOM 5501 N N . PHE B 1 84 ? 57.719 -30.375 -16.094 1 17.52 84 PHE B N 1
ATOM 5502 C CA . PHE B 1 84 ? 58.062 -30.75 -17.453 1 17.52 84 PHE B CA 1
ATOM 5503 C C . PHE B 1 84 ? 57.312 -29.875 -18.453 1 17.52 84 PHE B C 1
ATOM 5505 O O . PHE B 1 84 ? 56.125 -29.984 -18.625 1 17.52 84 PHE B O 1
ATOM 5512 N N . LEU B 1 85 ? 57.625 -28.672 -18.719 1 17.38 85 LEU B N 1
ATOM 5513 C CA . LEU B 1 85 ? 56.938 -27.781 -19.641 1 17.38 85 LEU B CA 1
ATOM 5514 C C . LEU B 1 85 ? 57.125 -28.234 -21.078 1 17.38 85 LEU B C 1
ATOM 5516 O O . LEU B 1 85 ? 58.156 -28.016 -21.688 1 17.38 85 LEU B O 1
ATOM 5520 N N . THR B 1 86 ? 56.562 -29.562 -21.266 1 17.72 86 THR B N 1
ATOM 5521 C CA . THR B 1 86 ? 56.938 -29.953 -22.625 1 17.72 86 THR B CA 1
ATOM 5522 C C . THR B 1 86 ? 56.344 -28.984 -23.641 1 17.72 86 THR B C 1
ATOM 5524 O O . THR B 1 86 ? 55.344 -28.328 -23.359 1 17.72 86 THR B O 1
ATOM 5527 N N . PRO B 1 87 ? 56.906 -29.078 -24.875 1 17.03 87 PRO B N 1
ATOM 5528 C CA . PRO B 1 87 ? 56.938 -28.156 -26.016 1 17.03 87 PRO B CA 1
ATOM 5529 C C . PRO B 1 87 ? 55.594 -28.016 -26.734 1 17.03 87 PRO B C 1
ATOM 5531 O O . PRO B 1 87 ? 54.719 -28.875 -26.578 1 17.03 87 PRO B O 1
ATOM 5534 N N . ARG B 1 88 ? 55.469 -26.969 -27.438 1 17.81 88 ARG B N 1
ATOM 5535 C CA . ARG B 1 88 ? 54.5 -26.141 -28.188 1 17.81 88 ARG B CA 1
ATOM 5536 C C . ARG B 1 88 ? 54 -26.859 -29.422 1 17.81 88 ARG B C 1
ATOM 5538 O O . ARG B 1 88 ? 53.5 -26.234 -30.359 1 17.81 88 ARG B O 1
ATOM 5545 N N . PRO B 1 89 ? 53.688 -28.281 -29.312 1 16.97 89 PRO B N 1
ATOM 5546 C CA . PRO B 1 89 ? 53.781 -28.547 -30.75 1 16.97 89 PRO B CA 1
ATOM 5547 C C . PRO B 1 89 ? 52.688 -27.844 -31.547 1 16.97 89 PRO B C 1
ATOM 5549 O O . PRO B 1 89 ? 51.688 -27.391 -30.969 1 16.97 89 PRO B O 1
ATOM 5552 N N . ALA B 1 90 ? 52.656 -28.156 -33 1 19.61 90 ALA B N 1
ATOM 5553 C CA . ALA B 1 90 ? 52.344 -27.656 -34.344 1 19.61 90 ALA B CA 1
ATOM 5554 C C . ALA B 1 90 ? 50.844 -27.734 -34.625 1 19.61 90 ALA B C 1
ATOM 5556 O O . ALA B 1 90 ? 50.156 -28.609 -34.062 1 19.61 90 ALA B O 1
ATOM 5557 N N . SER B 1 91 ? 50.219 -26.656 -35.125 1 18.95 91 SER B N 1
ATOM 5558 C CA . SER B 1 91 ? 48.969 -26.047 -35.531 1 18.95 91 SER B CA 1
ATOM 5559 C C . SER B 1 91 ? 48.25 -26.906 -36.562 1 18.95 91 SER B C 1
ATOM 5561 O O . SER B 1 91 ? 47.438 -26.422 -37.344 1 18.95 91 SER B O 1
ATOM 5563 N N . PHE B 1 92 ? 48.219 -28.312 -36.344 1 18.58 92 PHE B N 1
ATOM 5564 C CA . PHE B 1 92 ? 47.719 -28.906 -37.562 1 18.58 92 PHE B CA 1
ATOM 5565 C C . PHE B 1 92 ? 46.344 -28.391 -37.906 1 18.58 92 PHE B C 1
ATOM 5567 O O . PHE B 1 92 ? 45.531 -28.078 -37 1 18.58 92 PHE B O 1
ATOM 5574 N N . GLY B 1 93 ? 46.031 -28.109 -39.25 1 19.42 93 GLY B N 1
ATOM 5575 C CA . GLY B 1 93 ? 45.125 -27.5 -40.219 1 19.42 93 GLY B CA 1
ATOM 5576 C C . GLY B 1 93 ? 43.812 -28.203 -40.312 1 19.42 93 GLY B C 1
ATOM 5577 O O . GLY B 1 93 ? 43.719 -29.344 -40.781 1 19.42 93 GLY B O 1
ATOM 5578 N N . GLU B 1 94 ? 43.031 -28.375 -39.156 1 19.66 94 GLU B N 1
ATOM 5579 C CA . GLU B 1 94 ? 41.875 -29.219 -39.469 1 19.66 94 GLU B CA 1
ATOM 5580 C C . GLU B 1 94 ? 41.062 -28.641 -40.625 1 19.66 94 GLU B C 1
ATOM 5582 O O . GLU B 1 94 ? 40.844 -27.422 -40.688 1 19.66 94 GLU B O 1
ATOM 5587 N N . PRO B 1 95 ? 40.812 -29.375 -41.656 1 19.34 95 PRO B N 1
ATOM 5588 C CA . PRO B 1 95 ? 40.125 -29.078 -42.906 1 19.34 95 PRO B CA 1
ATOM 5589 C C . PRO B 1 95 ? 38.688 -28.609 -42.688 1 19.34 95 PRO B C 1
ATOM 5591 O O . PRO B 1 95 ? 38.062 -28.953 -41.656 1 19.34 95 PRO B O 1
ATOM 5594 N N . ALA B 1 96 ? 38.312 -27.5 -43.375 1 20.92 96 ALA B N 1
ATOM 5595 C CA . ALA B 1 96 ? 37.125 -26.672 -43.594 1 20.92 96 ALA B CA 1
ATOM 5596 C C . ALA B 1 96 ? 35.938 -27.516 -43.938 1 20.92 96 ALA B C 1
ATOM 5598 O O . ALA B 1 96 ? 35.906 -28.156 -45 1 20.92 96 ALA B O 1
ATOM 5599 N N . SER B 1 97 ? 35.438 -28.312 -42.906 1 19.39 97 SER B N 1
ATOM 5600 C CA . SER B 1 97 ? 34.281 -29.062 -43.438 1 19.39 97 SER B CA 1
ATOM 5601 C C . SER B 1 97 ? 33.281 -28.141 -44.094 1 19.39 97 SER B C 1
ATOM 5603 O O . SER B 1 97 ? 32.906 -27.109 -43.531 1 19.39 97 SER B O 1
ATOM 5605 N N . PRO B 1 98 ? 32.969 -28.219 -45.406 1 21.53 98 PRO B N 1
ATOM 5606 C CA . PRO B 1 98 ? 32.25 -27.422 -46.406 1 21.53 98 PRO B CA 1
ATOM 5607 C C . PRO B 1 98 ? 30.781 -27.188 -46.031 1 21.53 98 PRO B C 1
ATOM 5609 O O . PRO B 1 98 ? 30.047 -26.547 -46.781 1 21.53 98 PRO B O 1
ATOM 5612 N N . PHE B 1 99 ? 30.156 -28.047 -45.281 1 21.88 99 PHE B N 1
ATOM 5613 C CA . PHE B 1 99 ? 28.734 -28.016 -45.562 1 21.88 99 PHE B CA 1
ATOM 5614 C C . PHE B 1 99 ? 28.094 -26.734 -45.031 1 21.88 99 PHE B C 1
ATOM 5616 O O . PHE B 1 99 ? 28.062 -26.5 -43.812 1 21.88 99 PHE B O 1
ATOM 5623 N N . ALA B 1 100 ? 27.984 -25.656 -45.812 1 23.86 100 ALA B N 1
ATOM 5624 C CA . ALA B 1 100 ? 27.453 -24.297 -45.875 1 23.86 100 ALA B CA 1
ATOM 5625 C C . ALA B 1 100 ? 25.969 -24.266 -45.5 1 23.86 100 ALA B C 1
ATOM 5627 O O . ALA B 1 100 ? 25.109 -24.656 -46.281 1 23.86 100 ALA B O 1
ATOM 5628 N N . LEU B 1 101 ? 25.406 -24.969 -44.562 1 25.22 101 LEU B N 1
ATOM 5629 C CA . LEU B 1 101 ? 23.969 -24.688 -44.656 1 25.22 101 LEU B CA 1
ATOM 5630 C C . LEU B 1 101 ? 23.719 -23.188 -44.625 1 25.22 101 LEU B C 1
ATOM 5632 O O . LEU B 1 101 ? 24.391 -22.453 -43.906 1 25.22 101 LEU B O 1
ATOM 5636 N N . PRO B 1 102 ? 23.109 -22.594 -45.656 1 26.62 102 PRO B N 1
ATOM 5637 C CA . PRO B 1 102 ? 22.953 -21.141 -45.75 1 26.62 102 PRO B CA 1
ATOM 5638 C C . PRO B 1 102 ? 22.391 -20.531 -44.469 1 26.62 102 PRO B C 1
ATOM 5640 O O . PRO B 1 102 ? 21.672 -21.188 -43.719 1 26.62 102 PRO B O 1
ATOM 5643 N N . PRO B 1 103 ? 23.156 -19.578 -43.906 1 27.81 103 PRO B N 1
ATOM 5644 C CA . PRO B 1 103 ? 22.75 -18.859 -42.688 1 27.81 103 PRO B CA 1
ATOM 5645 C C . PRO B 1 103 ? 21.297 -18.375 -42.75 1 27.81 103 PRO B C 1
ATOM 5647 O O . PRO B 1 103 ? 20.859 -17.875 -43.781 1 27.81 103 PRO B O 1
ATOM 5650 N N . MET B 1 104 ? 20.391 -19.172 -42.188 1 29.47 104 MET B N 1
ATOM 5651 C CA . MET B 1 104 ? 19.031 -18.625 -42.125 1 29.47 104 MET B CA 1
ATOM 5652 C C . MET B 1 104 ? 19.078 -17.141 -41.781 1 29.47 104 MET B C 1
ATOM 5654 O O . MET B 1 104 ? 19.906 -16.703 -40.969 1 29.47 104 MET B O 1
ATOM 5658 N N . PRO B 1 105 ? 18.609 -16.234 -42.688 1 26.08 105 PRO B N 1
ATOM 5659 C CA . PRO B 1 105 ? 18.719 -14.789 -42.5 1 26.08 105 PRO B CA 1
ATOM 5660 C C . PRO B 1 105 ? 18.359 -14.336 -41.094 1 26.08 105 PRO B C 1
ATOM 5662 O O . PRO B 1 105 ? 17.391 -14.836 -40.5 1 26.08 105 PRO B O 1
ATOM 5665 N N . ALA B 1 106 ? 19.359 -14.008 -40.281 1 30.3 106 ALA B N 1
ATOM 5666 C CA . ALA B 1 106 ? 19.391 -13.414 -38.938 1 30.3 106 ALA B CA 1
ATOM 5667 C C . ALA B 1 106 ? 18.438 -12.219 -38.844 1 30.3 106 ALA B C 1
ATOM 5669 O O . ALA B 1 106 ? 18.297 -11.602 -37.781 1 30.3 106 ALA B O 1
ATOM 5670 N N . ASN B 1 107 ? 18.172 -11.547 -40.031 1 28.88 107 ASN B N 1
ATOM 5671 C CA . ASN B 1 107 ? 17.891 -10.125 -39.875 1 28.88 107 ASN B CA 1
ATOM 5672 C C . ASN B 1 107 ? 16.547 -9.891 -39.188 1 28.88 107 ASN B C 1
ATOM 5674 O O . ASN B 1 107 ? 16 -8.789 -39.25 1 28.88 107 ASN B O 1
ATOM 5678 N N . THR B 1 108 ? 15.539 -10.844 -39.188 1 30.28 108 THR B N 1
ATOM 5679 C CA . THR B 1 108 ? 14.297 -10.133 -38.906 1 30.28 108 THR B CA 1
ATOM 5680 C C . THR B 1 108 ? 14.273 -9.664 -37.438 1 30.28 108 THR B C 1
ATOM 5682 O O . THR B 1 108 ? 13.961 -10.438 -36.562 1 30.28 108 THR B O 1
ATOM 5685 N N . ASN B 1 109 ? 15.18 -8.945 -36.938 1 33.81 109 ASN B N 1
ATOM 5686 C CA . ASN B 1 109 ? 15.109 -8.188 -35.688 1 33.81 109 ASN B CA 1
ATOM 5687 C C . ASN B 1 109 ? 13.789 -7.438 -35.562 1 33.81 109 ASN B C 1
ATOM 5689 O O . ASN B 1 109 ? 13.773 -6.238 -35.281 1 33.81 109 ASN B O 1
ATOM 5693 N N . SER B 1 110 ? 12.734 -7.555 -36.438 1 34.69 110 SER B N 1
ATOM 5694 C CA . SER B 1 110 ? 11.641 -6.59 -36.5 1 34.69 110 SER B CA 1
ATOM 5695 C C . SER B 1 110 ? 10.969 -6.457 -35.125 1 34.69 110 SER B C 1
ATOM 5697 O O . SER B 1 110 ? 10.508 -7.445 -34.562 1 34.69 110 SER B O 1
ATOM 5699 N N . TYR B 1 111 ? 11.359 -5.535 -34.25 1 42.12 111 TYR B N 1
ATOM 5700 C CA . TYR B 1 111 ? 10.609 -4.938 -33.156 1 42.12 111 TYR B CA 1
ATOM 5701 C C . TYR B 1 111 ? 9.117 -4.863 -33.5 1 42.12 111 TYR B C 1
ATOM 5703 O O . TYR B 1 111 ? 8.594 -3.781 -33.781 1 42.12 111 TYR B O 1
ATOM 5711 N N . GLY B 1 112 ? 8.555 -5.625 -34.375 1 44.09 112 GLY B N 1
ATOM 5712 C CA . GLY B 1 112 ? 7.184 -5.426 -34.812 1 44.09 112 GLY B CA 1
ATOM 5713 C C . GLY B 1 112 ? 6.164 -5.695 -33.719 1 44.09 112 GLY B C 1
ATOM 5714 O O . GLY B 1 112 ? 6.473 -6.344 -32.719 1 44.09 112 GLY B O 1
ATOM 5715 N N . VAL B 1 113 ? 5.199 -4.785 -33.625 1 60.56 113 VAL B N 1
ATOM 5716 C CA . VAL B 1 113 ? 3.961 -4.914 -32.875 1 60.56 113 VAL B CA 1
ATOM 5717 C C . VAL B 1 113 ? 3.334 -6.281 -33.125 1 60.56 113 VAL B C 1
ATOM 5719 O O . VAL B 1 113 ? 3.172 -6.691 -34.281 1 60.56 113 VAL B O 1
ATOM 5722 N N . PHE B 1 114 ? 3.51 -7.23 -32.281 1 69.62 114 PHE B N 1
ATOM 5723 C CA . PHE B 1 114 ? 2.965 -8.578 -32.375 1 69.62 114 PHE B CA 1
ATOM 5724 C C . PHE B 1 114 ? 1.445 -8.562 -32.281 1 69.62 114 PHE B C 1
ATOM 5726 O O . PHE B 1 114 ? 0.875 -9.211 -31.391 1 69.62 114 PHE B O 1
ATOM 5733 N N . ASP B 1 115 ? 0.768 -7.73 -33 1 71.38 115 ASP B N 1
ATOM 5734 C CA . ASP B 1 115 ? -0.69 -7.66 -33 1 71.38 115 ASP B CA 1
ATOM 5735 C C . ASP B 1 115 ? -1.287 -8.641 -34.031 1 71.38 115 ASP B C 1
ATOM 5737 O O . ASP B 1 115 ? -2.244 -8.305 -34.719 1 71.38 115 ASP B O 1
ATOM 5741 N N . ASP B 1 116 ? -0.616 -9.836 -34.156 1 72.19 116 ASP B N 1
ATOM 5742 C CA . ASP B 1 116 ? -1.054 -10.828 -35.125 1 72.19 116 ASP B CA 1
ATOM 5743 C C . ASP B 1 116 ? -1.674 -12.039 -34.438 1 72.19 116 ASP B C 1
ATOM 5745 O O . ASP B 1 116 ? -1.771 -13.117 -35.031 1 72.19 116 ASP B O 1
ATOM 5749 N N . ASP B 1 117 ? -2.008 -11.828 -33.25 1 79.19 117 ASP B N 1
ATOM 5750 C CA . ASP B 1 117 ? -2.629 -12.938 -32.531 1 79.19 117 ASP B CA 1
ATOM 5751 C C . ASP B 1 117 ? -3.994 -13.281 -33.125 1 79.19 117 ASP B C 1
ATOM 5753 O O . ASP B 1 117 ? -4.68 -12.414 -33.656 1 79.19 117 ASP B O 1
ATOM 5757 N N . GLU B 1 118 ? -4.383 -14.5 -33 1 78.44 118 GLU B N 1
ATOM 5758 C CA . GLU B 1 118 ? -5.688 -14.922 -33.5 1 78.44 118 GLU B CA 1
ATOM 5759 C C . GLU B 1 118 ? -6.809 -14.438 -32.594 1 78.44 118 GLU B C 1
ATOM 5761 O O . GLU B 1 118 ? -6.617 -14.289 -31.375 1 78.44 118 GLU B O 1
ATOM 5766 N N . PRO B 1 119 ? -7.961 -14.047 -33.188 1 76.75 119 PRO B N 1
ATOM 5767 C CA . PRO B 1 119 ? -9.078 -13.539 -32.406 1 76.75 119 PRO B CA 1
ATOM 5768 C C . PRO B 1 119 ? -9.57 -14.547 -31.359 1 76.75 119 PRO B C 1
ATOM 5770 O O . PRO B 1 119 ? -9.406 -15.758 -31.547 1 76.75 119 PRO B O 1
ATOM 5773 N N . VAL B 1 120 ? -9.891 -14.031 -30.281 1 77.06 120 VAL B N 1
ATOM 5774 C CA . VAL B 1 120 ? -10.445 -14.867 -29.219 1 77.06 120 VAL B CA 1
ATOM 5775 C C . VAL B 1 120 ? -11.914 -15.164 -29.516 1 77.06 120 VAL B C 1
ATOM 5777 O O . VAL B 1 120 ? -12.602 -14.359 -30.141 1 77.06 120 VAL B O 1
ATOM 5780 N N . GLU B 1 121 ? -12.273 -16.328 -29.453 1 63.19 121 GLU B N 1
ATOM 5781 C CA . GLU B 1 121 ? -13.688 -16.641 -29.609 1 63.19 121 GLU B CA 1
ATOM 5782 C C . GLU B 1 121 ? -14.547 -15.859 -28.609 1 63.19 121 GLU B C 1
ATOM 5784 O O . GLU B 1 121 ? -14.148 -15.672 -27.469 1 63.19 121 GLU B O 1
ATOM 5789 N N . ASP B 1 122 ? -15.219 -14.828 -29.219 1 52.09 122 ASP B N 1
ATOM 5790 C CA . ASP B 1 122 ? -16.141 -14.07 -28.375 1 52.09 122 ASP B CA 1
ATOM 5791 C C . ASP B 1 122 ? -16.75 -14.961 -27.297 1 52.09 122 ASP B C 1
ATOM 5793 O O . ASP B 1 122 ? -17.141 -16.094 -27.562 1 52.09 122 ASP B O 1
ATOM 5797 N N . PRO B 1 123 ? -16.422 -14.719 -26.188 1 47.09 123 PRO B N 1
ATOM 5798 C CA . PRO B 1 123 ? -17.266 -15.523 -25.281 1 47.09 123 PRO B CA 1
ATOM 5799 C C . PRO B 1 123 ? -18.672 -15.727 -25.828 1 47.09 123 PRO B C 1
ATOM 5801 O O . PRO B 1 123 ? -19.172 -14.898 -26.594 1 47.09 123 PRO B O 1
ATOM 5804 N N . PRO B 1 124 ? -19.234 -16.953 -26.188 1 33.34 124 PRO B N 1
ATOM 5805 C CA . PRO B 1 124 ? -20.625 -16.953 -26.656 1 33.34 124 PRO B CA 1
ATOM 5806 C C . PRO B 1 124 ? -21.406 -15.719 -26.234 1 33.34 124 PRO B C 1
ATOM 5808 O O . PRO B 1 124 ? -21.234 -15.219 -25.125 1 33.34 124 PRO B O 1
ATOM 5811 N N . ALA B 1 125 ? -21.688 -14.789 -27.219 1 31.81 125 ALA B N 1
ATOM 5812 C CA . ALA B 1 125 ? -22.688 -13.805 -26.812 1 31.81 125 ALA B CA 1
ATOM 5813 C C . ALA B 1 125 ? -23.5 -14.297 -25.609 1 31.81 125 ALA B C 1
ATOM 5815 O O . ALA B 1 125 ? -23.703 -15.508 -25.453 1 31.81 125 ALA B O 1
ATOM 5816 N N . ALA B 1 126 ? -23.812 -13.461 -24.703 1 31.89 126 ALA B N 1
ATOM 5817 C CA . ALA B 1 126 ? -24.953 -13.836 -23.859 1 31.89 126 ALA B CA 1
ATOM 5818 C C . ALA B 1 126 ? -26.031 -14.531 -24.688 1 31.89 126 ALA B C 1
ATOM 5820 O O . ALA B 1 126 ? -26.844 -13.867 -25.344 1 31.89 126 ALA B O 1
ATOM 5821 N N . LYS B 1 127 ? -25.922 -15.312 -25.656 1 32 127 LYS B N 1
ATOM 5822 C CA . LYS B 1 127 ? -27.203 -15.992 -25.703 1 32 127 LYS B CA 1
ATOM 5823 C C . LYS B 1 127 ? -27.891 -15.984 -24.344 1 32 127 LYS B C 1
ATOM 5825 O O . LYS B 1 127 ? -27.281 -16.344 -23.328 1 32 127 LYS B O 1
ATOM 5830 N N . GLN B 1 128 ? -28.859 -15.078 -24.281 1 29.58 128 GLN B N 1
ATOM 5831 C CA . GLN B 1 128 ? -29.922 -15.148 -23.281 1 29.58 128 GLN B CA 1
ATOM 5832 C C . GLN B 1 128 ? -30.156 -16.594 -22.828 1 29.58 128 GLN B C 1
ATOM 5834 O O . GLN B 1 128 ? -31.25 -17.125 -23 1 29.58 128 GLN B O 1
ATOM 5839 N N . LEU B 1 129 ? -29.469 -17.547 -23.375 1 30.42 129 LEU B N 1
ATOM 5840 C CA . LEU B 1 129 ? -29.969 -18.797 -22.828 1 30.42 129 LEU B CA 1
ATOM 5841 C C . LEU B 1 129 ? -30.438 -18.625 -21.391 1 30.42 129 LEU B C 1
ATOM 5843 O O . LEU B 1 129 ? -29.875 -17.812 -20.656 1 30.42 129 LEU B O 1
ATOM 5847 N N . GLU B 1 130 ? -31.766 -19.062 -21.266 1 30.02 130 GLU B N 1
ATOM 5848 C CA . GLU B 1 130 ? -32.344 -19.25 -19.938 1 30.02 130 GLU B CA 1
ATOM 5849 C C . GLU B 1 130 ? -31.25 -19.484 -18.891 1 30.02 130 GLU B C 1
ATOM 5851 O O . GLU B 1 130 ? -30.312 -20.234 -19.125 1 30.02 130 GLU B O 1
ATOM 5856 N N . ALA B 1 131 ? -31.016 -18.5 -18.234 1 34.84 131 ALA B N 1
ATOM 5857 C CA . ALA B 1 131 ? -30.25 -18.719 -17.016 1 34.84 131 ALA B CA 1
ATOM 5858 C C . ALA B 1 131 ? -30.219 -20.203 -16.656 1 34.84 131 ALA B C 1
ATOM 5860 O O . ALA B 1 131 ? -31.234 -20.781 -16.281 1 34.84 131 ALA B O 1
ATOM 5861 N N . PRO B 1 132 ? -29.75 -21.078 -17.656 1 29.48 132 PRO B N 1
ATOM 5862 C CA . PRO B 1 132 ? -29.984 -22.344 -16.953 1 29.48 132 PRO B CA 1
ATOM 5863 C C . PRO B 1 132 ? -29.953 -22.203 -15.438 1 29.48 132 PRO B C 1
ATOM 5865 O O . PRO B 1 132 ? -29.281 -21.312 -14.914 1 29.48 132 PRO B O 1
ATOM 5868 N N . SER B 1 133 ? -31.016 -22.781 -14.789 1 32.25 133 SER B N 1
ATOM 5869 C CA . SER B 1 133 ? -31.234 -22.734 -13.344 1 32.25 133 SER B CA 1
ATOM 5870 C C . SER B 1 133 ? -29.922 -22.578 -12.586 1 32.25 133 SER B C 1
ATOM 5872 O O . SER B 1 133 ? -29.719 -21.578 -11.898 1 32.25 133 SER B O 1
ATOM 5874 N N . SER B 1 134 ? -29.734 -23.547 -11.523 1 34.41 134 SER B N 1
ATOM 5875 C CA . SER B 1 134 ? -29.219 -23.859 -10.195 1 34.41 134 SER B CA 1
ATOM 5876 C C . SER B 1 134 ? -27.719 -24.109 -10.227 1 34.41 134 SER B C 1
ATOM 5878 O O . SER B 1 134 ? -27.125 -24.469 -9.211 1 34.41 134 SER B O 1
ATOM 5880 N N . THR B 1 135 ? -27.141 -24.547 -11.305 1 40 135 THR B N 1
ATOM 5881 C CA . THR B 1 135 ? -25.891 -25.188 -10.859 1 40 135 THR B CA 1
ATOM 5882 C C . THR B 1 135 ? -24.891 -24.125 -10.406 1 40 135 THR B C 1
ATOM 5884 O O . THR B 1 135 ? -24.125 -23.609 -11.219 1 40 135 THR B O 1
ATOM 5887 N N . THR B 1 136 ? -25.25 -23.078 -9.812 1 47.16 136 THR B N 1
ATOM 5888 C CA . THR B 1 136 ? -24.469 -22.078 -9.078 1 47.16 136 THR B CA 1
ATOM 5889 C C . THR B 1 136 ? -23.234 -22.703 -8.453 1 47.16 136 THR B C 1
ATOM 5891 O O . THR B 1 136 ? -23.328 -23.547 -7.57 1 47.16 136 THR B O 1
ATOM 5894 N N . ASN B 1 137 ? -22.172 -22.922 -9.297 1 58.75 137 ASN B N 1
ATOM 5895 C CA . ASN B 1 137 ? -20.953 -23.297 -8.609 1 58.75 137 ASN B CA 1
ATOM 5896 C C . ASN B 1 137 ? -20.828 -22.609 -7.254 1 58.75 137 ASN B C 1
ATOM 5898 O O . ASN B 1 137 ? -21.266 -21.469 -7.09 1 58.75 137 ASN B O 1
ATOM 5902 N N . ALA B 1 138 ? -20.719 -23.422 -6.316 1 78.12 138 ALA B N 1
ATOM 5903 C CA . ALA B 1 138 ? -20.531 -22.938 -4.949 1 78.12 138 ALA B CA 1
ATOM 5904 C C . ALA B 1 138 ? -19.469 -21.844 -4.895 1 78.12 138 ALA B C 1
ATOM 5906 O O . ALA B 1 138 ? -18.438 -21.938 -5.566 1 78.12 138 ALA B O 1
ATOM 5907 N N . PRO B 1 139 ? -19.844 -20.703 -4.516 1 90.5 139 PRO B N 1
ATOM 5908 C CA . PRO B 1 139 ? -18.891 -19.609 -4.391 1 90.5 139 PRO B CA 1
ATOM 5909 C C . PRO B 1 139 ? -17.672 -19.984 -3.549 1 90.5 139 PRO B C 1
ATOM 5911 O O . PRO B 1 139 ? -17.625 -21.062 -2.965 1 90.5 139 PRO B O 1
ATOM 5914 N N . LEU B 1 140 ? -16.641 -19.188 -3.723 1 94.88 140 LEU B N 1
ATOM 5915 C CA . LEU B 1 140 ? -15.461 -19.312 -2.869 1 94.88 140 LEU B CA 1
ATOM 5916 C C . LEU B 1 140 ? -15.867 -19.391 -1.4 1 94.88 140 LEU B C 1
ATOM 5918 O O . LEU B 1 140 ? -16.766 -18.672 -0.958 1 94.88 140 LEU B O 1
ATOM 5922 N N . VAL B 1 141 ? -15.297 -20.25 -0.701 1 95.62 141 VAL B N 1
ATOM 5923 C CA . VAL B 1 141 ? -15.594 -20.438 0.716 1 95.62 141 VAL B CA 1
ATOM 5924 C C . VAL B 1 141 ? -14.539 -19.719 1.56 1 95.62 141 VAL B C 1
ATOM 5926 O O . VAL B 1 141 ? -13.344 -19.844 1.312 1 95.62 141 VAL B O 1
ATOM 5929 N N . LEU B 1 142 ? -14.977 -18.984 2.475 1 96.25 142 LEU B N 1
ATOM 5930 C CA . LEU B 1 142 ? -14.117 -18.219 3.371 1 96.25 142 LEU B CA 1
ATOM 5931 C C . LEU B 1 142 ? -14.43 -18.531 4.828 1 96.25 142 LEU B C 1
ATOM 5933 O O . LEU B 1 142 ? -15.562 -18.328 5.277 1 96.25 142 LEU B O 1
ATOM 5937 N N . LYS B 1 143 ? -13.445 -19.031 5.562 1 96.69 143 LYS B N 1
ATOM 5938 C CA . LYS B 1 143 ? -13.633 -19.406 6.965 1 96.69 143 LYS B CA 1
ATOM 5939 C C . LYS B 1 143 ? -12.539 -18.797 7.84 1 96.69 143 LYS B C 1
ATOM 5941 O O . LYS B 1 143 ? -11.469 -18.438 7.348 1 96.69 143 LYS B O 1
ATOM 5946 N N . THR B 1 144 ? -12.836 -18.672 9.086 1 97.75 144 THR B N 1
ATOM 5947 C CA . THR B 1 144 ? -11.867 -18.203 10.062 1 97.75 144 THR B CA 1
ATOM 5948 C C . THR B 1 144 ? -11.766 -19.156 11.242 1 97.75 144 THR B C 1
ATOM 5950 O O . THR B 1 144 ? -12.742 -19.844 11.578 1 97.75 144 THR B O 1
ATOM 5953 N N . HIS B 1 145 ? -10.57 -19.312 11.82 1 97.62 145 HIS B N 1
ATOM 5954 C CA . HIS B 1 145 ? -10.312 -20.109 13.008 1 97.62 145 HIS B CA 1
ATOM 5955 C C . HIS B 1 145 ? -9.461 -19.344 14.016 1 97.62 145 HIS B C 1
ATOM 5957 O O . HIS B 1 145 ? -8.375 -18.859 13.68 1 97.62 145 HIS B O 1
ATOM 5963 N N . CYS B 1 146 ? -9.93 -19.297 15.227 1 97.75 146 CYS B N 1
ATOM 5964 C CA . CYS B 1 146 ? -9.156 -18.656 16.281 1 97.75 146 CYS B CA 1
ATOM 5965 C C . CYS B 1 146 ? -8.211 -19.656 16.953 1 97.75 146 CYS B C 1
ATOM 5967 O O . CYS B 1 146 ? -8.508 -20.844 17.031 1 97.75 146 CYS B O 1
ATOM 5969 N N . GLU B 1 147 ? -7.086 -19.109 17.438 1 97.12 147 GLU B N 1
ATOM 5970 C CA . GLU B 1 147 ? -6.098 -19.938 18.125 1 97.12 147 GLU B CA 1
ATOM 5971 C C . GLU B 1 147 ? -6.703 -20.625 19.344 1 97.12 147 GLU B C 1
ATOM 5973 O O . GLU B 1 147 ? -6.441 -21.812 19.594 1 97.12 147 GLU B O 1
ATOM 5978 N N . LEU B 1 148 ? -7.5 -19.875 20.094 1 96.56 148 LEU B N 1
ATOM 5979 C CA . LEU B 1 148 ? -8.227 -20.375 21.25 1 96.56 148 LEU B CA 1
ATOM 5980 C C . LEU B 1 148 ? -9.695 -19.969 21.188 1 96.56 148 LEU B C 1
ATOM 5982 O O . LEU B 1 148 ? -10.031 -18.906 20.672 1 96.56 148 LEU B O 1
ATOM 5986 N N . PRO B 1 149 ? -10.5 -20.828 21.719 1 95.56 149 PRO B N 1
ATOM 5987 C CA . PRO B 1 149 ? -11.93 -20.516 21.672 1 95.56 149 PRO B CA 1
ATOM 5988 C C . PRO B 1 149 ? -12.32 -19.406 22.656 1 95.56 149 PRO B C 1
ATOM 5990 O O . PRO B 1 149 ? -13.344 -18.75 22.484 1 95.56 149 PRO B O 1
ATOM 5993 N N . ALA B 1 150 ? -11.453 -19.266 23.703 1 95.62 150 ALA B N 1
ATOM 5994 C CA . ALA B 1 150 ? -11.828 -18.297 24.734 1 95.62 150 ALA B CA 1
ATOM 5995 C C . ALA B 1 150 ? -10.602 -17.594 25.312 1 95.62 150 ALA B C 1
ATOM 5997 O O . ALA B 1 150 ? -9.508 -18.156 25.312 1 95.62 150 ALA B O 1
ATOM 5998 N N . VAL B 1 151 ? -10.781 -16.359 25.703 1 95 151 VAL B N 1
ATOM 5999 C CA . VAL B 1 151 ? -9.812 -15.523 26.422 1 95 151 VAL B CA 1
ATOM 6000 C C . VAL B 1 151 ? -10.5 -14.836 27.594 1 95 151 VAL B C 1
ATOM 6002 O O . VAL B 1 151 ? -11.57 -14.242 27.438 1 95 151 VAL B O 1
ATOM 6005 N N . ALA B 1 152 ? -9.898 -14.93 28.656 1 94.06 152 ALA B N 1
ATOM 6006 C CA . ALA B 1 152 ? -10.492 -14.344 29.859 1 94.06 152 ALA B CA 1
ATOM 6007 C C . ALA B 1 152 ? -10.758 -12.852 29.656 1 94.06 152 ALA B C 1
ATOM 6009 O O . ALA B 1 152 ? -9.961 -12.148 29.031 1 94.06 152 ALA B O 1
ATOM 6010 N N . ARG B 1 153 ? -11.82 -12.312 30.281 1 91.69 153 ARG B N 1
ATOM 6011 C CA . ARG B 1 153 ? -12.242 -10.93 30.141 1 91.69 153 ARG B CA 1
ATOM 6012 C C . ARG B 1 153 ? -11.156 -9.969 30.609 1 91.69 153 ARG B C 1
ATOM 6014 O O . ARG B 1 153 ? -10.938 -8.922 30 1 91.69 153 ARG B O 1
ATOM 6021 N N . GLY B 1 154 ? -10.578 -10.266 31.688 1 90.06 154 GLY B N 1
ATOM 6022 C CA . GLY B 1 154 ? -9.547 -9.406 32.25 1 90.06 154 GLY B CA 1
ATOM 6023 C C . GLY B 1 154 ? -8.188 -9.609 31.594 1 90.06 154 GLY B C 1
ATOM 6024 O O . GLY B 1 154 ? -7.23 -8.906 31.922 1 90.06 154 GLY B O 1
ATOM 6025 N N . GLY B 1 155 ? -8.141 -10.523 30.719 1 89.88 155 GLY B N 1
ATOM 6026 C CA . GLY B 1 155 ? -6.863 -10.844 30.094 1 89.88 155 GLY B CA 1
ATOM 6027 C C . GLY B 1 155 ? -6.715 -10.258 28.703 1 89.88 155 GLY B C 1
ATOM 6028 O O . GLY B 1 155 ? -7.672 -10.234 27.938 1 89.88 155 GLY B O 1
ATOM 6029 N N . ALA B 1 156 ? -5.559 -9.547 28.516 1 92.81 156 ALA B N 1
ATOM 6030 C CA . ALA B 1 156 ? -5.172 -9.133 27.172 1 92.81 156 ALA B CA 1
ATOM 6031 C C . ALA B 1 156 ? -4.16 -10.102 26.562 1 92.81 156 ALA B C 1
ATOM 6033 O O . ALA B 1 156 ? -3.365 -10.711 27.297 1 92.81 156 ALA B O 1
ATOM 6034 N N . ARG B 1 157 ? -4.289 -10.375 25.328 1 94.12 157 ARG B N 1
ATOM 6035 C CA . ARG B 1 157 ? -3.35 -11.258 24.641 1 94.12 157 ARG B CA 1
ATOM 6036 C C . ARG B 1 157 ? -2.725 -10.562 23.438 1 94.12 157 ARG B C 1
ATOM 6038 O O . ARG B 1 157 ? -3.438 -10.023 22.594 1 94.12 157 ARG B O 1
ATOM 6045 N N . ASP B 1 158 ? -1.439 -10.633 23.406 1 93.88 158 ASP B N 1
ATOM 6046 C CA . ASP B 1 158 ? -0.721 -10.094 22.25 1 93.88 158 ASP B CA 1
ATOM 6047 C C . ASP B 1 158 ? -0.469 -11.18 21.203 1 93.88 158 ASP B C 1
ATOM 6049 O O . ASP B 1 158 ? -0.283 -12.344 21.547 1 93.88 158 ASP B O 1
ATOM 6053 N N . SER B 1 159 ? -0.517 -10.82 19.969 1 95.38 159 SER B N 1
ATOM 6054 C CA . SER B 1 159 ? -0.176 -11.68 18.844 1 95.38 159 SER B CA 1
ATOM 6055 C C . SER B 1 159 ? -1.011 -12.953 18.859 1 95.38 159 SER B C 1
ATOM 6057 O O . SER B 1 159 ? -0.473 -14.055 18.703 1 95.38 159 SER B O 1
ATOM 6059 N N . PHE B 1 160 ? -2.328 -12.812 19.203 1 97.25 160 PHE B N 1
ATOM 6060 C CA . PHE B 1 160 ? -3.305 -13.891 19.094 1 97.25 160 PHE B CA 1
ATOM 6061 C C . PHE B 1 160 ? -3.49 -14.297 17.641 1 97.25 160 PHE B C 1
ATOM 6063 O O . PHE B 1 160 ? -3.789 -13.453 16.781 1 97.25 160 PHE B O 1
ATOM 6070 N N . ALA B 1 161 ? -3.33 -15.594 17.312 1 98.12 161 ALA B N 1
ATOM 6071 C CA . ALA B 1 161 ? -3.354 -16.047 15.93 1 98.12 161 ALA B CA 1
ATOM 6072 C C . ALA B 1 161 ? -4.781 -16.328 15.469 1 98.12 161 ALA B C 1
ATOM 6074 O O . ALA B 1 161 ? -5.559 -16.953 16.188 1 98.12 161 ALA B O 1
ATOM 6075 N N . VAL B 1 162 ? -5.125 -15.844 14.336 1 98.5 162 VAL B N 1
ATOM 6076 C CA . VAL B 1 162 ? -6.375 -16.156 13.641 1 98.5 162 VAL B CA 1
ATOM 6077 C C . VAL B 1 162 ? -6.074 -16.625 12.219 1 98.5 162 VAL B C 1
ATOM 6079 O O . VAL B 1 162 ? -5.367 -15.953 11.469 1 98.5 162 VAL B O 1
ATOM 6082 N N . LEU B 1 163 ? -6.637 -17.766 11.883 1 98.38 163 LEU B N 1
ATOM 6083 C CA . LEU B 1 163 ? -6.438 -18.312 10.547 1 98.38 163 LEU B CA 1
ATOM 6084 C C . LEU B 1 163 ? -7.57 -17.906 9.609 1 98.38 163 LEU B C 1
ATOM 6086 O O . LEU B 1 163 ? -8.75 -18.078 9.938 1 98.38 163 LEU B O 1
ATOM 6090 N N . VAL B 1 164 ? -7.23 -17.281 8.539 1 98.25 164 VAL B N 1
ATOM 6091 C CA . VAL B 1 164 ? -8.164 -17.031 7.441 1 98.25 164 VAL B CA 1
ATOM 6092 C C . VAL B 1 164 ? -7.949 -18.062 6.336 1 98.25 164 VAL B C 1
ATOM 6094 O O . VAL B 1 164 ? -6.867 -18.141 5.75 1 98.25 164 VAL B O 1
ATOM 6097 N N . HIS B 1 165 ? -8.992 -18.812 6.086 1 97.56 165 HIS B N 1
ATOM 6098 C CA . HIS B 1 165 ? -8.922 -19.938 5.16 1 97.56 165 HIS B CA 1
ATOM 6099 C C . HIS B 1 165 ? -9.867 -19.734 3.98 1 97.56 165 HIS B C 1
ATOM 6101 O O . HIS B 1 165 ? -11.094 -19.734 4.152 1 97.56 165 HIS B O 1
ATOM 6107 N N . ALA B 1 166 ? -9.281 -19.562 2.783 1 97.19 166 ALA B N 1
ATOM 6108 C CA . ALA B 1 166 ? -10.062 -19.406 1.559 1 97.19 166 ALA B CA 1
ATOM 6109 C C . ALA B 1 166 ? -9.93 -20.641 0.661 1 97.19 166 ALA B C 1
ATOM 6111 O O . ALA B 1 166 ? -8.828 -21.172 0.499 1 97.19 166 ALA B O 1
ATOM 6112 N N . LYS B 1 167 ? -10.984 -21.078 0.106 1 96 167 LYS B N 1
ATOM 6113 C CA . LYS B 1 167 ? -10.984 -22.203 -0.819 1 96 167 LYS B CA 1
ATOM 6114 C C . LYS B 1 167 ? -11.773 -21.891 -2.084 1 96 167 LYS B C 1
ATOM 6116 O O . LYS B 1 167 ? -12.938 -21.5 -2.012 1 96 167 LYS B O 1
ATOM 6121 N N . ALA B 1 168 ? -11.141 -22.062 -3.213 1 96.44 168 ALA B N 1
ATOM 6122 C CA . ALA B 1 168 ? -11.797 -21.812 -4.496 1 96.44 168 ALA B CA 1
ATOM 6123 C C . ALA B 1 168 ? -12.852 -22.875 -4.781 1 96.44 168 ALA B C 1
ATOM 6125 O O . ALA B 1 168 ? -12.789 -23.984 -4.242 1 96.44 168 ALA B O 1
ATOM 6126 N N . PRO B 1 169 ? -13.812 -22.547 -5.629 1 93.31 169 PRO B N 1
ATOM 6127 C CA . PRO B 1 169 ? -14.836 -23.516 -6 1 93.31 169 PRO B CA 1
ATOM 6128 C C . PRO B 1 169 ? -14.258 -24.719 -6.758 1 93.31 169 PRO B C 1
ATOM 6130 O O . PRO B 1 169 ? -13.195 -24.609 -7.375 1 93.31 169 PRO B O 1
ATOM 6133 N N . ALA B 1 170 ? -14.93 -25.781 -6.688 1 90.12 170 ALA B N 1
ATOM 6134 C CA . ALA B 1 170 ? -14.523 -26.984 -7.41 1 90.12 170 ALA B CA 1
ATOM 6135 C C . ALA B 1 170 ? -14.727 -26.812 -8.914 1 90.12 170 ALA B C 1
ATOM 6137 O O . ALA B 1 170 ? -15.539 -25.984 -9.344 1 90.12 170 ALA B O 1
ATOM 6138 N N . ALA B 1 171 ? -13.969 -27.578 -9.609 1 83.06 171 ALA B N 1
ATOM 6139 C CA . ALA B 1 171 ? -14.094 -27.531 -11.062 1 83.06 171 ALA B CA 1
ATOM 6140 C C . ALA B 1 171 ? -15.43 -28.109 -11.523 1 83.06 171 ALA B C 1
ATOM 6142 O O . ALA B 1 171 ? -15.883 -29.125 -10.984 1 83.06 171 ALA B O 1
ATOM 6143 N N . ASP B 1 172 ? -16.109 -27.266 -12.297 1 74.19 172 ASP B N 1
ATOM 6144 C CA . ASP B 1 172 ? -17.312 -27.781 -12.938 1 74.19 172 ASP B CA 1
ATOM 6145 C C . ASP B 1 172 ? -17 -28.328 -14.328 1 74.19 172 ASP B C 1
ATOM 6147 O O . ASP B 1 172 ? -16.734 -27.562 -15.258 1 74.19 172 ASP B O 1
ATOM 6151 N N . HIS B 1 173 ? -17.031 -29.609 -14.445 1 71 173 HIS B N 1
ATOM 6152 C CA . HIS B 1 173 ? -16.672 -30.234 -15.719 1 71 173 HIS B CA 1
ATOM 6153 C C . HIS B 1 173 ? -17.734 -30 -16.766 1 71 173 HIS B C 1
ATOM 6155 O O . HIS B 1 173 ? -17.516 -30.234 -17.953 1 71 173 HIS B O 1
ATOM 6161 N N . THR B 1 174 ? -18.844 -29.516 -16.312 1 67.31 174 THR B N 1
ATOM 6162 C CA . THR B 1 174 ? -19.953 -29.312 -17.25 1 67.31 174 THR B CA 1
ATOM 6163 C C . THR B 1 174 ? -19.953 -27.891 -17.781 1 67.31 174 THR B C 1
ATOM 6165 O O . THR B 1 174 ? -20.578 -27.609 -18.812 1 67.31 174 THR B O 1
ATOM 6168 N N . ALA B 1 175 ? -19.266 -27.062 -17.125 1 71 175 ALA B N 1
ATOM 6169 C CA . ALA B 1 175 ? -19.266 -25.656 -17.547 1 71 175 ALA B CA 1
ATOM 6170 C C . ALA B 1 175 ? -18.016 -25.344 -18.375 1 71 175 ALA B C 1
ATOM 6172 O O . ALA B 1 175 ? -16.969 -25.969 -18.219 1 71 175 ALA B O 1
ATOM 6173 N N . PRO B 1 176 ? -18.297 -24.484 -19.344 1 78.62 176 PRO B N 1
ATOM 6174 C CA . PRO B 1 176 ? -17.125 -24.078 -20.125 1 78.62 176 PRO B CA 1
ATOM 6175 C C . PRO B 1 176 ? -16.062 -23.406 -19.266 1 78.62 176 PRO B C 1
ATOM 6177 O O . PRO B 1 176 ? -16.391 -22.625 -18.359 1 78.62 176 PRO B O 1
ATOM 6180 N N . ARG B 1 177 ? -14.867 -23.922 -19.469 1 83.81 177 ARG B N 1
ATOM 6181 C CA . ARG B 1 177 ? -13.75 -23.328 -18.719 1 83.81 177 ARG B CA 1
ATOM 6182 C C . ARG B 1 177 ? -13.25 -22.062 -19.422 1 83.81 177 ARG B C 1
ATOM 6184 O O . ARG B 1 177 ? -13.438 -21.891 -20.625 1 83.81 177 ARG B O 1
ATOM 6191 N N . PRO B 1 178 ? -12.625 -21.234 -18.672 1 88.12 178 PRO B N 1
ATOM 6192 C CA . PRO B 1 178 ? -12.031 -20.047 -19.297 1 88.12 178 PRO B CA 1
ATOM 6193 C C . PRO B 1 178 ? -10.906 -20.391 -20.266 1 88.12 178 PRO B C 1
ATOM 6195 O O . PRO B 1 178 ? -10.172 -21.359 -20.047 1 88.12 178 PRO B O 1
ATOM 6198 N N . SER B 1 179 ? -10.797 -19.547 -21.281 1 93 179 SER B N 1
ATOM 6199 C CA . SER B 1 179 ? -9.773 -19.766 -22.297 1 93 179 SER B CA 1
ATOM 6200 C C . SER B 1 179 ? -8.414 -19.234 -21.828 1 93 179 SER B C 1
ATOM 6202 O O . SER B 1 179 ? -8.352 -18.297 -21.031 1 93 179 SER B O 1
ATOM 6204 N N . LEU B 1 180 ? -7.391 -19.859 -22.359 1 95.69 180 LEU B N 1
ATOM 6205 C CA . LEU B 1 180 ? -6.031 -19.609 -21.906 1 95.69 180 LEU B CA 1
ATOM 6206 C C . LEU B 1 180 ? -5.164 -19.062 -23.031 1 95.69 180 LEU B C 1
ATOM 6208 O O . LEU B 1 180 ? -5.246 -19.531 -24.156 1 95.69 180 LEU B O 1
ATOM 6212 N N . ASP B 1 181 ? -4.469 -17.969 -22.781 1 96.56 181 ASP B N 1
ATOM 6213 C CA . ASP B 1 181 ? -3.312 -17.562 -23.578 1 96.56 181 ASP B CA 1
ATOM 6214 C C . ASP B 1 181 ? -2.012 -18.078 -22.953 1 96.56 181 ASP B C 1
ATOM 6216 O O . ASP B 1 181 ? -1.603 -17.609 -21.891 1 96.56 181 ASP B O 1
ATOM 6220 N N . LEU B 1 182 ? -1.364 -18.969 -23.625 1 97.94 182 LEU B N 1
ATOM 6221 C CA . LEU B 1 182 ? -0.142 -19.562 -23.094 1 97.94 182 LEU B CA 1
ATOM 6222 C C . LEU B 1 182 ? 1.051 -19.25 -24 1 97.94 182 LEU B C 1
ATOM 6224 O O . LEU B 1 182 ? 0.968 -19.375 -25.219 1 97.94 182 LEU B O 1
ATOM 6228 N N . VAL B 1 183 ? 2.1 -18.703 -23.406 1 98.06 183 VAL B N 1
ATOM 6229 C CA . VAL B 1 183 ? 3.373 -18.547 -24.094 1 98.06 183 VAL B CA 1
ATOM 6230 C C . VAL B 1 183 ? 4.422 -19.469 -23.469 1 98.06 183 VAL B C 1
ATOM 6232 O O . VAL B 1 183 ? 4.668 -19.406 -22.266 1 98.06 183 VAL B O 1
ATOM 6235 N N . THR B 1 184 ? 4.973 -20.328 -24.234 1 98.31 184 THR B N 1
ATOM 6236 C CA . THR B 1 184 ? 6.051 -21.188 -23.766 1 98.31 184 THR B CA 1
ATOM 6237 C C . THR B 1 184 ? 7.402 -20.672 -24.25 1 98.31 184 THR B C 1
ATOM 6239 O O . THR B 1 184 ? 7.57 -20.391 -25.438 1 98.31 184 THR B O 1
ATOM 6242 N N . VAL B 1 185 ? 8.289 -20.484 -23.328 1 97.88 185 VAL B N 1
ATOM 6243 C CA . VAL B 1 185 ? 9.656 -20.062 -23.609 1 97.88 185 VAL B CA 1
ATOM 6244 C C . VAL B 1 185 ? 10.617 -21.234 -23.406 1 97.88 185 VAL B C 1
ATOM 6246 O O . VAL B 1 185 ? 10.969 -21.562 -22.266 1 97.88 185 VAL B O 1
ATOM 6249 N N . LEU B 1 186 ? 11.102 -21.734 -24.484 1 97.06 186 LEU B N 1
ATOM 6250 C CA . LEU B 1 186 ? 11.805 -23.016 -24.469 1 97.06 186 LEU B CA 1
ATOM 6251 C C . LEU B 1 186 ? 13.281 -22.828 -24.781 1 97.06 186 LEU B C 1
ATOM 6253 O O . LEU B 1 186 ? 13.641 -22.281 -25.828 1 97.06 186 LEU B O 1
ATOM 6257 N N . ASP B 1 187 ? 14.086 -23.312 -23.922 1 95.5 187 ASP B N 1
ATOM 6258 C CA . ASP B 1 187 ? 15.539 -23.297 -24.109 1 95.5 187 ASP B CA 1
ATOM 6259 C C . ASP B 1 187 ? 15.969 -24.312 -25.172 1 95.5 187 ASP B C 1
ATOM 6261 O O . ASP B 1 187 ? 15.703 -25.5 -25.031 1 95.5 187 ASP B O 1
ATOM 6265 N N . VAL B 1 188 ? 16.672 -23.875 -26.219 1 95.25 188 VAL B N 1
ATOM 6266 C CA . VAL B 1 188 ? 17.219 -24.766 -27.234 1 95.25 188 VAL B CA 1
ATOM 6267 C C . VAL B 1 188 ? 18.719 -24.562 -27.359 1 95.25 188 VAL B C 1
ATOM 6269 O O . VAL B 1 188 ? 19.297 -24.672 -28.453 1 95.25 188 VAL B O 1
ATOM 6272 N N . SER B 1 189 ? 19.297 -24.172 -26.266 1 92.19 189 SER B N 1
ATOM 6273 C CA . SER B 1 189 ? 20.75 -24 -26.266 1 92.19 189 SER B CA 1
ATOM 6274 C C . SER B 1 189 ? 21.453 -25.328 -26.484 1 92.19 189 SER B C 1
ATOM 6276 O O . SER B 1 189 ? 20.828 -26.391 -26.469 1 92.19 189 SER B O 1
ATOM 6278 N N . GLY B 1 190 ? 22.75 -25.281 -26.703 1 89.88 190 GLY B N 1
ATOM 6279 C CA . GLY B 1 190 ? 23.547 -26.453 -27 1 89.88 190 GLY B CA 1
ATOM 6280 C C . GLY B 1 190 ? 23.406 -27.562 -25.953 1 89.88 190 GLY B C 1
ATOM 6281 O O . GLY B 1 190 ? 23.422 -28.75 -26.297 1 89.88 190 GLY B O 1
ATOM 6282 N N . SER B 1 191 ? 23.234 -27.219 -24.75 1 87.75 191 SER B N 1
ATOM 6283 C CA . SER B 1 191 ? 23.156 -28.203 -23.688 1 87.75 191 SER B CA 1
ATOM 6284 C C . SER B 1 191 ? 21.875 -29.016 -23.781 1 87.75 191 SER B C 1
ATOM 6286 O O . SER B 1 191 ? 21.75 -30.062 -23.141 1 87.75 191 SER B O 1
ATOM 6288 N N . MET B 1 192 ? 20.906 -28.578 -24.547 1 91.56 192 MET B N 1
ATOM 6289 C CA . MET B 1 192 ? 19.609 -29.25 -24.688 1 91.56 192 MET B CA 1
ATOM 6290 C C . MET B 1 192 ? 19.656 -30.312 -25.781 1 91.56 192 MET B C 1
ATOM 6292 O O . MET B 1 192 ? 18.688 -31.047 -25.969 1 91.56 192 MET B O 1
ATOM 6296 N N . ALA B 1 193 ? 20.719 -30.422 -26.422 1 90.75 193 ALA B N 1
ATOM 6297 C CA . ALA B 1 193 ? 20.812 -31.328 -27.547 1 90.75 193 ALA B CA 1
ATOM 6298 C C . ALA B 1 193 ? 20.625 -32.781 -27.109 1 90.75 193 ALA B C 1
ATOM 6300 O O . ALA B 1 193 ? 20.953 -33.125 -25.969 1 90.75 193 ALA B O 1
ATOM 6301 N N . GLY B 1 194 ? 20.016 -33.656 -28 1 90.62 194 GLY B N 1
ATOM 6302 C CA . GLY B 1 194 ? 19.859 -35.062 -27.719 1 90.62 194 GLY B CA 1
ATOM 6303 C C . GLY B 1 194 ? 18.578 -35.406 -26.984 1 90.62 194 GLY B C 1
ATOM 6304 O O . GLY B 1 194 ? 17.5 -34.969 -27.391 1 90.62 194 GLY B O 1
ATOM 6305 N N . GLY B 1 195 ? 18.734 -36.094 -25.906 1 88.5 195 GLY B N 1
ATOM 6306 C CA . GLY B 1 195 ? 17.594 -36.625 -25.172 1 88.5 195 GLY B CA 1
ATOM 6307 C C . GLY B 1 195 ? 16.75 -35.531 -24.562 1 88.5 195 GLY B C 1
ATOM 6308 O O . GLY B 1 195 ? 15.516 -35.625 -24.547 1 88.5 195 GLY B O 1
ATOM 6309 N N . LYS B 1 196 ? 17.359 -34.469 -24.109 1 90.44 196 LYS B N 1
ATOM 6310 C CA . LYS B 1 196 ? 16.641 -33.406 -23.453 1 90.44 196 LYS B CA 1
ATOM 6311 C C . LYS B 1 196 ? 15.648 -32.75 -24.406 1 90.44 196 LYS B C 1
ATOM 6313 O O . LYS B 1 196 ? 14.492 -32.5 -24.062 1 90.44 196 LYS B O 1
ATOM 6318 N N . LEU B 1 197 ? 16.109 -32.469 -25.578 1 93.75 197 LEU B N 1
ATOM 6319 C CA . LEU B 1 197 ? 15.258 -31.797 -26.562 1 93.75 197 LEU B CA 1
ATOM 6320 C C . LEU B 1 197 ? 14.125 -32.719 -27.016 1 93.75 197 LEU B C 1
ATOM 6322 O O . LEU B 1 197 ? 13 -32.25 -27.219 1 93.75 197 LEU B O 1
ATOM 6326 N N . ALA B 1 198 ? 14.469 -34 -27.172 1 93.38 198 ALA B N 1
ATOM 6327 C CA . ALA B 1 198 ? 13.445 -34.969 -27.562 1 93.38 198 ALA B CA 1
ATOM 6328 C C . ALA B 1 198 ? 12.344 -35.062 -26.516 1 93.38 198 ALA B C 1
ATOM 6330 O O . ALA B 1 198 ? 11.156 -35.094 -26.859 1 93.38 198 ALA B O 1
ATOM 6331 N N . LEU B 1 199 ? 12.742 -35.125 -25.297 1 91.38 199 LEU B N 1
ATOM 6332 C CA . LEU B 1 199 ? 11.781 -35.188 -24.203 1 91.38 199 LEU B CA 1
ATOM 6333 C C . LEU B 1 199 ? 10.945 -33.906 -24.141 1 91.38 199 LEU B C 1
ATOM 6335 O O . LEU B 1 199 ? 9.75 -33.969 -23.859 1 91.38 199 LEU B O 1
ATOM 6339 N N . LEU B 1 200 ? 11.586 -32.781 -24.344 1 94.56 200 LEU B N 1
ATOM 6340 C CA . LEU B 1 200 ? 10.875 -31.5 -24.375 1 94.56 200 LEU B CA 1
ATOM 6341 C C . LEU B 1 200 ? 9.828 -31.5 -25.484 1 94.56 200 LEU B C 1
ATOM 6343 O O . LEU B 1 200 ? 8.703 -31.031 -25.266 1 94.56 200 LEU B O 1
ATOM 6347 N N . LYS B 1 201 ? 10.227 -31.969 -26.672 1 95.5 201 LYS B N 1
ATOM 6348 C CA . LYS B 1 201 ? 9.289 -32.031 -27.797 1 95.5 201 LYS B CA 1
ATOM 6349 C C . LYS B 1 201 ? 8.086 -32.906 -27.469 1 95.5 201 LYS B C 1
ATOM 6351 O O . LYS B 1 201 ? 6.949 -32.562 -27.781 1 95.5 201 LYS B O 1
ATOM 6356 N N . GLU B 1 202 ? 8.336 -34 -26.797 1 93.69 202 GLU B N 1
ATOM 6357 C CA . GLU B 1 202 ? 7.262 -34.875 -26.359 1 93.69 202 GLU B CA 1
ATOM 6358 C C . GLU B 1 202 ? 6.352 -34.188 -25.359 1 93.69 202 GLU B C 1
ATOM 6360 O O . GLU B 1 202 ? 5.125 -34.281 -25.453 1 93.69 202 GLU B O 1
ATOM 6365 N N . ALA B 1 203 ? 6.984 -33.562 -24.438 1 94.69 203 ALA B N 1
ATOM 6366 C CA . ALA B 1 203 ? 6.219 -32.844 -23.406 1 94.69 203 ALA B CA 1
ATOM 6367 C C . ALA B 1 203 ? 5.352 -31.766 -24.031 1 94.69 203 ALA B C 1
ATOM 6369 O O . ALA B 1 203 ? 4.188 -31.594 -23.656 1 94.69 203 ALA B O 1
ATOM 6370 N N . MET B 1 204 ? 5.895 -31.062 -24.953 1 97 204 MET B N 1
ATOM 6371 C CA . MET B 1 204 ? 5.137 -30.016 -25.656 1 97 204 MET B CA 1
ATOM 6372 C C . MET B 1 204 ? 3.994 -30.625 -26.453 1 97 204 MET B C 1
ATOM 6374 O O . MET B 1 204 ? 2.92 -30.031 -26.562 1 97 204 MET B O 1
ATOM 6378 N N . GLY B 1 205 ? 4.305 -31.75 -27.062 1 96.06 205 GLY B N 1
ATOM 6379 C CA . GLY B 1 205 ? 3.23 -32.438 -27.75 1 96.06 205 GLY B CA 1
ATOM 6380 C C . GLY B 1 205 ? 2.035 -32.75 -26.859 1 96.06 205 GLY B C 1
ATOM 6381 O O . GLY B 1 205 ? 0.888 -32.531 -27.281 1 96.06 205 GLY B O 1
ATOM 6382 N N . PHE B 1 206 ? 2.299 -33.188 -25.703 1 95.12 206 PHE B N 1
ATOM 6383 C CA . PHE B 1 206 ? 1.257 -33.438 -24.719 1 95.12 206 PHE B CA 1
ATOM 6384 C C . PHE B 1 206 ? 0.491 -32.156 -24.391 1 95.12 206 PHE B C 1
ATOM 6386 O O . PHE B 1 206 ? -0.741 -32.156 -24.359 1 95.12 206 PHE B O 1
ATOM 6393 N N . VAL B 1 207 ? 1.239 -31.078 -24.094 1 96.88 207 VAL B N 1
ATOM 6394 C CA . VAL B 1 207 ? 0.628 -29.797 -23.75 1 96.88 207 VAL B CA 1
ATOM 6395 C C . VAL B 1 207 ? -0.31 -29.344 -24.875 1 96.88 207 VAL B C 1
ATOM 6397 O O . VAL B 1 207 ? -1.459 -28.984 -24.625 1 96.88 207 VAL B O 1
ATOM 6400 N N . ILE B 1 208 ? 0.165 -29.406 -26.094 1 97.69 208 ILE B N 1
ATOM 6401 C CA . ILE B 1 208 ? -0.606 -28.984 -27.266 1 97.69 208 ILE B CA 1
ATOM 6402 C C . ILE B 1 208 ? -1.887 -29.812 -27.359 1 97.69 208 ILE B C 1
ATOM 6404 O O . ILE B 1 208 ? -2.965 -29.266 -27.609 1 97.69 208 ILE B O 1
ATOM 6408 N N . ASP B 1 209 ? -1.787 -31.047 -27.047 1 96.5 209 ASP B N 1
ATOM 6409 C CA . ASP B 1 209 ? -2.926 -31.953 -27.156 1 96.5 209 ASP B CA 1
ATOM 6410 C C . ASP B 1 209 ? -3.988 -31.625 -26.109 1 96.5 209 ASP B C 1
ATOM 6412 O O . ASP B 1 209 ? -5.18 -31.828 -26.344 1 96.5 209 ASP B O 1
ATOM 6416 N N . LYS B 1 210 ? -3.631 -31.125 -25 1 95.69 210 LYS B N 1
ATOM 6417 C CA . LYS B 1 210 ? -4.559 -30.938 -23.891 1 95.69 210 LYS B CA 1
ATOM 6418 C C . LYS B 1 210 ? -5.223 -29.562 -23.969 1 95.69 210 LYS B C 1
ATOM 6420 O O . LYS B 1 210 ? -6.215 -29.312 -23.281 1 95.69 210 LYS B O 1
ATOM 6425 N N . LEU B 1 211 ? -4.688 -28.672 -24.781 1 96.25 211 LEU B N 1
ATOM 6426 C CA . LEU B 1 211 ? -5.297 -27.359 -24.938 1 96.25 211 LEU B CA 1
ATOM 6427 C C . LEU B 1 211 ? -6.566 -27.453 -25.781 1 96.25 211 LEU B C 1
ATOM 6429 O O . LEU B 1 211 ? -6.645 -28.266 -26.703 1 96.25 211 LEU B O 1
ATOM 6433 N N . GLY B 1 212 ? -7.574 -26.656 -25.438 1 93.5 212 GLY B N 1
ATOM 6434 C CA . GLY B 1 212 ? -8.82 -26.625 -26.188 1 93.5 212 GLY B CA 1
ATOM 6435 C C . GLY B 1 212 ? -8.789 -25.672 -27.359 1 93.5 212 GLY B C 1
ATOM 6436 O O . GLY B 1 212 ? -7.832 -24.906 -27.516 1 93.5 212 GLY B O 1
ATOM 6437 N N . PRO B 1 213 ? -9.844 -25.719 -28.141 1 93.44 213 PRO B N 1
ATOM 6438 C CA . PRO B 1 213 ? -9.875 -24.906 -29.359 1 93.44 213 PRO B CA 1
ATOM 6439 C C . PRO B 1 213 ? -9.914 -23.406 -29.078 1 93.44 213 PRO B C 1
ATOM 6441 O O . PRO B 1 213 ? -9.523 -22.609 -29.922 1 93.44 213 PRO B O 1
ATOM 6444 N N . ALA B 1 214 ? -10.367 -23.031 -27.938 1 92.88 214 ALA B N 1
ATOM 6445 C CA . ALA B 1 214 ? -10.445 -21.609 -27.609 1 92.88 214 ALA B CA 1
ATOM 6446 C C . ALA B 1 214 ? -9.148 -21.125 -26.969 1 92.88 214 ALA B C 1
ATOM 6448 O O . ALA B 1 214 ? -8.953 -19.922 -26.797 1 92.88 214 ALA B O 1
ATOM 6449 N N . ASP B 1 215 ? -8.305 -22.031 -26.609 1 95.88 215 ASP B N 1
ATOM 6450 C CA . ASP B 1 215 ? -7.008 -21.656 -26.062 1 95.88 215 ASP B CA 1
ATOM 6451 C C . ASP B 1 215 ? -6.039 -21.234 -27.156 1 95.88 215 ASP B C 1
ATOM 6453 O O . ASP B 1 215 ? -6.211 -21.609 -28.328 1 95.88 215 ASP B O 1
ATOM 6457 N N . ARG B 1 216 ? -5.102 -20.438 -26.766 1 97.44 216 ARG B N 1
ATOM 6458 C CA . ARG B 1 216 ? -4.074 -20.016 -27.719 1 97.44 216 ARG B CA 1
ATOM 6459 C C . ARG B 1 216 ? -2.678 -20.281 -27.156 1 97.44 216 ARG B C 1
ATOM 6461 O O . ARG B 1 216 ? -2.465 -20.25 -25.953 1 97.44 216 ARG B O 1
ATOM 6468 N N . LEU B 1 217 ? -1.783 -20.641 -28.062 1 97.69 217 LEU B N 1
ATOM 6469 C CA . LEU B 1 217 ? -0.417 -20.984 -27.688 1 97.69 217 LEU B CA 1
ATOM 6470 C C . LEU B 1 217 ? 0.59 -20.312 -28.609 1 97.69 217 LEU B C 1
ATOM 6472 O O . LEU B 1 217 ? 0.403 -20.297 -29.828 1 97.69 217 LEU B O 1
ATOM 6476 N N . SER B 1 218 ? 1.494 -19.641 -28.047 1 97.69 218 SER B N 1
ATOM 6477 C CA . SER B 1 218 ? 2.682 -19.172 -28.75 1 97.69 218 SER B CA 1
ATOM 6478 C C . SER B 1 218 ? 3.939 -19.859 -28.234 1 97.69 218 SER B C 1
ATOM 6480 O O . SER B 1 218 ? 4.145 -19.969 -27.031 1 97.69 218 SER B O 1
ATOM 6482 N N . VAL B 1 219 ? 4.742 -20.359 -29.141 1 97.62 219 VAL B N 1
ATOM 6483 C CA . VAL B 1 219 ? 5.996 -21.016 -28.781 1 97.62 219 VAL B CA 1
ATOM 6484 C C . VAL B 1 219 ? 7.168 -20.078 -29.078 1 97.62 219 VAL B C 1
ATOM 6486 O O . VAL B 1 219 ? 7.336 -19.625 -30.219 1 97.62 219 VAL B O 1
ATOM 6489 N N . VAL B 1 220 ? 7.883 -19.781 -28.062 1 97.44 220 VAL B N 1
ATOM 6490 C CA . VAL B 1 220 ? 9.109 -19 -28.156 1 97.44 220 VAL B CA 1
ATOM 6491 C C . VAL B 1 220 ? 10.312 -19.891 -27.828 1 97.44 220 VAL B C 1
ATOM 6493 O O . VAL B 1 220 ? 10.289 -20.625 -26.844 1 97.44 220 VAL B O 1
ATOM 6496 N N . SER B 1 221 ? 11.281 -19.906 -28.656 1 96.75 221 SER B N 1
ATOM 6497 C CA . SER B 1 221 ? 12.531 -20.594 -28.375 1 96.75 221 SER B CA 1
ATOM 6498 C C . SER B 1 221 ? 13.68 -19.609 -28.188 1 96.75 221 SER B C 1
ATOM 6500 O O . SER B 1 221 ? 13.633 -18.484 -28.703 1 96.75 221 SER B O 1
ATOM 6502 N N . PHE B 1 222 ? 14.633 -20.016 -27.344 1 94.12 222 PHE B N 1
ATOM 6503 C CA . PHE B 1 222 ? 15.758 -19.109 -27.141 1 94.12 222 PHE B CA 1
ATOM 6504 C C . PHE B 1 222 ? 17.047 -19.875 -26.938 1 94.12 222 PHE B C 1
ATOM 6506 O O . PHE B 1 222 ? 17.031 -21.031 -26.5 1 94.12 222 PHE B O 1
ATOM 6513 N N . SER B 1 223 ? 18.094 -19.344 -27.344 1 92.81 223 SER B N 1
ATOM 6514 C CA . SER B 1 223 ? 19.5 -19.672 -27.109 1 92.81 223 SER B CA 1
ATOM 6515 C C . SER B 1 223 ? 20.328 -18.406 -26.859 1 92.81 223 SER B C 1
ATOM 6517 O O . SER B 1 223 ? 20.188 -17.75 -25.828 1 92.81 223 SER B O 1
ATOM 6519 N N . HIS B 1 224 ? 21.203 -18.078 -27.797 1 88.06 224 HIS B N 1
ATOM 6520 C CA . HIS B 1 224 ? 21.844 -16.766 -27.719 1 88.06 224 HIS B CA 1
ATOM 6521 C C . HIS B 1 224 ? 20.938 -15.672 -28.266 1 88.06 224 HIS B C 1
ATOM 6523 O O . HIS B 1 224 ? 21.172 -14.484 -28 1 88.06 224 HIS B O 1
ATOM 6529 N N . GLN B 1 225 ? 20 -16.125 -28.938 1 90.12 225 GLN B N 1
ATOM 6530 C CA . GLN B 1 225 ? 18.922 -15.266 -29.422 1 90.12 225 GLN B CA 1
ATOM 6531 C C . GLN B 1 225 ? 17.547 -15.898 -29.172 1 90.12 225 GLN B C 1
ATOM 6533 O O . GLN B 1 225 ? 17.469 -17.109 -28.906 1 90.12 225 GLN B O 1
ATOM 6538 N N . ALA B 1 226 ? 16.516 -15.07 -29.188 1 94.31 226 ALA B N 1
ATOM 6539 C CA . ALA B 1 226 ? 15.156 -15.57 -29.016 1 94.31 226 ALA B CA 1
ATOM 6540 C C . ALA B 1 226 ? 14.359 -15.484 -30.312 1 94.31 226 ALA B C 1
ATOM 6542 O O . ALA B 1 226 ? 14.539 -14.547 -31.094 1 94.31 226 ALA B O 1
ATOM 6543 N N . ARG B 1 227 ? 13.57 -16.438 -30.516 1 93.12 227 ARG B N 1
ATOM 6544 C CA . ARG B 1 227 ? 12.734 -16.5 -31.703 1 93.12 227 ARG B CA 1
ATOM 6545 C C . ARG B 1 227 ? 11.312 -16.922 -31.359 1 93.12 227 ARG B C 1
ATOM 6547 O O . ARG B 1 227 ? 11.094 -17.844 -30.578 1 93.12 227 ARG B O 1
ATOM 6554 N N . ARG B 1 228 ? 10.383 -16.203 -31.969 1 95.19 228 ARG B N 1
ATOM 6555 C CA . ARG B 1 228 ? 8.992 -16.625 -31.891 1 95.19 228 ARG B CA 1
ATOM 6556 C C . ARG B 1 228 ? 8.688 -17.672 -32.969 1 95.19 228 ARG B C 1
ATOM 6558 O O . ARG B 1 228 ? 8.562 -17.359 -34.156 1 95.19 228 ARG B O 1
ATOM 6565 N N . VAL B 1 229 ? 8.555 -18.828 -32.562 1 94.12 229 VAL B N 1
ATOM 6566 C CA . VAL B 1 229 ? 8.383 -19.953 -33.469 1 94.12 229 VAL B CA 1
ATOM 6567 C C . VAL B 1 229 ? 6.965 -19.938 -34.031 1 94.12 229 VAL B C 1
ATOM 6569 O O . VAL B 1 229 ? 6.754 -20.266 -35.219 1 94.12 229 VAL B O 1
ATOM 6572 N N . THR B 1 230 ? 6.031 -19.656 -33.188 1 94.44 230 THR B N 1
ATOM 6573 C CA . THR B 1 230 ? 4.637 -19.531 -33.594 1 94.44 230 THR B CA 1
ATOM 6574 C C . THR B 1 230 ? 4.004 -18.281 -33 1 94.44 230 THR B C 1
ATOM 6576 O O . THR B 1 230 ? 4.363 -17.844 -31.906 1 94.44 230 THR B O 1
ATOM 6579 N N . ARG B 1 231 ? 3.092 -17.641 -33.75 1 93.5 231 ARG B N 1
ATOM 6580 C CA . ARG B 1 231 ? 2.275 -16.578 -33.188 1 93.5 231 ARG B CA 1
ATOM 6581 C C . ARG B 1 231 ? 1.28 -17.141 -32.188 1 93.5 231 ARG B C 1
ATOM 6583 O O . ARG B 1 231 ? 1.2 -18.344 -31.984 1 93.5 231 ARG B O 1
ATOM 6590 N N . LEU B 1 232 ? 0.701 -16.266 -31.484 1 95.31 232 LEU B N 1
ATOM 6591 C CA . LEU B 1 232 ? -0.347 -16.734 -30.578 1 95.31 232 LEU B CA 1
ATOM 6592 C C . LEU B 1 232 ? -1.522 -17.312 -31.359 1 95.31 232 LEU B C 1
ATOM 6594 O O . LEU B 1 232 ? -2.418 -16.578 -31.781 1 95.31 232 LEU B O 1
ATOM 6598 N N . THR B 1 233 ? -1.499 -18.641 -31.422 1 94.75 233 THR B N 1
ATOM 6599 C CA . THR B 1 233 ? -2.367 -19.359 -32.344 1 94.75 233 THR B CA 1
ATOM 6600 C C . THR B 1 233 ? -3.412 -20.172 -31.578 1 94.75 233 THR B C 1
ATOM 6602 O O . THR B 1 233 ? -3.098 -20.797 -30.578 1 94.75 233 THR B O 1
ATOM 6605 N N . ARG B 1 234 ? -4.641 -20.156 -32.156 1 95.25 234 ARG B N 1
ATOM 6606 C CA . ARG B 1 234 ? -5.703 -20.969 -31.562 1 95.25 234 ARG B CA 1
ATOM 6607 C C . ARG B 1 234 ? -5.387 -22.453 -31.688 1 95.25 234 ARG B C 1
ATOM 6609 O O . ARG B 1 234 ? -4.883 -22.906 -32.719 1 95.25 234 ARG B O 1
ATOM 6616 N N . MET B 1 235 ? -5.676 -23.188 -30.641 1 96 235 MET B N 1
ATOM 6617 C CA . MET B 1 235 ? -5.367 -24.609 -30.609 1 96 235 MET B CA 1
ATOM 6618 C C . MET B 1 235 ? -6.539 -25.422 -31.141 1 96 235 MET B C 1
ATOM 6620 O O . MET B 1 235 ? -6.988 -26.375 -30.484 1 96 235 MET B O 1
ATOM 6624 N N . SER B 1 236 ? -7.047 -24.953 -32.312 1 93.94 236 SER B N 1
ATOM 6625 C CA . SER B 1 236 ? -7.926 -25.797 -33.125 1 93.94 236 SER B CA 1
ATOM 6626 C C . SER B 1 236 ? -7.172 -27 -33.688 1 93.94 236 SER B C 1
ATOM 6628 O O . SER B 1 236 ? -5.965 -27.141 -33.469 1 93.94 236 SER B O 1
ATOM 6630 N N . ASP B 1 237 ? -7.852 -27.891 -34.344 1 93.62 237 ASP B N 1
ATOM 6631 C CA . ASP B 1 237 ? -7.176 -29.047 -34.938 1 93.62 237 ASP B CA 1
ATOM 6632 C C . ASP B 1 237 ? -6.047 -28.609 -35.844 1 93.62 237 ASP B C 1
ATOM 6634 O O . ASP B 1 237 ? -4.945 -29.172 -35.812 1 93.62 237 ASP B O 1
ATOM 6638 N N . ALA B 1 238 ? -6.383 -27.625 -36.656 1 93.5 238 ALA B N 1
ATOM 6639 C CA . ALA B 1 238 ? -5.371 -27.109 -37.562 1 93.5 238 ALA B CA 1
ATOM 6640 C C . ALA B 1 238 ? -4.234 -26.422 -36.812 1 93.5 238 ALA B C 1
ATOM 6642 O O . ALA B 1 238 ? -3.064 -26.578 -37.156 1 93.5 238 ALA B O 1
ATOM 6643 N N . GLY B 1 239 ? -4.613 -25.688 -35.844 1 94.25 239 GLY B N 1
ATOM 6644 C CA . GLY B 1 239 ? -3.613 -25.016 -35.031 1 94.25 239 GLY B CA 1
ATOM 6645 C C . GLY B 1 239 ? -2.703 -25.969 -34.281 1 94.25 239 GLY B C 1
ATOM 6646 O O . GLY B 1 239 ? -1.494 -25.75 -34.188 1 94.25 239 GLY B O 1
ATOM 6647 N N . LYS B 1 240 ? -3.236 -27.031 -33.781 1 96.69 240 LYS B N 1
ATOM 6648 C CA . LYS B 1 240 ? -2.457 -28.047 -33.094 1 96.69 240 LYS B CA 1
ATOM 6649 C C . LYS B 1 240 ? -1.437 -28.703 -34 1 96.69 240 LYS B C 1
ATOM 6651 O O . LYS B 1 240 ? -0.274 -28.875 -33.656 1 96.69 240 LYS B O 1
ATOM 6656 N N . ALA B 1 241 ? -1.873 -29.047 -35.156 1 95.81 241 ALA B N 1
ATOM 6657 C CA . ALA B 1 241 ? -0.996 -29.703 -36.094 1 95.81 241 ALA B CA 1
ATOM 6658 C C . ALA B 1 241 ? 0.165 -28.797 -36.5 1 95.81 241 ALA B C 1
ATOM 6660 O O . ALA B 1 241 ? 1.318 -29.234 -36.531 1 95.81 241 ALA B O 1
ATOM 6661 N N . SER B 1 242 ? -0.213 -27.578 -36.812 1 94.88 242 SER B N 1
ATOM 6662 C CA . SER B 1 242 ? 0.813 -26.625 -37.219 1 94.88 242 SER B CA 1
ATOM 6663 C C . SER B 1 242 ? 1.817 -26.391 -36.094 1 94.88 242 SER B C 1
ATOM 6665 O O . SER B 1 242 ? 3.021 -26.297 -36.344 1 94.88 242 SER B O 1
ATOM 6667 N N . THR B 1 243 ? 1.288 -26.234 -34.906 1 96.44 243 THR B N 1
ATOM 6668 C CA . THR B 1 243 ? 2.158 -25.969 -33.781 1 96.44 243 THR B CA 1
ATOM 6669 C C . THR B 1 243 ? 3.055 -27.172 -33.5 1 96.44 243 THR B C 1
ATOM 6671 O O . THR B 1 243 ? 4.23 -27 -33.156 1 96.44 243 THR B O 1
ATOM 6674 N N . LYS B 1 244 ? 2.545 -28.391 -33.562 1 96.69 244 LYS B N 1
ATOM 6675 C CA . LYS B 1 244 ? 3.342 -29.594 -33.344 1 96.69 244 LYS B CA 1
ATOM 6676 C C . LYS B 1 244 ? 4.488 -29.688 -34.344 1 96.69 244 LYS B C 1
ATOM 6678 O O . LYS B 1 244 ? 5.605 -30.062 -34 1 96.69 244 LYS B O 1
ATOM 6683 N N . LEU B 1 245 ? 4.223 -29.312 -35.562 1 95.25 245 LEU B N 1
ATOM 6684 C CA . LEU B 1 245 ? 5.258 -29.297 -36.594 1 95.25 245 LEU B CA 1
ATOM 6685 C C . LEU B 1 245 ? 6.352 -28.297 -36.25 1 95.25 245 LEU B C 1
ATOM 6687 O O . LEU B 1 245 ? 7.539 -28.562 -36.469 1 95.25 245 LEU B O 1
ATOM 6691 N N . SER B 1 246 ? 5.895 -27.188 -35.844 1 95.38 246 SER B N 1
ATOM 6692 C CA . SER B 1 246 ? 6.852 -26.156 -35.469 1 95.38 246 SER B CA 1
ATOM 6693 C C . SER B 1 246 ? 7.742 -26.625 -34.312 1 95.38 246 SER B C 1
ATOM 6695 O O . SER B 1 246 ? 8.945 -26.359 -34.312 1 95.38 246 SER B O 1
ATOM 6697 N N . VAL B 1 247 ? 7.156 -27.25 -33.375 1 96.62 247 VAL B N 1
ATOM 6698 C CA . VAL B 1 247 ? 7.902 -27.75 -32.219 1 96.62 247 VAL B CA 1
ATOM 6699 C C . VAL B 1 247 ? 8.898 -28.812 -32.656 1 96.62 247 VAL B C 1
ATOM 6701 O O . VAL B 1 247 ? 10.039 -28.859 -32.188 1 96.62 247 VAL B O 1
ATOM 6704 N N . GLU B 1 248 ? 8.477 -29.656 -33.562 1 94.69 248 GLU B N 1
ATOM 6705 C CA . GLU B 1 248 ? 9.336 -30.719 -34.062 1 94.69 248 GLU B CA 1
ATOM 6706 C C . GLU B 1 248 ? 10.531 -30.141 -34.812 1 94.69 248 GLU B C 1
ATOM 6708 O O . GLU B 1 248 ? 11.578 -30.797 -34.906 1 94.69 248 GLU B O 1
ATOM 6713 N N . SER B 1 249 ? 10.398 -28.953 -35.281 1 93.94 249 SER B N 1
ATOM 6714 C CA . SER B 1 249 ? 11.445 -28.328 -36.094 1 93.94 249 SER B CA 1
ATOM 6715 C C . SER B 1 249 ? 12.508 -27.672 -35.219 1 93.94 249 SER B C 1
ATOM 6717 O O . SER B 1 249 ? 13.539 -27.219 -35.719 1 93.94 249 SER B O 1
ATOM 6719 N N . LEU B 1 250 ? 12.305 -27.656 -33.969 1 95 250 LEU B N 1
ATOM 6720 C CA . LEU B 1 250 ? 13.266 -27.031 -33.062 1 95 250 LEU B CA 1
ATOM 6721 C C . LEU B 1 250 ? 14.594 -27.781 -33.094 1 95 250 LEU B C 1
ATOM 6723 O O . LEU B 1 250 ? 14.609 -29.016 -33.188 1 95 250 LEU B O 1
ATOM 6727 N N . SER B 1 251 ? 15.672 -27.062 -33.062 1 94.25 251 SER B N 1
ATOM 6728 C CA . SER B 1 251 ? 17.016 -27.625 -33 1 94.25 251 SER B CA 1
ATOM 6729 C C . SER B 1 251 ? 17.875 -26.922 -31.953 1 94.25 251 SER B C 1
ATOM 6731 O O . SER B 1 251 ? 17.703 -25.734 -31.703 1 94.25 251 SER B O 1
ATOM 6733 N N . ALA B 1 252 ? 18.719 -27.75 -31.406 1 92.62 252 ALA B N 1
ATOM 6734 C CA . ALA B 1 252 ? 19.547 -27.219 -30.312 1 92.62 252 ALA B CA 1
ATOM 6735 C C . ALA B 1 252 ? 20.812 -26.578 -30.844 1 92.62 252 ALA B C 1
ATOM 6737 O O . ALA B 1 252 ? 21.406 -27.062 -31.812 1 92.62 252 ALA B O 1
ATOM 6738 N N . GLY B 1 253 ? 21.172 -25.422 -30.234 1 88.12 253 GLY B N 1
ATOM 6739 C CA . GLY B 1 253 ? 22.422 -24.766 -30.562 1 88.12 253 GLY B CA 1
ATOM 6740 C C . GLY B 1 253 ? 22.625 -23.438 -29.859 1 88.12 253 GLY B C 1
ATOM 6741 O O . GLY B 1 253 ? 21.672 -22.875 -29.297 1 88.12 253 GLY B O 1
ATOM 6742 N N . GLY B 1 254 ? 23.938 -23.109 -29.703 1 85 254 GLY B N 1
ATOM 6743 C CA . GLY B 1 254 ? 24.281 -21.781 -29.219 1 85 254 GLY B CA 1
ATOM 6744 C C . GLY B 1 254 ? 24.281 -21.703 -27.703 1 85 254 GLY B C 1
ATOM 6745 O O . GLY B 1 254 ? 24.375 -22.719 -27.016 1 85 254 GLY B O 1
ATOM 6746 N N . GLY B 1 255 ? 24.344 -20.422 -27.125 1 85.94 255 GLY B N 1
ATOM 6747 C CA . GLY B 1 255 ? 24.344 -20.141 -25.688 1 85.94 255 GLY B CA 1
ATOM 6748 C C . GLY B 1 255 ? 22.953 -20.016 -25.109 1 85.94 255 GLY B C 1
ATOM 6749 O O . GLY B 1 255 ? 21.984 -20.453 -25.703 1 85.94 255 GLY B O 1
ATOM 6750 N N . THR B 1 256 ? 22.875 -19.609 -23.875 1 87.06 256 THR B N 1
ATOM 6751 C CA . THR B 1 256 ? 21.609 -19.5 -23.172 1 87.06 256 THR B CA 1
ATOM 6752 C C . THR B 1 256 ? 21.375 -18.062 -22.719 1 87.06 256 THR B C 1
ATOM 6754 O O . THR B 1 256 ? 22.156 -17.516 -21.922 1 87.06 256 THR B O 1
ATOM 6757 N N . ASP B 1 257 ? 20.359 -17.438 -23.25 1 89.44 257 ASP B N 1
ATOM 6758 C CA . ASP B 1 257 ? 19.969 -16.078 -22.875 1 89.44 257 ASP B CA 1
ATOM 6759 C C . ASP B 1 257 ? 18.5 -16.031 -22.438 1 89.44 257 ASP B C 1
ATOM 6761 O O . ASP B 1 257 ? 17.609 -15.789 -23.25 1 89.44 257 ASP B O 1
ATOM 6765 N N . ILE B 1 258 ? 18.266 -16.141 -21.203 1 90.75 258 ILE B N 1
ATOM 6766 C CA . ILE B 1 258 ? 16.922 -16.25 -20.656 1 90.75 258 ILE B CA 1
ATOM 6767 C C . ILE B 1 258 ? 16.203 -14.906 -20.812 1 90.75 258 ILE B C 1
ATOM 6769 O O . ILE B 1 258 ? 15.008 -14.875 -21.094 1 90.75 258 ILE B O 1
ATOM 6773 N N . LEU B 1 259 ? 16.906 -13.789 -20.609 1 89.62 259 LEU B N 1
ATOM 6774 C CA . LEU B 1 259 ? 16.312 -12.461 -20.719 1 89.62 259 LEU B CA 1
ATOM 6775 C C . LEU B 1 259 ? 15.664 -12.25 -22.078 1 89.62 259 LEU B C 1
ATOM 6777 O O . LEU B 1 259 ? 14.547 -11.75 -22.172 1 89.62 259 LEU B O 1
ATOM 6781 N N . LYS B 1 260 ? 16.344 -12.594 -23.125 1 91.94 260 LYS B N 1
ATOM 6782 C CA . LYS B 1 260 ? 15.805 -12.422 -24.469 1 91.94 260 LYS B CA 1
ATOM 6783 C C . LYS B 1 260 ? 14.555 -13.273 -24.672 1 91.94 260 LYS B C 1
ATOM 6785 O O . LYS B 1 260 ? 13.617 -12.852 -25.359 1 91.94 260 LYS B O 1
ATOM 6790 N N . GLY B 1 261 ? 14.609 -14.5 -24.172 1 95.06 261 GLY B N 1
ATOM 6791 C CA . GLY B 1 261 ? 13.422 -15.344 -24.234 1 95.06 261 GLY B CA 1
ATOM 6792 C C . GLY B 1 261 ? 12.211 -14.719 -23.562 1 95.06 261 GLY B C 1
ATOM 6793 O O . GLY B 1 261 ? 11.125 -14.68 -24.141 1 95.06 261 GLY B O 1
ATOM 6794 N N . LEU B 1 262 ? 12.43 -14.211 -22.375 1 94.88 262 LEU B N 1
ATOM 6795 C CA . LEU B 1 262 ? 11.336 -13.609 -21.609 1 94.88 262 LEU B CA 1
ATOM 6796 C C . LEU B 1 262 ? 10.891 -12.297 -22.25 1 94.88 262 LEU B C 1
ATOM 6798 O O . LEU B 1 262 ? 9.703 -11.961 -22.203 1 94.88 262 LEU B O 1
ATOM 6802 N N . ASP B 1 263 ? 11.781 -11.57 -22.75 1 93.62 263 ASP B N 1
ATOM 6803 C CA . ASP B 1 263 ? 11.422 -10.344 -23.469 1 93.62 263 ASP B CA 1
ATOM 6804 C C . ASP B 1 263 ? 10.492 -10.648 -24.641 1 93.62 263 ASP B C 1
ATOM 6806 O O . ASP B 1 263 ? 9.531 -9.914 -24.875 1 93.62 263 ASP B O 1
ATOM 6810 N N . MET B 1 264 ? 10.844 -11.656 -25.359 1 95.06 264 MET B N 1
ATOM 6811 C CA . MET B 1 264 ? 10.008 -12.047 -26.484 1 95.06 264 MET B CA 1
ATOM 6812 C C . MET B 1 264 ? 8.625 -12.477 -26.016 1 95.06 264 MET B C 1
ATOM 6814 O O . MET B 1 264 ? 7.613 -12.133 -26.625 1 95.06 264 MET B O 1
ATOM 6818 N N . ALA B 1 265 ? 8.578 -13.227 -24.984 1 96.38 265 ALA B N 1
ATOM 6819 C CA . ALA B 1 265 ? 7.297 -13.633 -24.422 1 96.38 265 ALA B CA 1
ATOM 6820 C C . ALA B 1 265 ? 6.465 -12.422 -24.031 1 96.38 265 ALA B C 1
ATOM 6822 O O . ALA B 1 265 ? 5.258 -12.375 -24.281 1 96.38 265 ALA B O 1
ATOM 6823 N N . ALA B 1 266 ? 7.109 -11.461 -23.375 1 93.81 266 ALA B N 1
ATOM 6824 C CA . ALA B 1 266 ? 6.43 -10.234 -22.969 1 93.81 266 ALA B CA 1
ATOM 6825 C C . ALA B 1 266 ? 5.859 -9.5 -24.188 1 93.81 266 ALA B C 1
ATOM 6827 O O . ALA B 1 266 ? 4.727 -9.016 -24.141 1 93.81 266 ALA B O 1
ATOM 6828 N N . LYS B 1 267 ? 6.594 -9.438 -25.172 1 92.56 267 LYS B N 1
ATOM 6829 C CA . LYS B 1 267 ? 6.145 -8.766 -26.391 1 92.56 267 LYS B CA 1
ATOM 6830 C C . LYS B 1 267 ? 4.918 -9.453 -26.984 1 92.56 267 LYS B C 1
ATOM 6832 O O . LYS B 1 267 ? 3.99 -8.789 -27.453 1 92.56 267 LYS B O 1
ATOM 6837 N N . VAL B 1 268 ? 4.934 -10.766 -26.984 1 94.12 268 VAL B N 1
ATOM 6838 C CA . VAL B 1 268 ? 3.799 -11.531 -27.484 1 94.12 268 VAL B CA 1
ATOM 6839 C C . VAL B 1 268 ? 2.543 -11.195 -26.688 1 94.12 268 VAL B C 1
ATOM 6841 O O . VAL B 1 268 ? 1.48 -10.953 -27.266 1 94.12 268 VAL B O 1
ATOM 6844 N N . LEU B 1 269 ? 2.688 -11.156 -25.438 1 93.38 269 LEU B N 1
ATOM 6845 C CA . LEU B 1 269 ? 1.541 -10.922 -24.562 1 93.38 269 LEU B CA 1
ATOM 6846 C C . LEU B 1 269 ? 1.09 -9.461 -24.641 1 93.38 269 LEU B C 1
ATOM 6848 O O . LEU B 1 269 ? -0.111 -9.18 -24.656 1 93.38 269 LEU B O 1
ATOM 6852 N N . ASP B 1 270 ? 2.025 -8.562 -24.625 1 89 270 ASP B N 1
ATOM 6853 C CA . ASP B 1 270 ? 1.708 -7.137 -24.656 1 89 270 ASP B CA 1
ATOM 6854 C C . ASP B 1 270 ? 1.081 -6.742 -25.984 1 89 270 ASP B C 1
ATOM 6856 O O . ASP B 1 270 ? 0.27 -5.816 -26.047 1 89 270 ASP B O 1
ATOM 6860 N N . GLY B 1 271 ? 1.458 -7.391 -26.969 1 87.69 271 GLY B N 1
ATOM 6861 C CA . GLY B 1 271 ? 1.013 -7.031 -28.312 1 87.69 271 GLY B CA 1
ATOM 6862 C C . GLY B 1 271 ? -0.321 -7.656 -28.672 1 87.69 271 GLY B C 1
ATOM 6863 O O . GLY B 1 271 ? -0.833 -7.43 -29.781 1 87.69 271 GLY B O 1
ATOM 6864 N N . ARG B 1 272 ? -0.917 -8.375 -27.797 1 89.81 272 ARG B N 1
ATOM 6865 C CA . ARG B 1 272 ? -2.174 -9.055 -28.109 1 89.81 272 ARG B CA 1
ATOM 6866 C C . ARG B 1 272 ? -3.277 -8.055 -28.422 1 89.81 272 ARG B C 1
ATOM 6868 O O . ARG B 1 272 ? -3.445 -7.059 -27.703 1 89.81 272 ARG B O 1
ATOM 6875 N N . ARG B 1 273 ? -4.047 -8.258 -29.438 1 87.94 273 ARG B N 1
ATOM 6876 C CA . ARG B 1 273 ? -5.23 -7.469 -29.766 1 87.94 273 ARG B CA 1
ATOM 6877 C C . ARG B 1 273 ? -6.422 -7.898 -28.922 1 87.94 273 ARG B C 1
ATOM 6879 O O . ARG B 1 273 ? -7.273 -7.078 -28.578 1 87.94 273 ARG B O 1
ATOM 6886 N N . TYR B 1 274 ? -6.457 -9.234 -28.703 1 88.56 274 TYR B N 1
ATOM 6887 C CA . TYR B 1 274 ? -7.496 -9.852 -27.891 1 88.56 274 TYR B CA 1
ATOM 6888 C C . TYR B 1 274 ? -6.895 -10.578 -26.688 1 88.56 274 TYR B C 1
ATOM 6890 O O . TYR B 1 274 ? -5.77 -11.078 -26.766 1 88.56 274 TYR B O 1
ATOM 6898 N N . LYS B 1 275 ? -7.641 -10.547 -25.688 1 89.5 275 LYS B N 1
ATOM 6899 C CA . LYS B 1 275 ? -7.102 -11.18 -24.5 1 89.5 275 LYS B CA 1
ATOM 6900 C C . LYS B 1 275 ? -8.07 -12.219 -23.938 1 89.5 275 LYS B C 1
ATOM 6902 O O . LYS B 1 275 ? -9.25 -11.93 -23.719 1 89.5 275 LYS B O 1
ATOM 6907 N N . ASN B 1 276 ? -7.551 -13.453 -23.828 1 91.69 276 ASN B N 1
ATOM 6908 C CA . ASN B 1 276 ? -8.297 -14.453 -23.062 1 91.69 276 ASN B CA 1
ATOM 6909 C C . ASN B 1 276 ? -8.297 -14.133 -21.578 1 91.69 276 ASN B C 1
ATOM 6911 O O . ASN B 1 276 ? -7.566 -13.25 -21.125 1 91.69 276 ASN B O 1
ATOM 6915 N N . THR B 1 277 ? -9.141 -14.805 -20.906 1 88.81 277 THR B N 1
ATOM 6916 C CA . THR B 1 277 ? -9.344 -14.539 -19.484 1 88.81 277 THR B CA 1
ATOM 6917 C C . THR B 1 277 ? -8.078 -14.844 -18.703 1 88.81 277 THR B C 1
ATOM 6919 O O . THR B 1 277 ? -7.738 -14.125 -17.75 1 88.81 277 THR B O 1
ATOM 6922 N N . VAL B 1 278 ? -7.422 -15.961 -19.094 1 92.94 278 VAL B N 1
ATOM 6923 C CA . VAL B 1 278 ? -6.238 -16.406 -18.359 1 92.94 278 VAL B CA 1
ATOM 6924 C C . VAL B 1 278 ? -5.008 -16.281 -19.266 1 92.94 278 VAL B C 1
ATOM 6926 O O . VAL B 1 278 ? -5.086 -16.531 -20.469 1 92.94 278 VAL B O 1
ATOM 6929 N N . ALA B 1 279 ? -3.93 -15.852 -18.703 1 94.69 279 ALA B N 1
ATOM 6930 C CA . ALA B 1 279 ? -2.652 -15.797 -19.406 1 94.69 279 ALA B CA 1
ATOM 6931 C C . ALA B 1 279 ? -1.515 -16.312 -18.531 1 94.69 279 ALA B C 1
ATOM 6933 O O . ALA B 1 279 ? -1.514 -16.078 -17.312 1 94.69 279 ALA B O 1
ATOM 6934 N N . SER B 1 280 ? -0.601 -16.984 -19.109 1 96.75 280 SER B N 1
ATOM 6935 C CA . SER B 1 280 ? 0.533 -17.516 -18.359 1 96.75 280 SER B CA 1
ATOM 6936 C C . SER B 1 280 ? 1.734 -17.75 -19.266 1 96.75 280 SER B C 1
ATOM 6938 O O . SER B 1 280 ? 1.589 -17.828 -20.5 1 96.75 280 SER B O 1
ATOM 6940 N N . VAL B 1 281 ? 2.924 -17.797 -18.672 1 97.62 281 VAL B N 1
ATOM 6941 C CA . VAL B 1 281 ? 4.168 -18.094 -19.375 1 97.62 281 VAL B CA 1
ATOM 6942 C C . VAL B 1 281 ? 4.848 -19.297 -18.734 1 97.62 281 VAL B C 1
ATOM 6944 O O . VAL B 1 281 ? 4.922 -19.391 -17.5 1 97.62 281 VAL B O 1
ATOM 6947 N N . ILE B 1 282 ? 5.227 -20.203 -19.5 1 97.38 282 ILE B N 1
ATOM 6948 C CA . ILE B 1 282 ? 6.043 -21.328 -19.047 1 97.38 282 ILE B CA 1
ATOM 6949 C C . ILE B 1 282 ? 7.473 -21.172 -19.547 1 97.38 282 ILE B C 1
ATOM 6951 O O . ILE B 1 282 ? 7.691 -21.016 -20.75 1 97.38 282 ILE B O 1
ATOM 6955 N N . LEU B 1 283 ? 8.445 -21.156 -18.656 1 97 283 LEU B N 1
ATOM 6956 C CA . LEU B 1 283 ? 9.859 -21.078 -19 1 97 283 LEU B CA 1
ATOM 6957 C C . LEU B 1 283 ? 10.586 -22.359 -18.656 1 97 283 LEU B C 1
ATOM 6959 O O . LEU B 1 283 ? 10.539 -22.812 -17.5 1 97 283 LEU B O 1
ATOM 6963 N N . LEU B 1 284 ? 11.141 -23 -19.609 1 94.56 284 LEU B N 1
ATOM 6964 C CA . LEU B 1 284 ? 11.961 -24.172 -19.359 1 94.56 284 LEU B CA 1
ATOM 6965 C C . LEU B 1 284 ? 13.406 -23.938 -19.797 1 94.56 284 LEU B C 1
ATOM 6967 O O . LEU B 1 284 ? 13.656 -23.484 -20.922 1 94.56 284 LEU B O 1
ATOM 6971 N N . SER B 1 285 ? 14.336 -24.188 -18.922 1 92.88 285 SER B N 1
ATOM 6972 C CA . SER B 1 285 ? 15.758 -24.031 -19.234 1 92.88 285 SER B CA 1
ATOM 6973 C C . SER B 1 285 ? 16.609 -25.047 -18.469 1 92.88 285 SER B C 1
ATOM 6975 O O . SER B 1 285 ? 16.281 -25.391 -17.328 1 92.88 285 SER B O 1
ATOM 6977 N N . ASP B 1 286 ? 17.656 -25.609 -19.078 1 86.06 286 ASP B N 1
ATOM 6978 C CA . ASP B 1 286 ? 18.578 -26.5 -18.375 1 86.06 286 ASP B CA 1
ATOM 6979 C C . ASP B 1 286 ? 19.906 -25.797 -18.078 1 86.06 286 ASP B C 1
ATOM 6981 O O . ASP B 1 286 ? 20.875 -26.438 -17.656 1 86.06 286 ASP B O 1
ATOM 6985 N N . GLY B 1 287 ? 19.969 -24.531 -18.469 1 74.19 287 GLY B N 1
ATOM 6986 C CA . GLY B 1 287 ? 21.297 -23.953 -18.328 1 74.19 287 GLY B CA 1
ATOM 6987 C C . GLY B 1 287 ? 21.297 -22.672 -17.547 1 74.19 287 GLY B C 1
ATOM 6988 O O . GLY B 1 287 ? 20.312 -22.312 -16.906 1 74.19 287 GLY B O 1
ATOM 6989 N N . GLN B 1 288 ? 22.641 -22.156 -17.438 1 67.12 288 GLN B N 1
ATOM 6990 C CA . GLN B 1 288 ? 22.922 -20.875 -16.797 1 67.12 288 GLN B CA 1
ATOM 6991 C C . GLN B 1 288 ? 22.984 -19.75 -17.812 1 67.12 288 GLN B C 1
ATOM 6993 O O . GLN B 1 288 ? 23.453 -19.938 -18.938 1 67.12 288 GLN B O 1
ATOM 6998 N N . ASP B 1 289 ? 22.25 -18.734 -17.531 1 64.94 289 ASP B N 1
ATOM 6999 C CA . ASP B 1 289 ? 22.344 -17.547 -18.375 1 64.94 289 ASP B CA 1
ATOM 7000 C C . ASP B 1 289 ? 23.797 -17.156 -18.641 1 64.94 289 ASP B C 1
ATOM 7002 O O . ASP B 1 289 ? 24.5 -16.719 -17.719 1 64.94 289 ASP B O 1
ATOM 7006 N N . THR B 1 290 ? 24.344 -17.609 -19.688 1 56.88 290 THR B N 1
ATOM 7007 C CA . THR B 1 290 ? 25.75 -17.406 -20.016 1 56.88 290 THR B CA 1
ATOM 7008 C C . THR B 1 290 ? 25.969 -16.047 -20.656 1 56.88 290 THR B C 1
ATOM 7010 O O . THR B 1 290 ? 27.094 -15.555 -20.719 1 56.88 290 THR B O 1
ATOM 7013 N N . CYS B 1 291 ? 24.938 -15.477 -21.141 1 49.28 291 CYS B N 1
ATOM 7014 C CA . CYS B 1 291 ? 25.109 -14.266 -21.922 1 49.28 291 CYS B CA 1
ATOM 7015 C C . CYS B 1 291 ? 25.016 -13.023 -21.031 1 49.28 291 CYS B C 1
ATOM 7017 O O . CYS B 1 291 ? 25.578 -11.977 -21.359 1 49.28 291 CYS B O 1
ATOM 7019 N N . ASN B 1 292 ? 24.25 -13.008 -20.109 1 51.75 292 ASN B N 1
ATOM 7020 C CA . ASN B 1 292 ? 24.016 -11.797 -19.328 1 51.75 292 ASN B CA 1
ATOM 7021 C C . ASN B 1 292 ? 24.859 -11.781 -18.047 1 51.75 292 ASN B C 1
ATOM 7023 O O . ASN B 1 292 ? 24.844 -10.797 -17.312 1 51.75 292 ASN B O 1
ATOM 7027 N N . ARG B 1 293 ? 25.516 -12.836 -17.766 1 50.25 293 ARG B N 1
ATOM 7028 C CA . ARG B 1 293 ? 26.391 -12.844 -16.594 1 50.25 293 ARG B CA 1
ATOM 7029 C C . ARG B 1 293 ? 27.516 -11.82 -16.734 1 50.25 293 ARG B C 1
ATOM 7031 O O . ARG B 1 293 ? 27.984 -11.258 -15.734 1 50.25 293 ARG B O 1
ATOM 7038 N N . GLN B 1 294 ? 28.234 -11.75 -17.922 1 43.28 294 GLN B N 1
ATOM 7039 C CA . GLN B 1 294 ? 29.453 -10.969 -18.062 1 43.28 294 GLN B CA 1
ATOM 7040 C C . GLN B 1 294 ? 29.203 -9.484 -17.797 1 43.28 294 GLN B C 1
ATOM 7042 O O . GLN B 1 294 ? 30.031 -8.805 -17.203 1 43.28 294 GLN B O 1
ATOM 7047 N N . SER B 1 295 ? 28.344 -8.938 -18.641 1 39.06 295 SER B N 1
ATOM 7048 C CA . SER B 1 295 ? 28.281 -7.48 -18.641 1 39.06 295 SER B CA 1
ATOM 7049 C C . SER B 1 295 ? 27.938 -6.949 -17.25 1 39.06 295 SER B C 1
ATOM 7051 O O . SER B 1 295 ? 28.016 -5.746 -17 1 39.06 295 SER B O 1
ATOM 7053 N N . TYR B 1 296 ? 27.266 -7.602 -16.516 1 41.12 296 TYR B N 1
ATOM 7054 C CA . TYR B 1 296 ? 26.844 -7.074 -15.219 1 41.12 296 TYR B CA 1
ATOM 7055 C C . TYR B 1 296 ? 27.969 -7.211 -14.188 1 41.12 296 TYR B C 1
ATOM 7057 O O . TYR B 1 296 ? 27.75 -6.984 -12.992 1 41.12 296 TYR B O 1
ATOM 7065 N N . TYR B 1 297 ? 29.078 -7.832 -14.492 1 35.88 297 TYR B N 1
ATOM 7066 C CA . TYR B 1 297 ? 30.156 -7.617 -13.539 1 35.88 297 TYR B CA 1
ATOM 7067 C C . TYR B 1 297 ? 30.234 -6.148 -13.125 1 35.88 297 TYR B C 1
ATOM 7069 O O . TYR B 1 297 ? 30.781 -5.824 -12.062 1 35.88 297 TYR B O 1
ATOM 7077 N N . ASN B 1 298 ? 30.25 -5.285 -14.047 1 33.28 298 ASN B N 1
ATOM 7078 C CA . ASN B 1 298 ? 30.453 -3.879 -13.719 1 33.28 298 ASN B CA 1
ATOM 7079 C C . ASN B 1 298 ? 29.25 -3.277 -13.023 1 33.28 298 ASN B C 1
ATOM 7081 O O . ASN B 1 298 ? 29.234 -2.088 -12.703 1 33.28 298 ASN B O 1
ATOM 7085 N N . TYR B 1 299 ? 28.094 -3.529 -13.555 1 34.16 299 TYR B N 1
ATOM 7086 C CA . TYR B 1 299 ? 27.078 -2.789 -12.812 1 34.16 299 TYR B CA 1
ATOM 7087 C C . TYR B 1 299 ? 27.016 -3.248 -11.359 1 34.16 299 TYR B C 1
ATOM 7089 O O . TYR B 1 299 ? 27.266 -4.422 -11.062 1 34.16 299 TYR B O 1
ATOM 7097 N N . GLY B 1 300 ? 27.156 -2.428 -10.422 1 33.22 300 GLY B N 1
ATOM 7098 C CA . GLY B 1 300 ? 27.219 -2.533 -8.977 1 33.22 300 GLY B CA 1
ATOM 7099 C C . GLY B 1 300 ? 26.562 -3.787 -8.438 1 33.22 300 GLY B C 1
ATOM 7100 O O . GLY B 1 300 ? 25.812 -4.453 -9.148 1 33.22 300 GLY B O 1
ATOM 7101 N N . ALA B 1 301 ? 26.984 -4.289 -7.074 1 35.62 301 ALA B N 1
ATOM 7102 C CA . ALA B 1 301 ? 26.672 -5.27 -6.039 1 35.62 301 ALA B CA 1
ATOM 7103 C C . ALA B 1 301 ? 25.188 -5.59 -6.008 1 35.62 301 ALA B C 1
ATOM 7105 O O . ALA B 1 301 ? 24.703 -6.23 -5.07 1 35.62 301 ALA B O 1
ATOM 7106 N N . ASN B 1 302 ? 24.281 -4.969 -6.699 1 39.31 302 ASN B N 1
ATOM 7107 C CA . ASN B 1 302 ? 22.938 -5.395 -6.316 1 39.31 302 ASN B CA 1
ATOM 7108 C C . ASN B 1 302 ? 22.594 -6.75 -6.922 1 39.31 302 ASN B C 1
ATOM 7110 O O . ASN B 1 302 ? 22.422 -6.871 -8.133 1 39.31 302 ASN B O 1
ATOM 7114 N N . ASN B 1 303 ? 23.109 -7.941 -6.512 1 48.41 303 ASN B N 1
ATOM 7115 C CA . ASN B 1 303 ? 22.766 -9.352 -6.641 1 48.41 303 ASN B CA 1
ATOM 7116 C C . ASN B 1 303 ? 21.281 -9.547 -6.898 1 48.41 303 ASN B C 1
ATOM 7118 O O . ASN B 1 303 ? 20.719 -10.609 -6.609 1 48.41 303 ASN B O 1
ATOM 7122 N N . SER B 1 304 ? 20.578 -8.602 -7.332 1 62.22 304 SER B N 1
ATOM 7123 C CA . SER B 1 304 ? 19.141 -8.805 -7.512 1 62.22 304 SER B CA 1
ATOM 7124 C C . SER B 1 304 ? 18.812 -9.25 -8.93 1 62.22 304 SER B C 1
ATOM 7126 O O . SER B 1 304 ? 19.391 -8.734 -9.898 1 62.22 304 SER B O 1
ATOM 7128 N N . TYR B 1 305 ? 18.359 -10.578 -9.258 1 73.06 305 TYR B N 1
ATOM 7129 C CA . TYR B 1 305 ? 17.906 -11.133 -10.531 1 73.06 305 TYR B CA 1
ATOM 7130 C C . TYR B 1 305 ? 16.734 -10.344 -11.086 1 73.06 305 TYR B C 1
ATOM 7132 O O . TYR B 1 305 ? 16.047 -10.805 -11.992 1 73.06 305 TYR B O 1
ATOM 7140 N N . ASP B 1 306 ? 16.594 -9.094 -10.641 1 73.69 306 ASP B N 1
ATOM 7141 C CA . ASP B 1 306 ? 15.453 -8.281 -11.047 1 73.69 306 ASP B CA 1
ATOM 7142 C C . ASP B 1 306 ? 15.562 -7.875 -12.516 1 73.69 306 ASP B C 1
ATOM 7144 O O . ASP B 1 306 ? 14.555 -7.613 -13.172 1 73.69 306 ASP B O 1
ATOM 7148 N N . TYR B 1 307 ? 16.703 -7.902 -13.031 1 77.12 307 TYR B N 1
ATOM 7149 C CA . TYR B 1 307 ? 16.938 -7.465 -14.406 1 77.12 307 TYR B CA 1
ATOM 7150 C C . TYR B 1 307 ? 16.422 -8.492 -15.398 1 77.12 307 TYR B C 1
ATOM 7152 O O . TYR B 1 307 ? 16.203 -8.18 -16.578 1 77.12 307 TYR B O 1
ATOM 7160 N N . LEU B 1 308 ? 16.219 -9.727 -15.023 1 83.06 308 LEU B N 1
ATOM 7161 C CA . LEU B 1 308 ? 15.82 -10.812 -15.914 1 83.06 308 LEU B CA 1
ATOM 7162 C C . LEU B 1 308 ? 14.336 -10.703 -16.266 1 83.06 308 LEU B C 1
ATOM 7164 O O . LEU B 1 308 ? 13.875 -11.328 -17.219 1 83.06 308 LEU B O 1
ATOM 7168 N N . VAL B 1 309 ? 13.617 -9.992 -15.523 1 87.94 309 VAL B N 1
ATOM 7169 C CA . VAL B 1 309 ? 12.164 -9.961 -15.688 1 87.94 309 VAL B CA 1
ATOM 7170 C C . VAL B 1 309 ? 11.742 -8.656 -16.344 1 87.94 309 VAL B C 1
ATOM 7172 O O . VAL B 1 309 ? 11.922 -7.574 -15.781 1 87.94 309 VAL B O 1
ATOM 7175 N N . PRO B 1 310 ? 11.219 -8.789 -17.547 1 87.25 310 PRO B N 1
ATOM 7176 C CA . PRO B 1 310 ? 10.664 -7.578 -18.156 1 87.25 310 PRO B CA 1
ATOM 7177 C C . PRO B 1 310 ? 9.633 -6.883 -17.266 1 87.25 310 PRO B C 1
ATOM 7179 O O . PRO B 1 310 ? 8.891 -7.547 -16.547 1 87.25 310 PRO B O 1
ATOM 7182 N N . ARG B 1 311 ? 9.523 -5.59 -17.359 1 82.38 311 ARG B N 1
ATOM 7183 C CA . ARG B 1 311 ? 8.672 -4.77 -16.5 1 82.38 311 ARG B CA 1
ATOM 7184 C C . ARG B 1 311 ? 7.211 -5.176 -16.625 1 82.38 311 ARG B C 1
ATOM 7186 O O . ARG B 1 311 ? 6.473 -5.172 -15.641 1 82.38 311 ARG B O 1
ATOM 7193 N N . SER B 1 312 ? 6.863 -5.473 -17.812 1 84.69 312 SER B N 1
ATOM 7194 C CA . SER B 1 312 ? 5.461 -5.789 -18.047 1 84.69 312 SER B CA 1
ATOM 7195 C C . SER B 1 312 ? 5.07 -7.102 -17.359 1 84.69 312 SER B C 1
ATOM 7197 O O . SER B 1 312 ? 3.885 -7.375 -17.172 1 84.69 312 SER B O 1
ATOM 7199 N N . LEU B 1 313 ? 6.066 -7.941 -17.031 1 86.81 313 LEU B N 1
ATOM 7200 C CA . LEU B 1 313 ? 5.785 -9.219 -16.375 1 86.81 313 LEU B CA 1
ATOM 7201 C C . LEU B 1 313 ? 6.012 -9.117 -14.875 1 86.81 313 LEU B C 1
ATOM 7203 O O . LEU B 1 313 ? 5.684 -10.047 -14.133 1 86.81 313 LEU B O 1
ATOM 7207 N N . ALA B 1 314 ? 6.551 -8.031 -14.469 1 80.12 314 ALA B N 1
ATOM 7208 C CA . ALA B 1 314 ? 6.906 -7.891 -13.055 1 80.12 314 ALA B CA 1
ATOM 7209 C C . ALA B 1 314 ? 5.691 -7.516 -12.219 1 80.12 314 ALA B C 1
ATOM 7211 O O . ALA B 1 314 ? 4.883 -6.676 -12.625 1 80.12 314 ALA B O 1
ATOM 7212 N N . ALA B 1 315 ? 5.594 -8.219 -11.086 1 65.31 315 ALA B N 1
ATOM 7213 C CA . ALA B 1 315 ? 4.512 -7.941 -10.148 1 65.31 315 ALA B CA 1
ATOM 7214 C C . ALA B 1 315 ? 4.723 -6.605 -9.438 1 65.31 315 ALA B C 1
ATOM 7216 O O . ALA B 1 315 ? 5.863 -6.184 -9.219 1 65.31 315 ALA B O 1
ATOM 7217 N N . GLY B 1 316 ? 3.67 -5.812 -8.961 1 58.75 316 GLY B N 1
ATOM 7218 C CA . GLY B 1 316 ? 3.74 -4.637 -8.109 1 58.75 316 GLY B CA 1
ATOM 7219 C C . GLY B 1 316 ? 3.705 -3.332 -8.883 1 58.75 316 GLY B C 1
ATOM 7220 O O . GLY B 1 316 ? 3.791 -2.252 -8.297 1 58.75 316 GLY B O 1
ATOM 7221 N N . THR B 1 317 ? 3.863 -3.438 -10.281 1 51.72 317 THR B N 1
ATOM 7222 C CA . THR B 1 317 ? 3.803 -2.156 -10.977 1 51.72 317 THR B CA 1
ATOM 7223 C C . THR B 1 317 ? 2.422 -1.526 -10.828 1 51.72 317 THR B C 1
ATOM 7225 O O . THR B 1 317 ? 1.418 -2.234 -10.719 1 51.72 317 THR B O 1
ATOM 7228 N N . ASN B 1 318 ? 2.369 -0.45 -10.086 1 49.25 318 ASN B N 1
ATOM 7229 C CA . ASN B 1 318 ? 1.243 0.374 -9.656 1 49.25 318 ASN B CA 1
ATOM 7230 C C . ASN B 1 318 ? 0.247 0.595 -10.789 1 49.25 318 ASN B C 1
ATOM 7232 O O . ASN B 1 318 ? -0.578 1.509 -10.734 1 49.25 318 ASN B O 1
ATOM 7236 N N . ASP B 1 319 ? 0.416 -0.071 -11.977 1 49.5 319 ASP B N 1
ATOM 7237 C CA . ASP B 1 319 ? -0.499 0.356 -13.031 1 49.5 319 ASP B CA 1
ATOM 7238 C C . ASP B 1 319 ? -1.81 -0.424 -12.969 1 49.5 319 ASP B C 1
ATOM 7240 O O . ASP B 1 319 ? -2.656 -0.296 -13.859 1 49.5 319 ASP B O 1
ATOM 7244 N N . GLY B 1 320 ? -2.062 -1.037 -11.875 1 54.34 320 GLY B N 1
ATOM 7245 C CA . GLY B 1 320 ? -3.363 -1.673 -11.75 1 54.34 320 GLY B CA 1
ATOM 7246 C C . GLY B 1 320 ? -3.475 -2.961 -12.539 1 54.34 320 GLY B C 1
ATOM 7247 O O . GLY B 1 320 ? -4.453 -3.699 -12.406 1 54.34 320 GLY B O 1
ATOM 7248 N N . ASN B 1 321 ? -2.537 -3.162 -13.5 1 58.84 321 ASN B N 1
ATOM 7249 C CA . ASN B 1 321 ? -2.66 -4.375 -14.305 1 58.84 321 ASN B CA 1
ATOM 7250 C C . ASN B 1 321 ? -1.919 -5.547 -13.664 1 58.84 321 ASN B C 1
ATOM 7252 O O . ASN B 1 321 ? -0.837 -5.371 -13.102 1 58.84 321 ASN B O 1
ATOM 7256 N N . ARG B 1 322 ? -2.576 -6.719 -13.555 1 65.19 322 ARG B N 1
ATOM 7257 C CA . ARG B 1 322 ? -1.967 -7.906 -12.961 1 65.19 322 ARG B CA 1
ATOM 7258 C C . ARG B 1 322 ? -0.881 -8.477 -13.867 1 65.19 322 ARG B C 1
ATOM 7260 O O . ARG B 1 322 ? -1.09 -8.633 -15.078 1 65.19 322 ARG B O 1
ATOM 7267 N N . PRO B 1 323 ? 0.196 -8.68 -13.289 1 77.5 323 PRO B N 1
ATOM 7268 C CA . PRO B 1 323 ? 1.268 -9.312 -14.055 1 77.5 323 PRO B CA 1
ATOM 7269 C C . PRO B 1 323 ? 0.95 -10.766 -14.43 1 77.5 323 PRO B C 1
ATOM 7271 O O . PRO B 1 323 ? 0.215 -11.445 -13.711 1 77.5 323 PRO B O 1
ATOM 7274 N N . THR B 1 324 ? 1.343 -11.18 -15.609 1 91.38 324 THR B N 1
ATOM 7275 C CA . THR B 1 324 ? 1.232 -12.562 -16.047 1 91.38 324 THR B CA 1
ATOM 7276 C C . THR B 1 324 ? 2.283 -13.43 -15.359 1 91.38 324 THR B C 1
ATOM 7278 O O . THR B 1 324 ? 3.484 -13.18 -15.477 1 91.38 324 THR B O 1
ATOM 7281 N N . PRO B 1 325 ? 1.827 -14.43 -14.68 1 94.25 325 PRO B N 1
ATOM 7282 C CA . PRO B 1 325 ? 2.793 -15.266 -13.961 1 94.25 325 PRO B CA 1
ATOM 7283 C C . PRO B 1 325 ? 3.693 -16.062 -14.906 1 94.25 325 PRO B C 1
ATOM 7285 O O . PRO B 1 325 ? 3.238 -16.531 -15.953 1 94.25 325 PRO B O 1
ATOM 7288 N N . VAL B 1 326 ? 4.949 -16.219 -14.508 1 95.94 326 VAL B N 1
ATOM 7289 C CA . VAL B 1 326 ? 5.91 -17.062 -15.211 1 95.94 326 VAL B CA 1
ATOM 7290 C C . VAL B 1 326 ? 6.23 -18.297 -14.375 1 95.94 326 VAL B C 1
ATOM 7292 O O . VAL B 1 326 ? 6.824 -18.188 -13.297 1 95.94 326 VAL B O 1
ATOM 7295 N N . HIS B 1 327 ? 5.793 -19.422 -14.844 1 96.06 327 HIS B N 1
ATOM 7296 C CA . HIS B 1 327 ? 6.164 -20.688 -14.219 1 96.06 327 HIS B CA 1
ATOM 7297 C C . HIS B 1 327 ? 7.453 -21.234 -14.812 1 96.06 327 HIS B C 1
ATOM 7299 O O . HIS B 1 327 ? 7.512 -21.547 -16 1 96.06 327 HIS B O 1
ATOM 7305 N N . THR B 1 328 ? 8.461 -21.359 -13.977 1 96.19 328 THR B N 1
ATOM 7306 C CA . THR B 1 328 ? 9.781 -21.75 -14.453 1 96.19 328 THR B CA 1
ATOM 7307 C C . THR B 1 328 ? 10.062 -23.219 -14.148 1 96.19 328 THR B C 1
ATOM 7309 O O . THR B 1 328 ? 9.672 -23.719 -13.094 1 96.19 328 THR B O 1
ATOM 7312 N N . PHE B 1 329 ? 10.672 -23.891 -15.047 1 94.75 329 PHE B N 1
ATOM 7313 C CA . PHE B 1 329 ? 11.062 -25.281 -14.922 1 94.75 329 PHE B CA 1
ATOM 7314 C C . PHE B 1 329 ? 12.562 -25.453 -15.148 1 94.75 329 PHE B C 1
ATOM 7316 O O . PHE B 1 329 ? 13.055 -25.234 -16.25 1 94.75 329 PHE B O 1
ATOM 7323 N N . GLY B 1 330 ? 13.273 -25.75 -14.039 1 92.88 330 GLY B N 1
ATOM 7324 C CA . GLY B 1 330 ? 14.68 -26.078 -14.156 1 92.88 330 GLY B CA 1
ATOM 7325 C C . GLY B 1 330 ? 14.93 -27.516 -14.586 1 92.88 330 GLY B C 1
ATOM 7326 O O . GLY B 1 330 ? 14.57 -28.453 -13.867 1 92.88 330 GLY B O 1
ATOM 7327 N N . PHE B 1 331 ? 15.586 -27.625 -15.672 1 88.44 331 PHE B N 1
ATOM 7328 C CA . PHE B 1 331 ? 15.734 -28.938 -16.297 1 88.44 331 PHE B CA 1
ATOM 7329 C C . PHE B 1 331 ? 17.125 -29.5 -16.016 1 88.44 331 PHE B C 1
ATOM 7331 O O . PHE B 1 331 ? 18.125 -29 -16.531 1 88.44 331 PHE B O 1
ATOM 7338 N N . GLY B 1 332 ? 17.156 -30.453 -15.172 1 85.12 332 GLY B N 1
ATOM 7339 C CA . GLY B 1 332 ? 18.422 -31.078 -14.852 1 85.12 332 GLY B CA 1
ATOM 7340 C C . GLY B 1 332 ? 19.141 -30.406 -13.688 1 85.12 332 GLY B C 1
ATOM 7341 O O . GLY B 1 332 ? 18.688 -29.375 -13.188 1 85.12 332 GLY B O 1
ATOM 7342 N N . THR B 1 333 ? 20.234 -30.953 -13.281 1 83.75 333 THR B N 1
ATOM 7343 C CA . THR B 1 333 ? 20.938 -30.484 -12.086 1 83.75 333 THR B CA 1
ATOM 7344 C C . THR B 1 333 ? 21.875 -29.344 -12.43 1 83.75 333 THR B C 1
ATOM 7346 O O . THR B 1 333 ? 22.391 -28.672 -11.531 1 83.75 333 THR B O 1
ATOM 7349 N N . ASP B 1 334 ? 22.031 -29.078 -13.664 1 79.44 334 ASP B N 1
ATOM 7350 C CA . ASP B 1 334 ? 23.031 -28.094 -14.078 1 79.44 334 ASP B CA 1
ATOM 7351 C C . ASP B 1 334 ? 22.391 -26.734 -14.297 1 79.44 334 ASP B C 1
ATOM 7353 O O . ASP B 1 334 ? 23.094 -25.75 -14.555 1 79.44 334 ASP B O 1
ATOM 7357 N N . HIS B 1 335 ? 21.125 -26.672 -14.117 1 85.31 335 HIS B N 1
ATOM 7358 C CA . HIS B 1 335 ? 20.484 -25.391 -14.367 1 85.31 335 HIS B CA 1
ATOM 7359 C C . HIS B 1 335 ? 20.75 -24.406 -13.219 1 85.31 335 HIS B C 1
ATOM 7361 O O . HIS B 1 335 ? 21.203 -24.812 -12.148 1 85.31 335 HIS B O 1
ATOM 7367 N N . ASP B 1 336 ? 20.531 -23.156 -13.469 1 87.88 336 ASP B N 1
ATOM 7368 C CA . ASP B 1 336 ? 20.641 -22.156 -12.414 1 87.88 336 ASP B CA 1
ATOM 7369 C C . ASP B 1 336 ? 19.344 -22.016 -11.641 1 87.88 336 AS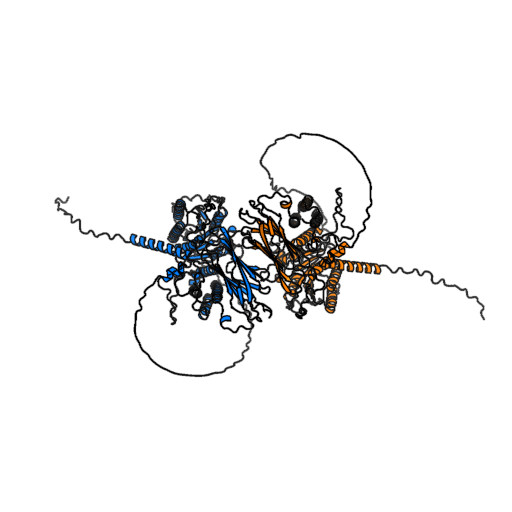P B C 1
ATOM 7371 O O . ASP B 1 336 ? 18.453 -21.234 -12.031 1 87.88 336 ASP B O 1
ATOM 7375 N N . ALA B 1 337 ? 19.312 -22.609 -10.531 1 90.56 337 ALA B N 1
ATOM 7376 C CA . ALA B 1 337 ? 18.094 -22.672 -9.727 1 90.56 337 ALA B CA 1
ATOM 7377 C C . ALA B 1 337 ? 17.734 -21.297 -9.164 1 90.56 337 ALA B C 1
ATOM 7379 O O . ALA B 1 337 ? 16.562 -20.953 -9.047 1 90.56 337 ALA B O 1
ATOM 7380 N N . LYS B 1 338 ? 18.719 -20.516 -8.797 1 89.81 338 LYS B N 1
ATOM 7381 C CA . LYS B 1 338 ? 18.484 -19.203 -8.219 1 89.81 338 LYS B CA 1
ATOM 7382 C C . LYS B 1 338 ? 17.812 -18.266 -9.234 1 89.81 338 LYS B C 1
ATOM 7384 O O . LYS B 1 338 ? 16.891 -17.531 -8.891 1 89.81 338 LYS B O 1
ATOM 7389 N N . GLU B 1 339 ? 18.281 -18.359 -10.398 1 89.38 339 GLU B N 1
ATOM 7390 C CA . GLU B 1 339 ? 17.734 -17.531 -11.453 1 89.38 339 GLU B CA 1
ATOM 7391 C C . GLU B 1 339 ? 16.281 -17.906 -11.75 1 89.38 339 GLU B C 1
ATOM 7393 O O . GLU B 1 339 ? 15.414 -17.031 -11.859 1 89.38 339 GLU B O 1
ATOM 7398 N N . MET B 1 340 ? 16.047 -19.141 -11.875 1 92.44 340 MET B N 1
ATOM 7399 C CA . MET B 1 340 ? 14.695 -19.625 -12.172 1 92.44 340 MET B CA 1
ATOM 7400 C C . MET B 1 340 ? 13.727 -19.281 -11.055 1 92.44 340 MET B C 1
ATOM 7402 O O . MET B 1 340 ? 12.594 -18.875 -11.312 1 92.44 340 MET B O 1
ATOM 7406 N N . HIS B 1 341 ? 14.211 -19.453 -9.914 1 92.69 341 HIS B N 1
ATOM 7407 C CA . HIS B 1 341 ? 13.391 -19.141 -8.758 1 92.69 341 HIS B CA 1
ATOM 7408 C C . HIS B 1 341 ? 13.086 -17.641 -8.695 1 92.69 341 HIS B C 1
ATOM 7410 O O . HIS B 1 341 ? 11.961 -17.25 -8.391 1 92.69 341 HIS B O 1
ATOM 7416 N N . ALA B 1 342 ? 14.055 -16.844 -8.953 1 91.25 342 ALA B N 1
ATOM 7417 C CA . ALA B 1 342 ? 13.891 -15.391 -8.898 1 91.25 342 ALA B CA 1
ATOM 7418 C C . ALA B 1 342 ? 12.859 -14.914 -9.914 1 91.25 342 ALA B C 1
ATOM 7420 O O . ALA B 1 342 ? 12.039 -14.047 -9.617 1 91.25 342 ALA B O 1
ATOM 7421 N N . VAL B 1 343 ? 12.891 -15.453 -11.062 1 92 343 VAL B N 1
ATOM 7422 C CA . VAL B 1 343 ? 11.938 -15.094 -12.109 1 92 343 VAL B CA 1
ATOM 7423 C C . VAL B 1 343 ? 10.523 -15.469 -11.664 1 92 343 VAL B C 1
ATOM 7425 O O . VAL B 1 343 ? 9.602 -14.664 -11.789 1 92 343 VAL B O 1
ATOM 7428 N N . ALA B 1 344 ? 10.383 -16.656 -11.211 1 93.44 344 ALA B N 1
ATOM 7429 C CA . ALA B 1 344 ? 9.07 -17.125 -10.75 1 93.44 344 ALA B CA 1
ATOM 7430 C C . ALA B 1 344 ? 8.531 -16.219 -9.641 1 93.44 344 ALA B C 1
ATOM 7432 O O . ALA B 1 344 ? 7.371 -15.812 -9.672 1 93.44 344 ALA B O 1
ATOM 7433 N N . GLU B 1 345 ? 9.375 -15.898 -8.75 1 90.69 345 GLU B N 1
ATOM 7434 C CA . GLU B 1 345 ? 8.969 -15.094 -7.605 1 90.69 345 GLU B CA 1
ATOM 7435 C C . GLU B 1 345 ? 8.57 -13.688 -8.031 1 90.69 345 GLU B C 1
ATOM 7437 O O . GLU B 1 345 ? 7.59 -13.133 -7.523 1 90.69 345 GLU B O 1
ATOM 7442 N N . ALA B 1 346 ? 9.266 -13.125 -8.898 1 88.81 346 ALA B N 1
ATOM 7443 C CA . ALA B 1 346 ? 9.047 -11.75 -9.32 1 88.81 346 ALA B CA 1
ATOM 7444 C C . ALA B 1 346 ? 7.754 -11.625 -10.133 1 88.81 346 ALA B C 1
ATOM 7446 O O . ALA B 1 346 ? 7.207 -10.523 -10.266 1 88.81 346 ALA B O 1
ATOM 7447 N N . THR B 1 347 ? 7.219 -12.68 -10.617 1 91.31 347 THR B N 1
ATOM 7448 C CA . THR B 1 347 ? 6.074 -12.609 -11.523 1 91.31 347 THR B CA 1
ATOM 7449 C C . THR B 1 347 ? 4.848 -13.266 -10.898 1 91.31 347 THR B C 1
ATOM 7451 O O . THR B 1 347 ? 3.756 -13.227 -11.469 1 91.31 347 THR B O 1
ATOM 7454 N N . GLY B 1 348 ? 5.035 -13.914 -9.781 1 89.38 348 GLY B N 1
ATOM 7455 C CA . GLY B 1 348 ? 3.92 -14.586 -9.133 1 89.38 348 GLY B CA 1
ATOM 7456 C C . GLY B 1 348 ? 3.711 -16.016 -9.617 1 89.38 348 GLY B C 1
ATOM 7457 O O . GLY B 1 348 ? 2.645 -16.594 -9.406 1 89.38 348 GLY B O 1
ATOM 7458 N N . GLY B 1 349 ? 4.688 -16.547 -10.281 1 92.88 349 GLY B N 1
ATOM 7459 C CA . GLY B 1 349 ? 4.641 -17.922 -10.703 1 92.88 349 GLY B CA 1
ATOM 7460 C C . GLY B 1 349 ? 5.293 -18.875 -9.719 1 92.88 349 GLY B C 1
ATOM 7461 O O . GLY B 1 349 ? 5.406 -18.562 -8.531 1 92.88 349 GLY B O 1
ATOM 7462 N N . THR B 1 350 ? 5.523 -20.125 -10.227 1 92.25 350 THR B N 1
ATOM 7463 C CA . THR B 1 350 ? 6.176 -21.141 -9.398 1 92.25 350 THR B CA 1
ATOM 7464 C C . THR B 1 350 ? 7.445 -21.641 -10.078 1 92.25 350 THR B C 1
ATOM 7466 O O . THR B 1 350 ? 7.574 -21.578 -11.297 1 92.25 350 THR B O 1
ATOM 7469 N N . TYR B 1 351 ? 8.398 -22.094 -9.234 1 93.94 351 TYR B N 1
ATOM 7470 C CA . TYR B 1 351 ? 9.609 -22.75 -9.695 1 93.94 351 TYR B CA 1
ATOM 7471 C C . TYR B 1 351 ? 9.539 -24.25 -9.453 1 93.94 351 TYR B C 1
ATOM 7473 O O . TYR B 1 351 ? 9.281 -24.703 -8.328 1 93.94 351 TYR B O 1
ATOM 7481 N N . SER B 1 352 ? 9.75 -24.984 -10.531 1 92.19 352 SER B N 1
ATOM 7482 C CA . SER B 1 352 ? 9.781 -26.438 -10.461 1 92.19 352 SER B CA 1
ATOM 7483 C C . SER B 1 352 ? 11.141 -26.984 -10.883 1 92.19 352 SER B C 1
ATOM 7485 O O . SER B 1 352 ? 11.711 -26.547 -11.883 1 92.19 352 SER B O 1
ATOM 7487 N N . PHE B 1 353 ? 11.664 -27.938 -10.094 1 90.56 353 PHE B N 1
ATOM 7488 C CA . PHE B 1 353 ? 12.914 -28.625 -10.383 1 90.56 353 PHE B CA 1
ATOM 7489 C C . PHE B 1 353 ? 12.648 -30 -10.977 1 90.56 353 PHE B C 1
ATOM 7491 O O . PHE B 1 353 ? 12 -30.844 -10.344 1 90.56 353 PHE B O 1
ATOM 7498 N N . ILE B 1 354 ? 13.156 -30.141 -12.133 1 88.25 354 ILE B N 1
ATOM 7499 C CA . ILE B 1 354 ? 13.047 -31.438 -12.797 1 88.25 354 ILE B CA 1
ATOM 7500 C C . ILE B 1 354 ? 14.391 -32.156 -12.734 1 88.25 354 ILE B C 1
ATOM 7502 O O . ILE B 1 354 ? 15.242 -31.984 -13.602 1 88.25 354 ILE B O 1
ATOM 7506 N N . GLU B 1 355 ? 14.508 -32.969 -11.781 1 82.62 355 GLU B N 1
ATOM 7507 C CA . GLU B 1 355 ? 15.758 -33.719 -11.609 1 82.62 355 GLU B CA 1
ATOM 7508 C C . GLU B 1 355 ? 15.906 -34.812 -12.664 1 82.62 355 GLU B C 1
ATOM 7510 O O . GLU B 1 355 ? 16.922 -34.875 -13.352 1 82.62 355 GLU B O 1
ATOM 7515 N N . ASN B 1 356 ? 14.805 -35.656 -12.656 1 78.69 356 ASN B N 1
ATOM 7516 C CA . ASN B 1 356 ? 14.727 -36.688 -13.688 1 78.69 356 ASN B CA 1
ATOM 7517 C C . ASN B 1 356 ? 14.086 -36.156 -14.961 1 78.69 356 ASN B C 1
ATOM 7519 O O . ASN B 1 356 ? 12.875 -35.906 -14.992 1 78.69 356 ASN B O 1
ATOM 7523 N N . GLN B 1 357 ? 14.844 -36.156 -15.984 1 77.69 357 GLN B N 1
ATOM 7524 C CA . GLN B 1 357 ? 14.414 -35.562 -17.25 1 77.69 357 GLN B CA 1
ATOM 7525 C C . GLN B 1 357 ? 13.219 -36.312 -17.828 1 77.69 357 GLN B C 1
ATOM 7527 O O . GLN B 1 357 ? 12.398 -35.719 -18.547 1 77.69 357 GLN B O 1
ATOM 7532 N N . ALA B 1 358 ? 13.039 -37.5 -17.422 1 77.81 358 ALA B N 1
ATOM 7533 C CA . ALA B 1 358 ? 12 -38.344 -18 1 77.81 358 ALA B CA 1
ATOM 7534 C C . ALA B 1 358 ? 10.617 -37.906 -17.531 1 77.81 358 ALA B C 1
ATOM 7536 O O . ALA B 1 358 ? 9.602 -38.25 -18.156 1 77.81 358 ALA B O 1
ATOM 7537 N N . VAL B 1 359 ? 10.625 -37.094 -16.578 1 81.62 359 VAL B N 1
ATOM 7538 C CA . VAL B 1 359 ? 9.32 -36.75 -16 1 81.62 359 VAL B CA 1
ATOM 7539 C C . VAL B 1 359 ? 8.961 -35.312 -16.359 1 81.62 359 VAL B C 1
ATOM 7541 O O . VAL B 1 359 ? 8.062 -34.719 -15.766 1 81.62 359 VAL B O 1
ATOM 7544 N N . VAL B 1 360 ? 9.617 -34.688 -17.281 1 88.25 360 VAL B N 1
ATOM 7545 C CA . VAL B 1 360 ? 9.344 -33.312 -17.688 1 88.25 360 VAL B CA 1
ATOM 7546 C C . VAL B 1 360 ? 7.891 -33.188 -18.125 1 88.25 360 VAL B C 1
ATOM 7548 O O . VAL B 1 360 ? 7.242 -32.188 -17.844 1 88.25 360 VAL B O 1
ATOM 7551 N N . GLN B 1 361 ? 7.406 -34.188 -18.812 1 90.81 361 GLN B N 1
ATOM 7552 C CA . GLN B 1 361 ? 6.02 -34.156 -19.266 1 90.81 361 GLN B CA 1
ATOM 7553 C C . GLN B 1 361 ? 5.062 -34.094 -18.078 1 90.81 361 GLN B C 1
ATOM 7555 O O . GLN B 1 361 ? 4.07 -33.344 -18.109 1 90.81 361 GLN B O 1
ATOM 7560 N N . ASP B 1 362 ? 5.363 -34.844 -17.016 1 90 362 ASP B N 1
ATOM 7561 C CA . ASP B 1 362 ? 4.535 -34.812 -15.805 1 90 362 ASP B CA 1
ATOM 7562 C C . ASP B 1 362 ? 4.555 -33.406 -15.164 1 90 362 ASP B C 1
ATOM 7564 O O . ASP B 1 362 ? 3.533 -32.938 -14.648 1 90 362 ASP B O 1
ATOM 7568 N N . ALA B 1 363 ? 5.688 -32.781 -15.148 1 90.19 363 ALA B N 1
ATOM 7569 C CA . ALA B 1 363 ? 5.805 -31.453 -14.594 1 90.19 363 ALA B CA 1
ATOM 7570 C C . ALA B 1 363 ? 4.953 -30.453 -15.375 1 90.19 363 ALA B C 1
ATOM 7572 O O . ALA B 1 363 ? 4.234 -29.641 -14.789 1 90.19 363 ALA B O 1
ATOM 7573 N N . PHE B 1 364 ? 5.062 -30.516 -16.703 1 94.19 364 PHE B N 1
ATOM 7574 C CA . PHE B 1 364 ? 4.223 -29.672 -17.547 1 94.19 364 PHE B CA 1
ATOM 7575 C C . PHE B 1 364 ? 2.746 -29.969 -17.312 1 94.19 364 PHE B C 1
ATOM 7577 O O . PHE B 1 364 ? 1.919 -29.047 -17.281 1 94.19 364 PHE B O 1
ATOM 7584 N N . ALA B 1 365 ? 2.455 -31.25 -17.188 1 93.81 365 ALA B N 1
ATOM 7585 C CA . ALA B 1 365 ? 1.075 -31.672 -16.969 1 93.81 365 ALA B CA 1
ATOM 7586 C C . ALA B 1 365 ? 0.515 -31.047 -15.688 1 93.81 365 ALA B C 1
ATOM 7588 O O . ALA B 1 365 ? -0.615 -30.547 -15.68 1 93.81 365 ALA B O 1
ATOM 7589 N N . GLN B 1 366 ? 1.267 -31.062 -14.641 1 91.56 366 GLN B N 1
ATOM 7590 C CA . GLN B 1 366 ? 0.814 -30.469 -13.391 1 91.56 366 GLN B CA 1
ATOM 7591 C C . GLN B 1 366 ? 0.525 -28.984 -13.57 1 91.56 366 GLN B C 1
ATOM 7593 O O . GLN B 1 366 ? -0.492 -28.484 -13.086 1 91.56 366 GLN B O 1
ATOM 7598 N N . CYS B 1 367 ? 1.445 -28.328 -14.219 1 93.75 367 CYS B N 1
ATOM 7599 C CA . CYS B 1 367 ? 1.293 -26.891 -14.438 1 93.75 367 CYS B CA 1
ATOM 7600 C C . CYS B 1 367 ? 0.044 -26.609 -15.266 1 93.75 367 CYS B C 1
ATOM 7602 O O . CYS B 1 367 ? -0.787 -25.781 -14.867 1 93.75 367 CYS B O 1
ATOM 7604 N N . ILE B 1 368 ? -0.186 -27.312 -16.344 1 95.31 368 ILE B N 1
ATOM 7605 C CA . ILE B 1 368 ? -1.306 -27.078 -17.25 1 95.31 368 ILE B CA 1
ATOM 7606 C C . ILE B 1 368 ? -2.611 -27.5 -16.578 1 95.31 368 ILE B C 1
ATOM 7608 O O . ILE B 1 368 ? -3.652 -26.875 -16.781 1 95.31 368 ILE B O 1
ATOM 7612 N N . GLY B 1 369 ? -2.5 -28.562 -15.789 1 93.75 369 GLY B N 1
ATOM 7613 C CA . GLY B 1 369 ? -3.68 -28.953 -15.023 1 93.75 369 GLY B CA 1
ATOM 7614 C C . GLY B 1 369 ? -4.223 -27.828 -14.164 1 93.75 369 GLY B C 1
ATOM 7615 O O . GLY B 1 369 ? -5.441 -27.688 -14.016 1 93.75 369 GLY B O 1
ATOM 7616 N N . GLY B 1 370 ? -3.352 -27.094 -13.609 1 94 370 GLY B N 1
ATOM 7617 C CA . GLY B 1 370 ? -3.756 -25.922 -12.852 1 94 370 GLY B CA 1
ATOM 7618 C C . GLY B 1 370 ? -4.27 -24.781 -13.727 1 94 370 GLY B C 1
ATOM 7619 O O . GLY B 1 370 ? -5.355 -24.25 -13.484 1 94 370 GLY B O 1
ATOM 7620 N N . LEU B 1 371 ? -3.604 -24.469 -14.781 1 94.88 371 LEU B N 1
ATOM 7621 C CA . LEU B 1 371 ? -3.895 -23.328 -15.641 1 94.88 371 LEU B CA 1
ATOM 7622 C C . LEU B 1 371 ? -5.23 -23.516 -16.359 1 94.88 371 LEU B C 1
ATOM 7624 O O . LEU B 1 371 ? -5.926 -22.547 -16.641 1 94.88 371 LEU B O 1
ATOM 7628 N N . LEU B 1 372 ? -5.59 -24.703 -16.609 1 94.81 372 LEU B N 1
ATOM 7629 C CA . LEU B 1 372 ? -6.824 -24.984 -17.328 1 94.81 372 LEU B CA 1
ATOM 7630 C C . LEU B 1 372 ? -8.008 -25.078 -16.359 1 94.81 372 LEU B C 1
ATOM 7632 O O . LEU B 1 372 ? -9.148 -25.266 -16.797 1 94.81 372 LEU B O 1
ATOM 7636 N N . SER B 1 373 ? -7.711 -24.891 -15.117 1 94.12 373 SER B N 1
ATOM 7637 C CA . SER B 1 373 ? -8.773 -25 -14.125 1 94.12 373 SER B CA 1
ATOM 7638 C C . SER B 1 373 ? -8.898 -23.734 -13.289 1 94.12 373 SER B C 1
ATOM 7640 O O . SER B 1 373 ? -9.328 -23.781 -12.141 1 94.12 373 SER B O 1
ATOM 7642 N N . VAL B 1 374 ? -8.484 -22.672 -13.844 1 94.38 374 VAL B N 1
ATOM 7643 C CA . VAL B 1 374 ? -8.586 -21.422 -13.102 1 94.38 374 VAL B CA 1
ATOM 7644 C C . VAL B 1 374 ? -10.055 -21.078 -12.852 1 94.38 374 VAL B C 1
ATOM 7646 O O . VAL B 1 374 ? -10.844 -21 -13.797 1 94.38 374 VAL B O 1
ATOM 7649 N N . ALA B 1 375 ? -10.43 -20.875 -11.594 1 94.19 375 ALA B N 1
ATOM 7650 C CA . ALA B 1 375 ? -11.828 -20.641 -11.234 1 94.19 375 ALA B CA 1
ATOM 7651 C C . ALA B 1 375 ? -12.039 -19.219 -10.75 1 94.19 375 ALA B C 1
ATOM 7653 O O . ALA B 1 375 ? -13.133 -18.656 -10.891 1 94.19 375 ALA B O 1
ATOM 7654 N N . VAL B 1 376 ? -11.047 -18.703 -10.172 1 94.06 376 VAL B N 1
ATOM 7655 C CA . VAL B 1 376 ? -11.172 -17.391 -9.516 1 94.06 376 VAL B CA 1
ATOM 7656 C C . VAL B 1 376 ? -10.117 -16.438 -10.078 1 94.06 376 VAL B C 1
ATOM 7658 O O . VAL B 1 376 ? -8.961 -16.812 -10.258 1 94.06 376 VAL B O 1
ATOM 7661 N N . GLN B 1 377 ? -10.594 -15.25 -10.398 1 92.06 377 GLN B N 1
ATOM 7662 C CA . GLN B 1 377 ? -9.688 -14.18 -10.805 1 92.06 377 GLN B CA 1
ATOM 7663 C C . GLN B 1 377 ? -9.797 -12.984 -9.867 1 92.06 377 GLN B C 1
ATOM 7665 O O . GLN B 1 377 ? -10.859 -12.742 -9.281 1 92.06 377 GLN B O 1
ATOM 7670 N N . GLU B 1 378 ? -8.719 -12.266 -9.672 1 91.69 378 GLU B N 1
ATOM 7671 C CA . GLU B 1 378 ? -8.68 -11.008 -8.938 1 91.69 378 GLU B CA 1
ATOM 7672 C C . GLU B 1 378 ? -9.242 -11.18 -7.527 1 91.69 378 GLU B C 1
ATOM 7674 O O . GLU B 1 378 ? -10.055 -10.367 -7.074 1 91.69 378 GLU B O 1
ATOM 7679 N N . ALA B 1 379 ? -8.945 -12.211 -6.891 1 95.25 379 ALA B N 1
ATOM 7680 C CA . ALA B 1 379 ? -9.422 -12.438 -5.531 1 95.25 379 ALA B CA 1
ATOM 7681 C C . ALA B 1 379 ? -8.734 -11.508 -4.543 1 95.25 379 ALA B C 1
ATOM 7683 O O . ALA B 1 379 ? -7.504 -11.383 -4.551 1 95.25 379 ALA B O 1
ATOM 7684 N N . TRP B 1 380 ? -9.508 -10.859 -3.752 1 95.25 380 TRP B N 1
ATOM 7685 C CA . TRP B 1 380 ? -9.039 -9.906 -2.758 1 95.25 380 TRP B CA 1
ATOM 7686 C C . TRP B 1 380 ? -9.727 -10.133 -1.416 1 95.25 380 TRP B C 1
ATOM 7688 O O . TRP B 1 380 ? -10.953 -10.086 -1.327 1 95.25 380 TRP B O 1
ATOM 7698 N N . ILE B 1 381 ? -8.867 -10.32 -0.407 1 97.5 381 ILE B N 1
ATOM 7699 C CA . ILE B 1 381 ? -9.43 -10.531 0.924 1 97.5 381 ILE B CA 1
ATOM 7700 C C . ILE B 1 381 ? -9.305 -9.25 1.745 1 97.5 381 ILE B C 1
ATOM 7702 O O . ILE B 1 381 ? -8.227 -8.664 1.839 1 97.5 381 ILE B O 1
ATOM 7706 N N . ALA B 1 382 ? -10.375 -8.844 2.246 1 96.56 382 ALA B N 1
ATOM 7707 C CA . ALA B 1 382 ? -10.414 -7.684 3.135 1 96.56 382 ALA B CA 1
ATOM 7708 C C . ALA B 1 382 ? -10.727 -8.102 4.57 1 96.56 382 ALA B C 1
ATOM 7710 O O . ALA B 1 382 ? -11.633 -8.898 4.809 1 96.56 382 ALA B O 1
ATOM 7711 N N . VAL B 1 383 ? -9.93 -7.566 5.504 1 97.25 383 VAL B N 1
ATOM 7712 C CA . VAL B 1 383 ? -10.102 -7.848 6.926 1 97.25 383 VAL B CA 1
ATOM 7713 C C . VAL B 1 383 ? -10.383 -6.547 7.68 1 97.25 383 VAL B C 1
ATOM 7715 O O . VAL B 1 383 ? -9.719 -5.535 7.453 1 97.25 383 VAL B O 1
ATOM 7718 N N . THR B 1 384 ? -11.383 -6.555 8.508 1 95.25 384 THR B N 1
ATOM 7719 C CA . THR B 1 384 ? -11.672 -5.434 9.398 1 95.25 384 THR B CA 1
ATOM 7720 C C . THR B 1 384 ? -11.805 -5.91 10.844 1 95.25 384 THR B C 1
ATOM 7722 O O . THR B 1 384 ? -12.164 -7.062 11.086 1 95.25 384 THR B O 1
ATOM 7725 N N . CYS B 1 385 ? -11.477 -5.055 11.75 1 95.88 385 CYS B N 1
ATOM 7726 C CA . CYS B 1 385 ? -11.656 -5.332 13.172 1 95.88 385 CYS B CA 1
ATOM 7727 C C . CYS B 1 385 ? -12.891 -4.617 13.711 1 95.88 385 CYS B C 1
ATOM 7729 O O . CYS B 1 385 ? -12.859 -3.406 13.945 1 95.88 385 CYS B O 1
ATOM 7731 N N . PRO B 1 386 ? -13.93 -5.383 13.961 1 91.94 386 PRO B N 1
ATOM 7732 C CA . PRO B 1 386 ? -15.148 -4.734 14.453 1 91.94 386 PRO B CA 1
ATOM 7733 C C . PRO B 1 386 ? -14.969 -4.094 15.828 1 91.94 386 PRO B C 1
ATOM 7735 O O . PRO B 1 386 ? -15.531 -3.031 16.094 1 91.94 386 PRO B O 1
ATOM 7738 N N . HIS B 1 387 ? -14.273 -4.781 16.719 1 91.31 387 HIS B N 1
ATOM 7739 C CA . HIS B 1 387 ? -14.008 -4.184 18.016 1 91.31 387 HIS B CA 1
ATOM 7740 C C . HIS B 1 387 ? -12.953 -3.084 17.906 1 91.31 387 HIS B C 1
ATOM 7742 O O . HIS B 1 387 ? -11.875 -3.299 17.344 1 91.31 387 HIS B O 1
ATOM 7748 N N . PRO B 1 388 ? -13.172 -2.002 18.438 1 85.19 388 PRO B N 1
ATOM 7749 C CA . PRO B 1 388 ? -12.312 -0.837 18.219 1 85.19 388 PRO B CA 1
ATOM 7750 C C . PRO B 1 388 ? -10.906 -1.022 18.797 1 85.19 388 PRO B C 1
ATOM 7752 O O . PRO B 1 388 ? -9.961 -0.381 18.344 1 85.19 388 PRO B O 1
ATOM 7755 N N . ASP B 1 389 ? -10.734 -1.842 19.766 1 88.38 389 ASP B N 1
ATOM 7756 C CA . ASP B 1 389 ? -9.438 -1.948 20.422 1 88.38 389 ASP B CA 1
ATOM 7757 C C . ASP B 1 389 ? -8.664 -3.166 19.922 1 88.38 389 ASP B C 1
ATOM 7759 O O . ASP B 1 389 ? -7.555 -3.438 20.391 1 88.38 389 ASP B O 1
ATOM 7763 N N . VAL B 1 390 ? -9.289 -3.945 19.078 1 94.38 390 VAL B N 1
ATOM 7764 C CA . VAL B 1 390 ? -8.578 -5.047 18.453 1 94.38 390 VAL B CA 1
ATOM 7765 C C . VAL B 1 390 ? -7.703 -4.512 17.312 1 94.38 390 VAL B C 1
ATOM 7767 O O . VAL B 1 390 ? -8.141 -3.662 16.531 1 94.38 390 VAL B O 1
ATOM 7770 N N . ARG B 1 391 ? -6.422 -4.977 17.266 1 94 391 ARG B N 1
ATOM 7771 C CA . ARG B 1 391 ? -5.5 -4.496 16.25 1 94 391 ARG B CA 1
ATOM 7772 C C . ARG B 1 391 ? -4.773 -5.656 15.57 1 94 391 ARG B C 1
ATOM 7774 O O . ARG B 1 391 ? -4.324 -6.586 16.25 1 94 391 ARG B O 1
ATOM 7781 N N . VAL B 1 392 ? -4.719 -5.605 14.258 1 96.5 392 VAL B N 1
ATOM 7782 C CA . VAL B 1 392 ? -3.9 -6.559 13.516 1 96.5 392 VAL B CA 1
ATOM 7783 C C . VAL B 1 392 ? -2.432 -6.145 13.578 1 96.5 392 VAL B C 1
ATOM 7785 O O . VAL B 1 392 ? -2.088 -5.004 13.258 1 96.5 392 VAL B O 1
ATOM 7788 N N . ARG B 1 393 ? -1.618 -7.012 13.938 1 94.62 393 ARG B N 1
ATOM 7789 C CA . ARG B 1 393 ? -0.194 -6.715 14.055 1 94.62 393 ARG B CA 1
ATOM 7790 C C . ARG B 1 393 ? 0.562 -7.137 12.805 1 94.62 393 ARG B C 1
ATOM 7792 O O . ARG B 1 393 ? 1.409 -6.395 12.305 1 94.62 393 ARG B O 1
ATOM 7799 N N . SER B 1 394 ? 0.26 -8.289 12.414 1 96 394 SER B N 1
ATOM 7800 C CA . SER B 1 394 ? 0.985 -8.805 11.258 1 96 394 SER B CA 1
ATOM 7801 C C . SER B 1 394 ? 0.2 -9.914 10.555 1 96 394 SER B C 1
ATOM 7803 O O . SER B 1 394 ? -0.753 -10.453 11.125 1 96 394 SER B O 1
ATOM 7805 N N . ILE B 1 395 ? 0.587 -10.156 9.32 1 97.31 395 ILE B N 1
ATOM 7806 C CA . ILE B 1 395 ? -0.023 -11.195 8.5 1 97.31 395 ILE B CA 1
ATOM 7807 C C . ILE B 1 395 ? 1.066 -12.055 7.867 1 97.31 395 ILE B C 1
ATOM 7809 O O . ILE B 1 395 ? 2.014 -11.539 7.273 1 97.31 395 ILE B O 1
ATOM 7813 N N . LYS B 1 396 ? 0.969 -13.305 8.062 1 97.62 396 LYS B N 1
ATOM 7814 C CA . LYS B 1 396 ? 1.812 -14.242 7.328 1 97.62 396 LYS B CA 1
ATOM 7815 C C . LYS B 1 396 ? 1.118 -14.727 6.059 1 97.62 396 LYS B C 1
ATOM 7817 O O . LYS B 1 396 ? 0.342 -15.688 6.094 1 97.62 396 LYS B O 1
ATOM 7822 N N . SER B 1 397 ? 1.416 -14.039 4.953 1 95.62 397 SER B N 1
ATOM 7823 C CA . SER B 1 397 ? 0.693 -14.305 3.711 1 95.62 397 SER B CA 1
ATOM 7824 C C . SER B 1 397 ? 1.608 -14.906 2.654 1 95.62 397 SER B C 1
ATOM 7826 O O . SER B 1 397 ? 1.224 -15.031 1.489 1 95.62 397 SER B O 1
ATOM 7828 N N . GLY B 1 398 ? 2.805 -15.289 3.004 1 92.44 398 GLY B N 1
ATOM 7829 C CA . GLY B 1 398 ? 3.73 -15.828 2.016 1 92.44 398 GLY B CA 1
ATOM 7830 C C . GLY B 1 398 ? 4.105 -14.82 0.943 1 92.44 398 GLY B C 1
ATOM 7831 O O . GLY B 1 398 ? 4.555 -13.719 1.252 1 92.44 398 GLY B O 1
ATOM 7832 N N . ARG B 1 399 ? 3.826 -15.227 -0.312 1 90.31 399 ARG B N 1
ATOM 7833 C CA . ARG B 1 399 ? 4.207 -14.344 -1.413 1 90.31 399 ARG B CA 1
ATOM 7834 C C . ARG B 1 399 ? 3.072 -13.398 -1.774 1 90.31 399 ARG B C 1
ATOM 7836 O O . ARG B 1 399 ? 3.244 -12.5 -2.605 1 90.31 399 ARG B O 1
ATOM 7843 N N . TYR B 1 400 ? 2.029 -13.547 -1.152 1 93.62 400 TYR B N 1
ATOM 7844 C CA . TYR B 1 400 ? 0.884 -12.703 -1.466 1 93.62 400 TYR B CA 1
ATOM 7845 C C . TYR B 1 400 ? 1.008 -11.344 -0.783 1 93.62 400 TYR B C 1
ATOM 7847 O O . TYR B 1 400 ? 1.249 -11.273 0.425 1 93.62 400 TYR B O 1
ATOM 7855 N N . GLU B 1 401 ? 0.828 -10.312 -1.577 1 91.19 401 GLU B N 1
ATOM 7856 C CA . GLU B 1 401 ? 0.927 -8.969 -1.019 1 91.19 401 GLU B CA 1
ATOM 7857 C C . GLU B 1 401 ? -0.142 -8.734 0.043 1 91.19 401 GLU B C 1
ATOM 7859 O O . GLU B 1 401 ? -1.326 -8.984 -0.192 1 91.19 401 GLU B O 1
ATOM 7864 N N . SER B 1 402 ? 0.312 -8.438 1.169 1 94.44 402 SER B N 1
ATOM 7865 C CA . SER B 1 402 ? -0.589 -8.133 2.275 1 94.44 402 SER B CA 1
ATOM 7866 C C . SER B 1 402 ? -0.241 -6.793 2.916 1 94.44 402 SER B C 1
ATOM 7868 O O . SER B 1 402 ? 0.893 -6.324 2.807 1 94.44 402 SER B O 1
ATOM 7870 N N . ARG B 1 403 ? -1.233 -6.133 3.475 1 92 403 ARG B N 1
ATOM 7871 C CA . ARG B 1 403 ? -1.024 -4.84 4.121 1 92 403 ARG B CA 1
ATOM 7872 C C . ARG B 1 403 ? -1.878 -4.715 5.379 1 92 403 ARG B C 1
ATOM 7874 O O . ARG B 1 403 ? -3.031 -5.148 5.398 1 92 403 ARG B O 1
ATOM 7881 N N . VAL B 1 404 ? -1.22 -4.242 6.414 1 93.56 404 VAL B N 1
ATOM 7882 C CA . VAL B 1 404 ? -1.965 -3.783 7.582 1 93.56 404 VAL B CA 1
ATOM 7883 C C . VAL B 1 404 ? -2.396 -2.332 7.383 1 93.56 404 VAL B C 1
ATOM 7885 O O . VAL B 1 404 ? -1.57 -1.467 7.09 1 93.56 404 VAL B O 1
ATOM 7888 N N . LEU B 1 405 ? -3.658 -2.113 7.5 1 92.06 405 LEU B N 1
ATOM 7889 C CA . LEU B 1 405 ? -4.23 -0.81 7.176 1 92.06 405 LEU B CA 1
ATOM 7890 C C . LEU B 1 405 ? -4.902 -0.196 8.398 1 92.06 405 LEU B C 1
ATOM 7892 O O . LEU B 1 405 ? -5.172 -0.892 9.383 1 92.06 405 LEU B O 1
ATOM 7896 N N . ALA B 1 406 ? -5.117 1.11 8.297 1 92.44 406 ALA B N 1
ATOM 7897 C CA . ALA B 1 406 ? -5.895 1.831 9.305 1 92.44 406 ALA B CA 1
ATOM 7898 C C . ALA B 1 406 ? -5.309 1.631 10.695 1 92.44 406 ALA B C 1
ATOM 7900 O O . ALA B 1 406 ? -6.031 1.321 11.648 1 92.44 406 ALA B O 1
ATOM 7901 N N . TYR B 1 407 ? -3.994 1.616 10.781 1 89.25 407 TYR B N 1
ATOM 7902 C CA . TYR B 1 407 ? -3.281 1.54 12.055 1 89.25 407 TYR B CA 1
ATOM 7903 C C . TYR B 1 407 ? -3.633 0.258 12.797 1 89.25 407 TYR B C 1
ATOM 7905 O O . TYR B 1 407 ? -3.824 0.274 14.016 1 89.25 407 TYR B O 1
ATOM 7913 N N . GLY B 1 408 ? -3.85 -0.779 12.07 1 92.56 408 GLY B N 1
ATOM 7914 C CA . GLY B 1 408 ? -4.094 -2.1 12.625 1 92.56 408 GLY B CA 1
ATOM 7915 C C . GLY B 1 408 ? -5.566 -2.453 12.695 1 92.56 408 GLY B C 1
ATOM 7916 O O . GLY B 1 408 ? -5.926 -3.576 13.062 1 92.56 408 GLY B O 1
ATOM 7917 N N . ARG B 1 409 ? -6.469 -1.584 12.367 1 94.12 409 ARG B N 1
ATOM 7918 C CA . ARG B 1 409 ? -7.898 -1.846 12.469 1 94.12 409 ARG B CA 1
ATOM 7919 C C . ARG B 1 409 ? -8.406 -2.572 11.227 1 94.12 409 ARG B C 1
ATOM 7921 O O . ARG B 1 409 ? -9.562 -2.99 11.172 1 94.12 409 ARG B O 1
ATOM 7928 N N . ALA B 1 410 ? -7.602 -2.689 10.219 1 94.44 410 ALA B N 1
ATOM 7929 C CA . ALA B 1 410 ? -7.934 -3.383 8.977 1 94.44 410 ALA B CA 1
ATOM 7930 C C . ALA B 1 410 ? -6.695 -4.012 8.344 1 94.44 410 ALA B C 1
ATOM 7932 O O . ALA B 1 410 ? -5.57 -3.721 8.758 1 94.44 410 ALA B O 1
ATOM 7933 N N . ALA B 1 411 ? -6.926 -4.879 7.473 1 96.25 411 ALA B N 1
ATOM 7934 C CA . ALA B 1 411 ? -5.863 -5.516 6.699 1 96.25 411 ALA B CA 1
ATOM 7935 C C . ALA B 1 411 ? -6.395 -6.043 5.371 1 96.25 411 ALA B C 1
ATOM 7937 O O . ALA B 1 411 ? -7.605 -6.098 5.156 1 96.25 411 ALA B O 1
ATOM 7938 N N . SER B 1 412 ? -5.527 -6.324 4.465 1 96.38 412 SER B N 1
ATOM 7939 C CA . SER B 1 412 ? -5.93 -6.883 3.18 1 96.38 412 SER B CA 1
ATOM 7940 C C . SER B 1 412 ? -4.867 -7.824 2.625 1 96.38 412 SER B C 1
ATOM 7942 O O . SER B 1 412 ? -3.691 -7.715 2.982 1 96.38 412 SER B O 1
ATOM 7944 N N . VAL B 1 413 ? -5.312 -8.766 1.836 1 96.81 413 VAL B N 1
ATOM 7945 C CA . VAL B 1 413 ? -4.426 -9.688 1.136 1 96.81 413 VAL B CA 1
ATOM 7946 C C . VAL B 1 413 ? -4.836 -9.789 -0.331 1 96.81 413 VAL B C 1
ATOM 7948 O O . VAL B 1 413 ? -6.012 -10.016 -0.638 1 96.81 413 VAL B O 1
ATOM 7951 N N . ASP B 1 414 ? -3.885 -9.617 -1.234 1 94.31 414 ASP B N 1
ATOM 7952 C CA . ASP B 1 414 ? -4.102 -9.812 -2.664 1 94.31 414 ASP B CA 1
ATOM 7953 C C . ASP B 1 414 ? -3.824 -11.258 -3.066 1 94.31 414 ASP B C 1
ATOM 7955 O O . ASP B 1 414 ? -2.672 -11.641 -3.277 1 94.31 414 ASP B O 1
ATOM 7959 N N . VAL B 1 415 ? -4.824 -11.977 -3.271 1 95.12 415 VAL B N 1
ATOM 7960 C CA . VAL B 1 415 ? -4.695 -13.406 -3.547 1 95.12 415 VAL B CA 1
ATOM 7961 C C . VAL B 1 415 ? -4.535 -13.633 -5.047 1 95.12 415 VAL B C 1
ATOM 7963 O O . VAL B 1 415 ? -3.809 -14.531 -5.473 1 95.12 415 VAL B O 1
ATOM 7966 N N . GLY B 1 416 ? -5.227 -12.883 -5.832 1 92.38 416 GLY B N 1
ATOM 7967 C CA . GLY B 1 416 ? -5.105 -12.984 -7.277 1 92.38 416 GLY B CA 1
ATOM 7968 C C . GLY B 1 416 ? -5.906 -14.133 -7.863 1 92.38 416 GLY B C 1
ATOM 7969 O O . GLY B 1 416 ? -7.117 -14.219 -7.664 1 92.38 416 GLY B O 1
ATOM 7970 N N . GLU B 1 417 ? -5.207 -15.055 -8.477 1 93.62 417 GLU B N 1
ATOM 7971 C CA . GLU B 1 417 ? -5.848 -16.156 -9.188 1 93.62 417 GLU B CA 1
ATOM 7972 C C . GLU B 1 417 ? -5.789 -17.453 -8.375 1 93.62 417 GLU B C 1
ATOM 7974 O O . GLU B 1 417 ? -4.781 -17.734 -7.73 1 93.62 417 GLU B O 1
ATOM 7979 N N . LEU B 1 418 ? -6.922 -18.156 -8.477 1 95.88 418 LEU B N 1
ATOM 7980 C CA . LEU B 1 418 ? -6.98 -19.484 -7.859 1 95.88 418 LEU B CA 1
ATOM 7981 C C . LEU B 1 418 ? -7.457 -20.531 -8.859 1 95.88 418 LEU B C 1
ATOM 7983 O O . LEU B 1 418 ? -8.383 -20.266 -9.633 1 95.88 418 LEU B O 1
ATOM 7987 N N . TYR B 1 419 ? -6.738 -21.641 -8.805 1 95.75 419 TYR B N 1
ATOM 7988 C CA . TYR B 1 419 ? -7.254 -22.812 -9.523 1 95.75 419 TYR B CA 1
ATOM 7989 C C . TYR B 1 419 ? -8.445 -23.422 -8.789 1 95.75 419 TYR B C 1
ATOM 7991 O O . TYR B 1 419 ? -8.664 -23.141 -7.609 1 95.75 419 TYR B O 1
ATOM 7999 N N . ALA B 1 420 ? -9.18 -24.172 -9.57 1 94.81 420 ALA B N 1
ATOM 8000 C CA . ALA B 1 420 ? -10.281 -24.891 -8.922 1 94.81 420 ALA B CA 1
ATOM 8001 C C . ALA B 1 420 ? -9.773 -25.734 -7.754 1 94.81 420 ALA B C 1
ATOM 8003 O O . ALA B 1 420 ? -8.734 -26.391 -7.859 1 94.81 420 ALA B O 1
ATOM 8004 N N . ASP B 1 421 ? -10.461 -25.641 -6.594 1 93.44 421 ASP B N 1
ATOM 8005 C CA . ASP B 1 421 ? -10.219 -26.422 -5.387 1 93.44 421 ASP B CA 1
ATOM 8006 C C . ASP B 1 421 ? -8.953 -25.953 -4.668 1 93.44 421 ASP B C 1
ATOM 8008 O O . ASP B 1 421 ? -8.586 -26.5 -3.627 1 93.44 421 ASP B O 1
ATOM 8012 N N . GLU B 1 422 ? -8.312 -24.969 -5.152 1 95.19 422 GLU B N 1
ATOM 8013 C CA . GLU B 1 422 ? -7.109 -24.484 -4.492 1 95.19 422 GLU B CA 1
ATOM 8014 C C . GLU B 1 422 ? -7.449 -23.75 -3.197 1 95.19 422 GLU B C 1
ATOM 8016 O O . GLU B 1 422 ? -8.508 -23.125 -3.092 1 95.19 422 GLU B O 1
ATOM 8021 N N . GLU B 1 423 ? -6.551 -23.859 -2.293 1 95.06 423 GLU B N 1
ATOM 8022 C CA . GLU B 1 423 ? -6.766 -23.25 -0.986 1 95.06 423 GLU B CA 1
ATOM 8023 C C . GLU B 1 423 ? -5.645 -22.266 -0.645 1 95.06 423 GLU B C 1
ATOM 8025 O O . GLU B 1 423 ? -4.508 -22.438 -1.091 1 95.06 423 GLU B O 1
ATOM 8030 N N . ARG B 1 424 ? -6.008 -21.219 0.002 1 97.19 424 ARG B N 1
ATOM 8031 C CA . ARG B 1 424 ? -5.062 -20.281 0.592 1 97.19 424 ARG B CA 1
ATOM 8032 C C . ARG B 1 424 ? -5.312 -20.125 2.088 1 97.19 424 ARG B C 1
ATOM 8034 O O . ARG B 1 424 ? -6.457 -19.969 2.52 1 97.19 424 ARG B O 1
ATOM 8041 N N . ARG B 1 425 ? -4.242 -20.219 2.812 1 97.12 425 ARG B N 1
ATOM 8042 C CA . ARG B 1 425 ? -4.309 -20.094 4.266 1 97.12 425 ARG B CA 1
ATOM 8043 C C . ARG B 1 425 ? -3.398 -18.984 4.766 1 97.12 425 ARG B C 1
ATOM 8045 O O . ARG B 1 425 ? -2.191 -19 4.516 1 97.12 425 ARG B O 1
ATOM 8052 N N . PHE B 1 426 ? -3.969 -18.047 5.52 1 98.12 426 PHE B N 1
ATOM 8053 C CA . PHE B 1 426 ? -3.205 -16.906 6.008 1 98.12 426 PHE B CA 1
ATOM 8054 C C . PHE B 1 426 ? -3.342 -16.766 7.52 1 98.12 426 PHE B C 1
ATOM 8056 O O . PHE B 1 426 ? -4.457 -16.781 8.047 1 98.12 426 PHE B O 1
ATOM 8063 N N . LEU B 1 427 ? -2.248 -16.672 8.188 1 98.25 427 LEU B N 1
ATOM 8064 C CA . LEU B 1 427 ? -2.252 -16.453 9.625 1 98.25 427 LEU B CA 1
ATOM 8065 C C . LEU B 1 427 ? -2.176 -14.969 9.953 1 98.25 427 LEU B C 1
ATOM 8067 O O . LEU B 1 427 ? -1.227 -14.289 9.555 1 98.25 427 LEU B O 1
ATOM 8071 N N . LEU B 1 428 ? -3.139 -14.516 10.617 1 98.06 428 LEU B N 1
ATOM 8072 C CA . LEU B 1 428 ? -3.141 -13.156 11.141 1 98.06 428 LEU B CA 1
ATOM 8073 C C . LEU B 1 428 ? -2.848 -13.141 12.633 1 98.06 428 LEU B C 1
ATOM 8075 O O . LEU B 1 428 ? -3.369 -13.969 13.383 1 98.06 428 LEU B O 1
ATOM 8079 N N . PHE B 1 429 ? -2.047 -12.234 13.023 1 98.25 429 PHE B N 1
ATOM 8080 C CA . PHE B 1 429 ? -1.776 -12.031 14.438 1 98.25 429 PHE B CA 1
ATOM 8081 C C . PHE B 1 429 ? -2.416 -10.734 14.93 1 98.25 429 PHE B C 1
ATOM 8083 O O . PHE B 1 429 ? -2.119 -9.656 14.422 1 98.25 429 PHE B O 1
ATOM 8090 N N . VAL B 1 430 ? -3.297 -10.906 15.906 1 97.75 430 VAL B N 1
ATOM 8091 C CA . VAL B 1 430 ? -4.086 -9.773 16.375 1 97.75 430 VAL B CA 1
ATOM 8092 C C . VAL B 1 430 ? -3.869 -9.57 17.875 1 97.75 430 VAL B C 1
ATOM 8094 O O . VAL B 1 430 ? -3.59 -10.523 18.594 1 97.75 430 VAL B O 1
ATOM 8097 N N . ASP B 1 431 ? -3.916 -8.328 18.312 1 96.69 431 ASP B N 1
ATOM 8098 C CA . ASP B 1 431 ? -3.922 -8 19.734 1 96.69 431 ASP B CA 1
ATOM 8099 C C . ASP B 1 431 ? -5.344 -7.992 20.297 1 96.69 431 ASP B C 1
ATOM 8101 O O . ASP B 1 431 ? -6.195 -7.242 19.812 1 96.69 431 ASP B O 1
ATOM 8105 N N . VAL B 1 432 ? -5.562 -8.797 21.281 1 95.88 432 VAL B N 1
ATOM 8106 C CA . VAL B 1 432 ? -6.863 -8.898 21.938 1 95.88 432 VAL B CA 1
ATOM 8107 C C . VAL B 1 432 ? -6.859 -8.07 23.219 1 95.88 432 VAL B C 1
ATOM 8109 O O . VAL B 1 432 ? -6.086 -8.344 24.141 1 95.88 432 VAL B O 1
ATOM 8112 N N . PRO B 1 433 ? -7.746 -7.133 23.312 1 93.31 433 PRO B N 1
ATOM 8113 C CA . PRO B 1 433 ? -7.754 -6.254 24.484 1 93.31 433 PRO B CA 1
ATOM 8114 C C . PRO B 1 433 ? -8.508 -6.852 25.656 1 93.31 433 PRO B C 1
ATOM 8116 O O . PRO B 1 433 ? -9.234 -7.84 25.5 1 93.31 433 PRO B O 1
ATOM 8119 N N . ARG B 1 434 ? -8.25 -6.176 26.797 1 92.56 434 ARG B N 1
ATOM 8120 C CA . ARG B 1 434 ? -9.109 -6.422 27.938 1 92.56 434 ARG B CA 1
ATOM 8121 C C . ARG B 1 434 ? -10.492 -5.809 27.734 1 92.56 434 ARG B C 1
ATOM 8123 O O . ARG B 1 434 ? -10.641 -4.84 26.984 1 92.56 434 ARG B O 1
ATOM 8130 N N . VAL B 1 435 ? -11.445 -6.492 28.234 1 88.88 435 VAL B N 1
ATOM 8131 C CA . VAL B 1 435 ? -12.797 -5.949 28.094 1 88.88 435 VAL B CA 1
ATOM 8132 C C . VAL B 1 435 ? -13.383 -5.676 29.469 1 88.88 435 VAL B C 1
ATOM 8134 O O . VAL B 1 435 ? -13.062 -6.367 30.438 1 88.88 435 VAL B O 1
ATOM 8137 N N . ALA B 1 436 ? -14.18 -4.598 29.438 1 82.94 436 ALA B N 1
ATOM 8138 C CA . ALA B 1 436 ? -14.828 -4.215 30.688 1 82.94 436 ALA B CA 1
ATOM 8139 C C . ALA B 1 436 ? -15.898 -5.227 31.078 1 82.94 436 ALA B C 1
ATOM 8141 O O . ALA B 1 436 ? -16.312 -6.059 30.266 1 82.94 436 ALA B O 1
ATOM 8142 N N . GLU B 1 437 ? -16.266 -5.223 32.312 1 77.94 437 GLU B N 1
ATOM 8143 C CA . GLU B 1 437 ? -17.234 -6.168 32.875 1 77.94 437 GLU B CA 1
ATOM 8144 C C . GLU B 1 437 ? -18.578 -6.027 32.188 1 77.94 437 GLU B C 1
ATOM 8146 O O . GLU B 1 437 ? -19.312 -7.012 32 1 77.94 437 GLU B O 1
ATOM 8151 N N . ASP B 1 438 ? -18.844 -4.859 31.656 1 76.06 438 ASP B N 1
ATOM 8152 C CA . ASP B 1 438 ? -20.156 -4.605 31.078 1 76.06 438 ASP B CA 1
ATOM 8153 C C . ASP B 1 438 ? -20.156 -4.895 29.578 1 76.06 438 ASP B C 1
ATOM 8155 O O . ASP B 1 438 ? -21.203 -4.82 28.922 1 76.06 438 ASP B O 1
ATOM 8159 N N . ASP B 1 439 ? -19.016 -5.348 29.188 1 78.12 439 ASP B N 1
ATOM 8160 C CA . ASP B 1 439 ? -18.938 -5.625 27.766 1 78.12 439 ASP B CA 1
ATOM 8161 C C . ASP B 1 439 ? -19.578 -6.973 27.422 1 78.12 439 ASP B C 1
ATOM 8163 O O . ASP B 1 439 ? -19.922 -7.746 28.328 1 78.12 439 ASP B O 1
ATOM 8167 N N . GLU B 1 440 ? -19.812 -7.238 26.094 1 81.19 440 GLU B N 1
ATOM 8168 C CA . GLU B 1 440 ? -20.375 -8.492 25.609 1 81.19 440 GLU B CA 1
ATOM 8169 C C . GLU B 1 440 ? -19.5 -9.68 26 1 81.19 440 GLU B C 1
ATOM 8171 O O . GLU B 1 440 ? -18.297 -9.531 26.203 1 81.19 440 GLU B O 1
ATOM 8176 N N . ASP B 1 441 ? -20.094 -10.852 26.141 1 90.12 441 ASP B N 1
ATOM 8177 C CA . ASP B 1 441 ? -19.391 -12.078 26.516 1 90.12 441 ASP B CA 1
ATOM 8178 C C . ASP B 1 441 ? -18.594 -12.641 25.344 1 90.12 441 ASP B C 1
ATOM 8180 O O . ASP B 1 441 ? -17.922 -13.664 25.469 1 90.12 441 ASP B O 1
ATOM 8184 N N . VAL B 1 442 ? -18.75 -11.961 24.281 1 93.44 442 VAL B N 1
ATOM 8185 C CA . VAL B 1 442 ? -18.016 -12.383 23.078 1 93.44 442 VAL B CA 1
ATOM 8186 C C . VAL B 1 442 ? -17.344 -11.18 22.422 1 93.44 442 VAL B C 1
ATOM 8188 O O . VAL B 1 442 ? -17.906 -10.078 22.422 1 93.44 442 VAL B O 1
ATOM 8191 N N . THR B 1 443 ? -16.109 -11.367 22.078 1 94.5 443 THR B N 1
ATOM 8192 C CA . THR B 1 443 ? -15.43 -10.32 21.312 1 94.5 443 THR B CA 1
ATOM 8193 C C . THR B 1 443 ? -15.211 -10.766 19.875 1 94.5 443 THR B C 1
ATOM 8195 O O . THR B 1 443 ? -14.633 -11.828 19.625 1 94.5 443 THR B O 1
ATOM 8198 N N . ARG B 1 444 ? -15.719 -10.039 18.984 1 95.88 444 ARG B N 1
ATOM 8199 C CA . ARG B 1 444 ? -15.438 -10.266 17.578 1 95.88 444 ARG B CA 1
ATOM 8200 C C . ARG B 1 444 ? -14.078 -9.688 17.188 1 95.88 444 ARG B C 1
ATOM 8202 O O . ARG B 1 444 ? -13.891 -8.469 17.188 1 95.88 444 ARG B O 1
ATOM 8209 N N . LEU B 1 445 ? -13.148 -10.523 16.844 1 97.19 445 LEU B N 1
ATOM 8210 C CA . LEU B 1 445 ? -11.781 -10.102 16.578 1 97.19 445 LEU B CA 1
ATOM 8211 C C . LEU B 1 445 ? -11.641 -9.547 15.164 1 97.19 445 LEU B C 1
ATOM 8213 O O . LEU B 1 445 ? -11.227 -8.398 14.977 1 97.19 445 LEU B O 1
ATOM 8217 N N . ILE B 1 446 ? -12.008 -10.344 14.148 1 97.69 446 ILE B N 1
ATOM 8218 C CA . ILE B 1 446 ? -11.883 -9.867 12.781 1 97.69 446 ILE B CA 1
ATOM 8219 C C . ILE B 1 446 ? -13.109 -10.281 11.969 1 97.69 446 ILE B C 1
ATOM 8221 O O . ILE B 1 446 ? -13.742 -11.297 12.266 1 97.69 446 ILE B O 1
ATOM 8225 N N . ARG B 1 447 ? -13.516 -9.477 11.07 1 96.88 447 ARG B N 1
ATOM 8226 C CA . ARG B 1 447 ? -14.469 -9.75 10 1 96.88 447 ARG B CA 1
ATOM 8227 C C . ARG B 1 447 ? -13.766 -9.836 8.648 1 96.88 447 ARG B C 1
ATOM 8229 O O . ARG B 1 447 ? -12.922 -8.992 8.328 1 96.88 447 ARG B O 1
ATOM 8236 N N . VAL B 1 448 ? -14.055 -10.945 7.91 1 97.5 448 VAL B N 1
ATOM 8237 C CA . VAL B 1 448 ? -13.32 -11.18 6.668 1 97.5 448 VAL B CA 1
ATOM 8238 C C . VAL B 1 448 ? -14.305 -11.25 5.5 1 97.5 448 VAL B C 1
ATOM 8240 O O . VAL B 1 448 ? -15.398 -11.805 5.633 1 97.5 448 VAL B O 1
ATOM 8243 N N . SER B 1 449 ? -13.961 -10.633 4.41 1 96 449 SER B N 1
ATOM 8244 C CA . SER B 1 449 ? -14.695 -10.727 3.152 1 96 449 SER B CA 1
ATOM 8245 C C . SER B 1 449 ? -13.75 -10.883 1.969 1 96 449 SER B C 1
ATOM 8247 O O . SER B 1 449 ? -12.562 -10.57 2.072 1 96 449 SER B O 1
ATOM 8249 N N . CYS B 1 450 ? -14.25 -11.477 0.905 1 96.31 450 CYS B N 1
ATOM 8250 C CA . CYS B 1 450 ? -13.453 -11.68 -0.302 1 96.31 450 CYS B CA 1
ATOM 8251 C C . CYS B 1 450 ? -14.219 -11.227 -1.54 1 96.31 450 CYS B C 1
ATOM 8253 O O . CYS B 1 450 ? -15.391 -11.57 -1.708 1 96.31 450 CYS B O 1
ATOM 8255 N N . THR B 1 451 ? -13.648 -10.406 -2.318 1 94.38 451 THR B N 1
ATOM 8256 C CA . THR B 1 451 ? -14.18 -10.039 -3.627 1 94.38 451 THR B CA 1
ATOM 8257 C C . THR B 1 451 ? -13.352 -10.664 -4.742 1 94.38 451 THR B C 1
ATOM 8259 O O . THR B 1 451 ? -12.125 -10.758 -4.641 1 94.38 451 THR B O 1
ATOM 8262 N N . TYR B 1 452 ? -14.016 -11.195 -5.758 1 94.06 452 TYR B N 1
ATOM 8263 C CA . TYR B 1 452 ? -13.305 -11.82 -6.871 1 94.06 452 TYR B CA 1
ATOM 8264 C C . TYR B 1 452 ? -14.164 -11.836 -8.125 1 94.06 452 TYR B C 1
ATOM 8266 O O . TYR B 1 452 ? -15.336 -11.438 -8.086 1 94.06 452 TYR B O 1
ATOM 8274 N N . LYS B 1 453 ? -13.562 -12.156 -9.227 1 91.44 453 LYS B N 1
ATOM 8275 C CA . LYS B 1 453 ? -14.25 -12.391 -10.492 1 91.44 453 LYS B CA 1
ATOM 8276 C C . LYS B 1 453 ? -14.297 -13.875 -10.836 1 91.44 453 LYS B C 1
ATOM 8278 O O . LYS B 1 453 ? -13.258 -14.547 -10.836 1 91.44 453 LYS B O 1
ATOM 8283 N N . GLU B 1 454 ? -15.508 -14.32 -11.039 1 90.69 454 GLU B N 1
ATOM 8284 C CA . GLU B 1 454 ? -15.641 -15.703 -11.484 1 90.69 454 GLU B CA 1
ATOM 8285 C C . GLU B 1 454 ? -15.109 -15.875 -12.906 1 90.69 454 GLU B C 1
ATOM 8287 O O . GLU B 1 454 ? -15.562 -15.203 -13.836 1 90.69 454 GLU B O 1
ATOM 8292 N N . SER B 1 455 ? -14.227 -16.781 -13.133 1 89.56 455 SER B N 1
ATOM 8293 C CA . SER B 1 455 ? -13.492 -16.891 -14.383 1 89.56 455 SER B CA 1
ATOM 8294 C C . SER B 1 455 ? -14.398 -17.328 -15.531 1 89.56 455 SER B C 1
ATOM 8296 O O . SER B 1 455 ? -14.234 -16.875 -16.672 1 89.56 455 SER B O 1
ATOM 8298 N N . ALA B 1 456 ? -15.281 -18.172 -15.312 1 84.5 456 ALA B N 1
ATOM 8299 C CA . ALA B 1 456 ? -16.125 -18.75 -16.359 1 84.5 456 ALA B CA 1
ATOM 8300 C C . ALA B 1 456 ? -17.109 -17.703 -16.891 1 84.5 456 ALA B C 1
ATOM 8302 O O . ALA B 1 456 ? -17.359 -17.625 -18.094 1 84.5 456 ALA B O 1
ATOM 8303 N N . THR B 1 457 ? -17.672 -16.859 -16 1 83.06 457 THR B N 1
ATOM 8304 C CA . THR B 1 457 ? -18.734 -15.953 -16.391 1 83.06 457 THR B CA 1
ATOM 8305 C C . THR B 1 457 ? -18.219 -14.516 -16.484 1 83.06 457 THR B C 1
ATOM 8307 O O . THR B 1 457 ? -18.844 -13.664 -17.125 1 83.06 457 THR B O 1
ATOM 8310 N N . GLY B 1 458 ? -17.188 -14.305 -15.766 1 84.38 458 GLY B N 1
ATOM 8311 C CA . GLY B 1 458 ? -16.688 -12.945 -15.703 1 84.38 458 GLY B CA 1
ATOM 8312 C C . GLY B 1 458 ? -17.438 -12.078 -14.711 1 84.38 458 GLY B C 1
ATOM 8313 O O . GLY B 1 458 ? -17.172 -10.883 -14.586 1 84.38 458 GLY B O 1
ATOM 8314 N N . LYS B 1 459 ? -18.328 -12.656 -13.945 1 85.06 459 LYS B N 1
ATOM 8315 C CA . LYS B 1 459 ? -19.141 -11.914 -12.977 1 85.06 459 LYS B CA 1
ATOM 8316 C C . LYS B 1 459 ? -18.344 -11.617 -11.711 1 85.06 459 LYS B C 1
ATOM 8318 O O . LYS B 1 459 ? -17.578 -12.461 -11.234 1 85.06 459 LYS B O 1
ATOM 8323 N N . SER B 1 460 ? -18.594 -10.398 -11.188 1 88.31 460 SER B N 1
ATOM 8324 C CA . SER B 1 460 ? -17.984 -10.031 -9.914 1 88.31 460 SER B CA 1
ATOM 8325 C C . SER B 1 460 ? -18.75 -10.633 -8.742 1 88.31 460 SER B C 1
ATOM 8327 O O . SER B 1 460 ? -19.984 -10.531 -8.68 1 88.31 460 SER B O 1
ATOM 8329 N N . MET B 1 461 ? -18 -11.242 -7.836 1 91.12 461 MET B N 1
ATOM 8330 C CA . MET B 1 461 ? -18.594 -11.922 -6.688 1 91.12 461 MET B CA 1
ATOM 8331 C C . MET B 1 461 ? -18.062 -11.352 -5.379 1 91.12 461 MET B C 1
ATOM 8333 O O . MET B 1 461 ? -16.922 -10.859 -5.328 1 91.12 461 MET B O 1
ATOM 8337 N N . GLN B 1 462 ? -18.875 -11.344 -4.387 1 91.69 462 GLN B N 1
ATOM 8338 C CA . GLN B 1 462 ? -18.469 -11.008 -3.025 1 91.69 462 GLN B CA 1
ATOM 8339 C C . GLN B 1 462 ? -18.938 -12.07 -2.033 1 91.69 462 GLN B C 1
ATOM 8341 O O . GLN B 1 462 ? -20.094 -12.5 -2.07 1 91.69 462 GLN B O 1
ATOM 8346 N N . VAL B 1 463 ? -18.031 -12.484 -1.236 1 94.44 463 VAL B N 1
ATOM 8347 C CA . VAL B 1 463 ? -18.344 -13.492 -0.226 1 94.44 463 VAL B CA 1
ATOM 8348 C C . VAL B 1 463 ? -17.938 -12.984 1.154 1 94.44 463 VAL B C 1
ATOM 8350 O O . VAL B 1 463 ? -16.812 -12.492 1.339 1 94.44 463 VAL B O 1
ATOM 8353 N N . ASP B 1 464 ? -18.844 -13.062 2.092 1 93.38 464 ASP B N 1
ATOM 8354 C CA . ASP B 1 464 ? -18.547 -12.719 3.479 1 93.38 464 ASP B CA 1
ATOM 8355 C C . ASP B 1 464 ? -18.25 -13.969 4.305 1 93.38 464 ASP B C 1
ATOM 8357 O O . ASP B 1 464 ? -19.047 -14.914 4.309 1 93.38 464 ASP B O 1
ATOM 8361 N N . GLY B 1 465 ? -17.156 -13.938 4.918 1 92.69 465 GLY B N 1
ATOM 8362 C CA . GLY B 1 465 ? -16.812 -15.039 5.801 1 92.69 465 GLY B CA 1
ATOM 8363 C C . GLY B 1 465 ? -17.422 -14.898 7.188 1 92.69 465 GLY B C 1
ATOM 8364 O O . GLY B 1 465 ? -18.047 -13.883 7.5 1 92.69 465 GLY B O 1
ATOM 8365 N N . GLU B 1 466 ? -17.297 -15.969 7.934 1 90.38 466 GLU B N 1
ATOM 8366 C CA . GLU B 1 466 ? -17.703 -15.906 9.336 1 90.38 466 GLU B CA 1
ATOM 8367 C C . GLU B 1 466 ? -16.703 -15.094 10.156 1 90.38 466 GLU B C 1
ATOM 8369 O O . GLU B 1 466 ? -15.5 -15.18 9.953 1 90.38 466 GLU B O 1
ATOM 8374 N N . ASP B 1 467 ? -17.25 -14.375 11.078 1 95.06 467 ASP B N 1
ATOM 8375 C CA . ASP B 1 467 ? -16.391 -13.594 11.961 1 95.06 467 ASP B CA 1
ATOM 8376 C C . ASP B 1 467 ? -15.555 -14.508 12.859 1 95.06 467 ASP B C 1
ATOM 8378 O O . ASP B 1 467 ? -16.031 -15.57 13.273 1 95.06 467 ASP B O 1
ATOM 8382 N N . ALA B 1 468 ? -14.328 -14.07 13.016 1 97.5 468 ALA B N 1
ATOM 8383 C CA . ALA B 1 468 ? -13.539 -14.727 14.055 1 97.5 468 ALA B CA 1
ATOM 8384 C C . ALA B 1 468 ? -13.906 -14.195 15.438 1 97.5 468 ALA B C 1
ATOM 8386 O O . ALA B 1 468 ? -13.672 -13.023 15.742 1 97.5 468 ALA B O 1
ATOM 8387 N N . VAL B 1 469 ? -14.414 -15.078 16.297 1 96.38 469 VAL B N 1
ATOM 8388 C CA . VAL B 1 469 ? -14.945 -14.641 17.578 1 96.38 469 VAL B CA 1
ATOM 8389 C C . VAL B 1 469 ? -14.297 -15.438 18.703 1 96.38 469 VAL B C 1
ATOM 8391 O O . VAL B 1 469 ? -13.984 -16.625 18.547 1 96.38 469 VAL B O 1
ATOM 8394 N N . VAL B 1 470 ? -14.023 -14.758 19.828 1 96 470 VAL B N 1
ATOM 8395 C CA . VAL B 1 470 ? -13.539 -15.43 21.031 1 96 470 VAL B CA 1
ATOM 8396 C C . VAL B 1 470 ? -14.5 -15.18 22.188 1 96 470 VAL B C 1
ATOM 8398 O O . VAL B 1 470 ? -15.016 -14.07 22.344 1 96 470 VAL B O 1
ATOM 8401 N N . ARG B 1 471 ? -14.805 -16.188 22.922 1 95.44 471 ARG B N 1
ATOM 8402 C CA . ARG B 1 471 ? -15.594 -16.031 24.141 1 95.44 471 ARG B CA 1
ATOM 8403 C C . ARG B 1 471 ? -14.773 -15.359 25.25 1 95.44 471 ARG B C 1
ATOM 8405 O O . ARG B 1 471 ? -13.555 -15.539 25.312 1 95.44 471 ARG B O 1
ATOM 8412 N N . ARG B 1 472 ? -15.484 -14.633 26.094 1 94.81 472 ARG B N 1
ATOM 8413 C CA . ARG B 1 472 ? -14.805 -13.859 27.125 1 94.81 472 ARG B CA 1
ATOM 8414 C C . ARG B 1 472 ? -15.328 -14.219 28.516 1 94.81 472 ARG B C 1
ATOM 8416 O O . ARG B 1 472 ? -15.922 -13.375 29.188 1 94.81 472 ARG B O 1
ATOM 8423 N N . PRO B 1 473 ? -15.031 -15.375 28.984 1 92.81 473 PRO B N 1
ATOM 8424 C CA . PRO B 1 473 ? -15.422 -15.719 30.344 1 92.81 473 PRO B CA 1
ATOM 8425 C C . PRO B 1 473 ? -14.594 -14.992 31.406 1 92.81 473 PRO B C 1
ATOM 8427 O O . PRO B 1 473 ? -13.547 -14.43 31.078 1 92.81 473 PRO B O 1
ATOM 8430 N N . ALA B 1 474 ? -15.148 -14.961 32.594 1 90.69 474 ALA B N 1
ATOM 8431 C CA . ALA B 1 474 ? -14.406 -14.344 33.688 1 90.69 474 ALA B CA 1
ATOM 8432 C C . ALA B 1 474 ? -13.055 -15.031 33.875 1 90.69 474 ALA B C 1
ATOM 8434 O O . ALA B 1 474 ? -12.031 -14.375 34.062 1 90.69 474 ALA B O 1
ATOM 8435 N N . GLU B 1 475 ? -13.109 -16.391 33.844 1 90.5 475 GLU B N 1
ATOM 8436 C CA . GLU B 1 475 ? -11.922 -17.234 33.906 1 90.5 475 GLU B CA 1
ATOM 8437 C C . GLU B 1 475 ? -12.031 -18.406 32.906 1 90.5 475 GLU B C 1
ATOM 8439 O O . GLU B 1 475 ? -13.117 -18.938 32.719 1 90.5 475 GLU B O 1
ATOM 8444 N N . VAL B 1 476 ? -10.922 -18.703 32.344 1 91.25 476 VAL B N 1
ATOM 8445 C CA . VAL B 1 476 ? -10.922 -19.844 31.422 1 91.25 476 VAL B CA 1
ATOM 8446 C C . VAL B 1 476 ? -10.586 -21.125 32.188 1 91.25 476 VAL B C 1
ATOM 8448 O O . VAL B 1 476 ? -9.422 -21.391 32.5 1 91.25 476 VAL B O 1
ATOM 8451 N N . THR B 1 477 ? -11.516 -21.938 32.531 1 87.25 477 THR B N 1
ATOM 8452 C CA . THR B 1 477 ? -11.281 -23.094 33.406 1 87.25 477 THR B CA 1
ATOM 8453 C C . THR B 1 477 ? -11.477 -24.391 32.625 1 87.25 477 THR B C 1
ATOM 8455 O O . THR B 1 477 ? -10.836 -25.406 32.906 1 87.25 477 THR B O 1
ATOM 8458 N N . SER B 1 478 ? -12.242 -24.422 31.578 1 89.56 478 SER B N 1
ATOM 8459 C CA . SER B 1 478 ? -12.531 -25.656 30.859 1 89.56 478 SER B CA 1
ATOM 8460 C C . SER B 1 478 ? -11.375 -26.062 29.953 1 89.56 478 SER B C 1
ATOM 8462 O O . SER B 1 478 ? -10.703 -25.203 29.375 1 89.56 478 SER B O 1
ATOM 8464 N N . GLU B 1 479 ? -11.109 -27.312 29.875 1 89 479 GLU B N 1
ATOM 8465 C CA . GLU B 1 479 ? -10.055 -27.844 29.016 1 89 479 GLU B CA 1
ATOM 8466 C C . GLU B 1 479 ? -10.344 -27.547 27.547 1 89 479 GLU B C 1
ATOM 8468 O O . GLU B 1 479 ? -9.422 -27.281 26.766 1 89 479 GLU B O 1
ATOM 8473 N N . GLU B 1 480 ? -11.555 -27.562 27.25 1 88.5 480 GLU B N 1
ATOM 8474 C CA . GLU B 1 480 ? -11.953 -27.297 25.875 1 88.5 480 GLU B CA 1
ATOM 8475 C C . GLU B 1 480 ? -11.625 -25.859 25.469 1 88.5 480 GLU B C 1
ATOM 8477 O O . GLU B 1 480 ? -11.242 -25.594 24.328 1 88.5 480 GLU B O 1
ATOM 8482 N N . ASP B 1 481 ? -11.695 -25.031 26.406 1 90.88 481 ASP B N 1
ATOM 8483 C CA . ASP B 1 481 ? -11.453 -23.609 26.141 1 90.88 481 ASP B CA 1
ATOM 8484 C C . ASP B 1 481 ? -9.953 -23.312 26.078 1 90.88 481 ASP B C 1
ATOM 8486 O O . ASP B 1 481 ? -9.547 -22.266 25.562 1 90.88 481 ASP B O 1
ATOM 8490 N N . GLN B 1 482 ? -9.227 -24.266 26.516 1 89.75 482 GLN B N 1
ATOM 8491 C CA . GLN B 1 482 ? -7.785 -24.062 26.562 1 89.75 482 GLN B CA 1
ATOM 8492 C C . GLN B 1 482 ? -7.098 -24.812 25.422 1 89.75 482 GLN B C 1
ATOM 8494 O O . GLN B 1 482 ? -5.895 -24.656 25.203 1 89.75 482 GLN B O 1
ATOM 8499 N N . LYS B 1 483 ? -7.797 -25.609 24.75 1 90.12 483 LYS B N 1
ATOM 8500 C CA . LYS B 1 483 ? -7.211 -26.406 23.672 1 90.12 483 LYS B CA 1
ATOM 8501 C C . LYS B 1 483 ? -7.043 -25.562 22.406 1 90.12 483 LYS B C 1
ATOM 8503 O O . LYS B 1 483 ? -8.008 -25 21.891 1 90.12 483 LYS B O 1
ATOM 8508 N N . PRO B 1 484 ? -5.871 -25.547 21.875 1 92.12 484 PRO B N 1
ATOM 8509 C CA . PRO B 1 484 ? -5.652 -24.766 20.641 1 92.12 484 PRO B CA 1
ATOM 8510 C C . PRO B 1 484 ? -6.312 -25.406 19.422 1 92.12 484 PRO B C 1
ATOM 8512 O O . PRO B 1 484 ? -6.434 -26.625 19.344 1 92.12 484 PRO B O 1
ATOM 8515 N N . SER B 1 485 ? -6.793 -24.594 18.516 1 94.25 485 SER B N 1
ATOM 8516 C CA . SER B 1 485 ? -7.383 -25.062 17.266 1 94.25 485 SER B CA 1
ATOM 8517 C C . SER B 1 485 ? -6.371 -25.828 16.422 1 94.25 485 SER B C 1
ATOM 8519 O O . SER B 1 485 ? -5.258 -25.344 16.203 1 94.25 485 SER B O 1
ATOM 8521 N N . MET B 1 486 ? -6.777 -27 15.969 1 93.38 486 MET B N 1
ATOM 8522 C CA . MET B 1 486 ? -5.902 -27.828 15.133 1 93.38 486 MET B CA 1
ATOM 8523 C C . MET B 1 486 ? -5.582 -27.109 13.82 1 93.38 486 MET B C 1
ATOM 8525 O O . MET B 1 486 ? -4.453 -27.188 13.336 1 93.38 486 MET B O 1
ATOM 8529 N N . GLU B 1 487 ? -6.582 -26.422 13.281 1 94.88 487 GLU B N 1
ATOM 8530 C CA . GLU B 1 487 ? -6.379 -25.719 12.023 1 94.88 487 GLU B CA 1
ATOM 8531 C C . GLU B 1 487 ? -5.297 -24.641 12.164 1 94.88 487 GLU B C 1
ATOM 8533 O O . GLU B 1 487 ? -4.449 -24.5 11.281 1 94.88 487 GLU B O 1
ATOM 8538 N N . VAL B 1 488 ? -5.355 -23.984 13.234 1 96.94 488 VAL B N 1
ATOM 8539 C CA . VAL B 1 488 ? -4.383 -22.922 13.461 1 96.94 488 VAL B CA 1
ATOM 8540 C C . VAL B 1 488 ? -3.006 -23.516 13.727 1 96.94 488 VAL B C 1
ATOM 8542 O O . VAL B 1 488 ? -1.998 -23.031 13.203 1 96.94 488 VAL B O 1
ATOM 8545 N N . GLN B 1 489 ? -2.955 -24.609 14.453 1 95.12 489 GLN B N 1
ATOM 8546 C CA . GLN B 1 489 ? -1.682 -25.234 14.781 1 95.12 489 GLN B CA 1
ATOM 8547 C C . GLN B 1 489 ? -0.996 -25.781 13.531 1 95.12 489 GLN B C 1
ATOM 8549 O O . GLN B 1 489 ? 0.218 -25.641 13.375 1 95.12 489 GLN B O 1
ATOM 8554 N N . VAL B 1 490 ? -1.791 -26.406 12.711 1 93.75 490 VAL B N 1
ATOM 8555 C CA . VAL B 1 490 ? -1.243 -26.984 11.484 1 93.75 490 VAL B CA 1
ATOM 8556 C C . VAL B 1 490 ? -0.654 -25.875 10.609 1 93.75 490 VAL B C 1
ATOM 8558 O O . VAL B 1 490 ? 0.454 -26.016 10.086 1 93.75 490 VAL B O 1
ATOM 8561 N N . GLU B 1 491 ? -1.399 -24.812 10.469 1 95.81 491 GLU B N 1
ATOM 8562 C CA . GLU B 1 491 ? -0.907 -23.734 9.633 1 95.81 491 GLU B CA 1
ATOM 8563 C C . GLU B 1 491 ? 0.31 -23.062 10.258 1 95.81 491 GLU B C 1
ATOM 8565 O O . GLU B 1 491 ? 1.238 -22.656 9.555 1 95.81 491 GLU B O 1
ATOM 8570 N N . ARG B 1 492 ? 0.279 -22.859 11.5 1 95.75 492 ARG B N 1
ATOM 8571 C CA . ARG B 1 492 ? 1.44 -22.297 12.188 1 95.75 492 ARG B CA 1
ATOM 8572 C C . ARG B 1 492 ? 2.684 -23.156 11.938 1 95.75 492 ARG B C 1
ATOM 8574 O O . ARG B 1 492 ? 3.764 -22.609 11.68 1 95.75 492 ARG B O 1
ATOM 8581 N N . PHE B 1 493 ? 2.479 -24.469 12.039 1 94.62 493 PHE B N 1
ATOM 8582 C CA . PHE B 1 493 ? 3.586 -25.375 11.773 1 94.62 493 PHE B CA 1
ATOM 8583 C C . PHE B 1 493 ? 4.094 -25.219 10.344 1 94.62 493 PHE B C 1
ATOM 8585 O O . PHE B 1 493 ? 5.301 -25.172 10.117 1 94.62 493 PHE B O 1
ATOM 8592 N N . ARG B 1 494 ? 3.244 -25.156 9.422 1 94.38 494 ARG B N 1
ATOM 8593 C CA . ARG B 1 494 ? 3.641 -25.016 8.023 1 94.38 494 ARG B CA 1
ATOM 8594 C C . ARG B 1 494 ? 4.434 -23.734 7.797 1 94.38 494 ARG B C 1
ATOM 8596 O O . ARG B 1 494 ? 5.449 -23.75 7.098 1 94.38 494 ARG B O 1
ATOM 8603 N N . VAL B 1 495 ? 3.941 -22.656 8.32 1 96.38 495 VAL B N 1
ATOM 8604 C CA . VAL B 1 495 ? 4.602 -21.359 8.172 1 96.38 495 VAL B CA 1
ATOM 8605 C C . VAL B 1 495 ? 6 -21.422 8.781 1 96.38 495 VAL B C 1
ATOM 8607 O O . VAL B 1 495 ? 6.973 -20.969 8.164 1 96.38 495 VAL B O 1
ATOM 8610 N N . GLU B 1 496 ? 6.07 -21.969 9.914 1 96.19 496 GLU B N 1
ATOM 8611 C CA . GLU B 1 496 ? 7.367 -22.094 10.578 1 96.19 496 GLU B CA 1
ATOM 8612 C C . GLU B 1 496 ? 8.305 -23 9.781 1 96.19 496 GLU B C 1
ATOM 8614 O O . GLU B 1 496 ? 9.508 -22.734 9.688 1 96.19 496 GLU B O 1
ATOM 8619 N N . ALA B 1 497 ? 7.758 -24.078 9.273 1 94.75 497 ALA B N 1
ATOM 8620 C CA . ALA B 1 497 ? 8.555 -24.969 8.438 1 94.75 497 ALA B CA 1
ATOM 8621 C C . ALA B 1 497 ? 9.094 -24.25 7.207 1 94.75 497 ALA B C 1
ATOM 8623 O O . ALA B 1 497 ? 10.266 -24.406 6.852 1 94.75 497 ALA B O 1
ATOM 8624 N N . ALA B 1 498 ? 8.266 -23.5 6.562 1 94.69 498 ALA B N 1
ATOM 8625 C CA . ALA B 1 498 ? 8.695 -22.734 5.395 1 94.69 498 ALA B CA 1
ATOM 8626 C C . ALA B 1 498 ? 9.82 -21.766 5.758 1 94.69 498 ALA B C 1
ATOM 8628 O O . ALA B 1 498 ? 10.789 -21.609 5.008 1 94.69 498 ALA B O 1
ATOM 8629 N N . GLU B 1 499 ? 9.703 -21.125 6.852 1 96.19 499 GLU B N 1
ATOM 8630 C CA . GLU B 1 499 ? 10.734 -20.203 7.316 1 96.19 499 GLU B CA 1
ATOM 8631 C C . GLU B 1 499 ? 12.039 -20.953 7.613 1 96.19 499 GLU B C 1
ATOM 8633 O O . GLU B 1 499 ? 13.125 -20.438 7.332 1 96.19 499 GLU B O 1
ATOM 8638 N N . ASP B 1 500 ? 11.852 -22.078 8.164 1 97 500 ASP B N 1
ATOM 8639 C CA . ASP B 1 500 ? 13.039 -22.891 8.477 1 97 500 ASP B CA 1
ATOM 8640 C C . ASP B 1 500 ? 13.734 -23.359 7.203 1 97 500 ASP B C 1
ATOM 8642 O O . ASP B 1 500 ? 14.961 -23.469 7.168 1 97 500 ASP B O 1
ATOM 8646 N N . ILE B 1 501 ? 12.977 -23.719 6.207 1 95.5 501 ILE B N 1
ATOM 8647 C CA . ILE B 1 501 ? 13.578 -24.078 4.934 1 95.5 501 ILE B CA 1
ATOM 8648 C C . ILE B 1 501 ? 14.414 -22.922 4.402 1 95.5 501 ILE B C 1
ATOM 8650 O O . ILE B 1 501 ? 15.555 -23.125 3.963 1 95.5 501 ILE B O 1
ATOM 8654 N N . ALA B 1 502 ? 13.898 -21.781 4.445 1 96 502 ALA B N 1
ATOM 8655 C CA . ALA B 1 502 ? 14.633 -20.594 3.998 1 96 502 ALA B CA 1
ATOM 8656 C C . ALA B 1 502 ? 15.891 -20.375 4.832 1 96 502 ALA B C 1
ATOM 8658 O O . ALA B 1 502 ? 16.953 -20.078 4.293 1 96 502 ALA B O 1
ATOM 8659 N N . ALA B 1 503 ? 15.758 -20.531 6.121 1 97.19 503 ALA B N 1
ATOM 8660 C CA . ALA B 1 503 ? 16.906 -20.359 7.012 1 97.19 503 ALA B CA 1
ATOM 8661 C C . ALA B 1 503 ? 17.984 -21.406 6.719 1 97.19 503 ALA B C 1
ATOM 8663 O O . ALA B 1 503 ? 19.172 -21.109 6.738 1 97.19 503 ALA B O 1
ATOM 8664 N N . ALA B 1 504 ? 17.5 -22.594 6.531 1 97.56 504 ALA B N 1
ATOM 8665 C CA . ALA B 1 504 ? 18.422 -23.672 6.199 1 97.56 504 ALA B CA 1
ATOM 8666 C C . ALA B 1 504 ? 19.156 -23.391 4.891 1 97.56 504 ALA B C 1
ATOM 8668 O O . ALA B 1 504 ? 20.359 -23.625 4.781 1 97.56 504 ALA B O 1
ATOM 8669 N N . ARG B 1 505 ? 18.484 -22.938 3.941 1 96.25 505 ARG B N 1
ATOM 8670 C CA . ARG B 1 505 ? 19.125 -22.578 2.676 1 96.25 505 ARG B CA 1
ATOM 8671 C C . ARG B 1 505 ? 20.188 -21.516 2.881 1 96.25 505 ARG B C 1
ATOM 8673 O O . ARG B 1 505 ? 21.281 -21.609 2.324 1 96.25 505 ARG B O 1
ATOM 8680 N N . ALA B 1 506 ? 19.828 -20.516 3.645 1 95.81 506 ALA B N 1
ATOM 8681 C CA . ALA B 1 506 ? 20.797 -19.453 3.926 1 95.81 506 ALA B CA 1
ATOM 8682 C C . ALA B 1 506 ? 22.047 -20.016 4.582 1 95.81 506 ALA B C 1
ATOM 8684 O O . ALA B 1 506 ? 23.172 -19.609 4.242 1 95.81 506 ALA B O 1
ATOM 8685 N N . ALA B 1 507 ? 21.859 -20.875 5.484 1 96.75 507 ALA B N 1
ATOM 8686 C CA . ALA B 1 507 ? 22.984 -21.531 6.145 1 96.75 507 ALA B CA 1
ATOM 8687 C C . ALA B 1 507 ? 23.828 -22.312 5.145 1 96.75 507 ALA B C 1
ATOM 8689 O O . ALA B 1 507 ? 25.062 -22.25 5.172 1 96.75 507 ALA B O 1
ATOM 8690 N N . ALA B 1 508 ? 23.156 -23.078 4.293 1 96.75 508 ALA B N 1
ATOM 8691 C CA . ALA B 1 508 ? 23.859 -23.875 3.283 1 96.75 508 ALA B CA 1
ATOM 8692 C C . ALA B 1 508 ? 24.641 -22.984 2.326 1 96.75 508 ALA B C 1
ATOM 8694 O O . ALA B 1 508 ? 25.766 -23.312 1.931 1 96.75 508 ALA B O 1
ATOM 8695 N N . GLU B 1 509 ? 24.062 -21.859 1.942 1 95 509 GLU B N 1
ATOM 8696 C CA . GLU B 1 509 ? 24.719 -20.938 1.03 1 95 509 GLU B CA 1
ATOM 8697 C C . GLU B 1 509 ? 25.969 -20.344 1.66 1 95 509 GLU B C 1
ATOM 8699 O O . GLU B 1 509 ? 26.906 -19.969 0.954 1 95 509 GLU B O 1
ATOM 8704 N N . ARG B 1 510 ? 26 -20.344 2.994 1 94.94 510 ARG B N 1
ATOM 8705 C CA . ARG B 1 510 ? 27.188 -19.875 3.707 1 94.94 510 ARG B CA 1
ATOM 8706 C C . ARG B 1 510 ? 28.188 -21 3.92 1 94.94 510 ARG B C 1
ATOM 8708 O O . ARG B 1 510 ? 29.25 -20.797 4.523 1 94.94 510 ARG B O 1
ATOM 8715 N N . GLY B 1 511 ? 27.828 -22.156 3.523 1 95.06 511 GLY B N 1
ATOM 8716 C CA . GL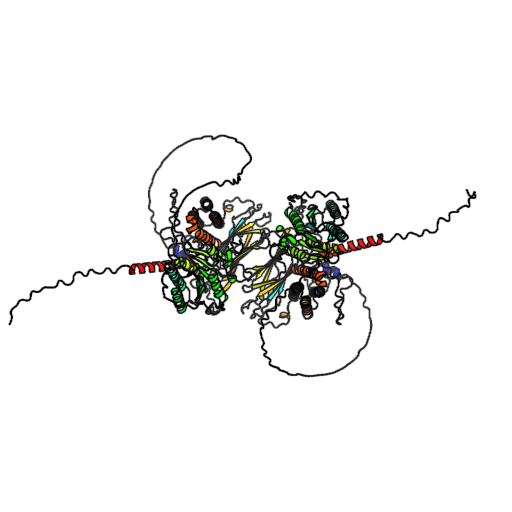Y B 1 511 ? 28.719 -23.297 3.627 1 95.06 511 GLY B CA 1
ATOM 8717 C C . GLY B 1 511 ? 28.516 -24.109 4.898 1 95.06 511 GLY B C 1
ATOM 8718 O O . GLY B 1 511 ? 29.25 -25.062 5.16 1 95.06 511 GLY B O 1
ATOM 8719 N N . ASP B 1 512 ? 27.578 -23.656 5.656 1 96.75 512 ASP B N 1
ATOM 8720 C CA . ASP B 1 512 ? 27.312 -24.359 6.906 1 96.75 512 ASP B CA 1
ATOM 8721 C C . ASP B 1 512 ? 26.25 -25.438 6.715 1 96.75 512 ASP B C 1
ATOM 8723 O O . ASP B 1 512 ? 25.125 -25.312 7.23 1 96.75 512 ASP B O 1
ATOM 8727 N N . TYR B 1 513 ? 26.594 -26.562 6.125 1 96.56 513 TYR B N 1
ATOM 8728 C CA . TYR B 1 513 ? 25.672 -27.609 5.746 1 96.56 513 TYR B CA 1
ATOM 8729 C C . TYR B 1 513 ? 25.156 -28.359 6.973 1 96.56 513 TYR B C 1
ATOM 8731 O O . TYR B 1 513 ? 24 -28.781 7.016 1 96.56 513 TYR B O 1
ATOM 8739 N N . ALA B 1 514 ? 25.953 -28.469 7.949 1 95.88 514 ALA B N 1
ATOM 8740 C CA . ALA B 1 514 ? 25.531 -29.141 9.18 1 95.88 514 ALA B CA 1
ATOM 8741 C C . ALA B 1 514 ? 24.422 -28.344 9.883 1 95.88 514 ALA B C 1
ATOM 8743 O O . ALA B 1 514 ? 23.453 -28.922 10.359 1 95.88 514 ALA B O 1
ATOM 8744 N N . GLU B 1 515 ? 24.672 -27.078 9.93 1 96.94 515 GLU B N 1
ATOM 8745 C CA . GLU B 1 515 ? 23.656 -26.219 10.531 1 96.94 515 GLU B CA 1
ATOM 8746 C C . GLU B 1 515 ? 22.344 -26.266 9.734 1 96.94 515 GLU B C 1
ATOM 8748 O O . GLU B 1 515 ? 21.266 -26.266 10.312 1 96.94 515 GLU B O 1
ATOM 8753 N N . ALA B 1 516 ? 22.469 -26.219 8.453 1 97.75 516 ALA B N 1
ATOM 8754 C CA . ALA B 1 516 ? 21.297 -26.297 7.59 1 97.75 516 ALA B CA 1
ATOM 8755 C C . ALA B 1 516 ? 20.484 -27.547 7.891 1 97.75 516 ALA B C 1
ATOM 8757 O O . ALA B 1 516 ? 19.266 -27.484 8.078 1 97.75 516 ALA B O 1
ATOM 8758 N N . ALA B 1 517 ? 21.125 -28.609 7.977 1 96.88 517 ALA B N 1
ATOM 8759 C CA . ALA B 1 517 ? 20.453 -29.875 8.281 1 96.88 517 ALA B CA 1
ATOM 8760 C C . ALA B 1 517 ? 19.828 -29.844 9.68 1 96.88 517 ALA B C 1
ATOM 8762 O O . ALA B 1 517 ? 18.719 -30.344 9.883 1 96.88 517 ALA B O 1
ATOM 8763 N N . ARG B 1 518 ? 20.516 -29.25 10.562 1 97.31 518 ARG B N 1
ATOM 8764 C CA . ARG B 1 518 ? 20.047 -29.188 11.945 1 97.31 518 ARG B CA 1
ATOM 8765 C C . ARG B 1 518 ? 18.766 -28.375 12.055 1 97.31 518 ARG B C 1
ATOM 8767 O O . ARG B 1 518 ? 17.859 -28.719 12.82 1 97.31 518 ARG B O 1
ATOM 8774 N N . ILE B 1 519 ? 18.703 -27.297 11.352 1 97.88 519 ILE B N 1
ATOM 8775 C CA . ILE B 1 519 ? 17.516 -26.453 11.359 1 97.88 519 ILE B CA 1
ATOM 8776 C C . ILE B 1 519 ? 16.312 -27.266 10.93 1 97.88 519 ILE B C 1
ATOM 8778 O O . ILE B 1 519 ? 15.258 -27.219 11.578 1 97.88 519 ILE B O 1
ATOM 8782 N N . LEU B 1 520 ? 16.484 -28.016 9.914 1 97.06 520 LEU B N 1
ATOM 8783 C CA . LEU B 1 520 ? 15.383 -28.812 9.375 1 97.06 520 LEU B CA 1
ATOM 8784 C C . LEU B 1 520 ? 15.039 -29.969 10.312 1 97.06 520 LEU B C 1
ATOM 8786 O O . LEU B 1 520 ? 13.859 -30.281 10.508 1 97.06 520 LEU B O 1
ATOM 8790 N N . ASP B 1 521 ? 16 -30.516 10.898 1 96.38 521 ASP B N 1
ATOM 8791 C CA . ASP B 1 521 ? 15.789 -31.625 11.82 1 96.38 521 ASP B CA 1
ATOM 8792 C C . ASP B 1 521 ? 15.047 -31.172 13.07 1 96.38 521 ASP B C 1
ATOM 8794 O O . ASP B 1 521 ? 14.18 -31.891 13.586 1 96.38 521 ASP B O 1
ATOM 8798 N N . ARG B 1 522 ? 15.438 -30.078 13.516 1 96.31 522 ARG B N 1
ATOM 8799 C CA . ARG B 1 522 ? 14.773 -29.531 14.695 1 96.31 522 ARG B CA 1
ATOM 8800 C C . ARG B 1 522 ? 13.281 -29.328 14.438 1 96.31 522 ARG B C 1
ATOM 8802 O O . ARG B 1 522 ? 12.461 -29.578 15.328 1 96.31 522 ARG B O 1
ATOM 8809 N N . ARG B 1 523 ? 12.961 -28.859 13.281 1 95.06 523 ARG B N 1
ATOM 8810 C CA . ARG B 1 523 ? 11.555 -28.672 12.93 1 95.06 523 ARG B CA 1
ATOM 8811 C C . ARG B 1 523 ? 10.812 -30 12.875 1 95.06 523 ARG B C 1
ATOM 8813 O O . ARG B 1 523 ? 9.664 -30.094 13.297 1 95.06 523 ARG B O 1
ATOM 8820 N N . GLN B 1 524 ? 11.453 -30.969 12.383 1 92.94 524 GLN B N 1
ATOM 8821 C CA . GLN B 1 524 ? 10.859 -32.312 12.367 1 92.94 524 GLN B CA 1
ATOM 8822 C C . GLN B 1 524 ? 10.578 -32.812 13.781 1 92.94 524 GLN B C 1
ATOM 8824 O O . GLN B 1 524 ? 9.516 -33.344 14.055 1 92.94 524 GLN B O 1
ATOM 8829 N N . GLU B 1 525 ? 11.516 -32.5 14.617 1 92.56 525 GLU B N 1
ATOM 8830 C CA . GLU B 1 525 ? 11.391 -32.938 16 1 92.56 525 GLU B CA 1
ATOM 8831 C C . GLU B 1 525 ? 10.266 -32.219 16.719 1 92.56 525 GLU B C 1
ATOM 8833 O O . GLU B 1 525 ? 9.562 -32.812 17.547 1 92.56 525 GLU B O 1
ATOM 8838 N N . ALA B 1 526 ? 10.133 -31 16.406 1 90.5 526 ALA B N 1
ATOM 8839 C CA . ALA B 1 526 ? 9.062 -30.203 17 1 90.5 526 ALA B CA 1
ATOM 8840 C C . ALA B 1 526 ? 7.691 -30.781 16.641 1 90.5 526 ALA B C 1
ATOM 8842 O O . ALA B 1 526 ? 6.766 -30.734 17.453 1 90.5 526 ALA B O 1
ATOM 8843 N N . ALA B 1 527 ? 7.539 -31.25 15.461 1 88.25 527 ALA B N 1
ATOM 8844 C CA . ALA B 1 527 ? 6.273 -31.828 15.016 1 88.25 527 ALA B CA 1
ATOM 8845 C C . ALA B 1 527 ? 5.984 -33.156 15.734 1 88.25 527 ALA B C 1
ATOM 8847 O O . ALA B 1 527 ? 4.828 -33.469 16.016 1 88.25 527 ALA B O 1
ATOM 8848 N N . ARG B 1 528 ? 7.012 -33.875 16.047 1 84 528 ARG B N 1
ATOM 8849 C CA . ARG B 1 528 ? 6.859 -35.188 16.672 1 84 528 ARG B CA 1
ATOM 8850 C C . ARG B 1 528 ? 6.441 -35.062 18.125 1 84 528 ARG B C 1
ATOM 8852 O O . ARG B 1 528 ? 5.797 -35.938 18.688 1 84 528 ARG B O 1
ATOM 8859 N N . THR B 1 529 ? 6.734 -33.938 18.75 1 80.12 529 THR B N 1
ATOM 8860 C CA . THR B 1 529 ? 6.473 -33.75 20.172 1 80.12 529 THR B CA 1
ATOM 8861 C C . THR B 1 529 ? 5.195 -32.938 20.391 1 80.12 529 THR B C 1
ATOM 8863 O O . THR B 1 529 ? 4.816 -32.656 21.531 1 80.12 529 THR B O 1
ATOM 8866 N N . SER B 1 530 ? 4.566 -32.656 19.328 1 81.62 530 SER B N 1
ATOM 8867 C CA . SER B 1 530 ? 3.381 -31.828 19.469 1 81.62 530 SER B CA 1
ATOM 8868 C C . SER B 1 530 ? 2.107 -32.625 19.172 1 81.62 530 SER B C 1
ATOM 8870 O O . SER B 1 530 ? 2.168 -33.812 18.828 1 81.62 530 SER B O 1
ATOM 8872 N N . ASP B 1 531 ? 0.941 -32 19.453 1 82.88 531 ASP B N 1
ATOM 8873 C CA . ASP B 1 531 ? -0.374 -32.594 19.203 1 82.88 531 ASP B CA 1
ATOM 8874 C C . ASP B 1 531 ? -0.623 -32.719 17.703 1 82.88 531 ASP B C 1
ATOM 8876 O O . ASP B 1 531 ? -1.671 -33.219 17.281 1 82.88 531 ASP B O 1
ATOM 8880 N N . LEU B 1 532 ? 0.362 -32.406 16.969 1 86.38 532 LEU B N 1
ATOM 8881 C CA . LEU B 1 532 ? 0.202 -32.406 15.523 1 86.38 532 LEU B CA 1
ATOM 8882 C C . LEU B 1 532 ? 0.469 -33.781 14.945 1 86.38 532 LEU B C 1
ATOM 8884 O O . LEU B 1 532 ? 0.235 -34.031 13.758 1 86.38 532 LEU B O 1
ATOM 8888 N N . VAL B 1 533 ? 0.786 -34.594 16.031 1 80.06 533 VAL B N 1
ATOM 8889 C CA . VAL B 1 533 ? 1.108 -35.938 15.602 1 80.06 533 VAL B CA 1
ATOM 8890 C C . VAL B 1 533 ? -0.143 -36.625 15.055 1 80.06 533 VAL B C 1
ATOM 8892 O O . VAL B 1 533 ? -1.21 -36.562 15.672 1 80.06 533 VAL B O 1
ATOM 8895 N N . GLY B 1 534 ? -0.319 -36.875 13.812 1 78.88 534 GLY B N 1
ATOM 8896 C CA . GLY B 1 534 ? -1.456 -37.562 13.219 1 78.88 534 GLY B CA 1
ATOM 8897 C C . GLY B 1 534 ? -2.094 -36.781 12.086 1 78.88 534 GLY B C 1
ATOM 8898 O O . GLY B 1 534 ? -2.912 -37.312 11.336 1 78.88 534 GLY B O 1
ATOM 8899 N N . ASP B 1 535 ? -1.833 -35.562 12.195 1 86.62 535 ASP B N 1
ATOM 8900 C CA . ASP B 1 535 ? -2.396 -34.781 11.109 1 86.62 535 ASP B CA 1
ATOM 8901 C C . ASP B 1 535 ? -1.65 -35.031 9.805 1 86.62 535 ASP B C 1
ATOM 8903 O O . ASP B 1 535 ? -0.429 -34.875 9.742 1 86.62 535 ASP B O 1
ATOM 8907 N N . ALA B 1 536 ? -2.383 -35.344 8.742 1 83.25 536 ALA B N 1
ATOM 8908 C CA . ALA B 1 536 ? -1.792 -35.75 7.461 1 83.25 536 ALA B CA 1
ATOM 8909 C C . ALA B 1 536 ? -1.057 -34.562 6.824 1 83.25 536 ALA B C 1
ATOM 8911 O O . ALA B 1 536 ? -0.059 -34.75 6.121 1 83.25 536 ALA B O 1
ATOM 8912 N N . ARG B 1 537 ? -1.531 -33.438 7.051 1 87.12 537 ARG B N 1
ATOM 8913 C CA . ARG B 1 537 ? -0.89 -32.281 6.461 1 87.12 537 ARG B CA 1
ATOM 8914 C C . ARG B 1 537 ? 0.48 -32.031 7.086 1 87.12 537 ARG B C 1
ATOM 8916 O O . ARG B 1 537 ? 1.442 -31.719 6.379 1 87.12 537 ARG B O 1
ATOM 8923 N N . CYS B 1 538 ? 0.514 -32.156 8.289 1 88.88 538 CYS B N 1
ATOM 8924 C CA . CYS B 1 538 ? 1.784 -31.984 8.992 1 88.88 538 CYS B CA 1
ATOM 8925 C C . CYS B 1 538 ? 2.758 -33.094 8.617 1 88.88 538 CYS B C 1
ATOM 8927 O O . CYS B 1 538 ? 3.957 -32.844 8.469 1 88.88 538 CYS B O 1
ATOM 8929 N N . ALA B 1 539 ? 2.186 -34.25 8.477 1 85.5 539 ALA B N 1
ATOM 8930 C CA . ALA B 1 539 ? 3.025 -35.375 8.086 1 85.5 539 ALA B CA 1
ATOM 8931 C C . ALA B 1 539 ? 3.674 -35.125 6.727 1 85.5 539 ALA B C 1
ATOM 8933 O O . ALA B 1 539 ? 4.836 -35.5 6.512 1 85.5 539 ALA B O 1
ATOM 8934 N N . ALA B 1 540 ? 2.951 -34.594 5.84 1 84.56 540 ALA B N 1
ATOM 8935 C CA . ALA B 1 540 ? 3.484 -34.281 4.512 1 84.56 540 ALA B CA 1
ATOM 8936 C C . ALA B 1 540 ? 4.637 -33.281 4.602 1 84.56 540 ALA B C 1
ATOM 8938 O O . ALA B 1 540 ? 5.645 -33.438 3.904 1 84.56 540 ALA B O 1
ATOM 8939 N N . VAL B 1 541 ? 4.516 -32.312 5.457 1 89.69 541 VAL B N 1
ATOM 8940 C CA . VAL B 1 541 ? 5.555 -31.297 5.621 1 89.69 541 VAL B CA 1
ATOM 8941 C C . VAL B 1 541 ? 6.789 -31.922 6.266 1 89.69 541 VAL B C 1
ATOM 8943 O O . VAL B 1 541 ? 7.922 -31.641 5.867 1 89.69 541 VAL B O 1
ATOM 8946 N N . VAL B 1 542 ? 6.543 -32.781 7.223 1 89.38 542 VAL B N 1
ATOM 8947 C CA . VAL B 1 542 ? 7.652 -33.438 7.906 1 89.38 542 VAL B CA 1
ATOM 8948 C C . VAL B 1 542 ? 8.43 -34.312 6.914 1 89.38 542 VAL B C 1
ATOM 8950 O O . VAL B 1 542 ? 9.656 -34.344 6.941 1 89.38 542 VAL B O 1
ATOM 8953 N N . TYR B 1 543 ? 7.703 -34.938 6.078 1 84.94 543 TYR B N 1
ATOM 8954 C CA . TYR B 1 543 ? 8.344 -35.75 5.043 1 84.94 543 TYR B CA 1
ATOM 8955 C C . TYR B 1 543 ? 9.227 -34.875 4.148 1 84.94 543 TYR B C 1
ATOM 8957 O O . TYR B 1 543 ? 10.352 -35.25 3.826 1 84.94 543 TYR B O 1
ATOM 8965 N N . GLU B 1 544 ? 8.734 -33.812 3.721 1 87.31 544 GLU B N 1
ATOM 8966 C CA . GLU B 1 544 ? 9.492 -32.906 2.895 1 87.31 544 GLU B CA 1
ATOM 8967 C C . GLU B 1 544 ? 10.75 -32.406 3.621 1 87.31 544 GLU B C 1
ATOM 8969 O O . GLU B 1 544 ? 11.828 -32.344 3.033 1 87.31 544 GLU B O 1
ATOM 8974 N N . LEU B 1 545 ? 10.57 -32.062 4.895 1 91.5 545 LEU B N 1
ATOM 8975 C CA . LEU B 1 545 ? 11.703 -31.594 5.684 1 91.5 545 LEU B CA 1
ATOM 8976 C C . LEU B 1 545 ? 12.781 -32.656 5.785 1 91.5 545 LEU B C 1
ATOM 8978 O O . LEU B 1 545 ? 13.977 -32.344 5.727 1 91.5 545 LEU B O 1
ATOM 8982 N N . ALA B 1 546 ? 12.352 -33.844 5.914 1 89.5 546 ALA B N 1
ATOM 8983 C CA . ALA B 1 546 ? 13.305 -34.969 6.008 1 89.5 546 ALA B CA 1
ATOM 8984 C C . ALA B 1 546 ? 14.094 -35.094 4.711 1 89.5 546 ALA B C 1
ATOM 8986 O O . ALA B 1 546 ? 15.312 -35.312 4.738 1 89.5 546 ALA B O 1
ATOM 8987 N N . GLU B 1 547 ? 13.414 -35 3.623 1 87.25 547 GLU B N 1
ATOM 8988 C CA . GLU B 1 547 ? 14.078 -35.094 2.322 1 87.25 547 GLU B CA 1
ATOM 8989 C C . GLU B 1 547 ? 15.062 -33.969 2.125 1 87.25 547 GLU B C 1
ATOM 8991 O O . GLU B 1 547 ? 16.172 -34.156 1.636 1 87.25 547 GLU B O 1
ATOM 8996 N N . LEU B 1 548 ? 14.664 -32.844 2.494 1 91.94 548 LEU B N 1
ATOM 8997 C CA . LEU B 1 548 ? 15.523 -31.672 2.318 1 91.94 548 LEU B CA 1
ATOM 8998 C C . LEU B 1 548 ? 16.75 -31.766 3.227 1 91.94 548 LEU B C 1
ATOM 9000 O O . LEU B 1 548 ? 17.844 -31.344 2.838 1 91.94 548 LEU B O 1
ATOM 9004 N N . SER B 1 549 ? 16.5 -32.25 4.414 1 94.19 549 SER B N 1
ATOM 9005 C CA . SER B 1 549 ? 17.625 -32.406 5.34 1 94.19 549 SER B CA 1
ATOM 9006 C C . SER B 1 549 ? 18.703 -33.312 4.758 1 94.19 549 SER B C 1
ATOM 9008 O O . SER B 1 549 ? 19.891 -33.031 4.891 1 94.19 549 SER B O 1
ATOM 9010 N N . ALA B 1 550 ? 18.266 -34.312 4.066 1 89.94 550 ALA B N 1
ATOM 9011 C CA . ALA B 1 550 ? 19.203 -35.25 3.436 1 89.94 550 ALA B CA 1
ATOM 9012 C C . ALA B 1 550 ? 19.938 -34.562 2.283 1 89.94 550 ALA B C 1
ATOM 9014 O O . ALA B 1 550 ? 21.109 -34.906 2.025 1 89.94 550 ALA B O 1
ATOM 9015 N N . ARG B 1 551 ? 19.375 -33.656 1.684 1 91 551 ARG B N 1
ATOM 9016 C CA . ARG B 1 551 ? 19.938 -33.094 0.471 1 91 551 ARG B CA 1
ATOM 9017 C C . ARG B 1 551 ? 20.812 -31.875 0.799 1 91 551 ARG B C 1
ATOM 9019 O O . ARG B 1 551 ? 21.469 -31.312 -0.082 1 91 551 ARG B O 1
ATOM 9026 N N . VAL B 1 552 ? 20.797 -31.484 2.008 1 94 552 VAL B N 1
ATOM 9027 C CA . VAL B 1 552 ? 21.594 -30.297 2.354 1 94 552 VAL B CA 1
ATOM 9028 C C . VAL B 1 552 ? 22.75 -30.703 3.26 1 94 552 VAL B C 1
ATOM 9030 O O . VAL B 1 552 ? 23.609 -29.875 3.578 1 94 552 VAL B O 1
ATOM 9033 N N . SER B 1 553 ? 22.875 -31.906 3.637 1 89.38 553 SER B N 1
ATOM 9034 C CA . SER B 1 553 ? 23.797 -32.375 4.672 1 89.38 553 SER B CA 1
ATOM 9035 C C . SER B 1 553 ? 25.25 -32.219 4.215 1 89.38 553 SER B C 1
ATOM 9037 O O . SER B 1 553 ? 26.156 -32.062 5.035 1 89.38 553 SER B O 1
ATOM 9039 N N . THR B 1 554 ? 25.438 -32.344 2.861 1 92.94 554 THR B N 1
ATOM 9040 C CA . THR B 1 554 ? 26.781 -32.188 2.33 1 92.94 554 THR B CA 1
ATOM 9041 C C . THR B 1 554 ? 26.812 -31.188 1.193 1 92.94 554 THR B C 1
ATOM 9043 O O . THR B 1 554 ? 25.781 -30.891 0.584 1 92.94 554 THR B O 1
ATOM 9046 N N . ARG B 1 555 ? 28 -30.75 0.974 1 94 555 ARG B N 1
ATOM 9047 C CA . ARG B 1 555 ? 28.188 -29.781 -0.096 1 94 555 ARG B CA 1
ATOM 9048 C C . ARG B 1 555 ? 27.781 -30.359 -1.446 1 94 555 ARG B C 1
ATOM 9050 O O . ARG B 1 555 ? 27.109 -29.703 -2.236 1 94 555 ARG B O 1
ATOM 9057 N N . ARG B 1 556 ? 28.234 -31.562 -1.693 1 92 556 ARG B N 1
ATOM 9058 C CA . ARG B 1 556 ? 27.969 -32.219 -2.973 1 92 556 ARG B CA 1
ATOM 9059 C C . ARG B 1 556 ? 26.469 -32.344 -3.211 1 92 556 ARG B C 1
ATOM 9061 O O . ARG B 1 556 ? 25.969 -31.984 -4.273 1 92 556 ARG B O 1
ATOM 9068 N N . GLU B 1 557 ? 25.797 -32.844 -2.215 1 89.88 557 GLU B N 1
ATOM 9069 C CA . GLU B 1 557 ? 24.359 -33.031 -2.346 1 89.88 557 GLU B CA 1
ATOM 9070 C C . GLU B 1 557 ? 23.625 -31.719 -2.518 1 89.88 557 GLU B C 1
ATOM 9072 O O . GLU B 1 557 ? 22.688 -31.625 -3.314 1 89.88 557 GLU B O 1
ATOM 9077 N N . TYR B 1 558 ? 24.047 -30.781 -1.73 1 93.81 558 TYR B N 1
ATOM 9078 C CA . TYR B 1 558 ? 23.406 -29.469 -1.799 1 93.81 558 TYR B CA 1
ATOM 9079 C C . TYR B 1 558 ? 23.562 -28.859 -3.188 1 93.81 558 TYR B C 1
ATOM 9081 O O . TYR B 1 558 ? 22.594 -28.344 -3.75 1 93.81 558 TYR B O 1
ATOM 9089 N N . GLU B 1 559 ? 24.688 -28.906 -3.777 1 90.69 559 GLU B N 1
ATOM 9090 C CA . GLU B 1 559 ? 24.969 -28.297 -5.07 1 90.69 559 GLU B CA 1
ATOM 9091 C C . GLU B 1 559 ? 24.297 -29.062 -6.207 1 90.69 559 GLU B C 1
ATOM 9093 O O . GLU B 1 559 ? 23.906 -28.469 -7.211 1 90.69 559 GLU B O 1
ATOM 9098 N N . GLN B 1 560 ? 24.203 -30.328 -6.016 1 87.5 560 GLN B N 1
ATOM 9099 C CA . GLN B 1 560 ? 23.641 -31.141 -7.086 1 87.5 560 GLN B CA 1
ATOM 9100 C C . GLN B 1 560 ? 22.125 -31.062 -7.105 1 87.5 560 GLN B C 1
ATOM 9102 O O . GLN B 1 560 ? 21.516 -30.859 -8.164 1 87.5 560 GLN B O 1
ATOM 9107 N N . THR B 1 561 ? 21.531 -31.188 -5.879 1 89.25 561 THR B N 1
ATOM 9108 C CA . THR B 1 561 ? 20.078 -31.266 -5.895 1 89.25 561 THR B CA 1
ATOM 9109 C C . THR B 1 561 ? 19.484 -30.438 -4.77 1 89.25 561 THR B C 1
ATOM 9111 O O . THR B 1 561 ? 18.312 -30.047 -4.836 1 89.25 561 THR B O 1
ATOM 9114 N N . GLY B 1 562 ? 20.219 -30.203 -3.75 1 91.81 562 GLY B N 1
ATOM 9115 C CA . GLY B 1 562 ? 19.688 -29.562 -2.553 1 91.81 562 GLY B CA 1
ATOM 9116 C C . GLY B 1 562 ? 19.203 -28.141 -2.799 1 91.81 562 GLY B C 1
ATOM 9117 O O . GLY B 1 562 ? 18.109 -27.781 -2.363 1 91.81 562 GLY B O 1
ATOM 9118 N N . ARG B 1 563 ? 19.953 -27.359 -3.457 1 92.94 563 ARG B N 1
ATOM 9119 C CA . ARG B 1 563 ? 19.609 -25.969 -3.73 1 92.94 563 ARG B CA 1
ATOM 9120 C C . ARG B 1 563 ? 18.297 -25.875 -4.52 1 92.94 563 ARG B C 1
ATOM 9122 O O . ARG B 1 563 ? 17.391 -25.141 -4.137 1 92.94 563 ARG B O 1
ATOM 9129 N N . SER B 1 564 ? 18.234 -26.641 -5.57 1 92 564 SER B N 1
ATOM 9130 C CA . SER B 1 564 ? 17.047 -26.625 -6.43 1 92 564 SER B CA 1
ATOM 9131 C C . SER B 1 564 ? 15.812 -27.109 -5.68 1 92 564 SER B C 1
ATOM 9133 O O . SER B 1 564 ? 14.734 -26.531 -5.793 1 92 564 SER B O 1
ATOM 9135 N N . SER B 1 565 ? 16.016 -28.109 -4.883 1 90.81 565 SER B N 1
ATOM 9136 C CA . SER B 1 565 ? 14.891 -28.688 -4.133 1 90.81 565 SER B CA 1
ATOM 9137 C C . SER B 1 565 ? 14.391 -27.703 -3.076 1 90.81 565 SER B C 1
ATOM 9139 O O . SER B 1 565 ? 13.18 -27.578 -2.873 1 90.81 565 SER B O 1
ATOM 9141 N N . MET B 1 566 ? 15.297 -27.109 -2.4 1 92.75 566 MET B N 1
ATOM 9142 C CA . MET B 1 566 ? 14.922 -26.156 -1.365 1 92.75 566 MET B CA 1
ATOM 9143 C C . MET B 1 566 ? 14.188 -24.953 -1.97 1 92.75 566 MET B C 1
ATOM 9145 O O . MET B 1 566 ? 13.172 -24.516 -1.435 1 92.75 566 MET B O 1
ATOM 9149 N N . LEU B 1 567 ? 14.695 -24.438 -3.072 1 92.62 567 LEU B N 1
ATOM 9150 C CA . LEU B 1 567 ? 14.062 -23.297 -3.725 1 92.62 567 LEU B CA 1
ATOM 9151 C C . LEU B 1 567 ? 12.68 -23.672 -4.242 1 92.62 567 LEU B C 1
ATOM 9153 O O . LEU B 1 567 ? 11.75 -22.859 -4.18 1 92.62 567 LEU B O 1
ATOM 9157 N N . SER B 1 568 ? 12.539 -24.844 -4.766 1 91.25 568 SER B N 1
ATOM 9158 C CA . SER B 1 568 ? 11.227 -25.312 -5.207 1 91.25 568 SER B CA 1
ATOM 9159 C C . SER B 1 568 ? 10.258 -25.422 -4.039 1 91.25 568 SER B C 1
ATOM 9161 O O . SER B 1 568 ? 9.094 -25.031 -4.156 1 91.25 568 SER B O 1
ATOM 9163 N N . GLY B 1 569 ? 10.742 -26 -2.971 1 88.81 569 GLY B N 1
ATOM 9164 C CA . GLY B 1 569 ? 9.922 -26.078 -1.772 1 88.81 569 GLY B CA 1
ATOM 9165 C C . GLY B 1 569 ? 9.492 -24.719 -1.254 1 88.81 569 GLY B C 1
ATOM 9166 O O . GLY B 1 569 ? 8.328 -24.516 -0.896 1 88.81 569 GLY B O 1
ATOM 9167 N N . MET B 1 570 ? 10.438 -23.844 -1.206 1 91.75 570 MET B N 1
ATOM 9168 C CA . MET B 1 570 ? 10.133 -22.484 -0.775 1 91.75 570 MET B CA 1
ATOM 9169 C C . MET B 1 570 ? 9.07 -21.859 -1.667 1 91.75 570 MET B C 1
ATOM 9171 O O . MET B 1 570 ? 8.141 -21.203 -1.175 1 91.75 570 MET B O 1
ATOM 9175 N N . SER B 1 571 ? 9.203 -22.031 -2.912 1 91.69 571 SER B N 1
ATOM 9176 C CA . SER B 1 571 ? 8.242 -21.5 -3.871 1 91.69 571 SER B CA 1
ATOM 9177 C C . SER B 1 571 ? 6.852 -22.078 -3.639 1 91.69 571 SER B C 1
ATOM 9179 O O . SER B 1 571 ? 5.863 -21.328 -3.613 1 91.69 571 SER B O 1
ATOM 9181 N N . ALA B 1 572 ? 6.773 -23.344 -3.449 1 91.69 572 ALA B N 1
ATOM 9182 C CA . ALA B 1 572 ? 5.492 -24.016 -3.244 1 91.69 572 ALA B CA 1
ATOM 9183 C C . ALA B 1 572 ? 4.797 -23.5 -1.985 1 91.69 572 ALA B C 1
ATOM 9185 O O . ALA B 1 572 ? 3.602 -23.203 -2.006 1 91.69 572 ALA B O 1
ATOM 9186 N N . HIS B 1 573 ? 5.531 -23.406 -0.936 1 92.81 573 HIS B N 1
ATOM 9187 C CA . HIS B 1 573 ? 4.938 -22.984 0.327 1 92.81 573 HIS B CA 1
ATOM 9188 C C . HIS B 1 573 ? 4.594 -21.5 0.298 1 92.81 573 HIS B C 1
ATOM 9190 O O . HIS B 1 573 ? 3.58 -21.078 0.861 1 92.81 573 HIS B O 1
ATOM 9196 N N . ALA B 1 574 ? 5.453 -20.75 -0.325 1 92.62 574 ALA B N 1
ATOM 9197 C CA . ALA B 1 574 ? 5.18 -19.312 -0.404 1 92.62 574 ALA B CA 1
ATOM 9198 C C . ALA B 1 574 ? 3.932 -19.047 -1.237 1 92.62 574 ALA B C 1
ATOM 9200 O O . ALA B 1 574 ? 3.123 -18.172 -0.885 1 92.62 574 ALA B O 1
ATOM 9201 N N . GLN B 1 575 ? 3.744 -19.797 -2.287 1 92.94 575 GLN B N 1
ATOM 9202 C CA . GLN B 1 575 ? 2.596 -19.625 -3.17 1 92.94 575 GLN B CA 1
ATOM 9203 C C . GLN B 1 575 ? 1.422 -20.5 -2.723 1 92.94 575 GLN B C 1
ATOM 9205 O O . GLN B 1 575 ? 0.293 -20.297 -3.18 1 92.94 575 GLN B O 1
ATOM 9210 N N . GLN B 1 576 ? 1.754 -21.422 -1.836 1 93.75 576 GLN B N 1
ATOM 9211 C CA . GLN B 1 576 ? 0.765 -22.453 -1.502 1 93.75 576 GLN B CA 1
ATOM 9212 C C . GLN B 1 576 ? 0.176 -23.078 -2.762 1 93.75 576 GLN B C 1
ATOM 9214 O O . GLN B 1 576 ? -1.045 -23.172 -2.898 1 93.75 576 GLN B O 1
ATOM 9219 N N . ARG B 1 577 ? 1.012 -23.344 -3.604 1 92.5 577 ARG B N 1
ATOM 9220 C CA . ARG B 1 577 ? 0.692 -23.969 -4.887 1 92.5 577 ARG B CA 1
ATOM 9221 C C . ARG B 1 577 ? 1.671 -25.094 -5.207 1 92.5 577 ARG B C 1
ATOM 9223 O O . ARG B 1 577 ? 2.871 -24.969 -4.953 1 92.5 577 ARG B O 1
ATOM 9230 N N . ALA B 1 578 ? 1.129 -26.078 -5.781 1 86.44 578 ALA B N 1
ATOM 9231 C CA . ALA B 1 578 ? 1.955 -27.25 -6.043 1 86.44 578 ALA B CA 1
ATOM 9232 C C . ALA B 1 578 ? 3.039 -26.953 -7.074 1 86.44 578 ALA B C 1
ATOM 9234 O O . ALA B 1 578 ? 2.762 -26.344 -8.117 1 86.44 578 ALA B O 1
ATOM 9235 N N . ALA B 1 579 ? 4.223 -27.172 -6.672 1 80.56 579 ALA B N 1
ATOM 9236 C CA . ALA B 1 579 ? 5.371 -27.156 -7.578 1 80.56 579 ALA B CA 1
ATOM 9237 C C . ALA B 1 579 ? 5.914 -28.562 -7.789 1 80.56 579 ALA B C 1
ATOM 9239 O O . ALA B 1 579 ? 5.895 -29.391 -6.871 1 80.56 579 ALA B O 1
ATOM 9240 N N . TYR B 1 580 ? 6.312 -28.844 -8.93 1 73.81 580 TYR B N 1
ATOM 9241 C CA . TYR B 1 580 ? 6.73 -30.203 -9.227 1 73.81 580 TYR B CA 1
ATOM 9242 C C . TYR B 1 580 ? 8.18 -30.422 -8.82 1 73.81 580 TYR B C 1
ATOM 9244 O O . TYR B 1 580 ? 9.062 -29.625 -9.148 1 73.81 580 TYR B O 1
ATOM 9252 N N . VAL B 1 581 ? 8.367 -31.281 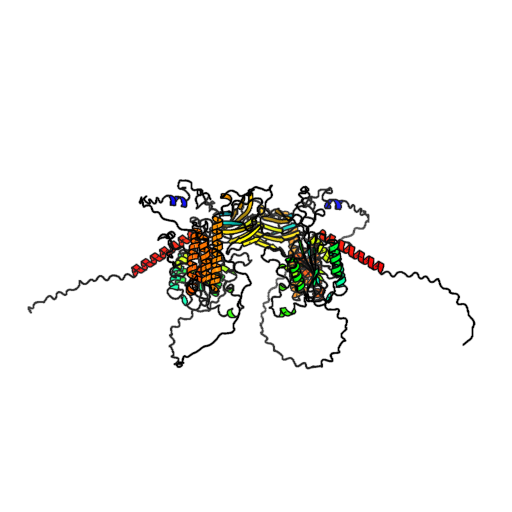-7.914 1 68.5 581 VAL B N 1
ATOM 9253 C CA . VAL B 1 581 ? 9.703 -31.766 -7.578 1 68.5 581 VAL B CA 1
ATOM 9254 C C . VAL B 1 581 ? 9.688 -33.281 -7.453 1 68.5 581 VAL B C 1
ATOM 9256 O O . VAL B 1 581 ? 8.82 -33.844 -6.777 1 68.5 581 VAL B O 1
ATOM 9259 N N . ASN B 1 582 ? 10.398 -34.031 -8.359 1 59.25 582 ASN B N 1
ATOM 9260 C CA . ASN B 1 582 ? 10.492 -35.469 -8.203 1 59.25 582 ASN B CA 1
ATOM 9261 C C . ASN B 1 582 ? 11.523 -35.844 -7.152 1 59.25 582 ASN B C 1
ATOM 9263 O O . ASN B 1 582 ? 12.719 -35.594 -7.328 1 59.25 582 ASN B O 1
ATOM 9267 N N . LEU B 1 583 ? 11.172 -36 -5.887 1 53.81 583 LEU B N 1
ATOM 9268 C CA . LEU B 1 583 ? 12.086 -36.375 -4.82 1 53.81 583 LEU B CA 1
ATOM 9269 C C . LEU B 1 583 ? 12.398 -37.875 -4.867 1 53.81 583 LEU B C 1
ATOM 9271 O O . LEU B 1 583 ? 11.484 -38.688 -4.934 1 53.81 583 LEU B O 1
ATOM 9275 N N . CYS B 1 584 ? 13.438 -38.25 -5.598 1 45.75 584 CYS B N 1
ATOM 9276 C CA . CYS B 1 584 ? 13.883 -39.656 -5.488 1 45.75 584 CYS B CA 1
ATOM 9277 C C . CYS B 1 584 ? 14.117 -40.031 -4.035 1 45.75 584 CYS B C 1
ATOM 9279 O O . CYS B 1 584 ? 14.625 -39.219 -3.25 1 45.75 584 CYS B O 1
ATOM 9281 N N . GLY B 1 585 ? 13.367 -40.812 -3.418 1 42.69 585 GLY B N 1
ATOM 9282 C CA . GLY B 1 585 ? 13.523 -41.438 -2.123 1 42.69 585 GLY B CA 1
ATOM 9283 C C . GLY B 1 585 ? 14.977 -41.625 -1.725 1 42.69 585 GLY B C 1
ATOM 9284 O O . GLY B 1 585 ? 15.602 -42.625 -2.061 1 42.69 585 GLY B O 1
ATOM 9285 N N . ALA B 1 586 ? 15.789 -40.719 -1.735 1 36.06 586 ALA B N 1
ATOM 9286 C CA . ALA B 1 586 ? 17.047 -41.125 -1.091 1 36.06 586 ALA B CA 1
ATOM 9287 C C . ALA B 1 586 ? 16.766 -41.781 0.253 1 36.06 586 ALA B C 1
ATOM 9289 O O . ALA B 1 586 ? 17.531 -42.656 0.676 1 36.06 586 ALA B O 1
ATOM 9290 N N . MET B 1 587 ? 16.266 -41.062 1.287 1 33.56 587 MET B N 1
ATOM 9291 C CA . MET B 1 587 ? 16.359 -41.656 2.619 1 33.56 587 MET B CA 1
ATOM 9292 C C . MET B 1 587 ? 15.594 -42.969 2.684 1 33.56 587 MET B C 1
ATOM 9294 O O . MET B 1 587 ? 14.367 -43 2.514 1 33.56 587 MET B O 1
ATOM 9298 N N . ALA B 1 588 ? 16.188 -44.094 2.451 1 29.64 588 ALA B N 1
ATOM 9299 C CA . ALA B 1 588 ? 16.047 -45.312 3.236 1 29.64 588 ALA B CA 1
ATOM 9300 C C . ALA B 1 588 ? 15.727 -45 4.695 1 29.64 588 ALA B C 1
ATOM 9302 O O . ALA B 1 588 ? 16.219 -44 5.238 1 29.64 588 ALA B O 1
ATOM 9303 N N . SER B 1 589 ? 14.703 -45.469 5.367 1 29.33 589 SER B N 1
ATOM 9304 C CA . SER B 1 589 ? 14.352 -45.5 6.785 1 29.33 589 SER B CA 1
ATOM 9305 C C . SER B 1 589 ? 15.602 -45.562 7.66 1 29.33 589 SER B C 1
ATOM 9307 O O . SER B 1 589 ? 16.422 -46.469 7.512 1 29.33 589 SER B O 1
ATOM 9309 N N . PRO B 1 590 ? 16.203 -44.594 8.148 1 29.45 590 PRO B N 1
ATOM 9310 C CA . PRO B 1 590 ? 16.984 -45.094 9.289 1 29.45 590 PRO B CA 1
ATOM 9311 C C . PRO B 1 590 ? 16.203 -46.094 10.133 1 29.45 590 PRO B C 1
ATOM 9313 O O . PRO B 1 590 ? 14.969 -46.062 10.172 1 29.45 590 PRO B O 1
ATOM 9316 N N . THR B 1 591 ? 16.672 -47.344 10.359 1 26.36 591 THR B N 1
ATOM 9317 C CA . THR B 1 591 ? 16.312 -48.344 11.344 1 26.36 591 THR B CA 1
ATOM 9318 C C . THR B 1 591 ? 16.031 -47.719 12.695 1 26.36 591 THR B C 1
ATOM 9320 O O . THR B 1 591 ? 16.562 -48.125 13.727 1 26.36 591 THR B O 1
ATOM 9323 N N . PHE B 1 592 ? 15.883 -46.531 13.086 1 26.36 592 PHE B N 1
ATOM 9324 C CA . PHE B 1 592 ? 15.438 -46.562 14.477 1 26.36 592 PHE B CA 1
ATOM 9325 C C . PHE B 1 592 ? 14.188 -47.406 14.625 1 26.36 592 PHE B C 1
ATOM 9327 O O . PHE B 1 592 ? 13.43 -47.594 13.672 1 26.36 592 PHE B O 1
ATOM 9334 N N . GLY B 1 593 ? 13.969 -48.312 15.672 1 27.38 593 GLY B N 1
ATOM 9335 C CA . GLY B 1 593 ? 12.977 -49.281 16.125 1 27.38 593 GLY B CA 1
ATOM 9336 C C . GLY B 1 593 ? 11.547 -48.844 15.82 1 27.38 593 GLY B C 1
ATO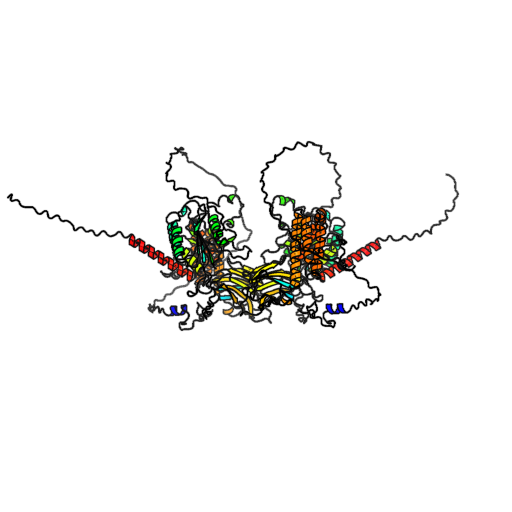M 9337 O O . GLY B 1 593 ? 10.609 -49.594 16.062 1 27.38 593 GLY B O 1
ATOM 9338 N N . ALA B 1 594 ? 11.141 -47.625 16.297 1 27.84 594 ALA B N 1
ATOM 9339 C CA . ALA B 1 594 ? 9.68 -47.594 16.266 1 27.84 594 ALA B CA 1
ATOM 9340 C C . ALA B 1 594 ? 9.156 -47.812 14.852 1 27.84 594 ALA B C 1
ATOM 9342 O O . ALA B 1 594 ? 9.891 -47.656 13.875 1 27.84 594 ALA B O 1
ATOM 9343 N N . THR B 1 595 ? 7.848 -48.219 14.773 1 27.69 595 THR B N 1
ATOM 9344 C CA . THR B 1 595 ? 6.969 -48.594 13.68 1 27.69 595 THR B CA 1
ATOM 9345 C C . THR B 1 595 ? 7.133 -47.688 12.484 1 27.69 595 THR B C 1
ATOM 9347 O O . THR B 1 595 ? 7.145 -46.438 12.641 1 27.69 595 THR B O 1
ATOM 9350 N N . PRO B 1 596 ? 7.805 -48.094 11.469 1 29.2 596 PRO B N 1
ATOM 9351 C CA . PRO B 1 596 ? 7.852 -47.438 10.164 1 29.2 596 PRO B CA 1
ATOM 9352 C C . PRO B 1 596 ? 6.578 -46.656 9.844 1 29.2 596 PRO B C 1
ATOM 9354 O O . PRO B 1 596 ? 5.473 -47.156 10.102 1 29.2 596 PRO B O 1
ATOM 9357 N N . ALA B 1 597 ? 6.52 -45.469 10.258 1 31.41 597 ALA B N 1
ATOM 9358 C CA . ALA B 1 597 ? 5.297 -44.812 9.805 1 31.41 597 ALA B CA 1
ATOM 9359 C C . ALA B 1 597 ? 4.77 -45.438 8.523 1 31.41 597 ALA B C 1
ATOM 9361 O O . ALA B 1 597 ? 5.531 -46.031 7.758 1 31.41 597 ALA B O 1
ATOM 9362 N N . PRO B 1 598 ? 3.4 -45.594 8.422 1 29.5 598 PRO B N 1
ATOM 9363 C CA . PRO B 1 598 ? 2.754 -46.312 7.332 1 29.5 598 PRO B CA 1
ATOM 9364 C C . PRO B 1 598 ? 3.445 -46.125 5.988 1 29.5 598 PRO B C 1
ATOM 9366 O O . PRO B 1 598 ? 4.027 -45.062 5.75 1 29.5 598 PRO B O 1
ATOM 9369 N N . ALA B 1 599 ? 4.098 -47.156 5.48 1 27.22 599 ALA B N 1
ATOM 9370 C CA . ALA B 1 599 ? 4.43 -47.438 4.094 1 27.22 599 ALA B CA 1
ATOM 9371 C C . ALA B 1 599 ? 3.486 -46.75 3.129 1 27.22 599 ALA B C 1
ATOM 9373 O O . ALA B 1 599 ? 2.266 -46.906 3.219 1 27.22 599 ALA B O 1
ATOM 9374 N N . PHE B 1 600 ? 3.736 -45.5 2.803 1 29.58 600 PHE B N 1
ATOM 9375 C CA . PHE B 1 600 ? 2.914 -45.094 1.668 1 29.58 600 PHE B CA 1
ATOM 9376 C C . PHE B 1 600 ? 2.621 -46.281 0.761 1 29.58 600 PHE B C 1
ATOM 9378 O O . PHE B 1 600 ? 3.514 -47.094 0.474 1 29.58 600 PHE B O 1
ATOM 9385 N N . GLY B 1 601 ? 1.563 -47.062 0.893 1 27.47 601 GLY B N 1
ATOM 9386 C CA . GLY B 1 601 ? 1.201 -48.188 0.038 1 27.47 601 GLY B CA 1
ATOM 9387 C C . GLY B 1 601 ? 1.803 -48.094 -1.352 1 27.47 601 GLY B C 1
ATOM 9388 O O . GLY B 1 601 ? 2.182 -47 -1.799 1 27.47 601 GLY B O 1
ATOM 9389 N N . ALA B 1 602 ? 2.297 -49.188 -2.049 1 30.92 602 ALA B N 1
ATOM 9390 C CA . ALA B 1 602 ? 2.842 -49.344 -3.393 1 30.92 602 ALA B CA 1
ATOM 9391 C C . ALA B 1 602 ? 2.346 -48.25 -4.324 1 30.92 602 ALA B C 1
ATOM 9393 O O . ALA B 1 602 ? 3.096 -47.75 -5.176 1 30.92 602 ALA B O 1
ATOM 9394 N N . GLY B 1 603 ? 1.057 -48.188 -4.582 1 30.56 603 GLY B N 1
ATOM 9395 C CA . GLY B 1 603 ? 0.393 -47.375 -5.586 1 30.56 603 GLY B CA 1
ATOM 9396 C C . GLY B 1 603 ? 0.443 -45.875 -5.273 1 30.56 603 GLY B C 1
ATOM 9397 O O . GLY B 1 603 ? -0.273 -45.094 -5.891 1 30.56 603 GLY B O 1
ATOM 9398 N N . CYS B 1 604 ? 0.608 -45.562 -4.062 1 32 604 CYS B N 1
ATOM 9399 C CA . CYS B 1 604 ? 0.526 -44.125 -3.816 1 32 604 CYS B CA 1
ATOM 9400 C C . CYS B 1 604 ? 1.715 -43.406 -4.434 1 32 604 CYS B C 1
ATOM 9402 O O . CYS B 1 604 ? 2.861 -43.812 -4.258 1 32 604 CYS B O 1
ATOM 9404 N N . ALA B 1 605 ? 1.521 -42.656 -5.5 1 37.97 605 ALA B N 1
ATOM 9405 C CA . ALA B 1 605 ? 2.418 -41.688 -6.164 1 37.97 605 ALA B CA 1
ATOM 9406 C C . ALA B 1 605 ? 3.297 -40.969 -5.148 1 37.97 605 ALA B C 1
ATOM 9408 O O . ALA B 1 605 ? 2.879 -40.75 -4.016 1 37.97 605 ALA B O 1
ATOM 9409 N N . MET B 1 606 ? 4.559 -41.219 -5.152 1 42.69 606 MET B N 1
ATOM 9410 C CA . MET B 1 606 ? 5.574 -40.438 -4.441 1 42.69 606 MET B CA 1
ATOM 9411 C C . MET B 1 606 ? 5.062 -39.062 -4.113 1 42.69 606 MET B C 1
ATOM 9413 O O . MET B 1 606 ? 4.469 -38.375 -4.965 1 42.69 606 MET B O 1
ATOM 9417 N N . PRO B 1 607 ? 4.895 -38.875 -2.781 1 44.59 607 PRO B N 1
ATOM 9418 C CA . PRO B 1 607 ? 4.445 -37.531 -2.453 1 44.59 607 PRO B CA 1
ATOM 9419 C C . PRO B 1 607 ? 5.27 -36.469 -3.158 1 44.59 607 PRO B C 1
ATOM 9421 O O . PRO B 1 607 ? 6.477 -36.625 -3.34 1 44.59 607 PRO B O 1
ATOM 9424 N N . THR B 1 608 ? 4.812 -35.969 -4.234 1 50.47 608 THR B N 1
ATOM 9425 C CA . THR B 1 608 ? 5.418 -34.812 -4.863 1 50.47 608 THR B CA 1
ATOM 9426 C C . THR B 1 608 ? 5.531 -33.656 -3.867 1 50.47 608 THR B C 1
ATOM 9428 O O . THR B 1 608 ? 4.707 -33.531 -2.961 1 50.47 608 THR B O 1
ATOM 9431 N N . PHE B 1 609 ? 6.691 -33.312 -3.705 1 52.34 609 PHE B N 1
ATOM 9432 C CA . PHE B 1 609 ? 6.977 -32.094 -2.969 1 52.34 609 PHE B CA 1
ATOM 9433 C C . PHE B 1 609 ? 5.887 -31.047 -3.203 1 52.34 609 PHE B C 1
ATOM 9435 O O . PHE B 1 609 ? 5.52 -30.781 -4.348 1 52.34 609 PHE B O 1
ATOM 9442 N N . GLY B 1 610 ? 5.309 -30.578 -2.219 1 55.91 610 GLY B N 1
ATOM 9443 C CA . GLY B 1 610 ? 4.195 -29.656 -2.352 1 55.91 610 GLY B CA 1
ATOM 9444 C C . GLY B 1 610 ? 2.881 -30.344 -2.67 1 55.91 610 GLY B C 1
ATOM 9445 O O . GLY B 1 610 ? 1.934 -29.703 -3.131 1 55.91 610 GLY B O 1
ATOM 9446 N N . ALA B 1 611 ? 2.945 -31.672 -2.617 1 60.31 611 ALA B N 1
ATOM 9447 C CA . ALA B 1 611 ? 1.787 -32.5 -2.963 1 60.31 611 ALA B CA 1
ATOM 9448 C C . ALA B 1 611 ? 0.558 -32.094 -2.162 1 60.31 611 ALA B C 1
ATOM 9450 O O . ALA B 1 611 ? -0.576 -32.281 -2.605 1 60.31 611 ALA B O 1
ATOM 9451 N N . ALA B 1 612 ? 1.044 -31.359 -1.142 1 70.81 612 ALA B N 1
ATOM 9452 C CA . ALA B 1 612 ? -0.087 -30.984 -0.292 1 70.81 612 ALA B CA 1
ATOM 9453 C C . ALA B 1 612 ? -0.939 -29.906 -0.95 1 70.81 612 ALA B C 1
ATOM 9455 O O . ALA B 1 612 ? -2.111 -29.734 -0.604 1 70.81 612 ALA B O 1
ATOM 9456 N N . PHE B 1 613 ? -0.406 -29.391 -2.033 1 87.94 613 PHE B N 1
ATOM 9457 C CA . PHE B 1 613 ? -1.132 -28.266 -2.619 1 87.94 613 PHE B CA 1
ATOM 9458 C C . PHE B 1 613 ? -1.744 -28.656 -3.959 1 87.94 613 PHE B C 1
ATOM 9460 O O . PHE B 1 613 ? -2.428 -27.844 -4.594 1 87.94 613 PHE B O 1
ATOM 9467 N N . ALA B 1 614 ? -1.522 -29.938 -4.406 1 89.19 614 ALA B N 1
ATOM 9468 C CA . ALA B 1 614 ? -2.012 -30.344 -5.719 1 89.19 614 ALA B CA 1
ATOM 9469 C C . ALA B 1 614 ? -3.535 -30.438 -5.73 1 89.19 614 ALA B C 1
ATOM 9471 O O . ALA B 1 614 ? -4.125 -31.078 -4.852 1 89.19 614 ALA B O 1
ATOM 9472 N N . THR B 1 615 ? -4.133 -29.859 -6.66 1 92.12 615 THR B N 1
ATOM 9473 C CA . THR B 1 615 ? -5.582 -29.938 -6.828 1 92.12 615 THR B CA 1
ATOM 9474 C C . THR B 1 615 ? -5.977 -31.188 -7.594 1 92.12 615 THR B C 1
ATOM 9476 O O . THR B 1 615 ? -5.137 -31.812 -8.25 1 92.12 615 THR B O 1
ATOM 9479 N N . PRO B 1 616 ? -7.203 -31.562 -7.504 1 89.94 616 PRO B N 1
ATOM 9480 C CA . PRO B 1 616 ? -7.648 -32.719 -8.281 1 89.94 616 PRO B CA 1
ATOM 9481 C C . PRO B 1 616 ? -7.391 -32.562 -9.773 1 89.94 616 PRO B C 1
ATOM 9483 O O . PRO B 1 616 ? -6.992 -33.531 -10.438 1 89.94 616 PRO B O 1
ATOM 9486 N N . ALA B 1 617 ? -7.582 -31.375 -10.289 1 92.19 617 ALA B N 1
ATOM 9487 C CA . ALA B 1 617 ? -7.332 -31.141 -11.711 1 92.19 617 ALA B CA 1
ATOM 9488 C C . ALA B 1 617 ? -5.867 -31.375 -12.055 1 92.19 617 ALA B C 1
ATOM 9490 O O . ALA B 1 617 ? -5.555 -31.953 -13.102 1 92.19 617 ALA B O 1
ATOM 9491 N N . MET B 1 618 ? -5.004 -30.984 -11.25 1 92.19 618 MET B N 1
ATOM 9492 C CA . MET B 1 618 ? -3.572 -31.188 -11.461 1 92.19 618 MET B CA 1
ATOM 9493 C C . MET B 1 618 ? -3.219 -32.656 -11.398 1 92.19 618 MET B C 1
ATOM 9495 O O . MET B 1 618 ? -2.484 -33.156 -12.25 1 92.19 618 MET B O 1
ATOM 9499 N N . VAL B 1 619 ? -3.76 -33.312 -10.391 1 90.06 619 VAL B N 1
ATOM 9500 C CA . VAL B 1 619 ? -3.492 -34.75 -10.203 1 90.06 619 VAL B CA 1
ATOM 9501 C C . VAL B 1 619 ? -4.004 -35.531 -11.406 1 90.06 619 VAL B C 1
ATOM 9503 O O . VAL B 1 619 ? -3.314 -36.406 -11.914 1 90.06 619 VAL B O 1
ATOM 9506 N N . ASP B 1 620 ? -5.156 -35.188 -11.828 1 90.94 620 ASP B N 1
ATOM 9507 C CA . ASP B 1 620 ? -5.746 -35.875 -12.977 1 90.94 620 ASP B CA 1
ATOM 9508 C C . ASP B 1 620 ? -4.891 -35.688 -14.227 1 90.94 620 ASP B C 1
ATOM 9510 O O . ASP B 1 620 ? -4.688 -36.625 -15 1 90.94 620 ASP B O 1
ATOM 9514 N N . MET B 1 621 ? -4.434 -34.531 -14.43 1 92.94 621 MET B N 1
ATOM 9515 C CA . MET B 1 621 ? -3.625 -34.219 -15.609 1 92.94 621 MET B CA 1
ATOM 9516 C C . MET B 1 621 ? -2.299 -34.969 -15.562 1 92.94 621 MET B C 1
ATOM 9518 O O . MET B 1 621 ? -1.834 -35.5 -16.578 1 92.94 621 MET B O 1
ATOM 9522 N N . VAL B 1 622 ? -1.674 -35 -14.414 1 90.81 622 VAL B N 1
ATOM 9523 C CA . VAL B 1 622 ? -0.44 -35.781 -14.25 1 90.81 622 VAL B CA 1
ATOM 9524 C C . VAL B 1 622 ? -0.708 -37.25 -14.5 1 90.81 622 VAL B C 1
ATOM 9526 O O . VAL B 1 622 ? 0.103 -37.938 -15.125 1 90.81 622 VAL B O 1
ATOM 9529 N N . GLY B 1 623 ? -1.812 -37.719 -13.984 1 89.31 623 GLY B N 1
ATOM 9530 C CA . GLY B 1 623 ? -2.203 -39.094 -14.266 1 89.31 623 GLY B CA 1
ATOM 9531 C C . GLY B 1 623 ? -2.324 -39.375 -15.742 1 89.31 623 GLY B C 1
ATOM 9532 O O . GLY B 1 623 ? -1.868 -40.438 -16.219 1 89.31 623 GLY B O 1
ATOM 9533 N N . SER B 1 624 ? -2.947 -38.5 -16.422 1 92.31 624 SER B N 1
ATOM 9534 C CA . SER B 1 624 ? -3.08 -38.625 -17.859 1 92.31 624 SER B CA 1
ATOM 9535 C C . SER B 1 624 ? -1.715 -38.688 -18.547 1 92.31 624 SER B C 1
ATOM 9537 O O . SER B 1 624 ? -1.497 -39.469 -19.469 1 92.31 624 SER B O 1
ATOM 9539 N N . SER B 1 625 ? -0.857 -37.781 -18.141 1 92.19 625 SER B N 1
ATOM 9540 C CA . SER B 1 625 ? 0.498 -37.75 -18.672 1 92.19 625 SER B CA 1
ATOM 9541 C C . SER B 1 625 ? 1.216 -39.094 -18.438 1 92.19 625 SER B C 1
ATOM 9543 O O . SER B 1 625 ? 1.833 -39.625 -19.359 1 92.19 625 SER B O 1
ATOM 9545 N N . ARG B 1 626 ? 1.144 -39.625 -17.312 1 89.06 626 ARG B N 1
ATOM 9546 C CA . ARG B 1 626 ? 1.808 -40.875 -16.953 1 89.06 626 ARG B CA 1
ATOM 9547 C C . ARG B 1 626 ? 1.286 -42.031 -17.797 1 89.06 626 ARG B C 1
ATOM 9549 O O . ARG B 1 626 ? 2.061 -42.875 -18.234 1 89.06 626 ARG B O 1
ATOM 9556 N N . LYS B 1 627 ? 0.033 -42.062 -17.984 1 89.75 627 LYS B N 1
ATOM 9557 C CA . LYS B 1 627 ? -0.567 -43.094 -18.797 1 89.75 627 LYS B CA 1
ATOM 9558 C C . LYS B 1 627 ? -0.023 -43.062 -20.234 1 89.75 627 LYS B C 1
ATOM 9560 O O . LYS B 1 627 ? 0.327 -44.094 -20.797 1 89.75 627 LYS B O 1
ATOM 9565 N N . ILE B 1 628 ? 0.053 -41.906 -20.734 1 89.88 628 ILE B N 1
ATOM 9566 C CA . ILE B 1 628 ? 0.528 -41.75 -22.094 1 89.88 628 ILE B CA 1
ATOM 9567 C C . ILE B 1 628 ? 1.998 -42.156 -22.188 1 89.88 628 ILE B C 1
ATOM 9569 O O . ILE B 1 628 ? 2.416 -42.812 -23.156 1 89.88 628 ILE B O 1
ATOM 9573 N N . ARG B 1 629 ? 2.795 -41.781 -21.25 1 86.44 629 ARG B N 1
ATOM 9574 C CA . ARG B 1 629 ? 4.211 -42.125 -21.234 1 86.44 629 ARG B CA 1
ATOM 9575 C C . ARG B 1 629 ? 4.398 -43.656 -21.125 1 86.44 629 ARG B C 1
ATOM 9577 O O . ARG B 1 629 ? 5.246 -44.219 -21.812 1 86.44 629 ARG B O 1
ATOM 9584 N N . GLU B 1 630 ? 3.613 -44.281 -20.328 1 83.94 630 GLU B N 1
ATOM 9585 C CA . GLU B 1 630 ? 3.693 -45.75 -20.156 1 83.94 630 GLU B CA 1
ATOM 9586 C C . GLU B 1 630 ? 3.301 -46.469 -21.438 1 83.94 630 GLU B C 1
ATOM 9588 O O . GLU B 1 630 ? 3.916 -47.469 -21.812 1 83.94 630 GLU B O 1
ATOM 9593 N N . GLU B 1 631 ? 2.342 -45.938 -22.031 1 85.5 631 GLU B N 1
ATOM 9594 C CA . GLU B 1 631 ? 1.919 -46.531 -23.297 1 85.5 631 GLU B CA 1
ATOM 9595 C C . GLU B 1 631 ? 3.008 -46.375 -24.359 1 85.5 631 GLU B C 1
ATOM 9597 O O . GLU B 1 631 ? 3.23 -47.281 -25.156 1 85.5 631 GLU B O 1
ATOM 9602 N N . ARG B 1 632 ? 3.664 -45.281 -24.391 1 82.69 632 ARG B N 1
ATOM 9603 C CA . ARG B 1 632 ? 4.754 -45.062 -25.328 1 82.69 632 ARG B CA 1
ATOM 9604 C C . ARG B 1 632 ? 5.922 -46 -25.062 1 82.69 632 ARG B C 1
ATOM 9606 O O . ARG B 1 632 ? 6.551 -46.5 -25.984 1 82.69 632 ARG B O 1
ATOM 9613 N N . GLU B 1 633 ? 6.172 -46.188 -23.781 1 78.94 633 GLU B N 1
ATOM 9614 C CA . GLU B 1 633 ? 7.258 -47.094 -23.406 1 78.94 633 GLU B CA 1
ATOM 9615 C C . GLU B 1 633 ? 6.934 -48.531 -23.781 1 78.94 633 GLU B C 1
ATOM 9617 O O . GLU B 1 633 ? 7.812 -49.281 -24.203 1 78.94 633 GLU B O 1
ATOM 9622 N N . GLN B 1 634 ? 5.734 -48.906 -23.688 1 78.5 634 GLN B N 1
ATOM 9623 C CA . GLN B 1 634 ? 5.305 -50.25 -24.047 1 78.5 634 GLN B CA 1
ATOM 9624 C C . GLN B 1 634 ? 5.379 -50.469 -25.562 1 78.5 634 GLN B C 1
ATOM 9626 O O . GLN B 1 634 ? 5.777 -51.531 -26.031 1 78.5 634 GLN B O 1
ATOM 9631 N N . GLN B 1 635 ? 5.059 -49.438 -26.234 1 74.25 635 GLN B N 1
ATOM 9632 C CA . GLN B 1 635 ? 5.113 -49.531 -27.688 1 74.25 635 GLN B CA 1
ATOM 9633 C C . GLN B 1 635 ? 6.555 -49.625 -28.172 1 74.25 635 GLN B C 1
ATOM 9635 O O . GLN B 1 635 ? 6.848 -50.344 -29.141 1 74.25 635 GLN B O 1
ATOM 9640 N N . GLN B 1 636 ? 7.414 -48.906 -27.562 1 68.69 636 GLN B N 1
ATOM 9641 C CA . GLN B 1 636 ? 8.828 -48.969 -27.953 1 68.69 636 GLN B CA 1
ATOM 9642 C C . GLN B 1 636 ? 9.445 -50.312 -27.594 1 68.69 636 GLN B C 1
ATOM 9644 O O . GLN B 1 636 ? 10.312 -50.812 -28.312 1 68.69 636 GLN B O 1
ATOM 9649 N N . GLN B 1 637 ? 9.008 -50.906 -26.531 1 64.75 637 GLN B N 1
ATOM 9650 C CA . GLN B 1 637 ? 9.5 -52.219 -26.172 1 64.75 637 GLN B CA 1
ATOM 9651 C C . GLN B 1 637 ? 8.984 -53.312 -27.125 1 64.75 637 GLN B C 1
ATOM 9653 O O . GLN B 1 637 ? 9.688 -54.281 -27.422 1 64.75 637 GLN B O 1
ATOM 9658 N N . GLN B 1 638 ? 7.812 -53.188 -27.531 1 60.59 638 GLN B N 1
ATOM 9659 C CA . GLN B 1 638 ? 7.254 -54.156 -28.453 1 60.59 638 GLN B CA 1
ATOM 9660 C C . GLN B 1 638 ? 7.93 -54.062 -29.828 1 60.59 638 GLN B C 1
ATOM 9662 O O . GLN B 1 638 ? 8.102 -55.062 -30.516 1 60.59 638 GLN B O 1
ATOM 9667 N N . HIS B 1 639 ? 8.25 -52.812 -30.109 1 58.59 639 HIS B N 1
ATOM 9668 C CA . HIS B 1 639 ? 8.906 -52.688 -31.406 1 58.59 639 HIS B CA 1
ATOM 9669 C C . HIS B 1 639 ? 10.367 -53.094 -31.328 1 58.59 639 HIS B C 1
ATOM 9671 O O . HIS B 1 639 ? 10.992 -53.375 -32.344 1 58.59 639 HIS B O 1
ATOM 9677 N N . SER B 1 640 ? 10.977 -53.031 -30.234 1 51.25 640 SER B N 1
ATOM 9678 C CA . SER B 1 640 ? 12.367 -53.469 -30.125 1 51.25 640 SER B CA 1
ATOM 9679 C C . SER B 1 640 ? 12.469 -54.969 -29.969 1 51.25 640 SER B C 1
ATOM 9681 O O . SER B 1 640 ? 13.57 -55.531 -29.844 1 51.25 640 SER B O 1
ATOM 9683 N N . SER B 1 641 ? 11.461 -55.75 -29.781 1 45.38 641 SER B N 1
ATOM 9684 C CA . SER B 1 641 ? 11.641 -57.188 -29.766 1 45.38 641 SER B CA 1
ATOM 9685 C C . SER B 1 641 ? 11.992 -57.719 -31.156 1 45.38 641 SER B C 1
ATOM 9687 O O . SER B 1 641 ? 11.266 -57.469 -32.125 1 45.38 641 SER B O 1
ATOM 9689 N N . PRO B 1 642 ? 13.227 -58 -31.406 1 43.44 642 PRO B N 1
ATOM 9690 C CA . PRO B 1 642 ? 13.672 -58.594 -32.688 1 43.44 642 PRO B CA 1
ATOM 9691 C C . PRO B 1 642 ? 12.742 -59.688 -33.188 1 43.44 642 PRO B C 1
ATOM 9693 O O . PRO B 1 642 ? 12.125 -60.406 -32.406 1 43.44 642 PRO B O 1
ATOM 9696 N N . PRO B 1 643 ? 12.141 -59.531 -34.312 1 39.44 643 PRO B N 1
ATOM 9697 C CA . PRO B 1 643 ? 11.352 -60.656 -34.875 1 39.44 643 PRO B CA 1
ATOM 9698 C C . PRO B 1 643 ? 12.078 -61.969 -34.75 1 39.44 643 PRO B C 1
ATOM 9700 O O . PRO B 1 643 ? 13.289 -62.062 -34.969 1 39.44 643 PRO B O 1
ATOM 9703 N N . THR B 1 644 ? 11.812 -62.75 -33.812 1 37.94 644 THR B N 1
ATOM 9704 C CA . THR B 1 644 ? 12.344 -64.125 -33.75 1 37.94 644 THR B CA 1
ATOM 9705 C C . THR B 1 644 ? 12.258 -64.75 -35.125 1 37.94 644 THR B C 1
ATOM 9707 O O . THR B 1 644 ? 11.172 -64.938 -35.688 1 37.94 644 THR B O 1
ATOM 9710 N N . MET B 1 645 ? 13.289 -64.625 -36 1 35.22 645 MET B N 1
ATOM 9711 C CA . MET B 1 645 ? 13.461 -65.312 -37.281 1 35.22 645 MET B CA 1
ATOM 9712 C C . MET B 1 645 ? 13.164 -66.812 -37.156 1 35.22 645 MET B C 1
ATOM 9714 O O . MET B 1 645 ? 13.711 -67.5 -36.281 1 35.22 645 MET B O 1
ATOM 9718 N N . PRO B 1 646 ? 11.961 -67.25 -37.531 1 33.34 646 PRO B N 1
ATOM 9719 C CA . PRO B 1 646 ? 11.664 -68.688 -37.531 1 33.34 646 PRO B CA 1
ATOM 9720 C C . PRO B 1 646 ? 12.719 -69.5 -38.281 1 33.34 646 PRO B C 1
ATOM 9722 O O . PRO B 1 646 ? 13.305 -69.062 -39.25 1 33.34 646 PRO B O 1
ATOM 9725 N N . SER B 1 647 ? 13.625 -70.188 -37.594 1 29.97 647 SER B N 1
ATOM 9726 C CA . SER B 1 647 ? 14.641 -71.062 -38.094 1 29.97 647 SER B CA 1
ATOM 9727 C C . SER B 1 647 ? 14.031 -72.062 -39.062 1 29.97 647 SER B C 1
ATOM 9729 O O . SER B 1 647 ? 13.305 -73 -38.656 1 29.97 647 SER B O 1
ATOM 9731 N N . ASN B 1 648 ? 13.438 -71.625 -40.219 1 26.91 648 ASN B N 1
ATOM 9732 C CA . ASN B 1 648 ? 12.945 -72.562 -41.219 1 26.91 648 ASN B CA 1
ATOM 9733 C C . ASN B 1 648 ? 14.055 -73.5 -41.719 1 26.91 648 ASN B C 1
ATOM 9735 O O . ASN B 1 648 ? 14.891 -73.062 -42.531 1 26.91 648 ASN B O 1
ATOM 9739 N N . GLY B 1 649 ? 14.812 -74.25 -40.938 1 25.27 649 GLY B N 1
ATOM 9740 C CA . GLY B 1 649 ? 15.844 -75.188 -41.281 1 25.27 649 GLY B CA 1
ATOM 9741 C C . GLY B 1 649 ? 15.383 -76.188 -42.344 1 25.27 649 GLY B C 1
ATOM 9742 O O . GLY B 1 649 ? 16.141 -77.062 -42.719 1 25.27 649 GLY B O 1
ATOM 9743 N N . SER B 1 650 ? 14.125 -76.5 -42.531 1 26.92 650 SER B N 1
ATOM 9744 C CA . SER B 1 650 ? 13.898 -77.812 -43.062 1 26.92 650 SER B CA 1
ATOM 9745 C C . SER B 1 650 ? 14.258 -77.938 -44.531 1 26.92 650 SER B C 1
ATOM 9747 O O . SER B 1 650 ? 13.914 -78.875 -45.188 1 26.92 650 SER B O 1
ATOM 9749 N N . ILE B 1 651 ? 14.758 -76.875 -45.188 1 21.78 651 ILE B N 1
ATOM 9750 C CA . ILE B 1 651 ? 14.445 -76.938 -46.625 1 21.78 651 ILE B CA 1
ATOM 9751 C C . ILE B 1 651 ? 15.07 -78.188 -47.219 1 21.78 651 ILE B C 1
ATOM 9753 O O . ILE B 1 651 ? 14.383 -79 -47.844 1 21.78 651 ILE B O 1
ATOM 9757 N N . PHE B 1 652 ? 16.031 -78 -48.188 1 23.11 652 PHE B N 1
ATOM 9758 C CA . PHE B 1 652 ? 16.172 -78.5 -49.562 1 23.11 652 PHE B CA 1
ATOM 9759 C C . PHE B 1 652 ? 16.984 -79.812 -49.594 1 23.11 652 PHE B C 1
ATOM 9761 O O . PHE B 1 652 ? 18.203 -79.75 -49.406 1 23.11 652 PHE B O 1
ATOM 9768 N N . ALA B 1 653 ? 16.672 -80.812 -48.781 1 23.14 653 ALA B N 1
ATOM 9769 C CA . ALA B 1 653 ? 17.391 -82.062 -49.031 1 23.14 653 ALA B CA 1
ATOM 9770 C C . ALA B 1 653 ? 17.297 -82.5 -50.469 1 23.14 653 ALA B C 1
ATOM 9772 O O . ALA B 1 653 ? 16.203 -82.75 -51 1 23.14 653 ALA B O 1
ATOM 9773 N N . ALA B 1 654 ? 18.203 -81.938 -51.406 1 22.16 654 ALA B N 1
ATOM 9774 C CA . ALA B 1 654 ? 18.438 -82.25 -52.812 1 22.16 654 ALA B CA 1
ATOM 9775 C C . ALA B 1 654 ? 18.531 -83.75 -53.031 1 22.16 654 ALA B C 1
ATOM 9777 O O . ALA B 1 654 ? 19.312 -84.438 -52.375 1 22.16 654 ALA B O 1
ATOM 9778 N N . ASN B 1 655 ? 17.344 -84.375 -53.438 1 20.98 655 ASN B N 1
ATOM 9779 C CA . ASN B 1 655 ? 17.188 -85.75 -53.969 1 20.98 655 ASN B CA 1
ATOM 9780 C C . ASN B 1 655 ? 18.156 -86 -55.125 1 20.98 655 ASN B C 1
ATOM 9782 O O . ASN B 1 655 ? 18.109 -85.312 -56.125 1 20.98 655 ASN B O 1
ATOM 9786 N N . ASN B 1 656 ? 19.406 -86.312 -54.969 1 20.31 656 ASN B N 1
ATOM 9787 C CA . ASN B 1 656 ? 20.391 -86.812 -55.938 1 20.31 656 ASN B CA 1
ATOM 9788 C C . ASN B 1 656 ? 19.891 -88.062 -56.688 1 20.31 656 ASN B C 1
ATOM 9790 O O . ASN B 1 656 ? 19.906 -89.125 -56.094 1 20.31 656 ASN B O 1
ATOM 9794 N N . GLY B 1 657 ? 18.641 -88.062 -57.25 1 20.52 657 GLY B N 1
ATOM 9795 C CA . GLY B 1 657 ? 18.328 -89.25 -58.062 1 20.52 657 GLY B CA 1
ATOM 9796 C C . GLY B 1 657 ? 19.312 -89.5 -59.156 1 20.52 657 GLY B C 1
ATOM 9797 O O . GLY B 1 657 ? 19.766 -88.562 -59.844 1 20.52 657 GLY B O 1
ATOM 9798 N N . ASN B 1 658 ? 20.094 -90.5 -59.156 1 19.69 658 ASN B N 1
ATOM 9799 C CA . ASN B 1 658 ? 21 -91.25 -60.031 1 19.69 658 ASN B CA 1
ATOM 9800 C C . ASN B 1 658 ? 20.281 -91.75 -61.281 1 19.69 658 ASN B C 1
ATOM 9802 O O . ASN B 1 658 ? 19.312 -92.5 -61.188 1 19.69 658 ASN B O 1
ATOM 9806 N N . SER B 1 659 ? 20.062 -90.938 -62.438 1 20.27 659 SER B N 1
ATOM 9807 C CA . SER B 1 659 ? 19.734 -91.25 -63.812 1 20.27 659 SER B CA 1
ATOM 9808 C C . SER B 1 659 ? 20.625 -92.375 -64.375 1 20.27 659 SER B C 1
ATOM 9810 O O . SER B 1 659 ? 21.844 -92.312 -64.25 1 20.27 659 SER B O 1
ATOM 9812 N N . SER B 1 660 ? 20.016 -93.562 -64.438 1 21.3 660 SER B N 1
ATOM 9813 C CA . SER B 1 660 ? 20.312 -94.75 -65.312 1 21.3 660 SER B CA 1
ATOM 9814 C C . SER B 1 660 ? 20.312 -94.375 -66.75 1 21.3 660 SER B C 1
ATOM 9816 O O . SER B 1 660 ? 19.531 -93.5 -67.188 1 21.3 660 SER B O 1
ATOM 9818 N N . ASN B 1 661 ? 21.219 -94.938 -67.812 1 18.64 661 ASN B N 1
ATOM 9819 C CA . ASN B 1 661 ? 21.812 -95.125 -69.125 1 18.64 661 ASN B CA 1
ATOM 9820 C C . ASN B 1 661 ? 20.844 -95.812 -70.125 1 18.64 661 ASN B C 1
ATOM 9822 O O . ASN B 1 661 ? 21.094 -95.875 -71.312 1 18.64 661 ASN B O 1
ATOM 9826 N N . PRO B 1 662 ? 20.016 -96.562 -70.75 1 26.22 662 PRO B N 1
ATOM 9827 C CA . PRO B 1 662 ? 20.531 -96.875 -72.125 1 26.22 662 PRO B CA 1
ATOM 9828 C C . PRO B 1 662 ? 20.562 -95.688 -73.062 1 26.22 662 PRO B C 1
ATOM 9830 O O . PRO B 1 662 ? 19.969 -94.625 -72.75 1 26.22 662 PRO B O 1
ATOM 9833 N N . ASN B 1 663 ? 21.469 -95.5 -74.312 1 21.34 663 ASN B N 1
ATOM 9834 C CA . ASN B 1 663 ? 21.641 -94.75 -75.562 1 21.34 663 ASN B CA 1
ATOM 9835 C C . ASN B 1 663 ? 20.312 -94.5 -76.25 1 21.34 663 ASN B C 1
ATOM 9837 O O . ASN B 1 663 ? 20 -93.375 -76.625 1 21.34 663 ASN B O 1
ATOM 9841 N N . SER B 1 664 ? 19.781 -95.562 -76.875 1 20.05 664 SER B N 1
ATOM 9842 C CA . SER B 1 664 ? 18.953 -95.375 -78.125 1 20.05 664 SER B CA 1
ATOM 9843 C C . SER B 1 664 ? 17.562 -94.875 -77.75 1 20.05 664 SER B C 1
ATOM 9845 O O . SER B 1 664 ? 16.969 -95.312 -76.75 1 20.05 664 SER B O 1
#

pLDDT: mean 72.01, std 29.75, range [13.54, 98.5]

Secondary structure (DSSP, 8-state):
--S-S-TTTT----SS--TT-HHHHHHHH---------------------------------------------------------------------------------------PPPP-------------S---PPPEEEEEES-SB--TT--EEEEEEEEEEEPPPP-TTSPPPPEEEEEEEE-SGGGTTHHHHHHHHHHHHHHHHS-TT-EEEEEEESSSEEE-S-SEE-SHHHHHHHHHHHHT----S---HHHHHHHHHHHHHT-SS--SEEEEEEEESS---SSTTGGGSS-S---GGGGS-GGG-TT-TTSPPPPPEEEEEESTTS-HHHHHHHHHHHT--EEEESSGGGHHHHHHHHHHHHTTEEEEEEEEEEE-SSTT-EEEEEE-TTS-EEEEGGGTEEEEEEEEEETT-EEEEEEEEEEPP--TTS-SEEEEEEEEEEEEETTT--EEEEEPPPEEEE--SS---HHHHSPPHHHHHHHHHHHHHHHHHHHHHHHHTT-HHHHHHHHHHHHHHHHTSTTTT-HHHHHHHHHHHHHHHHHSSHHHIIIIIHHHHHHHHHHHHHTS---B-----------SS-------TTS----TTGGG--HHHHHHHHHHHHHHHHHHHHHHHHSS-----------------------/--TTS-TTT-----SS--TTSHHHHHHTT---------------------------------------------------------------------------------------PPPP-------------S---PPPEEEEEES-SB--TT--EEEEEEEEEEEPPPP-TTSPPPPEEEEEEEE-SGGGTTHHHHHHHHHHHHHHHHS-TT-EEEEEEESSSEEE-S-SEE-SHHHHHHHHHHHHT----S---HHHHHHHHHHHHHT-SS--SEEEEEEEESS---SSSSGGGSS-S---GGGGS-GGG-TT-TTSPPPPPEEEEEESTTS-HHHHHHHHHHHT--EEEE-SGGGHHHHHHHHHHHHTTEEEEEEEEEEE-SSTT-EEEEEE-TTS-EEEEGGGTEEEEEEEEEETT-EEEEEEEEEEPP--TTS-SEEEEEEEEEEEEETTT--EEEEEPPPEEEE--SS---HHHHSPPHHHHHHHHHHHHHHHHHHHHHHHHTT-HHHHHHHHHHHHHHHHTSTTTT-HHHHHHHHHHHHHHHHHSSHHHIIIIIHHHHHHHHHHHHHTS---B-----------SS-------TTS----TTGGG--HHHHHHHHHHHHHHHHHHHHHHHHSS-----------------------

InterPro domains:
  IPR002035 von Willebrand factor, type A [PF13519] (182-288)
  IPR002035 von Willebrand factor, type A [PS50234] (181-368)
  IPR002035 von Willebrand factor, type A [SM00327] (179-364)
  IPR032838 VWA-Hint protein, Vwaint domain [PF14624] (535-581)
  IPR036465 von Willebrand factor A-like domain superfamily [G3DSA:3.40.50.410] (181-369)
  IPR036465 von Willebrand factor A-like domain superfamily [SSF53300] (176-368)
  IPR051266 Calcium-activated chloride channel regulator [PTHR10579] (21-630)

Sequence (1328 aa):
MDTSRCAVCFHPLLGAAAADCRVCSTAAKTPSPFGSSSAPGFTPFGFSGIPSAPATSSPFGFGCPPTPCPLLFGHAPSDDPNPFLTPRPASFGEPASPFALPPMPANTNSYGVFDDDEPVEDPPAAKQLEAPSSTTNAPLVLKTHCELPAVARGGARDSFAVLVHAKAPAADHTAPRPSLDLVTVLDVSGSMAGGKLALLKEAMGFVIDKLGPADRLSVVSFSHQARRVTRLTRMSDAGKASTKLSVESLSAGGGTDILKGLDMAAKVLDGRRYKNTVASVILLSDGQDTCNRQSYYNYGANNSYDYLVPRSLAAGTNDGNRPTPVHTFGFGTDHDAKEMHAVAEATGGTYSFIENQAVVQDAFAQCIGGLLSVAVQEAWIAVTCPHPDVRVRSIKSGRYESRVLAYGRAASVDVGELYADEERRFLLFVDVPRVAEDDEDVTRLIRVSCTYKESATGKSMQVDGEDAVVRRPAEVTSEEDQKPSMEVQVERFRVEAAEDIAAARAAAERGDYAEAARILDRRQEAARTSDLVGDARCAAVVYELAELSARVSTRREYEQTGRSSMLSGMSAHAQQRAAYVNLCGAMASPTFGATPAPAFGAGCAMPTFGAAFATPAMVDMVGSSRKIREEREQQQQQHSSPPTMPSNGSIFAANNGNSSNPNSMDTSRCAVCFHPLLGAAAADCRVCSTAAKTPSPFGSSSAPGFTPFGFSGIPSAPATSSPFGFGCPPTPCPLLFGHAPSDDPNPFLTPRPASFGEPASPFALPPMPANTNSYGVFDDDEPVEDPPAAKQLEAPSSTTNAPLVLKTHCELPAVARGGARDSFAVLVHAKAPAADHTAPRPSLDLVTVLDVSGSMAGGKLALLKEAMGFVIDKLGPADRLSVVSFSHQARRVTRLTRMSDAGKASTKLSVESLSAGGGTDILKGLDMAAKVLDGRRYKNTVASVILLSDGQDTCNRQSYYNYGANNSYDYLVPRSLAAGTNDGNRPTPVHTFGFGTDHDAKEMHAVAEATGGTYSFIENQAVVQDAFAQCIGGLLSVAVQEAWIAVTCPHPDVRVRSIKSGRYESRVLAYGRAASVDVGELYADEERRFLLFVDVPRVAEDDEDVTRLIRVSCTYKESATGKSMQVDGEDAVVRRPAEVTSEEDQKPSMEVQVERFRVEAAEDIAAARAAAERGDYAEAARILDRRQEAARTSDLVGDARCAAVVYELAELSARVSTRREYEQTGRSSMLSGMSAHAQQRAAYVNLCGAMASPTFGATPAPAFGAGCAMPTFGAAFATPAMVDMVGSSRKIREEREQQQQQHSSPPTMPSNGSIFAANNGNSSNPNS

Solvent-accessible surface area (backbone atoms only — not comparable to full-atom values): 74678 Å² total; per-residue (Å²): 141,78,90,40,30,36,81,89,87,69,36,58,48,67,94,71,70,58,72,79,46,67,65,62,31,58,64,62,61,66,67,73,70,81,74,76,81,71,82,86,81,85,86,84,83,87,84,89,84,88,93,86,88,94,82,89,84,90,83,88,85,82,88,80,87,86,86,84,82,79,76,83,76,83,80,82,80,77,83,80,76,87,71,86,71,82,79,81,80,84,77,83,77,78,79,78,79,74,81,68,69,76,76,70,82,76,70,80,71,70,85,59,80,41,59,72,41,54,80,59,71,65,65,76,65,78,63,74,59,68,66,74,85,72,85,65,71,60,66,61,45,48,44,52,40,44,35,38,53,42,47,28,24,80,43,62,41,75,65,42,46,33,30,41,40,38,34,38,30,67,76,56,89,85,49,72,64,47,34,37,36,37,34,37,32,39,54,26,15,43,88,30,48,66,67,56,44,52,46,48,44,52,28,47,46,52,54,53,68,71,45,48,56,65,18,27,44,19,41,29,35,17,9,71,54,51,44,76,74,41,60,43,34,41,32,33,75,67,37,36,54,54,49,49,52,52,52,68,64,62,68,56,39,64,45,32,28,59,44,50,26,45,45,51,48,49,44,48,62,70,26,40,80,56,77,56,84,37,59,39,33,41,37,38,36,47,53,50,57,63,62,64,53,64,70,48,68,72,50,71,88,71,87,62,68,64,80,53,48,47,71,79,34,31,53,83,58,85,76,76,63,79,36,46,25,30,32,23,35,33,40,37,58,68,23,42,49,68,59,38,40,42,48,4,60,47,14,68,31,40,20,23,34,32,60,56,66,87,45,49,37,37,44,53,24,34,54,47,22,37,66,64,32,46,38,38,30,63,27,23,38,41,36,36,29,77,37,70,70,27,30,45,75,49,70,52,47,65,69,36,56,62,47,76,30,65,87,14,34,24,32,38,37,49,64,35,67,33,30,25,52,30,55,50,74,31,44,32,23,26,32,42,55,58,48,61,90,87,48,71,59,53,46,52,50,38,39,39,33,36,37,28,26,36,42,63,78,62,47,65,44,76,40,76,32,52,63,29,58,28,36,33,41,82,64,80,78,54,67,72,41,65,43,64,32,64,71,36,50,52,51,51,49,50,54,51,48,48,51,34,52,52,51,18,49,55,32,37,77,72,66,37,17,61,57,16,20,45,46,30,46,50,54,44,50,53,45,67,75,36,92,51,58,81,40,66,68,52,50,54,52,41,51,50,37,53,54,49,26,64,22,29,50,38,69,67,40,19,68,49,49,20,54,41,50,51,52,20,50,45,36,12,60,32,64,45,34,53,24,48,32,70,72,72,76,67,82,66,78,73,79,67,83,69,79,70,68,80,68,74,56,90,83,55,71,71,77,35,48,43,46,87,38,53,26,69,53,17,51,53,31,25,50,52,39,51,53,52,53,52,51,50,53,50,51,50,52,62,65,62,50,70,75,78,74,76,82,78,74,75,71,84,80,73,80,82,73,79,86,71,92,76,92,122,130,79,86,43,33,34,82,88,87,68,37,59,48,68,93,74,61,55,73,80,46,70,65,58,30,61,63,58,66,64,69,74,70,82,75,76,80,73,81,84,79,86,85,83,90,81,87,90,84,87,89,78,83,76,81,84,81,87,83,83,81,80,82,82,89,85,86,70,82,61,81,70,81,61,85,86,84,89,89,90,84,87,80,83,79,75,79,79,80,82,80,78,77,77,78,78,77,72,84,68,70,77,75,71,82,77,68,80,72,71,86,62,81,41,58,71,41,53,80,59,70,65,65,76,67,79,63,75,59,67,68,73,84,71,85,66,71,61,66,61,44,48,44,51,42,45,35,39,54,40,46,28,23,81,42,62,41,74,66,42,44,33,31,41,39,39,32,37,31,68,77,56,88,85,49,73,64,47,34,38,34,38,34,39,31,38,53,26,16,44,88,30,48,67,68,55,43,53,45,48,44,51,29,48,47,51,54,53,66,71,45,46,55,66,17,28,44,19,41,29,37,17,9,71,56,52,43,74,73,41,60,42,34,41,31,33,74,66,38,37,54,54,50,48,52,52,52,66,66,62,66,55,38,64,45,34,28,60,45,49,26,46,44,50,49,49,45,49,63,70,24,40,80,55,78,56,85,38,58,40,32,40,37,40,38,46,54,51,57,63,63,66,55,64,72,48,69,72,51,71,87,70,86,62,67,63,81,52,47,47,71,81,34,32,54,82,57,85,76,77,61,79,36,47,25,30,32,22,36,34,39,38,60,67,24,41,49,66,59,39,39,43,47,4,60,46,14,69,33,38,20,21,34,32,60,56,68,86,45,48,37,39,45,51,24,33,53,48,22,36,66,62,32,45,38,38,30,62,27,23,37,42,36,37,28,76,38,70,71,26,30,46,74,48,70,53,46,65,68,37,57,61,47,76,31,64,87,15,36,24,32,37,38,49,63,35,67,33,30,25,53,30,54,49,74,31,45,31,23,26,32,42,56,60,49,62,91,87,46,73,59,54,47,53,49,38,39,39,34,37,38,29,27,35,42,66,78,62,46,64,44,76,42,76,31,52,63,28,57,28,35,32,42,83,64,81,77,54,67,74,41,67,43,64,34,65,71,37,50,51,50,51,49,50,54,51,49,48,51,36,51,52,50,18,49,54,31,38,75,71,66,36,19,62,60,16,22,46,46,30,47,51,53,44,51,54,44,68,76,37,92,51,57,81,40,66,68,50,50,53,51,40,51,50,36,53,54,48,25,65,22,30,50,37,70,68,41,20,68,49,48,22,55,38,50,50,52,20,50,47,36,13,60,32,63,46,35,54,23,49,32,73,71,73,78,67,80,67,74,75,78,67,82,69,78,72,68,80,68,74,54,91,83,55,71,72,75,34,46,43,47,86,39,54,27,69,52,17,51,52,32,26,50,52,39,50,52,53,51,51,51,51,52,51,50,52,52,62,67,63,52,71,76,78,73,76,81,78,72,78,70,80,81,78,79,79,76,82,84,87,65,100,91,131